Protein AF-0000000065827532 (afdb_homodimer)

Structure (mmCIF, N/CA/C/O backbone):
data_AF-0000000065827532-model_v1
#
loop_
_entity.id
_entity.type
_entity.pdbx_description
1 polymer 'Protein CitXG'
#
loop_
_atom_site.group_PDB
_atom_site.id
_atom_site.type_symbol
_atom_site.label_atom_id
_atom_site.label_alt_id
_atom_site.label_comp_id
_atom_site.label_asym_id
_atom_site.label_entity_id
_atom_site.label_seq_id
_atom_site.pdbx_PDB_ins_code
_atom_site.Cartn_x
_atom_site.Cartn_y
_atom_site.Cartn_z
_atom_site.occupancy
_atom_site.B_iso_or_equiv
_atom_site.auth_seq_id
_atom_site.auth_comp_id
_atom_site.auth_asym_id
_atom_site.auth_atom_id
_atom_site.pdbx_PDB_model_num
ATOM 1 N N . MET A 1 1 ? -6.266 -26.047 -15.914 1 72.56 1 MET A N 1
ATOM 2 C CA . MET A 1 1 ? -5.414 -26.016 -17.094 1 72.56 1 MET A CA 1
ATOM 3 C C . MET A 1 1 ? -5.43 -27.359 -17.812 1 72.56 1 MET A C 1
ATOM 5 O O . MET A 1 1 ? -5.422 -28.406 -17.172 1 72.56 1 MET A O 1
ATOM 9 N N . ASP A 1 2 ? -5.73 -27.219 -19.062 1 86.56 2 ASP A N 1
ATOM 10 C CA . ASP A 1 2 ? -5.699 -28.406 -19.922 1 86.56 2 ASP A CA 1
ATOM 11 C C . ASP A 1 2 ? -4.406 -28.453 -20.719 1 86.56 2 ASP A C 1
ATOM 13 O O . ASP A 1 2 ? -4.184 -27.641 -21.609 1 86.56 2 ASP A O 1
ATOM 17 N N . TYR A 1 3 ? -3.617 -29.438 -20.469 1 92.88 3 TYR A N 1
ATOM 18 C CA . TYR A 1 3 ? -2.297 -29.547 -21.078 1 92.88 3 TYR A CA 1
ATOM 19 C C . TYR A 1 3 ? -2.406 -30 -22.531 1 92.88 3 TYR A C 1
ATOM 21 O O . TYR A 1 3 ? -1.437 -29.922 -23.281 1 92.88 3 TYR A O 1
ATOM 29 N N . PHE A 1 4 ? -3.561 -30.422 -22.859 1 92.81 4 PHE A N 1
ATOM 30 C CA . PHE A 1 4 ? -3.76 -30.906 -24.219 1 92.81 4 PHE A CA 1
ATOM 31 C C . PHE A 1 4 ? -4.246 -29.766 -25.125 1 92.81 4 PHE A C 1
ATOM 33 O O . PHE A 1 4 ? -4.312 -29.938 -26.344 1 92.81 4 PHE A O 1
ATOM 40 N N . GLU A 1 5 ? -4.504 -28.703 -24.5 1 88.75 5 GLU A N 1
ATOM 41 C CA . GLU A 1 5 ? -4.973 -27.547 -25.266 1 88.75 5 GLU A CA 1
ATOM 42 C C . GLU A 1 5 ? -3.951 -27.141 -26.328 1 88.75 5 GLU A C 1
ATOM 44 O O . GLU A 1 5 ? -2.754 -27.062 -26.047 1 88.75 5 GLU A O 1
ATOM 49 N N . GLY A 1 6 ? -4.492 -26.859 -27.625 1 88.19 6 GLY A N 1
ATOM 50 C CA . GLY A 1 6 ? -3.617 -26.453 -28.719 1 88.19 6 GLY A CA 1
ATOM 51 C C . GLY A 1 6 ? -3.018 -27.641 -29.469 1 88.19 6 GLY A C 1
ATOM 52 O O . GLY A 1 6 ? -2.318 -27.453 -30.469 1 88.19 6 GLY A O 1
ATOM 53 N N . GLY A 1 7 ? -3.281 -28.844 -29 1 91.94 7 GLY A N 1
ATOM 54 C CA . GLY A 1 7 ? -2.791 -30.031 -29.672 1 91.94 7 GLY A CA 1
ATOM 55 C C . GLY A 1 7 ? -3.641 -30.438 -30.875 1 91.94 7 GLY A C 1
ATOM 56 O O . GLY A 1 7 ? -4.867 -30.297 -30.844 1 91.94 7 GLY A O 1
ATOM 57 N N . GLU A 1 8 ? -2.99 -30.906 -31.828 1 92.38 8 GLU A N 1
ATOM 58 C CA . GLU A 1 8 ? -3.688 -31.359 -33.031 1 92.38 8 GLU A CA 1
ATOM 59 C C . GLU A 1 8 ? -4.152 -32.812 -32.875 1 92.38 8 GLU A C 1
ATOM 61 O O . GLU A 1 8 ? -3.434 -33.625 -32.344 1 92.38 8 GLU A O 1
ATOM 66 N N . ARG A 1 9 ? -5.324 -33 -33.344 1 94.19 9 ARG A N 1
ATOM 67 C CA . ARG A 1 9 ? -5.855 -34.375 -33.375 1 94.19 9 ARG A CA 1
ATOM 68 C C . ARG A 1 9 ? -5.293 -35.156 -34.531 1 94.19 9 ARG A C 1
ATOM 70 O O . ARG A 1 9 ? -5.387 -34.719 -35.688 1 94.19 9 ARG A O 1
ATOM 77 N N . LEU A 1 10 ? -4.793 -36.344 -34.219 1 94.5 10 LEU A N 1
ATOM 78 C CA . LEU A 1 10 ? -4.164 -37.156 -35.25 1 94.5 10 LEU A CA 1
ATOM 79 C C . LEU A 1 10 ? -5.027 -38.375 -35.562 1 94.5 10 LEU A C 1
ATOM 81 O O . LEU A 1 10 ? -5.738 -38.875 -34.688 1 94.5 10 LEU A O 1
ATOM 85 N N . ASN A 1 11 ? -4.953 -38.75 -36.781 1 92.94 11 ASN A N 1
ATOM 86 C CA . ASN A 1 11 ? -5.594 -40 -37.125 1 92.94 11 ASN A CA 1
ATOM 87 C C . ASN A 1 11 ? -4.633 -41.188 -37 1 92.94 11 ASN A C 1
ATOM 89 O O . ASN A 1 11 ? -3.441 -41 -36.75 1 92.94 11 ASN A O 1
ATOM 93 N N . LEU A 1 12 ? -5.133 -42.312 -37.125 1 91.81 12 LEU A N 1
ATOM 94 C CA . LEU A 1 12 ? -4.371 -43.562 -36.875 1 91.81 12 LEU A CA 1
ATOM 95 C C . LEU A 1 12 ? -3.217 -43.656 -37.875 1 91.81 12 LEU A C 1
ATOM 97 O O . LEU A 1 12 ? -2.121 -44.094 -37.5 1 91.81 12 LEU A O 1
ATOM 101 N N . MET A 1 13 ? -3.463 -43.281 -39.062 1 93.75 13 MET A N 1
ATOM 102 C CA . MET A 1 13 ? -2.439 -43.375 -40.094 1 93.75 13 MET A CA 1
ATOM 103 C C . MET A 1 13 ? -1.244 -42.5 -39.781 1 93.75 13 MET A C 1
ATOM 105 O O . MET A 1 13 ? -0.096 -42.906 -40 1 93.75 13 MET A O 1
ATOM 109 N N . GLN A 1 14 ? -1.554 -41.344 -39.344 1 93.69 14 GLN A N 1
ATOM 110 C CA . GLN A 1 14 ? -0.498 -40.406 -38.969 1 93.69 14 GLN A CA 1
ATOM 111 C C . GLN A 1 14 ? 0.362 -40.938 -37.844 1 93.69 14 GLN A C 1
ATOM 113 O O . GLN A 1 14 ? 1.586 -40.781 -37.875 1 93.69 14 GLN A O 1
ATOM 118 N N . VAL A 1 15 ? -0.287 -41.562 -36.938 1 92.75 15 VAL A N 1
ATOM 119 C CA . VAL A 1 15 ? 0.411 -42.125 -35.781 1 92.75 15 VAL A CA 1
ATOM 120 C C . VAL A 1 15 ? 1.287 -43.312 -36.25 1 92.75 15 VAL A C 1
ATOM 122 O O . VAL A 1 15 ? 2.436 -43.438 -35.812 1 92.75 15 VAL A O 1
ATOM 125 N N . LEU A 1 16 ? 0.797 -44.062 -37.125 1 92.94 16 LEU A N 1
ATOM 126 C CA . LEU A 1 16 ? 1.523 -45.219 -37.625 1 92.94 16 LEU A CA 1
ATOM 127 C C . LEU A 1 16 ? 2.713 -44.781 -38.469 1 92.94 16 LEU A C 1
ATOM 129 O O . LEU A 1 16 ? 3.777 -45.406 -38.438 1 92.94 16 LEU A O 1
ATOM 133 N N . ASP A 1 17 ? 2.428 -43.781 -39.219 1 94.12 17 ASP A N 1
ATOM 134 C CA . ASP A 1 17 ? 3.518 -43.25 -40.031 1 94.12 17 ASP A CA 1
ATOM 135 C C . ASP A 1 17 ? 4.688 -42.781 -39.156 1 94.12 17 ASP A C 1
ATOM 137 O O . ASP A 1 17 ? 5.848 -43.031 -39.5 1 94.12 17 ASP A O 1
ATOM 141 N N . ASN A 1 18 ? 4.355 -42.125 -38.156 1 94.06 18 ASN A N 1
ATOM 142 C CA . ASN A 1 18 ? 5.406 -41.688 -37.25 1 94.06 18 ASN A CA 1
ATOM 143 C C . ASN A 1 18 ? 6.105 -42.844 -36.594 1 94.06 18 ASN A C 1
ATOM 145 O O . ASN A 1 18 ? 7.309 -42.812 -36.312 1 94.06 18 ASN A O 1
ATOM 149 N N . ARG A 1 19 ? 5.363 -43.875 -36.25 1 92.38 19 ARG A N 1
ATOM 150 C CA . ARG A 1 19 ? 5.941 -45.062 -35.656 1 92.38 19 ARG A CA 1
ATOM 151 C C . ARG A 1 19 ? 6.93 -45.75 -36.625 1 92.38 19 ARG A C 1
ATOM 153 O O . ARG A 1 19 ? 7.996 -46.188 -36.188 1 92.38 19 ARG A O 1
ATOM 160 N N . GLU A 1 20 ? 6.586 -45.75 -37.812 1 94.44 20 GLU A N 1
ATOM 161 C CA . GLU A 1 20 ? 7.465 -46.344 -38.812 1 94.44 20 GLU A CA 1
ATOM 162 C C . GLU A 1 20 ? 8.75 -45.531 -38.969 1 94.44 20 GLU A C 1
ATOM 164 O O . GLU A 1 20 ? 9.836 -46.094 -39.094 1 94.44 20 GLU A O 1
ATOM 169 N N . TRP A 1 21 ? 8.484 -44.312 -39.031 1 95 21 TRP A N 1
ATOM 170 C CA . TRP A 1 21 ? 9.648 -43.438 -39.094 1 95 21 TRP A CA 1
ATOM 171 C C . TRP A 1 21 ? 10.578 -43.688 -37.906 1 95 21 TRP A C 1
ATOM 173 O O . TRP A 1 21 ? 11.805 -43.75 -38.094 1 95 21 TRP A O 1
ATOM 183 N N . ARG A 1 22 ? 10.07 -43.75 -36.719 1 93.94 22 ARG A N 1
ATOM 184 C CA . ARG A 1 22 ? 10.844 -43.969 -35.5 1 93.94 22 ARG A CA 1
ATOM 185 C C . ARG A 1 22 ? 11.609 -45.281 -35.594 1 93.94 22 ARG A C 1
ATOM 187 O O . ARG A 1 22 ? 12.789 -45.344 -35.219 1 93.94 22 ARG A O 1
ATOM 194 N N . GLU A 1 23 ? 10.984 -46.281 -36.031 1 91.56 23 GLU A N 1
ATOM 195 C CA . GLU A 1 23 ? 11.602 -47.594 -36.156 1 91.56 23 GLU A CA 1
ATOM 196 C C . GLU A 1 23 ? 12.75 -47.562 -37.156 1 91.56 23 GLU A C 1
ATOM 198 O O . GLU A 1 23 ? 13.797 -48.188 -36.938 1 91.56 23 GLU A O 1
ATOM 203 N N . LYS A 1 24 ? 12.477 -46.906 -38.188 1 94.88 24 LYS A N 1
ATOM 204 C CA . LYS A 1 24 ? 13.523 -46.781 -39.219 1 94.88 24 LYS A CA 1
ATOM 205 C C . LYS A 1 24 ? 14.742 -46.062 -38.656 1 94.88 24 LYS A C 1
ATOM 207 O O . LYS A 1 24 ? 15.883 -46.469 -38.906 1 94.88 24 LYS A O 1
ATOM 212 N N . TYR A 1 25 ? 14.523 -45.031 -37.938 1 95.44 25 TYR A N 1
ATOM 213 C CA . TYR A 1 25 ? 15.633 -44.281 -37.375 1 95.44 25 TYR A CA 1
ATOM 214 C C . TYR A 1 25 ? 16.375 -45.094 -36.344 1 95.44 25 TYR A C 1
ATOM 216 O O . TYR A 1 25 ? 17.609 -45.031 -36.25 1 95.44 25 TYR A O 1
ATOM 224 N N . GLN A 1 26 ? 15.68 -45.781 -35.562 1 93.12 26 GLN A N 1
ATOM 225 C CA . GLN A 1 26 ? 16.297 -46.656 -34.562 1 93.12 26 GLN A CA 1
ATOM 226 C C . GLN A 1 26 ? 17.188 -47.719 -35.25 1 93.12 26 GLN A C 1
ATOM 228 O O . GLN A 1 26 ? 18.312 -47.938 -34.781 1 93.12 26 GLN A O 1
ATOM 233 N N . LYS A 1 27 ? 16.719 -48.25 -36.312 1 92.38 27 LYS A N 1
ATOM 234 C CA . LYS A 1 27 ? 17.484 -49.219 -37.062 1 92.38 27 LYS A CA 1
ATOM 235 C C . LYS A 1 27 ? 18.75 -48.625 -37.625 1 92.38 27 LYS A C 1
ATOM 237 O O . LYS A 1 27 ? 19.812 -49.25 -37.656 1 92.38 27 LYS A O 1
ATOM 242 N N . GLN A 1 28 ? 18.562 -47.469 -38.094 1 95.56 28 GLN A N 1
ATOM 243 C CA . GLN A 1 28 ? 19.703 -46.75 -38.625 1 95.56 28 GLN A CA 1
ATOM 244 C C . GLN A 1 28 ? 20.75 -46.531 -37.531 1 95.56 28 GLN A C 1
ATOM 246 O O . GLN A 1 28 ? 21.953 -46.656 -37.781 1 95.56 28 GLN A O 1
ATOM 251 N N . LEU A 1 29 ? 20.344 -46.156 -36.344 1 94.75 29 LEU A N 1
ATOM 252 C CA . LEU A 1 29 ? 21.266 -45.906 -35.25 1 94.75 29 LEU A CA 1
ATOM 253 C C . LEU A 1 29 ? 21.953 -47.219 -34.812 1 94.75 29 LEU A C 1
ATOM 255 O O . LEU A 1 29 ? 23.156 -47.219 -34.562 1 94.75 29 LEU A O 1
ATOM 259 N N . MET A 1 30 ? 21.203 -48.25 -34.844 1 91.75 30 MET A N 1
ATOM 260 C CA . MET A 1 30 ? 21.781 -49.562 -34.469 1 91.75 30 MET A CA 1
ATOM 261 C C . MET A 1 30 ? 22.828 -50 -35.5 1 91.75 30 MET A C 1
ATOM 263 O O . MET A 1 30 ? 23.859 -50.562 -35.125 1 91.75 30 MET A O 1
ATOM 267 N N . ALA A 1 31 ? 22.625 -49.656 -36.719 1 93.25 31 ALA A N 1
ATOM 268 C CA . ALA A 1 31 ? 23.578 -50 -37.781 1 93.25 31 ALA A CA 1
ATOM 269 C C . ALA A 1 31 ? 24.828 -49.125 -37.656 1 93.25 31 ALA A C 1
ATOM 271 O O . ALA A 1 31 ? 25.938 -49.625 -37.906 1 93.25 31 ALA A O 1
ATOM 272 N N . SER A 1 32 ? 24.656 -47.938 -37.344 1 94.88 32 SER A N 1
ATOM 273 C CA . SER A 1 32 ? 25.75 -46.969 -37.281 1 94.88 32 SER A CA 1
ATOM 274 C C . SER A 1 32 ? 26.594 -47.219 -36 1 94.88 32 SER A C 1
ATOM 276 O O . SER A 1 32 ? 27.797 -46.938 -36 1 94.88 32 SER A O 1
ATOM 278 N N . PHE A 1 33 ? 25.891 -47.719 -34.969 1 94.19 33 PHE A N 1
ATOM 279 C CA . PHE A 1 33 ? 26.578 -47.969 -33.719 1 94.19 33 PHE A CA 1
ATOM 280 C C . PHE A 1 33 ? 26.266 -49.375 -33.219 1 94.19 33 PHE A C 1
ATOM 282 O O . PHE A 1 33 ? 25.594 -49.562 -32.219 1 94.19 33 PHE A O 1
ATOM 289 N N . PRO A 1 34 ? 26.906 -50.375 -33.688 1 90.12 34 PRO A N 1
ATOM 290 C CA . PRO A 1 34 ? 26.516 -51.75 -33.438 1 90.12 34 PRO A CA 1
ATOM 291 C C . PRO A 1 34 ? 26.844 -52.219 -32.031 1 90.12 34 PRO A C 1
ATOM 293 O O . PRO A 1 34 ? 26.25 -53.188 -31.547 1 90.12 34 PRO A O 1
ATOM 296 N N . THR A 1 35 ? 27.734 -51.562 -31.359 1 89.19 35 THR A N 1
ATOM 297 C CA . THR A 1 35 ? 28.125 -52.031 -30.031 1 89.19 35 THR A CA 1
ATOM 298 C C . THR A 1 35 ? 27.5 -51.156 -28.953 1 89.19 35 THR A C 1
ATOM 300 O O . THR A 1 35 ? 27.688 -51.406 -27.75 1 89.19 35 THR A O 1
ATOM 303 N N . ALA A 1 36 ? 26.781 -50.188 -29.422 1 92.88 36 ALA A N 1
ATOM 304 C CA . ALA A 1 36 ? 26.203 -49.25 -28.469 1 92.88 36 ALA A CA 1
ATOM 305 C C . ALA A 1 36 ? 24.766 -49.625 -28.109 1 92.88 36 ALA A C 1
ATOM 307 O O . ALA A 1 36 ? 24.203 -50.562 -28.719 1 92.88 36 ALA A O 1
ATOM 308 N N . VAL A 1 37 ? 24.25 -49.062 -27.078 1 93.25 37 VAL A N 1
ATOM 309 C CA . VAL A 1 37 ? 22.859 -49.219 -26.672 1 93.25 37 VAL A CA 1
ATOM 310 C C . VAL A 1 37 ? 22.062 -47.969 -27.062 1 93.25 37 VAL A C 1
ATOM 312 O O . VAL A 1 37 ? 22.5 -46.844 -26.812 1 93.25 37 VAL A O 1
ATOM 315 N N . ILE A 1 38 ? 20.938 -48.188 -27.719 1 94.38 38 ILE A N 1
ATOM 316 C CA . ILE A 1 38 ? 20.094 -47.094 -28.172 1 94.38 38 ILE A CA 1
ATOM 317 C C . ILE A 1 38 ? 18.891 -46.969 -27.234 1 94.38 38 ILE A C 1
ATOM 319 O O . ILE A 1 38 ? 18.172 -47.938 -26.984 1 94.38 38 ILE A O 1
ATOM 323 N N . THR A 1 39 ? 18.688 -45.812 -26.672 1 93.94 39 THR A N 1
ATOM 324 C CA . THR A 1 39 ? 17.516 -45.5 -25.875 1 93.94 39 THR A CA 1
ATOM 325 C C . THR A 1 39 ? 16.641 -44.438 -26.562 1 93.94 39 THR A C 1
ATOM 327 O O . THR A 1 39 ? 17.125 -43.375 -26.891 1 93.94 39 THR A O 1
ATOM 330 N N . SER A 1 40 ? 15.453 -44.844 -26.797 1 94.69 40 SER A N 1
ATOM 331 C CA . SER A 1 40 ? 14.492 -43.875 -27.359 1 94.69 40 SER A CA 1
ATOM 332 C C . SER A 1 40 ? 13.5 -43.406 -26.297 1 94.69 40 SER A C 1
ATOM 334 O O . SER A 1 40 ? 12.984 -44.219 -25.516 1 94.69 40 SER A O 1
ATOM 336 N N . VAL A 1 41 ? 13.281 -42.062 -26.25 1 94.88 41 VAL A N 1
ATOM 337 C CA . VAL A 1 41 ? 12.414 -41.469 -25.25 1 94.88 41 VAL A CA 1
ATOM 338 C C . VAL A 1 41 ? 11.32 -40.656 -25.922 1 94.88 41 VAL A C 1
ATOM 340 O O . VAL A 1 41 ? 11.602 -39.812 -26.781 1 94.88 41 VAL A O 1
ATOM 343 N N . LYS A 1 42 ? 10.109 -40.906 -25.609 1 95.25 42 LYS A N 1
ATOM 344 C CA . LYS A 1 42 ? 8.969 -40.094 -26.047 1 95.25 42 LYS A CA 1
ATOM 345 C C . LYS A 1 42 ? 7.832 -40.156 -25.047 1 95.25 42 LYS A C 1
ATOM 347 O O . LYS A 1 42 ? 7.863 -40.938 -24.094 1 95.25 42 LYS A O 1
ATOM 352 N N . LEU A 1 43 ? 6.852 -39.25 -25.203 1 94.25 43 LEU A N 1
ATOM 353 C CA . LEU A 1 43 ? 5.656 -39.312 -24.375 1 94.25 43 LEU A CA 1
ATOM 354 C C . LEU A 1 43 ? 4.703 -40.406 -24.875 1 94.25 43 LEU A C 1
ATOM 356 O O . LEU A 1 43 ? 4.551 -40.562 -26.094 1 94.25 43 LEU A O 1
ATOM 360 N N . ASN A 1 44 ? 4.164 -41.125 -23.953 1 90.12 44 ASN A N 1
ATOM 361 C CA . ASN A 1 44 ? 3.152 -42.156 -24.234 1 90.12 44 ASN A CA 1
ATOM 362 C C . ASN A 1 44 ? 1.776 -41.719 -23.734 1 90.12 44 ASN A C 1
ATOM 364 O O . ASN A 1 44 ? 1.429 -41.938 -22.578 1 90.12 44 ASN A O 1
ATOM 368 N N . LEU A 1 45 ? 1.016 -41.094 -24.641 1 92.31 45 LEU A N 1
ATOM 369 C CA . LEU A 1 45 ? -0.271 -40.531 -24.266 1 92.31 45 LEU A CA 1
ATOM 370 C C . LEU A 1 45 ? -1.413 -41.219 -24.984 1 92.31 45 LEU A C 1
ATOM 372 O O . LEU A 1 45 ? -1.279 -41.594 -26.156 1 92.31 45 LEU A O 1
ATOM 376 N N . PRO A 1 46 ? -2.453 -41.469 -24.266 1 89 46 PRO A N 1
ATOM 377 C CA . PRO A 1 46 ? -3.615 -42.062 -24.938 1 89 46 PRO A CA 1
ATOM 378 C C . PRO A 1 46 ? -4.363 -41.062 -25.828 1 89 46 PRO A C 1
ATOM 380 O O . PRO A 1 46 ? -4.125 -39.875 -25.734 1 89 46 PRO A O 1
ATOM 383 N N . GLY A 1 47 ? -5.156 -41.594 -26.781 1 89.19 47 GLY A N 1
ATOM 384 C CA . GLY A 1 47 ? -6.066 -40.75 -27.547 1 89.19 47 GLY A CA 1
ATOM 385 C C . GLY A 1 47 ? -5.41 -40.094 -28.734 1 89.19 47 GLY A C 1
ATOM 386 O O . GLY A 1 47 ? -4.266 -40.406 -29.078 1 89.19 47 GLY A O 1
ATOM 387 N N . PRO A 1 48 ? -6.125 -39.156 -29.375 1 93.88 48 PRO A N 1
ATOM 388 C CA . PRO A 1 48 ? -5.672 -38.594 -30.641 1 93.88 48 PRO A CA 1
ATOM 389 C C . PRO A 1 48 ? -4.699 -37.406 -30.453 1 93.88 48 PRO A C 1
ATOM 391 O O . PRO A 1 48 ? -3.977 -37.062 -31.375 1 93.88 48 PRO A O 1
ATOM 394 N N . ILE A 1 49 ? -4.711 -36.781 -29.344 1 94.88 49 ILE A N 1
ATOM 395 C CA . ILE A 1 49 ? -3.787 -35.688 -29.094 1 94.88 49 ILE A CA 1
ATOM 396 C C . ILE A 1 49 ? -2.506 -36.219 -28.453 1 94.88 49 ILE A C 1
ATOM 398 O O . ILE A 1 49 ? -2.521 -36.688 -27.312 1 94.88 49 ILE A O 1
ATOM 402 N N . LYS A 1 50 ? -1.409 -36.062 -29.234 1 94.44 50 LYS A N 1
ATOM 403 C CA . LYS A 1 50 ? -0.167 -36.688 -28.781 1 94.44 50 LYS A CA 1
ATOM 404 C C . LYS A 1 50 ? 0.825 -35.656 -28.297 1 94.44 50 LYS A C 1
ATOM 406 O O . LYS A 1 50 ? 1.807 -35.969 -27.625 1 94.44 50 LYS A O 1
ATOM 411 N N . THR A 1 51 ? 0.493 -34.406 -28.641 1 94.12 51 THR A N 1
ATOM 412 C CA . THR A 1 51 ? 1.383 -33.312 -28.203 1 94.12 51 THR A CA 1
ATOM 413 C C . THR A 1 51 ? 0.649 -31.984 -28.203 1 94.12 51 THR A C 1
ATOM 415 O O . THR A 1 51 ? -0.465 -31.875 -28.719 1 94.12 51 THR A O 1
ATOM 418 N N . SER A 1 52 ? 1.132 -31.125 -27.438 1 94 52 SER A N 1
ATOM 419 C CA . SER A 1 52 ? 0.73 -29.719 -27.328 1 94 52 SER A CA 1
ATOM 420 C C . SER A 1 52 ? 1.896 -28.844 -26.875 1 94 52 SER A C 1
ATOM 422 O O . SER A 1 52 ? 2.941 -29.359 -26.469 1 94 52 SER A O 1
ATOM 424 N N . PRO A 1 53 ? 1.83 -27.578 -27.062 1 90.75 53 PRO A N 1
ATOM 425 C CA . PRO A 1 53 ? 2.934 -26.719 -26.609 1 90.75 53 PRO A CA 1
ATOM 426 C C . PRO A 1 53 ? 3.295 -26.953 -25.141 1 90.75 53 PRO A C 1
ATOM 428 O O . PRO A 1 53 ? 4.477 -27.016 -24.797 1 90.75 53 PRO A O 1
ATOM 431 N N . LYS A 1 54 ? 2.316 -27.125 -24.344 1 91.81 54 LYS A N 1
ATOM 432 C CA . LYS A 1 54 ? 2.58 -27.344 -22.922 1 91.81 54 LYS A CA 1
ATOM 433 C C . LYS A 1 54 ? 3.225 -28.703 -22.688 1 91.81 54 LYS A C 1
ATOM 435 O O . LYS A 1 54 ? 4.109 -28.844 -21.844 1 91.81 54 LYS A O 1
ATOM 440 N N . LEU A 1 55 ? 2.744 -29.641 -23.391 1 94.19 55 LEU A N 1
ATOM 441 C CA . LEU A 1 55 ? 3.297 -30.984 -23.266 1 94.19 55 LEU A CA 1
ATOM 442 C C . LEU A 1 55 ? 4.75 -31.016 -23.719 1 94.19 55 LEU A C 1
ATOM 444 O O . LEU A 1 55 ? 5.57 -31.734 -23.156 1 94.19 55 LEU A O 1
ATOM 448 N N . GLN A 1 56 ? 5.062 -30.281 -24.703 1 94.44 56 GLN A N 1
ATOM 449 C CA . GLN A 1 56 ? 6.441 -30.188 -25.172 1 94.44 56 GLN A CA 1
ATOM 450 C C . GLN A 1 56 ? 7.344 -29.562 -24.109 1 94.44 56 GLN A C 1
ATOM 452 O O . GLN A 1 56 ? 8.469 -30.016 -23.906 1 94.44 56 GLN A O 1
ATOM 457 N N . SER A 1 57 ? 6.805 -28.578 -23.5 1 92.25 57 SER A N 1
ATOM 458 C CA . SER A 1 57 ? 7.562 -27.922 -22.422 1 92.25 57 SER A CA 1
ATOM 459 C C . SER A 1 57 ? 7.82 -28.891 -21.266 1 92.25 57 SER A C 1
ATOM 461 O O . SER A 1 57 ? 8.93 -28.938 -20.734 1 92.25 57 SER A O 1
ATOM 463 N N . VAL A 1 58 ? 6.844 -29.578 -20.922 1 93.06 58 VAL A N 1
ATOM 464 C CA . VAL A 1 58 ? 6.973 -30.531 -19.828 1 93.06 58 VAL A CA 1
ATOM 465 C C . VAL A 1 58 ? 7.969 -31.625 -20.219 1 93.06 58 VAL A C 1
ATOM 467 O O . VAL A 1 58 ? 8.781 -32.062 -19.391 1 93.06 58 VAL A O 1
ATOM 470 N N . PHE A 1 59 ? 7.891 -32.094 -21.453 1 94.56 59 PHE A N 1
ATOM 471 C CA . PHE A 1 59 ? 8.805 -33.125 -21.938 1 94.56 59 PHE A CA 1
ATOM 472 C C . PHE A 1 59 ? 10.25 -32.656 -21.797 1 94.56 59 PHE A C 1
ATOM 474 O O . PHE A 1 59 ? 11.117 -33.438 -21.391 1 94.56 59 PHE A O 1
ATOM 481 N N . GLN A 1 60 ? 10.461 -31.453 -22.109 1 93.5 60 GLN A N 1
ATOM 482 C CA . GLN A 1 60 ? 11.812 -30.906 -21.984 1 93.5 60 GLN A CA 1
ATOM 483 C C . GLN A 1 60 ? 12.297 -30.938 -20.547 1 93.5 60 GLN A C 1
ATOM 485 O O . GLN A 1 60 ? 13.469 -31.219 -20.281 1 93.5 60 GLN A O 1
ATOM 490 N N . ILE A 1 61 ? 11.445 -30.641 -19.672 1 92.88 61 ILE A N 1
ATOM 491 C CA . ILE A 1 61 ? 11.797 -30.672 -18.25 1 92.88 61 ILE A CA 1
ATOM 492 C C . ILE A 1 61 ? 12.141 -32.125 -17.859 1 92.88 61 ILE A C 1
ATOM 494 O O . ILE A 1 61 ? 13.109 -32.344 -17.125 1 92.88 61 ILE A O 1
ATOM 498 N N . ILE A 1 62 ? 11.414 -33.094 -18.328 1 92.94 62 ILE A N 1
ATOM 499 C CA . ILE A 1 62 ? 11.656 -34.5 -18.047 1 92.94 62 ILE A CA 1
ATOM 500 C C . ILE A 1 62 ? 13.031 -34.906 -18.562 1 92.94 62 ILE A C 1
ATOM 502 O O . ILE A 1 62 ? 13.766 -35.625 -17.891 1 92.94 62 ILE A O 1
ATOM 506 N N . ILE A 1 63 ? 13.336 -34.469 -19.719 1 92.56 63 ILE A N 1
ATOM 507 C CA . ILE A 1 63 ? 14.609 -34.781 -20.344 1 92.56 63 ILE A CA 1
ATOM 508 C C . ILE A 1 63 ? 15.758 -34.219 -19.516 1 92.56 63 ILE A C 1
ATOM 510 O O . ILE A 1 63 ? 16.797 -34.844 -19.344 1 92.56 63 ILE A O 1
ATOM 514 N N . ASN A 1 64 ? 15.547 -33.062 -19.047 1 92.81 64 ASN A N 1
ATOM 515 C CA . ASN A 1 64 ? 16.547 -32.469 -18.172 1 92.81 64 ASN A CA 1
ATOM 516 C C . ASN A 1 64 ? 16.75 -33.281 -16.906 1 92.81 64 ASN A C 1
ATOM 518 O O . ASN A 1 64 ? 17.859 -33.375 -16.375 1 92.81 64 ASN A O 1
ATOM 522 N N . ASP A 1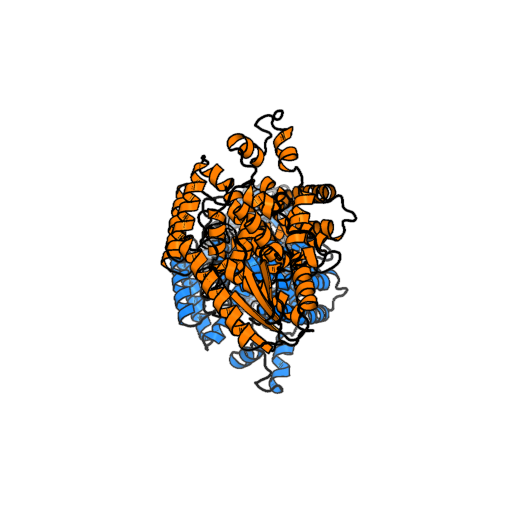 65 ? 15.688 -33.875 -16.422 1 92.56 65 ASP A N 1
ATOM 523 C CA . ASP A 1 65 ? 15.773 -34.75 -15.266 1 92.56 65 ASP A CA 1
ATOM 524 C C . ASP A 1 65 ? 16.469 -36.062 -15.609 1 92.56 65 ASP A C 1
ATOM 526 O O . ASP A 1 65 ? 17.094 -36.688 -14.75 1 92.56 65 ASP A O 1
ATOM 530 N N . LEU A 1 66 ? 16.359 -36.438 -16.812 1 91.12 66 LEU A N 1
ATOM 531 C CA . LEU A 1 66 ? 16.891 -37.719 -17.266 1 91.12 66 LEU A CA 1
ATOM 532 C C . LEU A 1 66 ? 18.375 -37.625 -17.594 1 91.12 66 LEU A C 1
ATOM 534 O O . LEU A 1 66 ? 19.109 -38.594 -17.422 1 91.12 66 LEU A O 1
ATOM 538 N N . ASN A 1 67 ? 18.812 -36.531 -17.938 1 89.31 67 ASN A N 1
ATOM 539 C CA . ASN A 1 67 ? 20.188 -36.312 -18.406 1 89.31 67 ASN A CA 1
ATOM 540 C C . ASN A 1 67 ? 21.203 -36.781 -17.375 1 89.31 67 ASN A C 1
ATOM 542 O O . ASN A 1 67 ? 22.156 -37.5 -17.703 1 89.31 67 ASN A O 1
ATOM 546 N N . PRO A 1 68 ? 20.953 -36.406 -16.141 1 89.25 68 PRO A N 1
ATOM 547 C CA . PRO A 1 68 ? 21.938 -36.812 -15.148 1 89.25 68 PRO A CA 1
ATOM 548 C C . PRO A 1 68 ? 21.984 -38.344 -14.969 1 89.25 68 PRO A C 1
ATOM 550 O O . PRO A 1 68 ? 22.984 -38.875 -14.5 1 89.25 68 PRO A O 1
ATOM 553 N N . VAL A 1 69 ? 20.953 -38.938 -15.344 1 86.5 69 VAL A N 1
ATOM 554 C CA . VAL A 1 69 ? 20.859 -40.406 -15.188 1 86.5 69 VAL A CA 1
ATOM 555 C C . VAL A 1 69 ? 21.844 -41.094 -16.141 1 86.5 69 VAL A C 1
ATOM 557 O O . VAL A 1 69 ? 22.312 -42.188 -15.875 1 86.5 69 VAL A O 1
ATOM 560 N N . PHE A 1 70 ? 22.188 -40.438 -17.234 1 83.5 70 PHE A N 1
ATOM 561 C CA . PHE A 1 70 ? 23.125 -40.969 -18.219 1 83.5 70 PHE A CA 1
ATOM 562 C C . PHE A 1 70 ? 24.562 -40.625 -17.844 1 83.5 70 PHE A C 1
ATOM 564 O O . PHE A 1 70 ? 25.5 -41 -18.547 1 83.5 70 PHE A O 1
ATOM 571 N N . LYS A 1 71 ? 24.719 -39.875 -16.812 1 77.31 71 LYS A N 1
ATOM 572 C CA . LYS A 1 71 ? 26.047 -39.375 -16.453 1 77.31 71 LYS A CA 1
ATOM 573 C C . LYS A 1 71 ? 27.047 -40.5 -16.344 1 77.31 71 LYS A C 1
ATOM 575 O O . LYS A 1 71 ? 28.219 -40.344 -16.734 1 77.31 71 LYS A O 1
ATOM 580 N N . ASP A 1 72 ? 26.547 -41.625 -15.789 1 76.62 72 ASP A N 1
ATOM 581 C CA . ASP A 1 72 ? 27.484 -42.719 -15.602 1 76.62 72 ASP A CA 1
ATOM 582 C C . ASP A 1 72 ? 27.625 -43.531 -16.891 1 76.62 72 ASP A C 1
ATOM 584 O O . ASP A 1 72 ? 28.422 -44.5 -16.938 1 76.62 72 ASP A O 1
ATOM 588 N N . LEU A 1 73 ? 26.781 -43.062 -17.859 1 84.25 73 LEU A N 1
ATOM 589 C CA . LEU A 1 73 ? 26.859 -43.719 -19.172 1 84.25 73 LEU A CA 1
ATOM 590 C C . LEU A 1 73 ? 27.531 -42.781 -20.188 1 84.25 73 LEU A C 1
ATOM 592 O O . LEU A 1 73 ? 27.422 -41.562 -20.078 1 84.25 73 LEU A O 1
ATOM 596 N N . GLN A 1 74 ? 28.469 -43.219 -20.953 1 84.31 74 GLN A N 1
ATOM 597 C CA . GLN A 1 74 ? 29.047 -42.375 -22 1 84.31 74 GLN A CA 1
ATOM 598 C C . GLN A 1 74 ? 28.078 -42.188 -23.156 1 84.31 74 GLN A C 1
ATOM 600 O O . GLN A 1 74 ? 27.734 -43.156 -23.844 1 84.31 74 GLN A O 1
ATOM 605 N N . ILE A 1 75 ? 27.578 -40.906 -23.266 1 90.31 75 ILE A N 1
ATOM 606 C CA . ILE A 1 75 ? 26.703 -40.594 -24.391 1 90.31 75 ILE A CA 1
ATOM 607 C C . ILE A 1 75 ? 27.547 -40.375 -25.656 1 90.31 75 ILE A C 1
ATOM 609 O O . ILE A 1 75 ? 28.359 -39.469 -25.719 1 90.31 75 ILE A O 1
ATOM 613 N N . ILE A 1 76 ? 27.344 -41.219 -26.547 1 92.62 76 ILE A N 1
ATOM 614 C CA . ILE A 1 76 ? 28.062 -41.156 -27.812 1 92.62 76 ILE A CA 1
ATOM 615 C C . ILE A 1 76 ? 27.375 -40.188 -28.766 1 92.62 76 ILE A C 1
ATOM 617 O O . ILE A 1 76 ? 28.031 -39.469 -29.5 1 92.62 76 ILE A O 1
ATOM 621 N N . LYS A 1 77 ? 26.031 -40.344 -28.703 1 94.38 77 LYS A N 1
ATOM 622 C CA . LYS A 1 77 ? 25.234 -39.5 -29.594 1 94.38 77 LYS A CA 1
ATOM 623 C C . LYS A 1 77 ? 23.859 -39.219 -28.984 1 94.38 77 LYS A C 1
ATOM 625 O O . LYS A 1 77 ? 23.281 -40.062 -28.312 1 94.38 77 LYS A O 1
ATOM 630 N N . GLU A 1 78 ? 23.438 -38 -29.141 1 94 78 GLU A N 1
ATOM 631 C CA . GLU A 1 78 ? 22.078 -37.594 -28.812 1 94 78 GLU A CA 1
ATOM 632 C C . GLU A 1 78 ? 21.391 -36.969 -30.016 1 94 78 GLU A C 1
ATOM 634 O O . GLU A 1 78 ? 21.953 -36.094 -30.688 1 94 78 GLU A O 1
ATOM 639 N N . ALA A 1 79 ? 20.266 -37.5 -30.391 1 95 79 ALA A N 1
ATOM 640 C CA . ALA A 1 79 ? 19.453 -36.938 -31.469 1 95 79 ALA A CA 1
ATOM 641 C C . ALA A 1 79 ? 18.062 -36.562 -30.969 1 95 79 ALA A C 1
ATOM 643 O O . ALA A 1 79 ? 17.359 -37.375 -30.375 1 95 79 ALA A O 1
ATOM 644 N N . SER A 1 80 ? 17.734 -35.312 -31.188 1 94.5 80 SER A N 1
ATOM 645 C CA . SER A 1 80 ? 16.438 -34.781 -30.734 1 94.5 80 SER A CA 1
ATOM 646 C C . SER A 1 80 ? 15.594 -34.312 -31.906 1 94.5 80 SER A C 1
ATOM 648 O O . SER A 1 80 ? 16.062 -33.531 -32.75 1 94.5 80 SER A O 1
ATOM 650 N N . PHE A 1 81 ? 14.398 -34.812 -31.969 1 94.56 81 PHE A N 1
ATOM 651 C CA . PHE A 1 81 ? 13.422 -34.375 -32.969 1 94.56 81 PHE A CA 1
ATOM 652 C C . PHE A 1 81 ? 12.203 -33.75 -32.312 1 94.56 81 PHE A C 1
ATOM 654 O O . PHE A 1 81 ? 11.297 -34.438 -31.859 1 94.56 81 PHE A O 1
ATOM 661 N N . VAL A 1 82 ? 12.062 -32.469 -32.375 1 89.19 82 VAL A N 1
ATOM 662 C CA . VAL A 1 82 ? 11.094 -31.719 -31.578 1 89.19 82 VAL A CA 1
ATOM 663 C C . VAL A 1 82 ? 9.812 -31.516 -32.375 1 89.19 82 VAL A C 1
ATOM 665 O O . VAL A 1 82 ? 8.734 -31.328 -31.812 1 89.19 82 VAL A O 1
ATOM 668 N N . ASP A 1 83 ? 9.844 -31.641 -33.719 1 87.69 83 ASP A N 1
ATOM 669 C CA . ASP A 1 83 ? 8.727 -31.219 -34.562 1 87.69 83 ASP A CA 1
ATOM 670 C C . ASP A 1 83 ? 7.961 -32.438 -35.094 1 87.69 83 ASP A C 1
ATOM 672 O O . ASP A 1 83 ? 7.254 -32.312 -36.094 1 87.69 83 ASP A O 1
ATOM 676 N N . GLN A 1 84 ? 8.125 -33.531 -34.438 1 90.62 84 GLN A N 1
ATOM 677 C CA . GLN A 1 84 ? 7.359 -34.688 -34.875 1 90.62 84 GLN A CA 1
ATOM 678 C C . GLN A 1 84 ? 5.871 -34.531 -34.562 1 90.62 84 GLN A C 1
ATOM 680 O O . GLN A 1 84 ? 5.504 -33.875 -33.594 1 90.62 84 GLN A O 1
ATOM 685 N N . ILE A 1 85 ? 5.059 -35.062 -35.344 1 91.25 85 ILE A N 1
ATOM 686 C CA . ILE A 1 85 ? 3.615 -34.844 -35.25 1 91.25 85 ILE A CA 1
ATOM 687 C C . ILE A 1 85 ? 3.084 -35.469 -33.969 1 91.25 85 ILE A C 1
ATOM 689 O O . ILE A 1 85 ? 2.082 -35 -33.438 1 91.25 85 ILE A O 1
ATOM 693 N N . THR A 1 86 ? 3.707 -36.531 -33.469 1 92.56 86 THR A N 1
ATOM 694 C CA . THR A 1 86 ? 3.268 -37.188 -32.25 1 92.56 86 THR A CA 1
ATOM 695 C C . THR A 1 86 ? 3.998 -36.625 -31.031 1 92.56 86 THR A C 1
ATOM 697 O O . THR A 1 86 ? 3.861 -37.125 -29.922 1 92.56 86 THR A O 1
ATOM 700 N N . GLY A 1 87 ? 4.746 -35.594 -31.266 1 93.12 87 GLY A N 1
ATOM 701 C CA . GLY A 1 87 ? 5.508 -34.969 -30.188 1 93.12 87 GLY A CA 1
ATOM 702 C C . GLY A 1 87 ? 7 -35.219 -30.297 1 93.12 87 GLY A C 1
ATOM 703 O O . GLY A 1 87 ? 7.449 -35.969 -31.188 1 93.12 87 GLY A O 1
ATOM 704 N N . PRO A 1 88 ? 7.672 -34.625 -29.406 1 93.56 88 PRO A N 1
ATOM 705 C CA . PRO A 1 88 ? 9.133 -34.75 -29.469 1 93.56 88 PRO A CA 1
ATOM 706 C C . PRO A 1 88 ? 9.609 -36.188 -29.203 1 93.56 88 PRO A C 1
ATOM 708 O O . PRO A 1 88 ? 9.047 -36.906 -28.359 1 93.56 88 PRO A O 1
ATOM 711 N N . ASP A 1 89 ? 10.672 -36.562 -29.922 1 94.81 89 ASP A N 1
ATOM 712 C CA . ASP A 1 89 ? 11.375 -37.844 -29.797 1 94.81 89 ASP A CA 1
ATOM 713 C C . ASP A 1 89 ? 12.875 -37.625 -29.609 1 94.81 89 ASP A C 1
ATOM 715 O O . ASP A 1 89 ? 13.492 -36.844 -30.328 1 94.81 89 ASP A O 1
ATOM 719 N N . ILE A 1 90 ? 13.344 -38.281 -28.641 1 95.81 90 ILE A N 1
ATOM 720 C CA . ILE A 1 90 ? 14.781 -38.156 -28.422 1 95.81 90 ILE A CA 1
ATOM 721 C C . ILE A 1 90 ? 15.422 -39.531 -28.391 1 95.81 90 ILE A C 1
ATOM 723 O O . ILE A 1 90 ? 14.828 -40.5 -27.891 1 95.81 90 ILE A O 1
ATOM 727 N N . PHE A 1 91 ? 16.641 -39.562 -28.938 1 95.44 91 PHE A N 1
ATOM 728 C CA . PHE A 1 91 ? 17.422 -40.781 -28.969 1 95.44 91 PHE A CA 1
ATOM 729 C C . PHE A 1 91 ? 18.781 -40.594 -28.344 1 95.44 91 PHE A C 1
ATOM 731 O O . PHE A 1 91 ? 19.469 -39.625 -28.625 1 95.44 91 PHE A O 1
ATOM 738 N N . PHE A 1 92 ? 19.094 -41.5 -27.484 1 94.75 92 PHE A N 1
ATOM 739 C CA . PHE A 1 92 ? 20.422 -41.531 -26.891 1 94.75 92 PHE A CA 1
ATOM 740 C C . PHE A 1 92 ? 21.188 -42.781 -27.312 1 94.75 92 PHE A C 1
ATOM 742 O O . PHE A 1 92 ? 20.641 -43.875 -27.297 1 94.75 92 PHE A O 1
ATOM 749 N N . VAL A 1 93 ? 22.375 -42.562 -27.75 1 94.75 93 VAL A N 1
ATOM 750 C CA . VAL A 1 93 ? 23.297 -43.656 -28 1 94.75 93 VAL A CA 1
ATOM 751 C C . VAL A 1 93 ? 24.344 -43.688 -26.891 1 94.75 93 VAL A C 1
ATOM 753 O O . VAL A 1 93 ? 25.094 -42.75 -26.703 1 94.75 93 VAL A O 1
ATOM 756 N N . THR A 1 94 ? 24.297 -44.75 -26.219 1 93.56 94 THR A N 1
ATOM 757 C CA . THR A 1 94 ? 25.203 -44.844 -25.078 1 93.56 94 THR A CA 1
ATOM 758 C C . THR A 1 94 ? 26.031 -46.094 -25.141 1 93.56 94 THR A C 1
ATOM 760 O O . THR A 1 94 ? 25.672 -47.062 -25.812 1 93.56 94 THR A O 1
ATOM 763 N N . SER A 1 95 ? 27.188 -45.938 -24.453 1 87.5 95 SER A N 1
ATOM 764 C CA . SER A 1 95 ? 27.984 -47.156 -24.25 1 87.5 95 SER A CA 1
ATOM 765 C C . SER A 1 95 ? 27.438 -48 -23.094 1 87.5 95 SER A C 1
ATOM 767 O O . SER A 1 95 ? 26.609 -47.531 -22.328 1 87.5 95 SER A O 1
ATOM 769 N N . GLY A 1 96 ? 27.75 -49.25 -23.109 1 80.12 96 GLY A N 1
ATOM 770 C CA . GLY A 1 96 ? 27.328 -50.094 -21.984 1 80.12 96 GLY A CA 1
ATOM 771 C C . GLY A 1 96 ? 26.609 -51.344 -22.422 1 80.12 96 GLY A C 1
ATOM 772 O O . GLY A 1 96 ? 26.625 -51.719 -23.609 1 80.12 96 GLY A O 1
ATOM 773 N N . CYS A 1 97 ? 26.031 -52.031 -21.375 1 86.19 97 CYS A N 1
ATOM 774 C CA . CYS A 1 97 ? 25.297 -53.25 -21.625 1 86.19 97 CYS A CA 1
ATOM 775 C C . CYS A 1 97 ? 23.797 -53 -21.625 1 86.19 97 CYS A C 1
ATOM 777 O O . CYS A 1 97 ? 23.297 -52.156 -20.875 1 86.19 97 CYS A O 1
ATOM 779 N N . LEU A 1 98 ? 23.141 -53.625 -22.516 1 89.31 98 LEU A N 1
ATOM 780 C CA . LEU A 1 98 ? 21.703 -53.5 -22.719 1 89.31 98 LEU A CA 1
ATOM 781 C C . LEU A 1 98 ? 20.953 -53.656 -21.391 1 89.31 98 LEU A C 1
ATOM 783 O O . LEU A 1 98 ? 20.047 -52.875 -21.078 1 89.31 98 LEU A O 1
ATOM 787 N N . LYS A 1 99 ? 21.328 -54.625 -20.594 1 89 99 LYS A N 1
ATOM 788 C CA . LYS A 1 99 ? 20.656 -54.938 -19.328 1 89 99 LYS A CA 1
ATOM 789 C C . LYS A 1 99 ? 20.781 -53.781 -18.328 1 89 99 LYS A C 1
ATOM 791 O O . LYS A 1 99 ? 19.812 -53.438 -17.656 1 89 99 LYS A O 1
ATOM 796 N N . LEU A 1 100 ? 21.938 -53.281 -18.312 1 89.25 100 LEU A N 1
ATOM 797 C CA . LEU A 1 100 ? 22.188 -52.188 -17.375 1 89.25 100 LEU A CA 1
ATOM 798 C C . LEU A 1 100 ? 21.391 -50.938 -17.75 1 89.25 100 LEU A C 1
ATOM 800 O O . LEU A 1 100 ? 20.766 -50.312 -16.891 1 89.25 100 LEU A O 1
ATOM 804 N N . VAL A 1 101 ? 21.469 -50.531 -18.984 1 91.75 101 VAL A N 1
ATOM 805 C CA . VAL A 1 101 ? 20.766 -49.344 -19.453 1 91.75 101 VAL A CA 1
ATOM 806 C C . VAL A 1 101 ? 19.266 -49.531 -19.25 1 91.75 101 VAL A C 1
ATOM 808 O O . VAL A 1 101 ? 18.562 -48.594 -18.844 1 91.75 101 VAL A O 1
ATOM 811 N N . LYS A 1 102 ? 18.766 -50.656 -19.531 1 91.56 102 LYS A N 1
ATOM 812 C CA . LYS A 1 102 ? 17.344 -50.938 -19.344 1 91.56 102 LYS A CA 1
ATOM 813 C C . LYS A 1 102 ? 16.953 -50.812 -17.891 1 91.56 102 LYS A C 1
ATOM 815 O O . LYS A 1 102 ? 15.898 -50.25 -17.562 1 91.56 102 LYS A O 1
ATOM 820 N N . GLN A 1 103 ? 17.75 -51.375 -17.016 1 89.94 103 GLN A N 1
ATOM 821 C CA . GLN A 1 103 ? 17.484 -51.281 -15.586 1 89.94 103 GLN A CA 1
ATOM 822 C C . GLN A 1 103 ? 17.438 -49.812 -15.125 1 89.94 103 GLN A C 1
ATOM 824 O O . GLN A 1 103 ? 16.594 -49.438 -14.32 1 89.94 103 GLN A O 1
ATOM 829 N N . ILE A 1 104 ? 18.328 -49.062 -15.625 1 91 104 ILE A N 1
ATOM 830 C CA . ILE A 1 104 ? 18.406 -47.656 -15.281 1 91 104 ILE A CA 1
ATOM 831 C C . ILE A 1 104 ? 17.141 -46.938 -15.75 1 91 104 ILE A C 1
ATOM 833 O O . ILE A 1 104 ? 16.562 -46.125 -15.023 1 91 104 ILE A O 1
ATOM 837 N N . MET A 1 105 ? 16.719 -47.25 -16.938 1 91.56 105 MET A N 1
ATOM 838 C CA . MET A 1 105 ? 15.531 -46.594 -17.5 1 91.56 105 MET A CA 1
ATOM 839 C C . MET A 1 105 ? 14.273 -47 -16.734 1 91.56 105 MET A C 1
ATOM 841 O O . MET A 1 105 ? 13.383 -46.188 -16.516 1 91.56 105 MET A O 1
ATOM 845 N N . ILE A 1 106 ? 14.203 -48.25 -16.359 1 90.12 106 ILE A N 1
ATOM 846 C CA . ILE A 1 106 ? 13.062 -48.719 -15.586 1 90.12 106 ILE A CA 1
ATOM 847 C C . ILE A 1 106 ? 13.031 -48.031 -14.227 1 90.12 106 ILE A C 1
ATOM 849 O O . ILE A 1 106 ? 11.969 -47.625 -13.773 1 90.12 106 ILE A O 1
ATOM 853 N N . THR A 1 107 ? 14.125 -47.875 -13.664 1 91 107 THR A N 1
ATOM 854 C CA . THR A 1 107 ? 14.219 -47.188 -12.375 1 91 107 THR A CA 1
ATOM 855 C C . THR A 1 107 ? 13.766 -45.75 -12.5 1 91 107 THR A C 1
ATOM 857 O O . THR A 1 107 ? 13.062 -45.219 -11.633 1 91 107 THR A O 1
ATOM 860 N N . PHE A 1 108 ? 14.188 -45.125 -13.547 1 92.38 108 PHE A N 1
ATOM 861 C CA . PHE A 1 108 ? 13.781 -43.75 -13.789 1 92.38 108 PHE A CA 1
ATOM 862 C C . PHE A 1 108 ? 12.266 -43.656 -13.961 1 92.38 108 PHE A C 1
ATOM 864 O O . PHE A 1 108 ? 11.617 -42.781 -13.375 1 92.38 108 PHE A O 1
ATOM 871 N N . GLU A 1 109 ? 11.742 -44.5 -14.695 1 90.88 109 GLU A N 1
ATOM 872 C CA . GLU A 1 109 ? 10.305 -44.531 -14.953 1 90.88 109 GLU A CA 1
ATOM 873 C C . GLU A 1 109 ? 9.516 -44.719 -13.664 1 90.88 109 GLU A C 1
ATOM 875 O O . GLU A 1 109 ? 8.469 -44.094 -13.469 1 90.88 109 GLU A O 1
ATOM 880 N N . GLU A 1 110 ? 10.031 -45.469 -12.789 1 88.81 110 GLU A N 1
ATOM 881 C CA . GLU A 1 110 ? 9.328 -45.781 -11.555 1 88.81 110 GLU A CA 1
ATOM 882 C C . GLU A 1 110 ? 9.508 -44.688 -10.508 1 88.81 110 GLU A C 1
ATOM 884 O O . GLU A 1 110 ? 8.625 -44.469 -9.68 1 88.81 110 GLU A O 1
ATOM 889 N N . SER A 1 111 ? 10.562 -44.031 -10.633 1 91.12 111 SER A N 1
ATOM 890 C CA . SER A 1 111 ? 10.883 -43.062 -9.594 1 91.12 111 SER A CA 1
ATOM 891 C C . SER A 1 111 ? 10.383 -41.656 -9.969 1 91.12 111 SER A C 1
ATOM 893 O O . SER A 1 111 ? 10.047 -40.875 -9.094 1 91.12 111 SER A O 1
ATOM 895 N N . HIS A 1 112 ? 10.375 -41.375 -11.211 1 92.75 112 HIS A N 1
ATOM 896 C CA . HIS A 1 112 ? 9.984 -40.031 -11.664 1 92.75 112 HIS A CA 1
ATOM 897 C C . HIS A 1 112 ? 8.469 -39.875 -11.609 1 92.75 112 HIS A C 1
ATOM 899 O O . HIS A 1 112 ? 7.723 -40.781 -11.977 1 92.75 112 HIS A O 1
ATOM 905 N N . LEU A 1 113 ? 7.969 -38.688 -11.266 1 91.06 113 LEU A N 1
ATOM 906 C CA . LEU A 1 113 ? 6.547 -38.406 -11.086 1 91.06 113 LEU A CA 1
ATOM 907 C C . LEU A 1 113 ? 5.785 -38.594 -12.383 1 91.06 113 LEU A C 1
ATOM 909 O O . LEU A 1 113 ? 4.605 -38.969 -12.367 1 91.06 113 LEU A O 1
ATOM 913 N N . LEU A 1 114 ? 6.488 -38.375 -13.516 1 93.81 114 LEU A N 1
ATOM 914 C CA . LEU A 1 114 ? 5.832 -38.5 -14.812 1 93.81 114 LEU A CA 1
ATOM 915 C C . LEU A 1 114 ? 6.387 -39.688 -15.586 1 93.81 114 LEU A C 1
ATOM 917 O O . LEU A 1 114 ? 6.211 -39.781 -16.797 1 93.81 114 LEU A O 1
ATOM 921 N N . GLY A 1 115 ? 7.023 -40.562 -14.867 1 91.62 115 GLY A N 1
ATOM 922 C CA . GLY A 1 115 ? 7.648 -41.688 -15.516 1 91.62 115 GLY A CA 1
ATOM 923 C C . GLY A 1 115 ? 6.664 -42.562 -16.281 1 91.62 115 GLY A C 1
ATOM 924 O O . GLY A 1 115 ? 6.984 -43.031 -17.375 1 91.62 115 GLY A O 1
ATOM 925 N N . ARG A 1 116 ? 5.52 -42.625 -15.789 1 89.12 116 ARG A N 1
ATOM 926 C CA . ARG A 1 116 ? 4.5 -43.5 -16.391 1 89.12 116 ARG A CA 1
ATOM 927 C C . ARG A 1 116 ? 4.012 -42.906 -17.703 1 89.12 116 ARG A C 1
ATOM 929 O O . ARG A 1 116 ? 3.371 -43.594 -18.5 1 89.12 116 ARG A O 1
ATOM 936 N N . LEU A 1 117 ? 4.301 -41.719 -17.922 1 92.94 117 LEU A N 1
ATOM 937 C CA . LEU A 1 117 ? 3.867 -41.062 -19.156 1 92.94 117 LEU A CA 1
ATOM 938 C C . LEU A 1 117 ? 4.953 -41.156 -20.234 1 92.94 117 LEU A C 1
ATOM 940 O O . LEU A 1 117 ? 4.797 -40.656 -21.328 1 92.94 117 LEU A O 1
ATOM 944 N N . LEU A 1 118 ? 5.969 -41.844 -19.938 1 93 118 LEU A N 1
ATOM 945 C CA . LEU A 1 118 ? 7.094 -41.938 -20.859 1 93 118 LEU A CA 1
ATOM 946 C C . LEU A 1 118 ? 7.152 -43.344 -21.484 1 93 118 LEU A C 1
ATOM 948 O O . LEU A 1 118 ? 6.738 -44.312 -20.859 1 93 118 LEU A O 1
ATOM 952 N N . ASP A 1 119 ? 7.551 -43.281 -22.641 1 91.25 119 ASP A N 1
ATOM 953 C CA . ASP A 1 119 ? 7.973 -44.5 -23.328 1 91.25 119 ASP A CA 1
ATOM 954 C C . ASP A 1 119 ? 9.492 -44.531 -23.5 1 91.25 119 ASP A C 1
ATOM 956 O O . ASP A 1 119 ? 10.047 -43.781 -24.312 1 91.25 119 ASP A O 1
ATOM 960 N N . LEU A 1 120 ? 10.07 -45.406 -22.703 1 92.25 120 LEU A N 1
ATOM 961 C CA . LEU A 1 120 ? 11.523 -45.562 -22.734 1 92.25 120 LEU A CA 1
ATOM 962 C C . LEU A 1 120 ? 11.906 -46.906 -23.344 1 92.25 120 LEU A C 1
ATOM 964 O O . LEU A 1 120 ? 11.953 -47.906 -22.656 1 92.25 120 LEU A O 1
ATOM 968 N N . ASP A 1 121 ? 12.258 -46.844 -24.562 1 90.44 121 ASP A N 1
ATOM 969 C CA . ASP A 1 121 ? 12.648 -48.062 -25.266 1 90.44 121 ASP A CA 1
ATOM 970 C C . ASP A 1 121 ? 14.172 -48.188 -25.359 1 90.44 121 ASP A C 1
ATOM 972 O O . ASP A 1 121 ? 14.852 -47.281 -25.812 1 90.44 121 ASP A O 1
ATOM 976 N N . VAL A 1 122 ? 14.641 -49.375 -24.922 1 92.31 122 VAL A N 1
ATOM 977 C CA . VAL A 1 122 ? 16.078 -49.656 -24.938 1 92.31 122 VAL A CA 1
ATOM 978 C C . VAL A 1 122 ? 16.359 -50.812 -25.875 1 92.31 122 VAL A C 1
ATOM 980 O O . VAL A 1 122 ? 15.734 -51.875 -25.781 1 92.31 122 VAL A O 1
ATOM 983 N N . MET A 1 123 ? 17.312 -50.594 -26.812 1 91.19 123 MET A N 1
ATOM 984 C CA . MET A 1 123 ? 17.578 -51.625 -27.797 1 91.19 123 MET A CA 1
ATOM 985 C C . MET A 1 123 ? 19.062 -51.656 -28.188 1 91.19 123 MET A C 1
ATOM 987 O O . MET A 1 123 ? 19.781 -50.688 -27.906 1 91.19 123 MET A O 1
ATOM 991 N N . CYS A 1 124 ? 19.531 -52.719 -28.781 1 89.62 124 CYS A N 1
ATOM 992 C CA . CYS A 1 124 ? 20.875 -52.906 -29.328 1 89.62 124 CYS A CA 1
ATOM 993 C C . CYS A 1 124 ? 20.859 -53.875 -30.5 1 89.62 124 CYS A C 1
ATOM 995 O O . CYS A 1 124 ? 19.891 -54.594 -30.703 1 89.62 124 CYS A O 1
ATOM 997 N N . GLN A 1 125 ? 21.844 -53.719 -31.438 1 82 125 GLN A N 1
ATOM 998 C CA . GLN A 1 125 ? 21.906 -54.531 -32.656 1 82 125 GLN A CA 1
ATOM 999 C C . GLN A 1 125 ? 21.969 -56 -32.344 1 82 125 GLN A C 1
ATOM 1001 O O . GLN A 1 125 ? 21.297 -56.812 -33 1 82 125 GLN A O 1
ATOM 1006 N N . ASN A 1 126 ? 22.875 -56.469 -31.438 1 71.19 126 ASN A N 1
ATOM 1007 C CA . ASN A 1 126 ? 23.141 -57.875 -31.25 1 71.19 126 ASN A CA 1
ATOM 1008 C C . ASN A 1 126 ? 22.125 -58.5 -30.297 1 71.19 126 ASN A C 1
ATOM 1010 O O . ASN A 1 126 ? 22.312 -59.656 -29.844 1 71.19 126 ASN A O 1
ATOM 1014 N N . ALA A 1 127 ? 21.172 -57.781 -29.891 1 63.41 127 ALA A N 1
ATOM 1015 C CA . ALA A 1 127 ? 20.203 -58.406 -29 1 63.41 127 ALA A CA 1
ATOM 1016 C C . ALA A 1 127 ? 18.969 -58.844 -29.766 1 63.41 127 ALA A C 1
ATOM 1018 O O . ALA A 1 127 ? 18.422 -58.094 -30.578 1 63.41 127 ALA A O 1
ATOM 1019 N N . ASP A 1 128 ? 18.719 -60.094 -30 1 54.62 128 ASP A N 1
ATOM 1020 C CA . ASP A 1 128 ? 17.672 -60.719 -30.797 1 54.62 128 ASP A CA 1
ATOM 1021 C C . ASP A 1 128 ? 16.297 -60.156 -30.422 1 54.62 128 ASP A C 1
ATOM 1023 O O . ASP A 1 128 ? 15.359 -60.219 -31.219 1 54.62 128 ASP A O 1
ATOM 1027 N N . LYS A 1 129 ? 15.977 -59.906 -29.109 1 59.78 129 LYS A N 1
ATOM 1028 C CA . LYS A 1 129 ? 14.656 -59.5 -28.656 1 59.78 129 LYS A CA 1
ATOM 1029 C C . LYS A 1 129 ? 14.742 -58.25 -27.766 1 59.78 129 LYS A C 1
ATOM 1031 O O . LYS A 1 129 ? 15.766 -58.031 -27.125 1 59.78 129 LYS A O 1
ATOM 1036 N N . GLN A 1 130 ? 13.805 -57.406 -27.953 1 64.5 130 GLN A N 1
ATOM 1037 C CA . GLN A 1 130 ? 13.641 -56.281 -27.031 1 64.5 130 GLN A CA 1
ATOM 1038 C C . GLN A 1 130 ? 13.492 -56.781 -25.594 1 64.5 130 GLN A C 1
ATOM 1040 O O . GLN A 1 130 ? 12.711 -57.688 -25.312 1 64.5 130 GLN A O 1
ATOM 1045 N N . LEU A 1 131 ? 14.484 -56.5 -24.781 1 73 131 LEU A N 1
ATOM 1046 C CA . LEU A 1 131 ? 14.453 -56.906 -23.359 1 73 131 LEU A CA 1
ATOM 1047 C C . LEU A 1 131 ? 13.219 -56.312 -22.672 1 73 131 LEU A C 1
ATOM 1049 O O . LEU A 1 131 ? 12.992 -55.094 -22.703 1 73 131 LEU A O 1
ATOM 1053 N N . SER A 1 132 ? 12.273 -57.25 -22.312 1 75.81 132 SER A N 1
ATOM 1054 C CA . SER A 1 132 ? 11.047 -56.812 -21.641 1 75.81 132 SER A CA 1
ATOM 1055 C C . SER A 1 132 ? 11.289 -56.562 -20.156 1 75.81 132 SER A C 1
ATOM 1057 O O . SER A 1 132 ? 12.266 -57.062 -19.578 1 75.81 132 SER A O 1
ATOM 1059 N N . ARG A 1 133 ? 10.367 -55.781 -19.516 1 79.94 133 ARG A N 1
ATOM 1060 C CA . ARG A 1 133 ? 10.383 -55.5 -18.078 1 79.94 133 ARG A CA 1
ATOM 1061 C C . ARG A 1 133 ? 10.281 -56.781 -17.281 1 79.94 133 ARG A C 1
ATOM 1063 O O . ARG A 1 133 ? 11 -56.969 -16.297 1 79.94 133 ARG A O 1
ATOM 1070 N N . GLU A 1 134 ? 9.531 -57.656 -17.797 1 77.75 134 GLU A N 1
ATOM 1071 C CA . GLU A 1 134 ? 9.258 -58.875 -17.078 1 77.75 134 GLU A CA 1
ATOM 1072 C C . GLU A 1 134 ? 10.484 -59.812 -17.078 1 77.75 134 GLU A C 1
ATOM 1074 O O . GLU A 1 134 ? 10.734 -60.5 -16.094 1 77.75 134 GLU A O 1
ATOM 1079 N N . GLU A 1 135 ? 11.188 -59.688 -18.094 1 78.94 135 GLU A N 1
ATOM 1080 C CA . GLU A 1 135 ? 12.391 -60.5 -18.203 1 78.94 135 GLU A CA 1
ATOM 1081 C C . GLU A 1 135 ? 13.453 -60.062 -17.203 1 78.94 135 GLU A C 1
ATOM 1083 O O . GLU A 1 135 ? 14.305 -60.844 -16.797 1 78.94 135 GLU A O 1
ATOM 1088 N N . LEU A 1 136 ? 13.336 -58.938 -16.844 1 79.5 136 LEU A N 1
ATOM 1089 C CA . LEU A 1 136 ? 14.305 -58.406 -15.891 1 79.5 136 LEU A CA 1
ATOM 1090 C C . LEU A 1 136 ? 13.758 -58.469 -14.469 1 79.5 136 LEU A C 1
ATOM 1092 O O . LEU A 1 136 ? 14.375 -57.938 -13.531 1 79.5 136 LEU A O 1
ATOM 1096 N N . GLY A 1 137 ? 12.555 -59.031 -14.32 1 78.56 137 GLY A N 1
ATOM 1097 C CA . GLY A 1 137 ? 12.008 -59.281 -13 1 78.56 137 GLY A CA 1
ATOM 1098 C C . GLY A 1 137 ? 11.133 -58.156 -12.492 1 78.56 137 GLY A C 1
ATOM 1099 O O . GLY A 1 137 ? 10.75 -58.125 -11.32 1 78.56 137 GLY A O 1
ATOM 1100 N N . PHE A 1 138 ? 10.75 -57.281 -13.305 1 82.31 138 PHE A N 1
ATOM 1101 C CA . PHE A 1 138 ? 9.914 -56.156 -12.875 1 82.31 138 PHE A CA 1
ATOM 1102 C C . PHE A 1 138 ? 8.453 -56.406 -13.219 1 82.31 138 PHE A C 1
ATOM 1104 O O . PHE A 1 138 ? 8.148 -57.125 -14.172 1 82.31 138 PHE A O 1
ATOM 1111 N N . ALA A 1 139 ? 7.559 -55.938 -12.453 1 82.25 139 ALA A N 1
ATOM 1112 C CA . ALA A 1 139 ? 6.121 -56.062 -12.688 1 82.25 139 ALA A CA 1
ATOM 1113 C C . ALA A 1 139 ? 5.691 -55.281 -13.914 1 82.25 139 ALA A C 1
ATOM 1115 O O . ALA A 1 139 ? 6.348 -54.312 -14.289 1 82.25 139 ALA A O 1
ATOM 1116 N N . PRO A 1 140 ? 4.625 -55.656 -14.539 1 82.81 140 PRO A N 1
ATOM 1117 C CA . PRO A 1 140 ? 4.105 -54.875 -15.68 1 82.81 140 PRO A CA 1
ATOM 1118 C C . PRO A 1 140 ? 3.658 -53.469 -15.289 1 82.81 140 PRO A C 1
ATOM 1120 O O . PRO A 1 140 ? 3.432 -53.219 -14.102 1 82.81 140 PRO A O 1
ATOM 1123 N N . ARG A 1 141 ? 3.543 -52.625 -16.312 1 85 141 ARG A N 1
ATOM 1124 C CA . ARG A 1 141 ? 3.117 -51.25 -16.062 1 85 141 ARG A CA 1
ATOM 1125 C C . ARG A 1 141 ? 1.697 -51.188 -15.508 1 85 141 ARG A C 1
ATOM 1127 O O . ARG A 1 141 ? 0.838 -51.969 -15.93 1 85 141 ARG A O 1
ATOM 1134 N N . LYS A 1 142 ? 1.499 -50.312 -14.648 1 85.06 142 LYS A N 1
ATOM 1135 C CA . LYS A 1 142 ? 0.188 -50.188 -14.016 1 85.06 142 LYS A CA 1
ATOM 1136 C C . LYS A 1 142 ? -0.646 -49.125 -14.711 1 85.06 142 LYS A C 1
ATOM 1138 O O . LYS A 1 142 ? -0.102 -48.156 -15.234 1 85.06 142 LYS A O 1
ATOM 1143 N N . CYS A 1 143 ? -1.938 -49.375 -14.688 1 88.5 143 CYS A N 1
ATOM 1144 C CA . CYS A 1 143 ? -2.887 -48.406 -15.203 1 88.5 143 CYS A CA 1
ATOM 1145 C C . CYS A 1 143 ? -2.846 -47.094 -14.383 1 88.5 143 CYS A C 1
ATOM 1147 O O . CYS A 1 143 ? -2.779 -47.156 -13.156 1 88.5 143 CYS A O 1
ATOM 1149 N N . LEU A 1 144 ? -2.887 -46.062 -15.094 1 85.75 144 LEU A N 1
ATOM 1150 C CA . LEU A 1 144 ? -2.812 -44.75 -14.461 1 85.75 144 LEU A CA 1
ATOM 1151 C C . LEU A 1 144 ? -4.035 -44.5 -13.578 1 85.75 144 LEU A C 1
ATOM 1153 O O . LEU A 1 144 ? -3.979 -43.688 -12.641 1 85.75 144 LEU A O 1
ATOM 1157 N N . LEU A 1 145 ? -5.152 -45.125 -13.867 1 87.12 145 LEU A N 1
ATOM 1158 C CA . LEU A 1 145 ? -6.438 -44.812 -13.25 1 87.12 145 LEU A CA 1
ATOM 1159 C C . LEU A 1 145 ? -6.777 -45.812 -12.148 1 87.12 145 LEU A C 1
ATOM 1161 O O . LEU A 1 145 ? -7.246 -45.406 -11.078 1 87.12 145 LEU A O 1
ATOM 1165 N N . CYS A 1 146 ? -6.559 -47.094 -12.383 1 88.69 146 CYS A N 1
ATOM 1166 C CA . CYS A 1 146 ? -7.062 -48.062 -11.43 1 88.69 146 CYS A CA 1
ATOM 1167 C C . CYS A 1 146 ? -5.922 -48.875 -10.812 1 88.69 146 CYS A C 1
ATOM 1169 O O . CYS A 1 146 ? -6.137 -49.656 -9.883 1 88.69 146 CYS A O 1
ATOM 1171 N N . GLY A 1 147 ? -4.723 -48.812 -11.289 1 85.75 147 GLY A N 1
ATOM 1172 C CA . GLY A 1 147 ? -3.576 -49.469 -10.695 1 85.75 147 GLY A CA 1
ATOM 1173 C C . GLY A 1 147 ? -3.428 -50.938 -11.141 1 85.75 147 GLY A C 1
ATOM 1174 O O . GLY A 1 147 ? -2.451 -51.594 -10.789 1 85.75 147 GLY A O 1
ATOM 1175 N N . LYS A 1 148 ? -4.34 -51.344 -11.906 1 87.62 148 LYS A N 1
ATOM 1176 C CA . LYS A 1 148 ? -4.23 -52.719 -12.469 1 87.62 148 LYS A CA 1
ATOM 1177 C C . LYS A 1 148 ? -3.27 -52.719 -13.648 1 87.62 148 LYS A C 1
ATOM 1179 O O . LYS A 1 148 ? -2.6 -51.75 -13.938 1 87.62 148 LYS A O 1
ATOM 1184 N N . ASP A 1 149 ? -3.184 -53.938 -14.18 1 85.88 149 ASP A N 1
ATOM 1185 C CA . ASP A 1 149 ? -2.305 -54.062 -15.336 1 85.88 149 ASP A CA 1
ATOM 1186 C C . ASP A 1 149 ? -2.77 -53.156 -16.484 1 85.88 149 ASP A C 1
ATOM 1188 O O . ASP A 1 149 ? -3.914 -53.281 -16.938 1 85.88 149 ASP A O 1
ATOM 1192 N N . ALA A 1 150 ? -1.861 -52.344 -16.984 1 84.94 150 ALA A N 1
ATOM 1193 C CA . ALA A 1 150 ? -2.217 -51.344 -18 1 84.94 150 ALA A CA 1
ATOM 1194 C C . ALA A 1 150 ? -2.664 -52 -19.297 1 84.94 150 ALA A C 1
ATOM 1196 O O . ALA A 1 150 ? -3.613 -51.531 -19.938 1 84.94 150 ALA A O 1
ATOM 1197 N N . LYS A 1 151 ? -1.993 -53.031 -19.734 1 82.81 151 LYS A N 1
ATOM 1198 C CA . LYS A 1 151 ? -2.318 -53.719 -20.984 1 82.81 151 LYS A CA 1
ATOM 1199 C C . LYS A 1 151 ? -3.725 -54.312 -20.938 1 82.81 151 LYS A C 1
ATOM 1201 O O . LYS A 1 151 ? -4.473 -54.219 -21.906 1 82.81 151 LYS A O 1
ATOM 1206 N N . THR A 1 152 ? -3.99 -54.875 -19.875 1 85.19 152 THR A N 1
ATOM 1207 C CA . THR A 1 152 ? -5.312 -55.469 -19.703 1 85.19 152 THR A CA 1
ATOM 1208 C C . THR A 1 152 ? -6.391 -54.406 -19.688 1 85.19 152 THR A C 1
ATOM 1210 O O . THR A 1 152 ? -7.445 -54.562 -20.312 1 85.19 152 THR A O 1
ATOM 1213 N N . CYS A 1 153 ? -6.152 -53.344 -18.984 1 87 153 CYS A N 1
ATOM 1214 C CA . CYS A 1 153 ? -7.117 -52.281 -18.875 1 87 153 CYS A CA 1
ATOM 1215 C C . CYS A 1 153 ? -7.402 -51.656 -20.234 1 87 153 CYS A C 1
ATOM 1217 O O . CYS A 1 153 ? -8.539 -51.281 -20.516 1 87 153 CYS A O 1
ATOM 1219 N N . ILE A 1 154 ? -6.391 -51.469 -21.047 1 80.38 154 ILE A N 1
ATOM 1220 C CA . ILE A 1 154 ? -6.539 -50.906 -22.375 1 80.38 154 ILE A CA 1
ATOM 1221 C C . ILE A 1 154 ? -7.352 -51.844 -23.266 1 80.38 154 ILE A C 1
ATOM 1223 O O . ILE A 1 154 ? -8.258 -51.406 -23.984 1 80.38 154 ILE A O 1
ATOM 1227 N N . LYS A 1 155 ? -7.074 -53.031 -23.188 1 81.75 155 LYS A N 1
ATOM 1228 C CA . LYS A 1 155 ? -7.754 -54.031 -24 1 81.75 155 LYS A CA 1
ATOM 1229 C C . LYS A 1 155 ? -9.234 -54.125 -23.625 1 81.75 155 LYS A C 1
ATOM 1231 O O . LYS A 1 155 ? -10.086 -54.281 -24.5 1 81.75 155 LYS A O 1
ATOM 1236 N N . GLU A 1 156 ? -9.406 -54.031 -22.453 1 87.5 156 GLU A N 1
ATOM 1237 C CA . GLU A 1 156 ? -10.773 -54.188 -21.969 1 87.5 156 GLU A CA 1
ATOM 1238 C C . GLU A 1 156 ? -11.547 -52.875 -22.031 1 87.5 156 GLU A C 1
ATOM 1240 O O . GLU A 1 156 ? -12.773 -52.875 -21.922 1 87.5 156 GLU A O 1
ATOM 1245 N N . GLY A 1 157 ? -10.922 -51.844 -22.25 1 84.19 157 GLY A N 1
ATOM 1246 C CA . GLY A 1 157 ? -11.586 -50.562 -22.328 1 84.19 157 GLY A CA 1
ATOM 1247 C C . GLY A 1 157 ? -12.242 -50.125 -21.031 1 84.19 157 GLY A C 1
ATOM 1248 O O . GLY A 1 157 ? -13.383 -49.656 -21.016 1 84.19 157 GLY A O 1
ATOM 1249 N N . ASN A 1 158 ? -11.57 -50.281 -19.969 1 87.81 158 ASN A N 1
ATOM 1250 C CA . ASN A 1 158 ? -12.141 -50.094 -18.641 1 87.81 158 ASN A CA 1
ATOM 1251 C C . ASN A 1 158 ? -12.336 -48.625 -18.328 1 87.81 158 ASN A C 1
ATOM 1253 O O . ASN A 1 158 ? -13.086 -48.281 -17.406 1 87.81 158 ASN A O 1
ATOM 1257 N N . HIS A 1 159 ? -11.648 -47.75 -19.016 1 91.75 159 HIS A N 1
ATOM 1258 C CA . HIS A 1 159 ? -11.695 -46.312 -18.719 1 91.75 159 HIS A CA 1
ATOM 1259 C C . HIS A 1 159 ? -11.922 -45.5 -19.969 1 91.75 159 HIS A C 1
ATOM 1261 O O . HIS A 1 159 ? -11.516 -45.906 -21.062 1 91.75 159 HIS A O 1
ATOM 1267 N N . SER A 1 160 ? -12.594 -44.406 -19.812 1 91.31 160 SER A N 1
ATOM 1268 C CA . SER A 1 160 ? -12.828 -43.5 -20.938 1 91.31 160 SER A CA 1
ATOM 1269 C C . SER A 1 160 ? -11.609 -42.656 -21.219 1 91.31 160 SER A C 1
ATOM 1271 O O . SER A 1 160 ? -10.734 -42.5 -20.375 1 91.31 160 SER A O 1
ATOM 1273 N N . LEU A 1 161 ? -11.57 -42.156 -22.438 1 90.62 161 LEU A N 1
ATOM 1274 C CA . LEU A 1 161 ? -10.484 -41.25 -22.828 1 90.62 161 LEU A CA 1
ATOM 1275 C C . LEU A 1 161 ? -10.5 -40 -21.969 1 90.62 161 LEU A C 1
ATOM 1277 O O . LEU A 1 161 ? -9.445 -39.469 -21.625 1 90.62 161 LEU A O 1
ATOM 1281 N N . ALA A 1 162 ? -11.664 -39.531 -21.672 1 91.62 162 ALA A N 1
ATOM 1282 C CA . ALA A 1 162 ? -11.82 -38.312 -20.859 1 91.62 162 ALA A CA 1
ATOM 1283 C C . ALA A 1 162 ? -11.227 -38.531 -19.469 1 91.62 162 ALA A C 1
ATOM 1285 O O . ALA A 1 162 ? -10.586 -37.625 -18.906 1 91.62 162 ALA A O 1
ATOM 1286 N N . GLU A 1 163 ? -11.43 -39.656 -18.969 1 92.5 163 GLU A N 1
ATOM 1287 C CA . GLU A 1 163 ? -10.852 -40 -17.672 1 92.5 163 GLU A CA 1
ATOM 1288 C C . GLU A 1 163 ? -9.328 -40.031 -17.734 1 92.5 163 GLU A C 1
ATOM 1290 O O . GLU A 1 163 ? -8.641 -39.625 -16.812 1 92.5 163 GLU A O 1
ATOM 1295 N N . GLY A 1 164 ? -8.906 -40.562 -18.812 1 91.56 164 GLY A N 1
ATOM 1296 C CA . GLY A 1 164 ? -7.465 -40.594 -19.031 1 91.56 164 GLY A CA 1
ATOM 1297 C C . GLY A 1 164 ? -6.832 -39.219 -19.094 1 91.56 164 GLY A C 1
ATOM 1298 O O . GLY A 1 164 ? -5.84 -38.969 -18.406 1 91.56 164 GLY A O 1
ATOM 1299 N N . TYR A 1 165 ? -7.469 -38.375 -19.844 1 92.25 165 TYR A N 1
ATOM 1300 C CA . TYR A 1 165 ? -6.957 -37.031 -19.984 1 92.25 165 TYR A CA 1
ATOM 1301 C C . TYR A 1 165 ? -7 -36.281 -18.641 1 92.25 165 TYR A C 1
ATOM 1303 O O . TYR A 1 165 ? -6.074 -35.562 -18.297 1 92.25 165 TYR A O 1
ATOM 1311 N N . SER A 1 166 ? -7.984 -36.5 -17.953 1 92.62 166 SER A N 1
ATOM 1312 C CA . SER A 1 166 ? -8.133 -35.875 -16.641 1 92.62 166 SER A CA 1
ATOM 1313 C C . SER A 1 166 ? -7.027 -36.281 -15.688 1 92.62 166 SER A C 1
ATOM 1315 O O . SER A 1 166 ? -6.453 -35.469 -14.977 1 92.62 166 SER A O 1
ATOM 1317 N N . GLN A 1 167 ? -6.785 -37.562 -15.688 1 92.62 167 GLN A N 1
ATOM 1318 C CA . GLN A 1 167 ? -5.738 -38.094 -14.82 1 92.62 167 GLN A CA 1
ATOM 1319 C C . GLN A 1 167 ? -4.363 -37.562 -15.234 1 92.62 167 GLN A C 1
ATOM 1321 O O . GLN A 1 167 ? -3.541 -37.219 -14.383 1 92.62 167 GLN A O 1
ATOM 1326 N N . ILE A 1 168 ? -4.113 -37.531 -16.469 1 93.62 168 ILE A N 1
ATOM 1327 C CA . ILE A 1 168 ? -2.836 -37.062 -16.969 1 93.62 168 ILE A CA 1
ATOM 1328 C C . ILE A 1 168 ? -2.672 -35.594 -16.625 1 93.62 168 ILE A C 1
ATOM 1330 O O . ILE A 1 168 ? -1.601 -35.156 -16.172 1 93.62 168 ILE A O 1
ATOM 1334 N N . ASN A 1 169 ? -3.734 -34.812 -16.812 1 93.81 169 ASN A N 1
ATOM 1335 C CA . ASN A 1 169 ? -3.699 -33.406 -16.422 1 93.81 169 ASN A CA 1
ATOM 1336 C C . ASN A 1 169 ? -3.357 -33.25 -14.938 1 93.81 169 ASN A C 1
ATOM 1338 O O . ASN A 1 169 ? -2.562 -32.375 -14.578 1 93.81 169 ASN A O 1
ATOM 1342 N N . LYS A 1 170 ? -3.961 -34 -14.164 1 92.75 170 LYS A N 1
ATOM 1343 C CA . LYS A 1 170 ? -3.697 -33.969 -12.727 1 92.75 170 LYS A CA 1
ATOM 1344 C C . LYS A 1 170 ? -2.23 -34.25 -12.43 1 92.75 170 LYS A C 1
ATOM 1346 O O . LYS A 1 170 ? -1.61 -33.594 -11.609 1 92.75 170 LYS A O 1
ATOM 1351 N N . MET A 1 171 ? -1.686 -35.281 -13.062 1 93.44 171 MET A N 1
ATOM 1352 C CA . MET A 1 171 ? -0.286 -35.656 -12.883 1 93.44 171 MET A CA 1
ATOM 1353 C C . MET A 1 171 ? 0.639 -34.5 -13.297 1 93.44 171 MET A C 1
ATOM 1355 O O . MET A 1 171 ? 1.62 -34.219 -12.617 1 93.44 171 MET A O 1
ATOM 1359 N N . LEU A 1 172 ? 0.291 -33.938 -14.375 1 93.88 172 LEU A N 1
ATOM 1360 C CA . LEU A 1 172 ? 1.108 -32.844 -14.898 1 93.88 172 LEU A CA 1
ATOM 1361 C C . LEU A 1 172 ? 1.053 -31.641 -13.984 1 93.88 172 LEU A C 1
ATOM 1363 O O . LEU A 1 172 ? 2.076 -31 -13.734 1 93.88 172 LEU A O 1
ATOM 1367 N N . HIS A 1 173 ? -0.074 -31.328 -13.461 1 92.88 173 HIS A N 1
ATOM 1368 C CA . HIS A 1 173 ? -0.207 -30.25 -12.484 1 92.88 173 HIS A CA 1
ATOM 1369 C C . HIS A 1 173 ? 0.649 -30.516 -11.25 1 92.88 173 HIS A C 1
ATOM 1371 O O . HIS A 1 173 ? 1.351 -29.625 -10.766 1 92.88 173 HIS A O 1
ATOM 1377 N N . ASN A 1 174 ? 0.514 -31.688 -10.797 1 93.19 174 ASN A N 1
ATOM 1378 C CA . ASN A 1 174 ? 1.275 -32.062 -9.609 1 93.19 174 ASN A CA 1
ATOM 1379 C C . ASN A 1 174 ? 2.777 -31.953 -9.852 1 93.19 174 ASN A C 1
ATOM 1381 O O . ASN A 1 174 ? 3.518 -31.5 -8.977 1 93.19 174 ASN A O 1
ATOM 1385 N N . PHE A 1 175 ? 3.184 -32.375 -11.008 1 93 175 PHE A N 1
ATOM 1386 C CA . PHE A 1 175 ? 4.598 -32.312 -11.359 1 93 175 PHE A CA 1
ATOM 1387 C C . PHE A 1 175 ? 5.066 -30.844 -11.375 1 93 175 PHE A C 1
ATOM 1389 O O . PHE A 1 175 ? 6.094 -30.516 -10.781 1 93 175 PHE A O 1
ATOM 1396 N N . GLU A 1 176 ? 4.34 -29.984 -12.008 1 91 176 GLU A N 1
ATOM 1397 C CA . GLU A 1 176 ? 4.715 -28.578 -12.094 1 91 176 GLU A CA 1
ATOM 1398 C C . GLU A 1 176 ? 4.754 -27.938 -10.711 1 91 176 GLU A C 1
ATOM 1400 O O . GLU A 1 176 ? 5.66 -27.156 -10.406 1 91 176 GLU A O 1
ATOM 1405 N N . LYS A 1 177 ? 3.836 -28.219 -9.914 1 92.5 177 LYS A N 1
ATOM 1406 C CA . LYS A 1 177 ? 3.797 -27.672 -8.555 1 92.5 177 LYS A CA 1
ATOM 1407 C C . LYS A 1 177 ? 4.98 -28.172 -7.73 1 92.5 177 LYS A C 1
ATOM 1409 O O . LYS A 1 177 ? 5.504 -27.453 -6.879 1 92.5 177 LYS A O 1
ATOM 1414 N N . SER A 1 178 ? 5.309 -29.422 -7.992 1 93 178 SER A N 1
ATOM 1415 C CA . SER A 1 178 ? 6.445 -29.969 -7.27 1 93 178 SER A CA 1
ATOM 1416 C C . SER A 1 178 ? 7.742 -29.266 -7.652 1 93 178 SER A C 1
ATOM 1418 O O . SER A 1 178 ? 8.695 -29.25 -6.871 1 93 178 SER A O 1
ATOM 1420 N N . LYS A 1 179 ? 7.758 -28.703 -8.82 1 91.56 179 LYS A N 1
ATOM 1421 C CA . LYS A 1 179 ? 8.953 -28.016 -9.305 1 91.56 179 LYS A CA 1
ATOM 1422 C C . LYS A 1 179 ? 8.984 -26.578 -8.828 1 91.56 179 LYS A C 1
ATOM 1424 O O . LYS A 1 179 ? 10.031 -25.922 -8.883 1 91.56 179 LYS A O 1
ATOM 1429 N N . MET A 1 180 ? 7.93 -26.062 -8.336 1 93.69 180 MET A N 1
ATOM 1430 C CA . MET A 1 180 ? 7.879 -24.703 -7.801 1 93.69 180 MET A CA 1
ATOM 1431 C C . MET A 1 180 ? 8.258 -24.688 -6.324 1 93.69 180 MET A C 1
ATOM 1433 O O . MET A 1 180 ? 7.398 -24.859 -5.457 1 93.69 180 MET A O 1
ATOM 1437 N N . ILE A 1 181 ? 9.445 -24.281 -6.105 1 95.38 181 ILE A N 1
ATOM 1438 C CA . ILE A 1 181 ? 10.047 -24.391 -4.781 1 95.38 181 ILE A CA 1
ATOM 1439 C C . ILE A 1 181 ? 9.758 -23.109 -3.982 1 95.38 181 ILE A C 1
ATOM 1441 O O . ILE A 1 181 ? 9.758 -22.016 -4.535 1 95.38 181 ILE A O 1
ATOM 1445 N N . VAL A 1 182 ? 9.492 -23.25 -2.75 1 96.38 182 VAL A N 1
ATOM 1446 C CA . VAL A 1 182 ? 9.344 -22.172 -1.781 1 96.38 182 VAL A CA 1
ATOM 1447 C C . VAL A 1 182 ? 10.398 -22.312 -0.686 1 96.38 182 VAL A C 1
ATOM 1449 O O . VAL A 1 182 ? 10.352 -23.25 0.115 1 96.38 182 VAL A O 1
ATOM 1452 N N . PRO A 1 183 ? 11.344 -21.422 -0.688 1 95.06 183 PRO A N 1
ATOM 1453 C CA . PRO A 1 183 ? 12.391 -21.516 0.333 1 95.06 183 PRO A CA 1
ATOM 1454 C C . PRO A 1 183 ? 11.883 -21.188 1.733 1 95.06 183 PRO A C 1
ATOM 1456 O O . PRO A 1 183 ? 10.766 -20.688 1.883 1 95.06 183 PRO A O 1
ATOM 1459 N N . GLN A 1 184 ? 12.68 -21.547 2.646 1 93.19 184 GLN A N 1
ATOM 1460 C CA . GLN A 1 184 ? 12.359 -21.109 4 1 93.19 184 GLN A CA 1
ATOM 1461 C C . GLN A 1 184 ? 12.57 -19.594 4.145 1 93.19 184 GLN A C 1
ATOM 1463 O O . GLN A 1 184 ? 13.648 -19.078 3.84 1 93.19 184 GLN A O 1
ATOM 1468 N N . MET A 1 185 ? 11.547 -18.938 4.508 1 93.06 185 MET A N 1
ATOM 1469 C CA . MET A 1 185 ? 11.586 -17.484 4.617 1 93.06 185 MET A CA 1
ATOM 1470 C C . MET A 1 185 ? 11.25 -17.031 6.035 1 93.06 185 MET A C 1
ATOM 1472 O O . MET A 1 185 ? 10.625 -17.781 6.797 1 93.06 185 MET A O 1
ATOM 1476 N N . THR A 1 186 ? 11.719 -15.859 6.328 1 94.75 186 THR A N 1
ATOM 1477 C CA . THR A 1 186 ? 11.406 -15.289 7.633 1 94.75 186 THR A CA 1
ATOM 1478 C C . THR A 1 186 ? 9.945 -14.852 7.691 1 94.75 186 THR A C 1
ATOM 1480 O O . THR A 1 186 ? 9.281 -14.742 6.66 1 94.75 186 THR A O 1
ATOM 1483 N N . GLN A 1 187 ? 9.484 -14.695 8.914 1 97.19 187 GLN A N 1
ATOM 1484 C CA . GLN A 1 187 ? 8.133 -14.188 9.133 1 97.19 187 GLN A CA 1
ATOM 1485 C C . GLN A 1 187 ? 7.906 -12.883 8.367 1 97.19 187 GLN A C 1
ATOM 1487 O O . GLN A 1 187 ? 6.879 -12.711 7.715 1 97.19 187 GLN A O 1
ATOM 1492 N N . SER A 1 188 ? 8.859 -11.961 8.398 1 95.69 188 SER A N 1
ATOM 1493 C CA . SER A 1 188 ? 8.758 -10.664 7.746 1 95.69 188 SER A CA 1
ATOM 1494 C C . SER A 1 188 ? 8.625 -10.82 6.234 1 95.69 188 SER A C 1
ATOM 1496 O O . SER A 1 188 ? 7.863 -10.094 5.59 1 95.69 188 SER A O 1
ATOM 1498 N N . GLN A 1 189 ? 9.367 -11.734 5.711 1 95.75 189 GLN A N 1
ATOM 1499 C CA . GLN A 1 189 ? 9.352 -11.945 4.266 1 95.75 189 GLN A CA 1
ATOM 1500 C C . GLN A 1 189 ? 7.992 -12.477 3.809 1 95.75 189 GLN A C 1
ATOM 1502 O O . GLN A 1 189 ? 7.449 -12.016 2.803 1 95.75 189 GLN A O 1
ATOM 1507 N N . VAL A 1 190 ? 7.445 -13.438 4.547 1 98.31 190 VAL A N 1
ATOM 1508 C CA . VAL A 1 190 ? 6.172 -14.047 4.18 1 98.31 190 VAL A CA 1
ATOM 1509 C C . VAL A 1 190 ? 5.043 -13.039 4.352 1 98.31 190 VAL A C 1
ATOM 1511 O O . VAL A 1 190 ? 4.176 -12.914 3.482 1 98.31 190 VAL A O 1
ATOM 1514 N N . VAL A 1 191 ? 5.066 -12.305 5.43 1 98.44 191 VAL A N 1
ATOM 1515 C CA . VAL A 1 191 ? 4.035 -11.312 5.711 1 98.44 191 VAL A CA 1
ATOM 1516 C C . VAL A 1 191 ? 4.117 -10.18 4.691 1 98.44 191 VAL A C 1
ATOM 1518 O O . VAL A 1 191 ? 3.092 -9.68 4.227 1 98.44 191 VAL A O 1
ATOM 1521 N N . ASN A 1 192 ? 5.34 -9.773 4.324 1 97.62 192 ASN A N 1
ATOM 1522 C CA . ASN A 1 192 ? 5.516 -8.758 3.291 1 97.62 192 ASN A CA 1
ATOM 1523 C C . ASN A 1 192 ? 4.953 -9.219 1.949 1 97.62 192 ASN A C 1
ATOM 1525 O O . ASN A 1 192 ? 4.379 -8.422 1.206 1 97.62 192 ASN A O 1
ATOM 1529 N N . ALA A 1 193 ? 5.168 -10.461 1.647 1 98.5 193 ALA A N 1
ATOM 1530 C CA . ALA A 1 193 ? 4.609 -11 0.409 1 98.5 193 ALA A CA 1
ATOM 1531 C C . ALA A 1 193 ? 3.086 -10.945 0.422 1 98.5 193 ALA A C 1
ATOM 1533 O O . ALA A 1 193 ? 2.461 -10.664 -0.602 1 98.5 193 ALA A O 1
ATOM 1534 N N . ALA A 1 194 ? 2.49 -11.289 1.585 1 98.81 194 ALA A N 1
ATOM 1535 C CA . ALA A 1 194 ? 1.039 -11.227 1.727 1 98.81 194 ALA A CA 1
ATOM 1536 C C . ALA A 1 194 ? 0.534 -9.797 1.537 1 98.81 194 ALA A C 1
ATOM 1538 O O . ALA A 1 194 ? -0.428 -9.562 0.801 1 98.81 194 ALA A O 1
ATOM 1539 N N . LEU A 1 195 ? 1.214 -8.828 2.146 1 98.75 195 LEU A N 1
ATOM 1540 C CA . LEU A 1 195 ? 0.841 -7.426 2.002 1 98.75 195 LEU A CA 1
ATOM 1541 C C . LEU A 1 195 ? 1.014 -6.965 0.559 1 98.75 195 LEU A C 1
ATOM 1543 O O . LEU A 1 195 ? 0.194 -6.199 0.045 1 98.75 195 LEU A O 1
ATOM 1547 N N . THR A 1 196 ? 2.053 -7.418 -0.072 1 98.62 196 THR A N 1
ATOM 1548 C CA . THR A 1 196 ? 2.275 -7.105 -1.479 1 98.62 196 THR A CA 1
ATOM 1549 C C . THR A 1 196 ? 1.09 -7.559 -2.328 1 98.62 196 THR A C 1
ATOM 1551 O O . THR A 1 196 ? 0.619 -6.812 -3.191 1 98.62 196 THR A O 1
ATOM 1554 N N . GLY A 1 197 ? 0.647 -8.781 -2.043 1 98.81 197 GLY A N 1
ATOM 1555 C CA . GLY A 1 197 ? -0.51 -9.273 -2.777 1 98.81 197 GLY A CA 1
ATOM 1556 C C . GLY A 1 197 ? -1.72 -8.367 -2.658 1 98.81 197 GLY A C 1
ATOM 1557 O O . GLY A 1 197 ? -2.365 -8.047 -3.66 1 98.81 197 GLY A O 1
ATOM 1558 N N . MET A 1 198 ? -2.012 -7.898 -1.465 1 98.81 198 MET A N 1
ATOM 1559 C CA . MET A 1 198 ? -3.174 -7.055 -1.202 1 98.81 198 MET A CA 1
ATOM 1560 C C . MET A 1 198 ? -3.004 -5.68 -1.843 1 98.81 198 MET A C 1
ATOM 1562 O O . MET A 1 198 ? -3.928 -5.172 -2.479 1 98.81 198 MET A O 1
ATOM 1566 N N . LEU A 1 199 ? -1.83 -5.113 -1.753 1 98.81 199 LEU A N 1
ATOM 1567 C CA . LEU A 1 199 ? -1.594 -3.752 -2.217 1 98.81 199 LEU A CA 1
ATOM 1568 C C . LEU A 1 199 ? -1.448 -3.713 -3.734 1 98.81 199 LEU A C 1
ATOM 1570 O O . LEU A 1 199 ? -1.895 -2.762 -4.383 1 98.81 199 LEU A O 1
ATOM 1574 N N . TYR A 1 200 ? -0.787 -4.734 -4.316 1 98.69 200 TYR A N 1
ATOM 1575 C CA . TYR A 1 200 ? -0.715 -4.82 -5.77 1 98.69 200 TYR A CA 1
ATOM 1576 C C . TYR A 1 200 ? -2.109 -4.914 -6.383 1 98.69 200 TYR A C 1
ATOM 1578 O O . TYR A 1 200 ? -2.412 -4.227 -7.359 1 98.69 200 TYR A O 1
ATOM 1586 N N . GLU A 1 201 ? -2.908 -5.777 -5.777 1 98.69 201 GLU A N 1
ATOM 1587 C CA . GLU A 1 201 ? -4.246 -5.996 -6.32 1 98.69 201 GLU A CA 1
ATOM 1588 C C . GLU A 1 201 ? -5.039 -4.695 -6.375 1 98.69 201 GLU A C 1
ATOM 1590 O O . GLU A 1 201 ? -5.637 -4.371 -7.402 1 98.69 201 GLU A O 1
ATOM 1595 N N . VAL A 1 202 ? -5.094 -3.891 -5.289 1 98.31 202 VAL A N 1
ATOM 1596 C CA . VAL A 1 202 ? -5.945 -2.705 -5.254 1 98.31 202 VAL A CA 1
ATOM 1597 C C . VAL A 1 202 ? -5.332 -1.601 -6.113 1 98.31 202 VAL A C 1
ATOM 1599 O O . VAL A 1 202 ? -6.031 -0.685 -6.551 1 98.31 202 VAL A O 1
ATOM 1602 N N . SER A 1 203 ? -4.035 -1.709 -6.426 1 98 203 SER A N 1
ATOM 1603 C CA . SER A 1 203 ? -3.352 -0.692 -7.219 1 98 203 SER A CA 1
ATOM 1604 C C . SER A 1 203 ? -3.449 -0.994 -8.711 1 98 203 SER A C 1
ATOM 1606 O O . SER A 1 203 ? -3.111 -0.15 -9.539 1 98 203 SER A O 1
ATOM 1608 N N . LEU A 1 204 ? -3.934 -2.193 -9.055 1 97.75 204 LEU A N 1
ATOM 1609 C CA . LEU A 1 204 ? -4.051 -2.643 -10.438 1 97.75 204 LEU A CA 1
ATOM 1610 C C . LEU A 1 204 ? -5.195 -1.925 -11.141 1 97.75 204 LEU A C 1
ATOM 1612 O O . LEU A 1 204 ? -6.289 -1.786 -10.586 1 97.75 204 LEU A O 1
ATOM 1616 N N . ALA A 1 205 ? -4.984 -1.427 -12.375 1 95.81 205 ALA A N 1
ATOM 1617 C CA . ALA A 1 205 ? -6.012 -0.725 -13.141 1 95.81 205 ALA A CA 1
ATOM 1618 C C . ALA A 1 205 ? -5.793 -0.899 -14.641 1 95.81 205 ALA A C 1
ATOM 1620 O O . ALA A 1 205 ? -4.656 -1.021 -15.094 1 95.81 205 ALA A O 1
ATOM 1621 N N . PRO A 1 206 ? -6.895 -0.988 -15.43 1 96.69 206 PRO A N 1
ATOM 1622 C CA . PRO A 1 206 ? -8.289 -0.902 -14.984 1 96.69 206 PRO A CA 1
ATOM 1623 C C . PRO A 1 206 ? -8.891 -2.268 -14.664 1 96.69 206 PRO A C 1
ATOM 1625 O O . PRO A 1 206 ? -8.594 -3.252 -15.344 1 96.69 206 PRO A O 1
ATOM 1628 N N . LYS A 1 207 ? -9.641 -2.371 -13.656 1 97.62 207 LYS A N 1
ATOM 1629 C CA . LYS A 1 207 ? -10.273 -3.627 -13.266 1 97.62 207 LYS A CA 1
ATOM 1630 C C . LYS A 1 207 ? -11.797 -3.521 -13.344 1 97.62 207 LYS A C 1
ATOM 1632 O O . LYS A 1 207 ? -12.422 -2.846 -12.523 1 97.62 207 LYS A O 1
ATOM 1637 N N . PRO A 1 208 ? -12.461 -4.223 -14.141 1 97.75 208 PRO A N 1
ATOM 1638 C CA . PRO A 1 208 ? -13.906 -4.098 -14.336 1 97.75 208 PRO A CA 1
ATOM 1639 C C . PRO A 1 208 ? -14.695 -4.262 -13.039 1 97.75 208 PRO A C 1
ATOM 1641 O O . PRO A 1 208 ? -14.703 -5.348 -12.453 1 97.75 208 PRO A O 1
ATOM 1644 N N . GLY A 1 209 ? -15.352 -3.201 -12.695 1 98.19 209 GLY A N 1
ATOM 1645 C CA . GLY A 1 209 ? -16.297 -3.221 -11.586 1 98.19 209 GLY A CA 1
ATOM 1646 C C . GLY A 1 209 ? -15.633 -3.191 -10.227 1 98.19 209 GLY A C 1
ATOM 1647 O O . GLY A 1 209 ? -16.297 -3.074 -9.203 1 98.19 209 GLY A O 1
ATOM 1648 N N . LEU A 1 210 ? -14.328 -3.381 -10.141 1 98.44 210 LEU A N 1
ATOM 1649 C CA . LEU A 1 210 ? -13.578 -3.42 -8.891 1 98.44 210 LEU A CA 1
ATOM 1650 C C . LEU A 1 210 ? -13 -2.047 -8.562 1 98.44 210 LEU A C 1
ATOM 1652 O O . LEU A 1 210 ? -12.836 -1.21 -9.453 1 98.44 210 LEU A O 1
ATOM 1656 N N . VAL A 1 211 ? -12.734 -1.812 -7.289 1 97.94 211 VAL A N 1
ATOM 1657 C CA . VAL A 1 211 ? -12.023 -0.608 -6.863 1 97.94 211 VAL A CA 1
ATOM 1658 C C . VAL A 1 211 ? -10.602 -0.619 -7.422 1 97.94 211 VAL A C 1
ATOM 1660 O O . VAL A 1 211 ? -9.93 -1.649 -7.395 1 97.94 211 VAL A O 1
ATOM 1663 N N . ASP A 1 212 ? -10.258 0.396 -7.973 1 96.06 212 ASP A N 1
ATOM 1664 C CA . ASP A 1 212 ? -8.875 0.684 -8.336 1 96.06 212 ASP A CA 1
ATOM 1665 C C . ASP A 1 212 ? -8.547 2.16 -8.125 1 96.06 212 ASP A C 1
ATOM 1667 O O . ASP A 1 212 ? -9.383 2.926 -7.645 1 96.06 212 ASP A O 1
ATOM 1671 N N . PRO A 1 213 ? -7.332 2.611 -8.305 1 93.56 213 PRO A N 1
ATOM 1672 C CA . PRO A 1 213 ? -6.957 3.98 -7.941 1 93.56 213 PRO A CA 1
ATOM 1673 C C . PRO A 1 213 ? -7.723 5.035 -8.734 1 93.56 213 PRO A C 1
ATOM 1675 O O . PRO A 1 213 ? -7.848 6.18 -8.289 1 93.56 213 PRO A O 1
ATOM 1678 N N . SER A 1 214 ? -8.305 4.719 -9.852 1 89.94 214 SER A N 1
ATOM 1679 C CA . SER A 1 214 ? -8.977 5.691 -10.719 1 89.94 214 SER A CA 1
ATOM 1680 C C . SER A 1 214 ? -10.492 5.602 -10.586 1 89.94 214 SER A C 1
ATOM 1682 O O . SER A 1 214 ? -11.211 6.488 -11.047 1 89.94 214 SER A O 1
ATOM 1684 N N . SER A 1 215 ? -10.922 4.523 -9.914 1 91.56 215 SER A N 1
ATOM 1685 C CA . SER A 1 215 ? -12.359 4.281 -9.883 1 91.56 215 SER A CA 1
ATOM 1686 C C . SER A 1 215 ? -12.758 3.451 -8.672 1 91.56 215 SER A C 1
ATOM 1688 O O . SER A 1 215 ? -12.039 2.523 -8.289 1 91.56 215 SER A O 1
ATOM 1690 N N . ASN A 1 216 ? -13.922 3.775 -8.164 1 95.75 216 ASN A N 1
ATOM 1691 C CA . ASN A 1 216 ? -14.445 2.939 -7.09 1 95.75 216 ASN A CA 1
ATOM 1692 C C . ASN A 1 216 ? -15.219 1.741 -7.641 1 95.75 216 ASN A C 1
ATOM 1694 O O . ASN A 1 216 ? -15.852 1.002 -6.879 1 95.75 216 ASN A O 1
ATOM 1698 N N . GLY A 1 217 ? -15.172 1.573 -8.977 1 95.81 217 GLY A N 1
ATOM 1699 C CA . GLY A 1 217 ? -15.961 0.521 -9.586 1 95.81 217 GLY A CA 1
ATOM 1700 C C . GLY A 1 217 ? -17.453 0.639 -9.281 1 95.81 217 GLY A C 1
ATOM 1701 O O . GLY A 1 217 ? -18.016 1.728 -9.367 1 95.81 217 GLY A O 1
ATOM 1702 N N . ALA A 1 218 ? -18.016 -0.461 -8.969 1 97.12 218 ALA A N 1
ATOM 1703 C CA . ALA A 1 218 ? -19.453 -0.485 -8.695 1 97.12 218 ALA A CA 1
ATOM 1704 C C . ALA A 1 218 ? -19.734 -0.161 -7.234 1 97.12 218 ALA A C 1
ATOM 1706 O O . ALA A 1 218 ? -20.891 -0.214 -6.797 1 97.12 218 ALA A O 1
ATOM 1707 N N . HIS A 1 219 ? -18.688 0.227 -6.477 1 96.38 219 HIS A N 1
ATOM 1708 C CA . HIS A 1 219 ? -18.828 0.429 -5.039 1 96.38 219 HIS A CA 1
ATOM 1709 C C . HIS A 1 219 ? -18.969 1.91 -4.699 1 96.38 219 HIS A C 1
ATOM 1711 O O . HIS A 1 219 ? -18.438 2.764 -5.414 1 96.38 219 HIS A O 1
ATOM 1717 N N . LYS A 1 220 ? -19.656 2.195 -3.592 1 94 220 LYS A N 1
ATOM 1718 C CA . LYS A 1 220 ? -19.875 3.578 -3.18 1 94 220 LYS A CA 1
ATOM 1719 C C . LYS A 1 220 ? -19.266 3.85 -1.812 1 94 220 LYS A C 1
ATOM 1721 O O . LYS A 1 220 ? -19.062 5.004 -1.429 1 94 220 LYS A O 1
ATOM 1726 N N . ASP A 1 221 ? -18.859 2.812 -1.17 1 94.75 221 ASP A N 1
ATOM 1727 C CA . ASP A 1 221 ? -18.5 2.957 0.234 1 94.75 221 ASP A CA 1
ATOM 1728 C C . ASP A 1 221 ? -17 2.684 0.44 1 94.75 221 ASP A C 1
ATOM 1730 O O . ASP A 1 221 ? -16.531 2.621 1.576 1 94.75 221 ASP A O 1
ATOM 1734 N N . MET A 1 222 ? -16.281 2.439 -0.607 1 96.75 222 MET A N 1
ATOM 1735 C CA . MET A 1 222 ? -14.859 2.105 -0.468 1 96.75 222 MET A CA 1
ATOM 1736 C C . MET A 1 222 ? -14.047 2.699 -1.612 1 96.75 222 MET A C 1
ATOM 1738 O O . MET A 1 222 ? -14.555 2.852 -2.727 1 96.75 222 MET A O 1
ATOM 1742 N N . THR A 1 223 ? -12.82 3.035 -1.338 1 97.38 223 THR A N 1
ATOM 1743 C CA . THR A 1 223 ? -11.844 3.576 -2.273 1 97.38 223 THR A CA 1
ATOM 1744 C C . THR A 1 223 ? -10.508 2.836 -2.152 1 97.38 223 THR A C 1
ATOM 1746 O O . THR A 1 223 ? -10.359 1.951 -1.308 1 97.38 223 THR A O 1
ATOM 1749 N N . VAL A 1 224 ? -9.562 3.162 -3.037 1 97.94 224 VAL A N 1
ATOM 1750 C CA . VAL A 1 224 ? -8.227 2.59 -2.965 1 97.94 224 VAL A CA 1
ATOM 1751 C C . VAL A 1 224 ? -7.625 2.846 -1.583 1 97.94 224 VAL A C 1
ATOM 1753 O O . VAL A 1 224 ? -6.949 1.982 -1.023 1 97.94 224 VAL A O 1
ATOM 1756 N N . PHE A 1 225 ? -7.895 4.008 -0.936 1 97.94 225 PHE A N 1
ATOM 1757 C CA . PHE A 1 225 ? -7.355 4.371 0.369 1 97.94 225 PHE A CA 1
ATOM 1758 C C . PHE A 1 225 ? -7.941 3.484 1.462 1 97.94 225 PHE A C 1
ATOM 1760 O O . PHE A 1 225 ? -7.242 3.111 2.408 1 97.94 225 PHE A O 1
ATOM 1767 N N . THR A 1 226 ? -9.234 3.152 1.324 1 98.19 226 THR A N 1
ATOM 1768 C CA . THR A 1 226 ? -9.875 2.229 2.258 1 98.19 226 THR A CA 1
ATOM 1769 C C . THR A 1 226 ? -9.164 0.878 2.252 1 98.19 226 THR A C 1
ATOM 1771 O O . THR A 1 226 ? -8.945 0.279 3.309 1 98.19 226 THR A O 1
ATOM 1774 N N . PHE A 1 227 ? -8.828 0.421 1.058 1 98.56 227 PHE A N 1
ATOM 1775 C CA . PHE A 1 227 ? -8.164 -0.871 0.924 1 98.56 227 PHE A CA 1
ATOM 1776 C C . PHE A 1 227 ? -6.75 -0.813 1.49 1 98.56 227 PHE A C 1
ATOM 1778 O O . PHE A 1 227 ? -6.254 -1.801 2.035 1 98.56 227 PHE A O 1
ATOM 1785 N N . ILE A 1 228 ? -6.09 0.325 1.311 1 98.5 228 ILE A N 1
ATOM 1786 C CA . ILE A 1 228 ? -4.77 0.508 1.905 1 98.5 228 ILE A CA 1
ATOM 1787 C C . ILE A 1 228 ? -4.875 0.431 3.426 1 98.5 228 ILE A C 1
ATOM 1789 O O . ILE A 1 228 ? -4.121 -0.3 4.07 1 98.5 228 ILE A O 1
ATOM 1793 N N . ASP A 1 229 ? -5.828 1.179 4.035 1 98.19 229 ASP A N 1
ATOM 1794 C CA . ASP A 1 229 ? -6.055 1.137 5.477 1 98.19 229 ASP A CA 1
ATOM 1795 C C . ASP A 1 229 ? -6.34 -0.288 5.945 1 98.19 229 ASP A C 1
ATOM 1797 O O . ASP A 1 229 ? -5.824 -0.725 6.977 1 98.19 229 ASP A O 1
ATOM 1801 N N . SER A 1 230 ? -7.16 -0.98 5.184 1 98.5 230 SER A N 1
ATOM 1802 C CA . SER A 1 230 ? -7.508 -2.363 5.488 1 98.5 230 SER A CA 1
ATOM 1803 C C . SER A 1 230 ? -6.273 -3.26 5.477 1 98.5 230 SER A C 1
ATOM 1805 O O . SER A 1 230 ? -6.07 -4.062 6.391 1 98.5 230 SER A O 1
ATOM 1807 N N . SER A 1 231 ? -5.449 -3.189 4.422 1 98.62 231 SER A N 1
ATOM 1808 C CA . SER A 1 231 ? -4.254 -4.012 4.277 1 98.62 231 SER A CA 1
ATOM 1809 C C . SER A 1 231 ? -3.311 -3.828 5.461 1 98.62 231 SER A C 1
ATOM 1811 O O . SER A 1 231 ? -2.811 -4.805 6.02 1 98.62 231 SER A O 1
ATOM 1813 N N . LEU A 1 232 ? -3.092 -2.592 5.836 1 98.06 232 LEU A N 1
ATOM 1814 C CA . LEU A 1 232 ? -2.17 -2.297 6.926 1 98.06 232 LEU A CA 1
ATOM 1815 C C . LEU A 1 232 ? -2.744 -2.758 8.266 1 98.06 232 LEU A C 1
ATOM 1817 O O . LEU A 1 232 ? -2.002 -3.203 9.141 1 98.06 232 LEU A O 1
ATOM 1821 N N . ALA A 1 233 ? -4.051 -2.641 8.43 1 97.69 233 ALA A N 1
ATOM 1822 C CA . ALA A 1 233 ? -4.719 -3.074 9.656 1 97.69 233 ALA A CA 1
ATOM 1823 C C . ALA A 1 233 ? -4.629 -4.586 9.82 1 97.69 233 ALA A C 1
ATOM 1825 O O . ALA A 1 233 ? -4.699 -5.098 10.945 1 97.69 233 ALA A O 1
ATOM 1826 N N . LEU A 1 234 ? -4.406 -5.301 8.758 1 98.38 234 LEU A N 1
ATOM 1827 C CA . LEU A 1 234 ? -4.434 -6.762 8.781 1 98.38 234 LEU A CA 1
ATOM 1828 C C . LEU A 1 234 ? -3.033 -7.324 8.984 1 98.38 234 LEU A C 1
ATOM 1830 O O . LEU A 1 234 ? -2.859 -8.539 9.102 1 98.38 234 LEU A O 1
ATOM 1834 N N . GLN A 1 235 ? -2.035 -6.492 9.07 1 97.94 235 GLN A N 1
ATOM 1835 C CA . GLN A 1 235 ? -0.658 -6.945 9.227 1 97.94 235 GLN A CA 1
ATOM 1836 C C . GLN A 1 235 ? -0.494 -7.773 10.5 1 97.94 235 GLN A C 1
ATOM 1838 O O . GLN A 1 235 ? 0.137 -8.836 10.477 1 97.94 235 GLN A O 1
ATOM 1843 N N . PRO A 1 236 ? -1.035 -7.328 11.695 1 97.5 236 PRO A N 1
ATOM 1844 C CA . PRO A 1 236 ? -0.909 -8.156 12.898 1 97.5 236 PRO A CA 1
ATOM 1845 C C . PRO A 1 236 ? -1.524 -9.539 12.734 1 97.5 236 PRO A C 1
ATOM 1847 O O . PRO A 1 236 ? -0.971 -10.531 13.219 1 97.5 236 PRO A O 1
ATOM 1850 N N . TYR A 1 237 ? -2.637 -9.609 12.047 1 98.5 237 TYR A N 1
ATOM 1851 C CA . TYR A 1 237 ? -3.289 -10.891 11.781 1 98.5 237 TYR A CA 1
ATOM 1852 C C . TYR A 1 237 ? -2.4 -11.789 10.93 1 98.5 237 TYR A C 1
ATOM 1854 O O . TYR A 1 237 ? -2.273 -12.984 11.211 1 98.5 237 TYR A O 1
ATOM 1862 N N . LEU A 1 238 ? -1.764 -11.25 9.883 1 98.75 238 LEU A N 1
ATOM 1863 C CA . LEU A 1 238 ? -0.894 -12.031 9.008 1 98.75 238 LEU A CA 1
ATOM 1864 C C . LEU A 1 238 ? 0.316 -12.555 9.773 1 98.75 238 LEU A C 1
ATOM 1866 O O . LEU A 1 238 ? 0.769 -13.68 9.539 1 98.75 238 LEU A O 1
ATOM 1870 N N . ASN A 1 239 ? 0.815 -11.719 10.672 1 98.44 239 ASN A N 1
ATOM 1871 C CA . ASN A 1 239 ? 1.879 -12.18 11.562 1 98.44 239 ASN A CA 1
ATOM 1872 C C . ASN A 1 239 ? 1.417 -13.336 12.438 1 98.44 239 ASN A C 1
ATOM 1874 O O . ASN A 1 239 ? 2.156 -14.305 12.641 1 98.44 239 ASN A O 1
ATOM 1878 N N . GLU A 1 240 ? 0.233 -13.18 12.977 1 98.75 240 GLU A N 1
ATOM 1879 C CA . GLU A 1 240 ? -0.312 -14.242 13.812 1 98.75 240 GLU A CA 1
ATOM 1880 C C . GLU A 1 240 ? -0.539 -15.523 13.016 1 98.75 240 GLU A C 1
ATOM 1882 O O . GLU A 1 240 ? -0.262 -16.625 13.5 1 98.75 240 GLU A O 1
ATOM 1887 N N . ALA A 1 241 ? -1.07 -15.406 11.82 1 98.88 241 ALA A N 1
ATOM 1888 C CA . ALA A 1 241 ? -1.272 -16.562 10.945 1 98.88 241 ALA A CA 1
ATOM 1889 C C . ALA A 1 241 ? 0.038 -17.297 10.703 1 98.88 241 ALA A C 1
ATOM 1891 O O . ALA A 1 241 ? 0.079 -18.531 10.758 1 98.88 241 ALA A O 1
ATOM 1892 N N . TYR A 1 242 ? 1.083 -16.531 10.398 1 98.75 242 TYR A N 1
ATOM 1893 C CA . TYR A 1 242 ? 2.398 -17.125 10.219 1 98.75 242 TYR A CA 1
ATOM 1894 C C . TYR A 1 242 ? 2.834 -17.891 11.469 1 98.75 242 TYR A C 1
ATOM 1896 O O . TYR A 1 242 ? 3.314 -19.016 11.383 1 98.75 242 TYR A O 1
ATOM 1904 N N . ARG A 1 243 ? 2.68 -17.266 12.633 1 98.69 243 ARG A N 1
ATOM 1905 C CA . ARG A 1 243 ? 3.111 -17.875 13.891 1 98.69 243 ARG A CA 1
ATOM 1906 C C . ARG A 1 243 ? 2.346 -19.156 14.164 1 98.69 243 ARG A C 1
ATOM 1908 O O . ARG A 1 243 ? 2.924 -20.141 14.625 1 98.69 243 ARG A O 1
ATOM 1915 N N . ILE A 1 244 ? 1.067 -19.156 13.922 1 98.75 244 ILE A N 1
ATOM 1916 C CA . ILE A 1 244 ? 0.237 -20.328 14.125 1 98.75 244 ILE A CA 1
ATOM 1917 C C . ILE A 1 244 ? 0.785 -21.5 13.305 1 98.75 244 ILE A C 1
ATOM 1919 O O . ILE A 1 244 ? 0.946 -22.609 13.82 1 98.75 244 ILE A O 1
ATOM 1923 N N . GLY A 1 245 ? 1.096 -21.25 12.016 1 98.62 245 GLY A N 1
ATOM 1924 C CA . GLY A 1 245 ? 1.636 -22.297 11.156 1 98.62 245 GLY A CA 1
ATOM 1925 C C . GLY A 1 245 ? 3.045 -22.719 11.531 1 98.62 245 GLY A C 1
ATOM 1926 O O . GLY A 1 245 ? 3.346 -23.906 11.617 1 98.62 245 GLY A O 1
ATOM 1927 N N . ASN A 1 246 ? 3.893 -21.75 11.805 1 98.38 246 ASN A N 1
ATOM 1928 C CA . ASN A 1 246 ? 5.316 -21.969 12.047 1 98.38 246 ASN A CA 1
ATOM 1929 C C . ASN A 1 246 ? 5.559 -22.688 13.367 1 98.38 246 ASN A C 1
ATOM 1931 O O . ASN A 1 246 ? 6.508 -23.469 13.492 1 98.38 246 ASN A O 1
ATOM 1935 N N . GLN A 1 247 ? 4.68 -22.469 14.328 1 97.94 247 GLN A N 1
ATOM 1936 C CA . GLN A 1 247 ? 4.902 -23 15.672 1 97.94 247 GLN A CA 1
ATOM 1937 C C . GLN A 1 247 ? 4.031 -24.219 15.938 1 97.94 247 GLN A C 1
ATOM 1939 O O . GLN A 1 247 ? 4.156 -24.859 16.984 1 97.94 247 GLN A O 1
ATOM 1944 N N . PHE A 1 248 ? 3.129 -24.5 15.031 1 97.94 248 PHE A N 1
ATOM 1945 C CA . PHE A 1 248 ? 2.229 -25.625 15.25 1 97.94 248 PHE A CA 1
ATOM 1946 C C . PHE A 1 248 ? 3.002 -26.938 15.305 1 97.94 248 PHE A C 1
ATOM 1948 O O . PHE A 1 248 ? 3.719 -27.281 14.359 1 97.94 248 PHE A O 1
ATOM 1955 N N . LYS A 1 249 ? 2.793 -27.547 16.5 1 93.31 249 LYS A N 1
ATOM 1956 C CA . LYS A 1 249 ? 3.445 -28.844 16.672 1 93.31 249 LYS A CA 1
ATOM 1957 C C . LYS A 1 249 ? 2.457 -29.984 16.469 1 93.31 249 LYS A C 1
ATOM 1959 O O . LYS A 1 249 ? 1.345 -29.953 17 1 93.31 249 LYS A O 1
ATOM 1964 N N . GLY A 1 250 ? 2.613 -30.828 15.516 1 89.75 250 GLY A N 1
ATOM 1965 C CA . GLY A 1 250 ? 1.741 -31.969 15.312 1 89.75 250 GLY A CA 1
ATOM 1966 C C . GLY A 1 250 ? 1.239 -32.094 13.891 1 89.75 250 GLY A C 1
ATOM 1967 O O . GLY A 1 250 ? 1.647 -31.328 13.016 1 89.75 250 GLY A O 1
ATOM 1968 N N . THR A 1 251 ? 0.209 -33.062 13.766 1 92.5 251 THR A N 1
ATOM 1969 C CA . THR A 1 251 ? -0.275 -33.375 12.422 1 92.5 251 THR A CA 1
ATOM 1970 C C . THR A 1 251 ? -1.784 -33.188 12.336 1 92.5 251 THR A C 1
ATOM 1972 O O . THR A 1 251 ? -2.387 -33.438 11.289 1 92.5 251 THR A O 1
ATOM 1975 N N . ASP A 1 252 ? -2.355 -32.656 13.461 1 96.81 252 ASP A N 1
ATOM 1976 C CA . ASP A 1 252 ? -3.785 -32.344 13.445 1 96.81 252 ASP A CA 1
ATOM 1977 C C . ASP A 1 252 ? -4.062 -31 12.797 1 96.81 252 ASP A C 1
ATOM 1979 O O . ASP A 1 252 ? -4.355 -30.016 13.484 1 96.81 252 ASP A O 1
ATOM 1983 N N . LEU A 1 253 ? -4.078 -30.953 11.555 1 97.88 253 LEU A N 1
ATOM 1984 C CA . LEU A 1 253 ? -4.098 -29.703 10.797 1 97.88 253 LEU A CA 1
ATOM 1985 C C . LEU A 1 253 ? -5.461 -29.031 10.891 1 97.88 253 LEU A C 1
ATOM 1987 O O . LEU A 1 253 ? -5.559 -27.797 10.844 1 97.88 253 LEU A O 1
ATOM 1991 N N . PRO A 1 254 ? -6.602 -29.781 11.031 1 97.06 254 PRO A N 1
ATOM 1992 C CA . PRO A 1 254 ? -7.875 -29.094 11.297 1 97.06 254 PRO A CA 1
ATOM 1993 C C . PRO A 1 254 ? -7.852 -28.266 12.578 1 97.06 254 PRO A C 1
ATOM 1995 O O . PRO A 1 254 ? -8.508 -27.234 12.656 1 97.06 254 PRO A O 1
ATOM 1998 N N . ARG A 1 255 ? -7.113 -28.75 13.562 1 97.25 255 ARG A N 1
ATOM 1999 C CA . ARG A 1 255 ? -6.945 -27.969 14.789 1 97.25 255 ARG A CA 1
ATOM 2000 C C . ARG A 1 255 ? -6.164 -26.688 14.516 1 97.25 255 ARG A C 1
ATOM 2002 O O . ARG A 1 255 ? -6.473 -25.625 15.07 1 97.25 255 ARG A O 1
ATOM 2009 N N . MET A 1 256 ? -5.086 -26.797 13.688 1 98.25 256 MET A N 1
ATOM 2010 C CA . MET A 1 256 ? -4.34 -25.609 13.273 1 98.25 256 MET A CA 1
ATOM 2011 C C . MET A 1 256 ? -5.262 -24.594 12.609 1 98.25 256 MET A C 1
ATOM 2013 O O . MET A 1 256 ? -5.168 -23.391 12.883 1 98.25 256 MET A O 1
ATOM 2017 N N . PHE A 1 257 ? -6.176 -25.062 11.82 1 98.38 257 PHE A N 1
ATOM 2018 C CA . PHE A 1 257 ? -7.129 -24.203 11.141 1 98.38 257 PHE A CA 1
ATOM 2019 C C . PHE A 1 257 ? -8.062 -23.531 12.148 1 98.38 257 PHE A C 1
ATOM 2021 O O . PHE A 1 257 ? -8.43 -22.375 11.992 1 98.38 257 PHE A O 1
ATOM 2028 N N . SER A 1 258 ? -8.484 -24.266 13.133 1 97.44 258 SER A N 1
ATOM 2029 C CA . SER A 1 258 ? -9.359 -23.719 14.164 1 97.44 258 SER A CA 1
ATOM 2030 C C . SER A 1 258 ? -8.695 -22.531 14.867 1 97.44 258 SER A C 1
ATOM 2032 O O . SER A 1 258 ? -9.359 -21.547 15.188 1 97.44 258 SER A O 1
ATOM 2034 N N . LEU A 1 259 ? -7.398 -22.688 15.133 1 98.19 259 LEU A N 1
ATOM 2035 C CA . LEU A 1 259 ? -6.652 -21.578 15.719 1 98.19 259 LEU A CA 1
ATOM 2036 C C . LEU A 1 259 ? -6.648 -20.359 14.781 1 98.19 259 LEU A C 1
ATOM 2038 O O . LEU A 1 259 ? -6.848 -19.234 15.227 1 98.19 259 LEU A O 1
ATOM 2042 N N . LEU A 1 260 ? -6.461 -20.625 13.531 1 98.62 260 LEU A N 1
ATOM 2043 C CA . LEU A 1 260 ? -6.453 -19.562 12.539 1 98.62 260 LEU A CA 1
ATOM 2044 C C . LEU A 1 260 ? -7.82 -18.891 12.445 1 98.62 260 LEU A C 1
ATOM 2046 O O . LEU A 1 260 ? -7.91 -17.672 12.289 1 98.62 260 LEU A O 1
ATOM 2050 N N . ARG A 1 261 ? -8.891 -19.656 12.469 1 97.62 261 ARG A N 1
ATOM 2051 C CA . ARG A 1 261 ? -10.25 -19.141 12.383 1 97.62 261 ARG A CA 1
ATOM 2052 C C . ARG A 1 261 ? -10.516 -18.125 13.492 1 97.62 261 ARG A C 1
ATOM 2054 O O . ARG A 1 261 ? -11.117 -17.078 13.25 1 97.62 261 ARG A O 1
ATOM 2061 N N . ASN A 1 262 ? -10.062 -18.453 14.68 1 98.19 262 ASN A N 1
ATOM 2062 C CA . ASN A 1 262 ? -10.227 -17.531 15.797 1 98.19 262 ASN A CA 1
ATOM 2063 C C . ASN A 1 262 ? -9.461 -16.219 15.555 1 98.19 262 ASN A C 1
ATOM 2065 O O . ASN A 1 262 ? -9.969 -15.141 15.844 1 98.19 262 ASN A O 1
ATOM 2069 N N . ALA A 1 263 ? -8.258 -16.359 15.102 1 98.5 263 ALA A N 1
ATOM 2070 C CA . ALA A 1 263 ? -7.473 -15.18 14.758 1 98.5 263 ALA A CA 1
ATOM 2071 C C . ALA A 1 263 ? -8.148 -14.375 13.648 1 98.5 263 ALA A C 1
ATOM 2073 O O . ALA A 1 263 ? -8.125 -13.141 13.672 1 98.5 263 ALA A O 1
ATOM 2074 N N . GLY A 1 264 ? -8.758 -15.062 12.68 1 98.38 264 GLY A N 1
ATOM 2075 C CA . GLY A 1 264 ? -9.453 -14.422 11.57 1 98.38 264 GLY A CA 1
ATOM 2076 C C . GLY A 1 264 ? -10.648 -13.594 12.016 1 98.38 264 GLY A C 1
ATOM 2077 O O . GLY A 1 264 ? -10.898 -12.523 11.469 1 98.38 264 GLY A O 1
ATOM 2078 N N . ILE A 1 265 ? -11.375 -14.078 12.977 1 97.75 265 ILE A N 1
ATOM 2079 C CA . ILE A 1 265 ? -12.531 -13.367 13.508 1 97.75 265 ILE A CA 1
ATOM 2080 C C . ILE A 1 265 ? -12.086 -12.039 14.117 1 97.75 265 ILE A C 1
ATOM 2082 O O . ILE A 1 265 ? -12.711 -11 13.891 1 97.75 265 ILE A O 1
ATOM 2086 N N . ARG A 1 266 ? -11.008 -12.023 14.836 1 98 266 ARG A N 1
ATOM 2087 C CA . ARG A 1 266 ? -10.461 -10.797 15.406 1 98 266 ARG A CA 1
ATOM 2088 C C . ARG A 1 266 ? -9.953 -9.859 14.312 1 98 266 ARG A C 1
ATOM 2090 O O . ARG A 1 266 ? -10.125 -8.648 14.406 1 98 266 ARG A O 1
ATOM 2097 N N . ALA A 1 267 ? -9.359 -10.461 13.32 1 98.19 267 ALA A N 1
ATOM 2098 C CA . ALA A 1 267 ? -8.844 -9.68 12.203 1 98.19 267 ALA A CA 1
ATOM 2099 C C . ALA A 1 267 ? -9.969 -8.93 11.492 1 98.19 267 ALA A C 1
ATOM 2101 O O . ALA A 1 267 ? -9.773 -7.805 11.023 1 98.19 267 ALA A O 1
ATOM 2102 N N . GLU A 1 268 ? -11.125 -9.578 11.367 1 97.75 268 GLU A N 1
ATOM 2103 C CA . GLU A 1 268 ? -12.273 -8.93 10.742 1 97.75 268 GLU A CA 1
ATOM 2104 C C . GLU A 1 268 ? -12.695 -7.688 11.523 1 97.75 268 GLU A C 1
ATOM 2106 O O . GLU A 1 268 ? -13.031 -6.656 10.938 1 97.75 268 GLU A O 1
ATOM 2111 N N . LYS A 1 269 ? -12.664 -7.777 12.773 1 97.56 269 LYS A N 1
ATOM 2112 C CA . LYS A 1 269 ? -13 -6.629 13.609 1 97.56 269 LYS A CA 1
ATOM 2113 C C . LYS A 1 269 ? -12.008 -5.488 13.391 1 97.56 269 LYS A C 1
ATOM 2115 O O . LYS A 1 269 ? -12.398 -4.324 13.297 1 97.56 269 LYS A O 1
ATOM 2120 N N . ASP A 1 270 ? -10.75 -5.84 13.367 1 96.69 270 ASP A N 1
ATOM 2121 C CA . ASP A 1 270 ? -9.711 -4.84 13.125 1 96.69 270 ASP A CA 1
ATOM 2122 C C . ASP A 1 270 ? -9.898 -4.184 11.758 1 96.69 270 ASP A C 1
ATOM 2124 O O . ASP A 1 270 ? -9.711 -2.973 11.617 1 96.69 270 ASP A O 1
ATOM 2128 N N . MET A 1 271 ? -10.188 -4.984 10.766 1 97.31 271 MET A N 1
ATOM 2129 C CA . MET A 1 271 ? -10.43 -4.477 9.422 1 97.31 271 MET A CA 1
ATOM 2130 C C . MET A 1 271 ? -11.594 -3.49 9.414 1 97.31 271 MET A C 1
ATOM 2132 O O . MET A 1 271 ? -11.484 -2.395 8.867 1 97.31 271 MET A O 1
ATOM 2136 N N . PHE A 1 272 ? -12.711 -3.834 10.102 1 97 272 PHE A N 1
ATOM 2137 C CA . PHE A 1 272 ? -13.891 -2.977 10.148 1 97 272 PHE A CA 1
ATOM 2138 C C . PHE A 1 272 ? -13.586 -1.679 10.883 1 97 272 PHE A C 1
ATOM 2140 O O . PHE A 1 272 ? -14.078 -0.613 10.508 1 97 272 PHE A O 1
ATOM 2147 N N . ALA A 1 273 ? -12.836 -1.777 11.891 1 96.31 273 ALA A N 1
ATOM 2148 C CA . ALA A 1 273 ? -12.438 -0.572 12.617 1 96.31 273 ALA A CA 1
ATOM 2149 C C . ALA A 1 273 ? -11.633 0.368 11.719 1 96.31 273 ALA A C 1
ATOM 2151 O O . ALA A 1 273 ? -11.828 1.585 11.758 1 96.31 273 ALA A O 1
ATOM 2152 N N . ALA A 1 274 ? -10.797 -0.179 10.922 1 95.25 274 ALA A N 1
ATOM 2153 C CA . ALA A 1 274 ? -9.914 0.608 10.07 1 95.25 274 ALA A CA 1
ATOM 2154 C C . ALA A 1 274 ? -10.672 1.171 8.867 1 95.25 274 ALA A C 1
ATOM 2156 O O . ALA A 1 274 ? -10.25 2.17 8.281 1 95.25 274 ALA A O 1
ATOM 2157 N N . THR A 1 275 ? -11.789 0.577 8.477 1 96.5 275 THR A N 1
ATOM 2158 C CA . THR A 1 275 ? -12.484 0.949 7.254 1 96.5 275 THR A CA 1
ATOM 2159 C C . THR A 1 275 ? -13.844 1.564 7.57 1 96.5 275 THR A C 1
ATOM 2161 O O . THR A 1 275 ? -14.688 1.703 6.684 1 96.5 275 THR A O 1
ATOM 2164 N N . ASN A 1 276 ? -14.07 1.826 8.828 1 94.44 276 ASN A N 1
ATOM 2165 C CA . ASN A 1 276 ? -15.328 2.398 9.289 1 94.44 276 ASN A CA 1
ATOM 2166 C C . ASN A 1 276 ? -16.516 1.515 8.922 1 94.44 276 ASN A C 1
ATOM 2168 O O . ASN A 1 276 ? -17.5 1.995 8.359 1 94.44 276 ASN A O 1
ATOM 2172 N N . GLY A 1 277 ? -16.297 0.216 9.062 1 95.5 277 GLY A N 1
ATOM 2173 C CA . GLY A 1 277 ? -17.375 -0.748 8.953 1 95.5 277 GLY A CA 1
ATOM 2174 C C . GLY A 1 277 ? -17.531 -1.313 7.555 1 95.5 277 GLY A C 1
ATOM 2175 O O . GLY A 1 277 ? -18.391 -2.154 7.309 1 95.5 277 GLY A O 1
ATOM 2176 N N . VAL A 1 278 ? -16.719 -0.929 6.613 1 96.44 278 VAL A N 1
ATOM 2177 C CA . VAL A 1 278 ? -16.844 -1.361 5.227 1 96.44 278 VAL A CA 1
ATOM 2178 C C . VAL A 1 278 ? -16.078 -2.674 5.023 1 96.44 278 VAL A C 1
ATOM 2180 O O . VAL A 1 278 ? -14.93 -2.803 5.438 1 96.44 278 VAL A O 1
ATOM 2183 N N . ASN A 1 279 ? -16.703 -3.723 4.449 1 94.62 279 ASN A N 1
ATOM 2184 C CA . ASN A 1 279 ? -16.047 -4.988 4.137 1 94.62 279 ASN A CA 1
ATOM 2185 C C . ASN A 1 279 ? -15.148 -4.859 2.916 1 94.62 279 ASN A C 1
ATOM 2187 O O . ASN A 1 279 ? -15.625 -4.719 1.791 1 94.62 279 ASN A O 1
ATOM 2191 N N . THR A 1 280 ? -13.883 -4.961 3.09 1 95.31 280 THR A N 1
ATOM 2192 C CA . THR A 1 280 ? -12.914 -4.805 2.014 1 95.31 280 THR A CA 1
ATOM 2193 C C . THR A 1 280 ? -12.219 -6.133 1.713 1 95.31 280 THR A C 1
ATOM 2195 O O . THR A 1 280 ? -11.93 -6.441 0.554 1 95.31 280 THR A O 1
ATOM 2198 N N . HIS A 1 281 ? -11.859 -6.871 2.807 1 97.19 281 HIS A N 1
ATOM 2199 C CA . HIS A 1 281 ? -10.945 -7.992 2.619 1 97.19 281 HIS A CA 1
ATOM 2200 C C . HIS A 1 281 ? -11.43 -9.227 3.369 1 97.19 281 HIS A C 1
ATOM 2202 O O . HIS A 1 281 ? -10.633 -10.094 3.727 1 97.19 281 HIS A O 1
ATOM 2208 N N . LYS A 1 282 ? -12.703 -9.344 3.703 1 95.69 282 LYS A N 1
ATOM 2209 C CA . LYS A 1 282 ? -13.18 -10.508 4.441 1 95.69 282 LYS A CA 1
ATOM 2210 C C . LYS A 1 282 ? -12.766 -11.805 3.75 1 95.69 282 LYS A C 1
ATOM 2212 O O . LYS A 1 282 ? -12.344 -12.758 4.406 1 95.69 282 LYS A O 1
ATOM 2217 N N . GLY A 1 283 ? -12.93 -11.875 2.428 1 95.31 283 GLY A N 1
ATOM 2218 C CA . GLY A 1 283 ? -12.484 -13.023 1.665 1 95.31 283 GLY A CA 1
ATOM 2219 C C . GLY A 1 283 ? -10.992 -13.289 1.8 1 95.31 283 GLY A C 1
ATOM 2220 O O . GLY A 1 283 ? -10.578 -14.438 1.961 1 95.31 283 GLY A O 1
ATOM 2221 N N . ALA A 1 284 ? -10.219 -12.25 1.712 1 95.88 284 ALA A N 1
ATOM 2222 C CA . ALA A 1 284 ? -8.773 -12.375 1.816 1 95.88 284 ALA A CA 1
ATOM 2223 C C . ALA A 1 284 ? -8.359 -12.781 3.229 1 95.88 284 ALA A C 1
ATOM 2225 O O . ALA A 1 284 ? -7.383 -13.508 3.412 1 95.88 284 ALA A O 1
ATOM 2226 N N . VAL A 1 285 ? -9.062 -12.258 4.273 1 98.25 285 VAL A N 1
ATOM 2227 C CA . VAL A 1 285 ? -8.773 -12.68 5.641 1 98.25 285 VAL A CA 1
ATOM 2228 C C . VAL A 1 285 ? -8.844 -14.195 5.742 1 98.25 285 VAL A C 1
ATOM 2230 O O . VAL A 1 285 ? -7.98 -14.828 6.359 1 98.25 285 VAL A O 1
ATOM 2233 N N . PHE A 1 286 ? -9.844 -14.75 5.09 1 97.56 286 PHE A N 1
ATOM 2234 C CA . PHE A 1 286 ? -10.031 -16.203 5.09 1 97.56 286 PHE A CA 1
ATOM 2235 C C . PHE A 1 286 ? -8.969 -16.875 4.234 1 97.56 286 PHE A C 1
ATOM 2237 O O . PHE A 1 286 ? -8.195 -17.703 4.73 1 97.56 286 PHE A O 1
ATOM 2244 N N . SER A 1 287 ? -8.883 -16.562 2.988 1 98.44 287 SER A N 1
ATOM 2245 C CA . SER A 1 287 ? -8.078 -17.297 2.021 1 98.44 287 SER A CA 1
ATOM 2246 C C . SER A 1 287 ? -6.586 -17.016 2.213 1 98.44 287 SER A C 1
ATOM 2248 O O . SER A 1 287 ? -5.77 -17.938 2.186 1 98.44 287 SER A O 1
ATOM 2250 N N . LEU A 1 288 ? -6.227 -15.781 2.363 1 98.75 288 LEU A N 1
ATOM 2251 C CA . LEU A 1 288 ? -4.82 -15.414 2.518 1 98.75 288 LEU A CA 1
ATOM 2252 C C . LEU A 1 288 ? -4.277 -15.906 3.857 1 98.75 288 LEU A C 1
ATOM 2254 O O . LEU A 1 288 ? -3.117 -16.312 3.949 1 98.75 288 LEU A O 1
ATOM 2258 N N . GLY A 1 289 ? -5.117 -15.797 4.934 1 98.81 289 GLY A N 1
ATOM 2259 C CA . GLY A 1 289 ? -4.727 -16.375 6.211 1 98.81 289 GLY A CA 1
ATOM 2260 C C . GLY A 1 289 ? -4.375 -17.844 6.113 1 98.81 289 GLY A C 1
ATOM 2261 O O . GLY A 1 289 ? -3.355 -18.281 6.656 1 98.81 289 GLY A O 1
ATOM 2262 N N . ILE A 1 290 ? -5.242 -18.578 5.406 1 98.75 290 ILE A N 1
ATOM 2263 C CA . ILE A 1 290 ? -5.016 -20 5.199 1 98.75 290 ILE A CA 1
ATOM 2264 C C . ILE A 1 290 ? -3.688 -20.219 4.477 1 98.75 290 ILE A C 1
ATOM 2266 O O . ILE A 1 290 ? -2.885 -21.062 4.879 1 98.75 290 ILE A O 1
ATOM 2270 N N . MET A 1 291 ? -3.426 -19.484 3.434 1 98.69 291 MET A N 1
ATOM 2271 C CA . MET A 1 291 ? -2.213 -19.625 2.633 1 98.69 291 MET A CA 1
ATOM 2272 C C . MET A 1 291 ? -0.973 -19.328 3.467 1 98.69 291 MET A C 1
ATOM 2274 O O . MET A 1 291 ? 0.006 -20.078 3.43 1 98.69 291 MET A O 1
ATOM 2278 N N . VAL A 1 292 ? -0.994 -18.219 4.215 1 98.88 292 VAL A N 1
ATOM 2279 C CA . VAL A 1 292 ? 0.139 -17.812 5.039 1 98.88 292 VAL A CA 1
ATOM 2280 C C . VAL A 1 292 ? 0.433 -18.891 6.082 1 98.88 292 VAL A C 1
ATOM 2282 O O . VAL A 1 292 ? 1.589 -19.266 6.281 1 98.88 292 VAL A O 1
ATOM 2285 N N . THR A 1 293 ? -0.604 -19.375 6.742 1 98.88 293 THR A N 1
ATOM 2286 C CA . THR A 1 293 ? -0.455 -20.422 7.758 1 98.88 293 THR A CA 1
ATOM 2287 C C . THR A 1 293 ? 0.135 -21.688 7.148 1 98.88 293 THR A C 1
ATOM 2289 O O . THR A 1 293 ? 1.043 -22.281 7.723 1 98.88 293 THR A O 1
ATOM 2292 N N . ALA A 1 294 ? -0.384 -22.062 6.012 1 98.75 294 ALA A N 1
ATOM 2293 C CA . ALA A 1 294 ? 0.067 -23.281 5.34 1 98.75 294 ALA A CA 1
ATOM 2294 C C . ALA A 1 294 ? 1.531 -23.172 4.922 1 98.75 294 ALA A C 1
ATOM 2296 O O . ALA A 1 294 ? 2.299 -24.125 5.062 1 98.75 294 ALA A O 1
ATOM 2297 N N . VAL A 1 295 ? 1.944 -22.062 4.367 1 98.56 295 VAL A N 1
ATOM 2298 C CA . VAL A 1 295 ? 3.324 -21.828 3.957 1 98.56 295 VAL A CA 1
ATOM 2299 C C . VAL A 1 295 ? 4.246 -21.906 5.168 1 98.56 295 VAL A C 1
ATOM 2301 O O . VAL A 1 295 ? 5.301 -22.547 5.113 1 98.56 295 VAL A O 1
ATOM 2304 N N . ALA A 1 296 ? 3.814 -21.203 6.262 1 98.62 296 ALA A N 1
ATOM 2305 C CA . ALA A 1 296 ? 4.621 -21.203 7.477 1 98.62 296 ALA A CA 1
ATOM 2306 C C . ALA A 1 296 ? 4.801 -22.609 8.023 1 98.62 296 ALA A C 1
ATOM 2308 O O . ALA A 1 296 ? 5.898 -22.984 8.453 1 98.62 296 ALA A O 1
ATOM 2309 N N . TYR A 1 297 ? 3.738 -23.406 8.016 1 98.44 297 TYR A N 1
ATOM 2310 C CA . TYR A 1 297 ? 3.789 -24.781 8.5 1 98.44 297 TYR A CA 1
ATOM 2311 C C . TYR A 1 297 ? 4.676 -25.641 7.605 1 98.44 297 TYR A C 1
ATOM 2313 O O . TYR A 1 297 ? 5.531 -26.375 8.102 1 98.44 297 TYR A O 1
ATOM 2321 N N . ALA A 1 298 ? 4.488 -25.547 6.301 1 97.75 298 ALA A N 1
ATOM 2322 C CA . ALA A 1 298 ? 5.18 -26.391 5.332 1 97.75 298 ALA A CA 1
ATOM 2323 C C . ALA A 1 298 ? 6.676 -26.078 5.301 1 97.75 298 ALA A C 1
ATOM 2325 O O . ALA A 1 298 ? 7.48 -26.938 4.91 1 97.75 298 ALA A O 1
ATOM 2326 N N . THR A 1 299 ? 7.074 -24.922 5.742 1 97.31 299 THR A N 1
ATOM 2327 C CA . THR A 1 299 ? 8.477 -24.516 5.648 1 97.31 299 THR A CA 1
ATOM 2328 C C . THR A 1 299 ? 9.156 -24.625 7.008 1 97.31 299 THR A C 1
ATOM 2330 O O . THR A 1 299 ? 10.281 -24.156 7.188 1 97.31 299 THR A O 1
ATOM 2333 N N . GLN A 1 300 ? 8.523 -25.203 8 1 95.81 300 GLN A N 1
ATOM 2334 C CA . GLN A 1 300 ? 9.117 -25.375 9.32 1 95.81 300 GLN A CA 1
ATOM 2335 C C . GLN A 1 300 ? 10.469 -26.062 9.242 1 95.81 300 GLN A C 1
ATOM 2337 O O . GLN A 1 300 ? 11.398 -25.719 9.969 1 95.81 300 GLN A O 1
ATOM 2342 N N . LYS A 1 301 ? 10.516 -27.062 8.398 1 91.38 301 LYS A N 1
ATOM 2343 C CA . LYS A 1 301 ? 11.711 -27.891 8.344 1 91.38 301 LYS A CA 1
ATOM 2344 C C . LYS A 1 301 ? 12.594 -27.5 7.16 1 91.38 301 LYS A C 1
ATOM 2346 O O . LYS A 1 301 ? 13.508 -28.25 6.797 1 91.38 301 LYS A O 1
ATOM 2351 N N . GLY A 1 302 ? 12.25 -26.453 6.52 1 93 302 GLY A N 1
ATOM 2352 C CA . GLY A 1 302 ? 13.094 -26 5.43 1 93 302 GLY A CA 1
ATOM 2353 C C . GLY A 1 302 ? 12.328 -25.781 4.137 1 93 302 GLY A C 1
ATOM 2354 O O . GLY A 1 302 ? 11.148 -25.438 4.16 1 93 302 GLY A O 1
ATOM 2355 N N . ILE A 1 303 ? 13.062 -26 3.104 1 93.5 303 ILE A N 1
ATOM 2356 C CA . ILE A 1 303 ? 12.562 -25.75 1.754 1 93.5 303 ILE A CA 1
ATOM 2357 C C . ILE A 1 303 ? 11.391 -26.688 1.465 1 93.5 303 ILE A C 1
ATOM 2359 O O . ILE A 1 303 ? 11.406 -27.859 1.855 1 93.5 303 ILE A O 1
ATOM 2363 N N . THR A 1 304 ? 10.414 -26.141 0.794 1 96.62 304 THR A N 1
ATOM 2364 C CA . THR A 1 304 ? 9.258 -26.938 0.378 1 96.62 304 THR A CA 1
ATOM 2365 C C . THR A 1 304 ? 8.852 -26.594 -1.05 1 96.62 304 THR A C 1
ATOM 2367 O O . THR A 1 304 ? 9.633 -26 -1.799 1 96.62 304 THR A O 1
ATOM 2370 N N . ASN A 1 305 ? 7.629 -27.125 -1.469 1 95.75 305 ASN A N 1
ATOM 2371 C CA . ASN A 1 305 ? 7.113 -26.812 -2.799 1 95.75 305 ASN A CA 1
ATOM 2372 C C . ASN A 1 305 ? 5.602 -26.609 -2.777 1 95.75 305 ASN A C 1
ATOM 2374 O O . ASN A 1 305 ? 4.957 -26.781 -1.743 1 95.75 305 ASN A O 1
ATOM 2378 N N . LEU A 1 306 ? 5.051 -26.172 -3.881 1 97.06 306 LEU A N 1
ATOM 2379 C CA . LEU A 1 306 ? 3.641 -25.812 -3.965 1 97.06 306 LEU A CA 1
ATOM 2380 C C . LEU A 1 306 ? 2.752 -27.031 -3.742 1 97.06 306 LEU A C 1
ATOM 2382 O O . LEU A 1 306 ? 1.653 -26.906 -3.195 1 97.06 306 LEU A O 1
ATOM 2386 N N . LEU A 1 307 ? 3.17 -28.203 -4.211 1 96.31 307 LEU A N 1
ATOM 2387 C CA . LEU A 1 307 ? 2.389 -29.422 -4.027 1 96.31 307 LEU A CA 1
ATOM 2388 C C . LEU A 1 307 ? 2.172 -29.719 -2.543 1 96.31 307 LEU A C 1
ATOM 2390 O O . LEU A 1 307 ? 1.06 -30.047 -2.127 1 96.31 307 LEU A O 1
ATOM 2394 N N . THR A 1 308 ? 3.24 -29.562 -1.761 1 97.19 308 THR A N 1
ATOM 2395 C CA . THR A 1 308 ? 3.168 -29.781 -0.32 1 97.19 308 THR A CA 1
ATOM 2396 C C . THR A 1 308 ? 2.27 -28.75 0.342 1 97.19 308 THR A C 1
ATOM 2398 O O . THR A 1 308 ? 1.454 -29.078 1.204 1 97.19 308 THR A O 1
ATOM 2401 N N . ILE A 1 309 ? 2.439 -27.547 -0.051 1 98 309 ILE A N 1
ATOM 2402 C CA . ILE A 1 309 ? 1.634 -26.469 0.505 1 98 309 ILE A CA 1
ATOM 2403 C C . ILE A 1 309 ? 0.157 -26.719 0.205 1 98 309 ILE A C 1
ATOM 2405 O O . ILE A 1 309 ? -0.698 -26.547 1.076 1 98 309 ILE A O 1
ATOM 2409 N N . GLN A 1 310 ? -0.162 -27.062 -1.006 1 97.69 310 GLN A N 1
ATOM 2410 C CA . GLN A 1 310 ? -1.539 -27.359 -1.391 1 97.69 310 GLN A CA 1
ATOM 2411 C C . GLN A 1 310 ? -2.125 -28.469 -0.536 1 97.69 310 GLN A C 1
ATOM 2413 O O . GLN A 1 310 ? -3.287 -28.406 -0.128 1 97.69 310 GLN A O 1
ATOM 2418 N N . LYS A 1 311 ? -1.336 -29.5 -0.285 1 97.12 311 LYS A N 1
ATOM 2419 C CA . LYS A 1 311 ? -1.777 -30.625 0.552 1 97.12 311 LYS A CA 1
ATOM 2420 C C . LYS A 1 311 ? -2.062 -30.156 1.978 1 97.12 311 LYS A C 1
ATOM 2422 O O . LYS A 1 311 ? -3.066 -30.547 2.574 1 97.12 311 LYS A O 1
ATOM 2427 N N . VAL A 1 312 ? -1.177 -29.344 2.498 1 98.06 312 VAL A N 1
ATOM 2428 C CA . VAL A 1 312 ? -1.367 -28.797 3.842 1 98.06 312 VAL A CA 1
ATOM 2429 C C . VAL A 1 312 ? -2.686 -28.031 3.91 1 98.06 312 VAL A C 1
ATOM 2431 O O . VAL A 1 312 ? -3.443 -28.172 4.871 1 98.06 312 VAL A O 1
ATOM 2434 N N . ILE A 1 313 ? -2.975 -27.234 2.912 1 98.56 313 ILE A N 1
ATOM 2435 C CA . ILE A 1 313 ? -4.203 -26.438 2.857 1 98.56 313 ILE A CA 1
ATOM 2436 C C . ILE A 1 313 ? -5.414 -27.375 2.852 1 98.56 313 ILE A C 1
ATOM 2438 O O . ILE A 1 313 ? -6.355 -27.172 3.625 1 98.56 313 ILE A O 1
ATOM 2442 N N . SER A 1 314 ? -5.387 -28.359 1.99 1 97.75 314 SER A N 1
ATOM 2443 C CA . SER A 1 314 ? -6.492 -29.312 1.892 1 97.75 314 SER A CA 1
ATOM 2444 C C . SER A 1 314 ? -6.699 -30.062 3.205 1 97.75 314 SER A C 1
ATOM 2446 O O . SER A 1 314 ? -7.836 -30.312 3.609 1 97.75 314 SER A O 1
ATOM 2448 N N . ASP A 1 315 ? -5.621 -30.422 3.836 1 97.81 315 ASP A N 1
ATOM 2449 C CA . ASP A 1 315 ? -5.695 -31.172 5.082 1 97.81 315 ASP A CA 1
ATOM 2450 C C . ASP A 1 315 ? -6.266 -30.312 6.211 1 97.81 315 ASP A C 1
ATOM 2452 O O . ASP A 1 315 ? -7.043 -30.797 7.035 1 97.81 315 ASP A O 1
ATOM 2456 N N . MET A 1 316 ? -5.898 -29.094 6.25 1 97.31 316 MET A N 1
ATOM 2457 C CA . MET A 1 316 ? -6.34 -28.281 7.379 1 97.31 316 MET A CA 1
ATOM 2458 C C . MET A 1 316 ? -7.789 -27.828 7.195 1 97.31 316 MET A C 1
ATOM 2460 O O . MET A 1 316 ? -8.469 -27.5 8.164 1 97.31 316 MET A O 1
ATOM 2464 N N . THR A 1 317 ? -8.273 -27.859 5.969 1 97.44 317 THR A N 1
ATOM 2465 C CA . THR A 1 317 ? -9.633 -27.406 5.707 1 97.44 317 THR A CA 1
ATOM 2466 C C . THR A 1 317 ? -10.531 -28.578 5.312 1 97.44 317 THR A C 1
ATOM 2468 O O . THR A 1 317 ? -11.531 -28.391 4.617 1 97.44 317 THR A O 1
ATOM 2471 N N . GLN A 1 318 ? -10.188 -29.719 5.672 1 94.12 318 GLN A N 1
ATOM 2472 C CA . GLN A 1 318 ? -10.961 -30.922 5.355 1 94.12 318 GLN A CA 1
ATOM 2473 C C . GLN A 1 318 ? -12.391 -30.812 5.887 1 94.12 318 GLN A C 1
ATOM 2475 O O . GLN A 1 318 ? -12.602 -30.344 7.012 1 94.12 318 GLN A O 1
ATOM 2480 N N . ASP A 1 319 ? -13.406 -31.078 5.062 1 90.69 319 ASP A N 1
ATOM 2481 C CA . ASP A 1 319 ? -14.828 -31.125 5.395 1 90.69 319 ASP A CA 1
ATOM 2482 C C . ASP A 1 319 ? -15.359 -29.75 5.766 1 90.69 319 ASP A C 1
ATOM 2484 O O . ASP A 1 319 ? -16.328 -29.641 6.516 1 90.69 319 ASP A O 1
ATOM 2488 N N . LEU A 1 320 ? -14.711 -28.766 5.355 1 90.88 320 LEU A N 1
ATOM 2489 C CA . LEU A 1 320 ? -15.086 -27.406 5.684 1 90.88 320 LEU A CA 1
ATOM 2490 C C . LEU A 1 320 ? -16.484 -27.078 5.164 1 90.88 320 LEU A C 1
ATOM 2492 O O . LEU A 1 320 ? -17.281 -26.469 5.871 1 90.88 320 LEU A O 1
ATOM 2496 N N . VAL A 1 321 ? -16.797 -27.438 3.938 1 89.25 321 VAL A N 1
ATOM 2497 C CA . VAL A 1 321 ? -18.094 -27.141 3.318 1 89.25 321 VAL A CA 1
ATOM 2498 C C . VAL A 1 321 ? -19.203 -27.844 4.102 1 89.25 321 VAL A C 1
ATOM 2500 O O . VAL A 1 321 ? -20.219 -27.219 4.422 1 89.25 321 VAL A O 1
ATOM 2503 N N . LYS A 1 322 ? -18.953 -29.078 4.398 1 86.88 322 LYS A N 1
ATOM 2504 C CA . LYS A 1 322 ? -19.922 -29.844 5.172 1 86.88 322 LYS A CA 1
ATOM 2505 C C . LYS A 1 322 ? -20.141 -29.234 6.559 1 86.88 322 LYS A C 1
ATOM 2507 O O . LYS A 1 322 ? -21.266 -29.062 7.004 1 86.88 322 LYS A O 1
ATOM 2512 N N . ASN A 1 323 ? -19.094 -28.859 7.23 1 85.06 323 ASN A N 1
ATOM 2513 C CA . ASN A 1 323 ? -19.141 -28.344 8.602 1 85.06 323 ASN A CA 1
ATOM 2514 C C . ASN A 1 323 ? -19.75 -26.938 8.656 1 85.06 323 ASN A C 1
ATOM 2516 O O . ASN A 1 323 ? -20.5 -26.625 9.578 1 85.06 323 ASN A O 1
ATOM 2520 N N . ASP A 1 324 ? -19.406 -26.156 7.703 1 83.56 324 ASP A N 1
ATOM 2521 C CA . ASP A 1 324 ? -19.797 -24.75 7.758 1 83.56 324 ASP A CA 1
ATOM 2522 C C . ASP A 1 324 ? -21.125 -24.516 7.043 1 83.56 324 ASP A C 1
ATOM 2524 O O . ASP A 1 324 ? -21.875 -23.609 7.402 1 83.56 324 ASP A O 1
ATOM 2528 N N . LEU A 1 325 ? -21.375 -25.312 6.016 1 76.06 325 LEU A N 1
ATOM 2529 C CA . LEU A 1 325 ? -22.531 -25.016 5.188 1 76.06 325 LEU A CA 1
ATOM 2530 C C . LEU A 1 325 ? -23.594 -26.109 5.324 1 76.06 325 LEU A C 1
ATOM 2532 O O . LEU A 1 325 ? -24.766 -25.891 5.012 1 76.06 325 LEU A O 1
ATOM 2536 N N . GLY A 1 326 ? -23.203 -27.281 5.559 1 67.56 326 GLY A N 1
ATOM 2537 C CA . GLY A 1 326 ? -24.109 -28.406 5.629 1 67.56 326 GLY A CA 1
ATOM 2538 C C . GLY A 1 326 ? -25 -28.391 6.855 1 67.56 326 GLY A C 1
ATOM 2539 O O . GLY A 1 326 ? -26.188 -28.719 6.773 1 67.56 326 GLY A O 1
ATOM 2540 N N . LYS A 1 327 ? -24.391 -28.484 8.062 1 56 327 LYS A N 1
ATOM 2541 C CA . LYS A 1 327 ? -25.125 -28.75 9.297 1 56 327 LYS A CA 1
ATOM 2542 C C . LYS A 1 327 ? -26.094 -27.625 9.609 1 56 327 LYS A C 1
ATOM 2544 O O . LYS A 1 327 ? -27.219 -27.875 10.062 1 56 327 LYS A O 1
ATOM 2549 N N . ASN A 1 328 ? -25.609 -26.531 9.719 1 49.44 328 ASN A N 1
ATOM 2550 C CA . ASN A 1 328 ? -26.297 -25.469 10.438 1 49.44 328 ASN A CA 1
ATOM 2551 C C . ASN A 1 328 ? -27.469 -24.906 9.625 1 49.44 328 ASN A C 1
ATOM 2553 O O . ASN A 1 328 ? -28.141 -23.984 10.062 1 49.44 328 ASN A O 1
ATOM 2557 N N . ASN A 1 329 ? -27.5 -25.094 8.398 1 50.56 329 ASN A N 1
ATOM 2558 C CA . ASN A 1 329 ? -28.516 -24.391 7.633 1 50.56 329 ASN A CA 1
ATOM 2559 C C . ASN A 1 329 ? -29.922 -24.797 8.07 1 50.56 329 ASN A C 1
ATOM 2561 O O . ASN A 1 329 ? -30.906 -24.172 7.672 1 50.56 329 ASN A O 1
ATOM 2565 N N . LEU A 1 330 ? -30.109 -26.016 8.5 1 47.22 330 LEU A N 1
ATOM 2566 C CA . LEU A 1 330 ? -31.5 -26.281 8.828 1 47.22 330 LEU A CA 1
ATOM 2567 C C . LEU A 1 330 ? -31.953 -25.484 10.039 1 47.22 330 LEU A C 1
ATOM 2569 O O . LEU A 1 330 ? -33.156 -25.328 10.281 1 47.22 330 LEU A O 1
ATOM 2573 N N . ARG A 1 331 ? -31.047 -25.266 10.875 1 45.88 331 ARG A N 1
ATOM 2574 C CA . ARG A 1 331 ? -31.656 -24.766 12.109 1 45.88 331 ARG A CA 1
ATOM 2575 C C . ARG A 1 331 ? -31.734 -23.234 12.094 1 45.88 331 ARG A C 1
ATOM 2577 O O . ARG A 1 331 ? -32.406 -22.641 12.953 1 45.88 331 ARG A O 1
ATOM 2584 N N . HIS A 1 332 ? -30.734 -22.516 11.406 1 51.19 332 HIS A N 1
ATOM 2585 C CA . HIS A 1 332 ? -30.75 -21.094 11.734 1 51.19 332 HIS A CA 1
ATOM 2586 C C . HIS A 1 332 ? -31.703 -20.328 10.812 1 51.19 332 HIS A C 1
ATOM 2588 O O . HIS A 1 332 ? -31.859 -20.672 9.641 1 51.19 332 HIS A O 1
ATOM 2594 N N . SER A 1 333 ? -32.531 -19.531 11.414 1 50.88 333 SER A N 1
ATOM 2595 C CA . SER A 1 333 ? -33.375 -18.578 10.727 1 50.88 333 SER A CA 1
ATOM 2596 C C . SER A 1 333 ? -32.625 -17.781 9.688 1 50.88 333 SER A C 1
ATOM 2598 O O . SER A 1 333 ? -31.391 -17.609 9.797 1 50.88 333 SER A O 1
ATOM 2600 N N . GLN A 1 334 ? -33.219 -17.594 8.523 1 52.25 334 GLN A N 1
ATOM 2601 C CA . GLN A 1 334 ? -32.719 -16.812 7.398 1 52.25 334 GLN A CA 1
ATOM 2602 C C . GLN A 1 334 ? -31.859 -15.641 7.875 1 52.25 334 GLN A C 1
ATOM 2604 O O . GLN A 1 334 ? -30.844 -15.312 7.258 1 52.25 334 GLN A O 1
ATOM 2609 N N . ASN A 1 335 ? -32.188 -15.086 8.992 1 54.03 335 ASN A N 1
ATOM 2610 C CA . ASN A 1 335 ? -31.594 -13.828 9.453 1 54.03 335 ASN A CA 1
ATOM 2611 C C . ASN A 1 335 ? -30.219 -14.055 10.055 1 54.03 335 ASN A C 1
ATOM 2613 O O . ASN A 1 335 ? -29.438 -13.109 10.219 1 54.03 335 ASN A O 1
ATOM 2617 N N . GLN A 1 336 ? -29.859 -15.344 10.211 1 61.91 336 GLN A N 1
ATOM 2618 C CA . GLN A 1 336 ? -28.594 -15.594 10.898 1 61.91 336 GLN A CA 1
ATOM 2619 C C . GLN A 1 336 ? -27.562 -16.188 9.945 1 61.91 336 GLN A C 1
ATOM 2621 O O . GLN A 1 336 ? -26.406 -16.422 10.344 1 61.91 336 GLN A O 1
ATOM 2626 N N . GLN A 1 337 ? -27.922 -16.219 8.766 1 66 337 GLN A N 1
ATOM 2627 C CA . GLN A 1 337 ? -27.031 -16.844 7.793 1 66 337 GLN A CA 1
ATOM 2628 C C . GLN A 1 337 ? -26.031 -15.828 7.25 1 66 337 GLN A C 1
ATOM 2630 O O . GLN A 1 337 ? -26.359 -14.656 7.035 1 66 337 GLN A O 1
ATOM 2635 N N . THR A 1 338 ? -24.719 -16.297 7.047 1 69.38 338 THR A N 1
ATOM 2636 C CA . THR A 1 338 ? -23.719 -15.461 6.395 1 69.38 338 THR A CA 1
ATOM 2637 C C . THR A 1 338 ? -23.984 -15.367 4.895 1 69.38 338 THR A C 1
ATOM 2639 O O . THR A 1 338 ? -24.797 -16.125 4.355 1 69.38 338 THR A O 1
ATOM 2642 N N . ALA A 1 339 ? -23.422 -14.484 4.297 1 67.94 339 ALA A N 1
ATOM 2643 C CA . ALA A 1 339 ? -23.562 -14.32 2.854 1 67.94 339 ALA A CA 1
ATOM 2644 C C . ALA A 1 339 ? -23.188 -15.602 2.115 1 67.94 339 ALA A C 1
ATOM 2646 O O . ALA A 1 339 ? -23.875 -16 1.168 1 67.94 339 ALA A O 1
ATOM 2647 N N . GLY A 1 340 ? -22.172 -16.25 2.613 1 69.06 340 GLY A N 1
ATOM 2648 C CA . GLY A 1 340 ? -21.734 -17.484 1.99 1 69.06 340 GLY A CA 1
ATOM 2649 C C . GLY A 1 340 ? -22.75 -18.609 2.119 1 69.06 340 GLY A C 1
ATOM 2650 O O . GLY A 1 340 ? -22.984 -19.344 1.167 1 69.06 340 GLY A O 1
ATOM 2651 N N . GLU A 1 341 ? -23.344 -18.703 3.205 1 72.06 341 GLU A N 1
ATOM 2652 C CA . GLU A 1 341 ? -24.344 -19.719 3.439 1 72.06 341 GLU A CA 1
ATOM 2653 C C . GLU A 1 341 ? -25.578 -19.5 2.561 1 72.06 341 GLU A C 1
ATOM 2655 O O . GLU A 1 341 ? -26.109 -20.438 1.966 1 72.06 341 GLU A O 1
ATOM 2660 N N . ARG A 1 342 ? -25.984 -18.344 2.434 1 71 342 ARG A N 1
ATOM 2661 C CA . ARG A 1 342 ? -27.141 -18 1.626 1 71 342 ARG A CA 1
ATOM 2662 C C . ARG A 1 342 ? -26.906 -18.328 0.156 1 71 342 ARG A C 1
ATOM 2664 O O . ARG A 1 342 ? -27.797 -18.859 -0.514 1 71 342 ARG A O 1
ATOM 2671 N N . GLN A 1 343 ? -25.688 -18.047 -0.203 1 74.81 343 GLN A N 1
ATOM 2672 C CA . GLN A 1 343 ? -25.359 -18.281 -1.602 1 74.81 343 GLN A CA 1
ATOM 2673 C C . GLN A 1 343 ? -25.297 -19.781 -1.901 1 74.81 343 GLN A C 1
ATOM 2675 O O . GLN A 1 343 ? -25.703 -20.219 -2.979 1 74.81 343 GLN A O 1
ATOM 2680 N N . PHE A 1 344 ? -24.781 -20.484 -0.958 1 75.38 344 PHE A N 1
ATOM 2681 C CA . PHE A 1 344 ? -24.688 -21.922 -1.129 1 75.38 344 PHE A CA 1
ATOM 2682 C C . PHE A 1 344 ? -26.078 -22.547 -1.237 1 75.38 344 PHE A C 1
ATOM 2684 O O . PHE A 1 344 ? -26.297 -23.438 -2.053 1 75.38 344 PHE A O 1
ATOM 2691 N N . ILE A 1 345 ? -26.891 -22.125 -0.463 1 70.25 345 ILE A N 1
ATOM 2692 C CA . ILE A 1 345 ? -28.266 -22.641 -0.471 1 70.25 345 ILE A CA 1
ATOM 2693 C C . ILE A 1 345 ? -28.953 -22.266 -1.783 1 70.25 345 ILE A C 1
ATOM 2695 O O . ILE A 1 345 ? -29.578 -23.109 -2.424 1 70.25 345 ILE A O 1
ATOM 2699 N N . LYS A 1 346 ? -28.781 -21.062 -2.146 1 73.88 346 LYS A N 1
ATOM 2700 C CA . LYS A 1 346 ? -29.5 -20.531 -3.301 1 73.88 346 LYS A CA 1
ATOM 2701 C C . LYS A 1 346 ? -28.891 -21.031 -4.605 1 73.88 346 LYS A C 1
ATOM 2703 O O . LYS A 1 346 ? -29.609 -21.391 -5.539 1 73.88 346 LYS A O 1
ATOM 2708 N N . TYR A 1 347 ? -27.578 -21.156 -4.684 1 77.44 347 TYR A N 1
ATOM 2709 C CA . TYR A 1 347 ? -26.938 -21.391 -5.973 1 77.44 347 TYR A CA 1
ATOM 2710 C C . TYR A 1 347 ? -26.156 -22.703 -5.957 1 77.44 347 TYR A C 1
ATOM 2712 O O . TYR A 1 347 ? -25.656 -23.141 -6.992 1 77.44 347 TYR A O 1
ATOM 2720 N N . LYS A 1 348 ? -25.922 -23.328 -4.785 1 77.62 348 LYS A N 1
ATOM 2721 C CA . LYS A 1 348 ? -25.25 -24.609 -4.598 1 77.62 348 LYS A CA 1
ATOM 2722 C C . LYS A 1 348 ? -23.781 -24.516 -5.004 1 77.62 348 LYS A C 1
ATOM 2724 O O . LYS A 1 348 ? -23.25 -25.438 -5.617 1 77.62 348 LYS A O 1
ATOM 2729 N N . ILE A 1 349 ? -23.234 -23.359 -4.801 1 81.69 349 ILE A N 1
ATOM 2730 C CA . ILE A 1 349 ? -21.812 -23.141 -5.066 1 81.69 349 ILE A CA 1
ATOM 2731 C C . ILE A 1 349 ? -21.062 -23.016 -3.746 1 81.69 349 ILE A C 1
ATOM 2733 O O . ILE A 1 349 ? -21.359 -22.141 -2.932 1 81.69 349 ILE A O 1
ATOM 2737 N N . PRO A 1 350 ? -20.156 -23.828 -3.555 1 84.81 350 PRO A N 1
ATOM 2738 C CA . PRO A 1 350 ? -19.469 -23.859 -2.264 1 84.81 350 PRO A CA 1
ATOM 2739 C C . PRO A 1 350 ? -18.578 -22.641 -2.045 1 84.81 350 PRO A C 1
ATOM 2741 O O . PRO A 1 350 ? -18.188 -22.359 -0.912 1 84.81 350 PRO A O 1
ATOM 2744 N N . GLY A 1 351 ? -18.219 -21.938 -3.156 1 86.38 351 GLY A N 1
ATOM 2745 C CA . GLY A 1 351 ? -17.453 -20.703 -3.045 1 86.38 351 GLY A CA 1
ATOM 2746 C C . GLY A 1 351 ? -16.016 -20.922 -2.598 1 86.38 351 GLY A C 1
ATOM 2747 O O . GLY A 1 351 ? -15.391 -21.906 -2.977 1 86.38 351 GLY A O 1
ATOM 2748 N N . VAL A 1 352 ? -15.562 -19.984 -1.774 1 90.56 352 VAL A N 1
ATOM 2749 C CA . VAL A 1 352 ? -14.156 -19.953 -1.385 1 90.56 352 VAL A CA 1
ATOM 2750 C C . VAL A 1 352 ? -13.852 -21.125 -0.453 1 90.56 352 VAL A C 1
ATOM 2752 O O . VAL A 1 352 ? -12.742 -21.656 -0.457 1 90.56 352 VAL A O 1
ATOM 2755 N N . ARG A 1 353 ? -14.805 -21.594 0.342 1 92.44 353 ARG A N 1
ATOM 2756 C CA . ARG A 1 353 ? -14.617 -22.734 1.227 1 92.44 353 ARG A CA 1
ATOM 2757 C C . ARG A 1 353 ? -14.359 -24.016 0.428 1 92.44 353 ARG A C 1
ATOM 2759 O O . ARG A 1 353 ? -13.516 -24.828 0.811 1 92.44 353 ARG A O 1
ATOM 2766 N N . GLY A 1 354 ? -15.125 -24.141 -0.632 1 92.56 354 GLY A N 1
ATOM 2767 C CA . GLY A 1 354 ? -14.883 -25.266 -1.518 1 92.56 354 GLY A CA 1
ATOM 2768 C C . GLY A 1 354 ? -13.492 -25.25 -2.137 1 92.56 354 GLY A C 1
ATOM 2769 O O . GLY A 1 354 ? -12.852 -26.281 -2.266 1 92.56 354 GLY A O 1
ATOM 2770 N N . GLU A 1 355 ? -13.047 -24.062 -2.562 1 94.12 355 GLU A N 1
ATOM 2771 C CA . GLU A 1 355 ? -11.703 -23.906 -3.111 1 94.12 355 GLU A CA 1
ATOM 2772 C C . GLU A 1 355 ? -10.633 -24.266 -2.078 1 94.12 355 GLU A C 1
ATOM 2774 O O . GLU A 1 355 ? -9.641 -24.906 -2.406 1 94.12 355 GLU A O 1
ATOM 2779 N N . ALA A 1 356 ? -10.875 -23.828 -0.844 1 96.5 356 ALA A N 1
ATOM 2780 C CA . ALA A 1 356 ? -9.922 -24.094 0.227 1 96.5 356 ALA A CA 1
ATOM 2781 C C . ALA A 1 356 ? -9.797 -25.594 0.48 1 96.5 356 ALA A C 1
ATOM 2783 O O . ALA A 1 356 ? -8.695 -26.109 0.651 1 96.5 356 ALA A O 1
ATOM 2784 N N . GLU A 1 357 ? -10.93 -26.281 0.461 1 95.88 357 GLU A N 1
ATOM 2785 C CA . GLU A 1 357 ? -10.945 -27.719 0.7 1 95.88 357 GLU A CA 1
ATOM 2786 C C . GLU A 1 357 ? -10.109 -28.469 -0.342 1 95.88 357 GLU A C 1
ATOM 2788 O O . GLU A 1 357 ? -9.508 -29.5 -0.047 1 95.88 357 GLU A O 1
ATOM 2793 N N . LYS A 1 358 ? -10.141 -27.891 -1.48 1 94.62 358 LYS A N 1
ATOM 2794 C CA . LYS A 1 358 ? -9.414 -28.516 -2.578 1 94.62 358 LYS A CA 1
ATOM 2795 C C . LYS A 1 358 ? -8.008 -27.938 -2.711 1 94.62 358 LYS A C 1
ATOM 2797 O O . LYS A 1 358 ? -7.27 -28.297 -3.631 1 94.62 358 LYS A O 1
ATOM 2802 N N . GLY A 1 359 ? -7.629 -27.031 -1.869 1 97.25 359 GLY A N 1
ATOM 2803 C CA . GLY A 1 359 ? -6.301 -26.438 -1.885 1 97.25 359 GLY A CA 1
ATOM 2804 C C . GLY A 1 359 ? -6.164 -25.328 -2.904 1 97.25 359 GLY A C 1
ATOM 2805 O O . GLY A 1 359 ? -5.102 -25.156 -3.506 1 97.25 359 GLY A O 1
ATOM 2806 N N . PHE A 1 360 ? -7.172 -24.688 -3.236 1 97.56 360 PHE A N 1
ATOM 2807 C CA . PHE A 1 360 ? -7.215 -23.547 -4.129 1 97.56 360 PHE A CA 1
ATOM 2808 C C . PHE A 1 360 ? -6.66 -23.891 -5.5 1 97.56 360 PHE A C 1
ATOM 2810 O O . PHE A 1 360 ? -5.723 -23.266 -5.98 1 97.56 360 PHE A O 1
ATOM 2817 N N . PRO A 1 361 ? -7.246 -24.828 -6.203 1 95.25 361 PRO A N 1
ATOM 2818 C CA . PRO A 1 361 ? -6.746 -25.25 -7.516 1 95.25 361 PRO A CA 1
ATOM 2819 C C . PRO A 1 361 ? -6.727 -24.109 -8.531 1 95.25 361 PRO A C 1
ATOM 2821 O O . PRO A 1 361 ? -5.859 -24.078 -9.406 1 95.25 361 PRO A O 1
ATOM 2824 N N . ILE A 1 362 ? -7.625 -23.156 -8.43 1 96.12 362 ILE A N 1
ATOM 2825 C CA . ILE A 1 362 ? -7.664 -22.016 -9.352 1 96.12 362 ILE A CA 1
ATOM 2826 C C . ILE A 1 362 ? -6.355 -21.234 -9.266 1 96.12 362 ILE A C 1
ATOM 2828 O O . ILE A 1 362 ? -5.793 -20.844 -10.289 1 96.12 362 ILE A O 1
ATOM 2832 N N . VAL A 1 363 ? -5.879 -21.031 -8.094 1 98 363 VAL A N 1
ATOM 2833 C CA . VAL A 1 363 ? -4.652 -20.281 -7.859 1 98 363 VAL A CA 1
ATOM 2834 C C . VAL A 1 363 ? -3.439 -21.125 -8.211 1 98 363 VAL A C 1
ATOM 2836 O O . VAL A 1 363 ? -2.564 -20.703 -8.969 1 98 363 VAL A O 1
ATOM 2839 N N . MET A 1 364 ? -3.453 -22.406 -7.77 1 96.25 364 MET A N 1
ATOM 2840 C CA . MET A 1 364 ? -2.271 -23.25 -7.797 1 96.25 364 MET A CA 1
ATOM 2841 C C . MET A 1 364 ? -2.068 -23.859 -9.188 1 96.25 364 MET A C 1
ATOM 2843 O O . MET A 1 364 ? -0.933 -24.031 -9.625 1 96.25 364 MET A O 1
ATOM 2847 N N . ASN A 1 365 ? -3.145 -24.141 -9.859 1 94.38 365 ASN A N 1
ATOM 2848 C CA . ASN A 1 365 ? -3.045 -24.906 -11.094 1 94.38 365 ASN A CA 1
ATOM 2849 C C . ASN A 1 365 ? -3.215 -24.016 -12.32 1 94.38 365 ASN A C 1
ATOM 2851 O O . ASN A 1 365 ? -2.805 -24.375 -13.422 1 94.38 365 ASN A O 1
ATOM 2855 N N . LEU A 1 366 ? -3.801 -22.906 -12.109 1 95.5 366 LEU A N 1
ATOM 2856 C CA . LEU A 1 366 ? -4.133 -22.094 -13.281 1 95.5 366 LEU A CA 1
ATOM 2857 C C . LEU A 1 366 ? -3.479 -20.719 -13.195 1 95.5 366 LEU A C 1
ATOM 2859 O O . LEU A 1 366 ? -2.609 -20.391 -14 1 95.5 366 LEU A O 1
ATOM 2863 N N . ALA A 1 367 ? -3.803 -19.938 -12.211 1 98 367 ALA A N 1
ATOM 2864 C CA . ALA A 1 367 ? -3.467 -18.516 -12.156 1 98 367 ALA A CA 1
ATOM 2865 C C . ALA A 1 367 ? -1.963 -18.312 -11.992 1 98 367 ALA A C 1
ATOM 2867 O O . ALA A 1 367 ? -1.358 -17.5 -12.695 1 98 367 ALA A O 1
ATOM 2868 N N . LEU A 1 368 ? -1.368 -19.062 -11.047 1 97.94 368 LEU A N 1
ATOM 2869 C CA . LEU A 1 368 ? 0.048 -18.875 -10.75 1 97.94 368 LEU A CA 1
ATOM 2870 C C . LEU A 1 368 ? 0.909 -19.266 -11.945 1 97.94 368 LEU A C 1
ATOM 2872 O O . LEU A 1 368 ? 1.751 -18.484 -12.398 1 97.94 368 LEU A O 1
ATOM 2876 N N . PRO A 1 369 ? 0.702 -20.5 -12.508 1 94.62 369 PRO A N 1
ATOM 2877 C CA . PRO A 1 369 ? 1.483 -20.828 -13.703 1 94.62 369 PRO A CA 1
ATOM 2878 C C . PRO A 1 369 ? 1.271 -19.828 -14.844 1 94.62 369 PRO A C 1
ATOM 2880 O O . PRO A 1 369 ? 2.219 -19.484 -15.547 1 94.62 369 PRO A O 1
ATOM 2883 N N . PHE A 1 370 ? 0.07 -19.406 -15.023 1 95.31 370 PHE A N 1
ATOM 2884 C CA . PHE A 1 370 ? -0.238 -18.422 -16.062 1 95.31 370 PHE A CA 1
ATOM 2885 C C . PHE A 1 370 ? 0.54 -17.125 -15.836 1 95.31 370 PHE A C 1
ATOM 2887 O O . PHE A 1 370 ? 1.146 -16.594 -16.766 1 95.31 370 PHE A O 1
ATOM 2894 N N . LEU A 1 371 ? 0.511 -16.625 -14.641 1 97.88 371 LEU A N 1
ATOM 2895 C CA . LEU A 1 371 ? 1.229 -15.406 -14.297 1 97.88 371 LEU A CA 1
ATOM 2896 C C . LEU A 1 371 ? 2.721 -15.555 -14.578 1 97.88 371 LEU A C 1
ATOM 2898 O O . LEU A 1 371 ? 3.352 -14.633 -15.102 1 97.88 371 LEU A O 1
ATOM 2902 N N . CYS A 1 372 ? 3.266 -16.672 -14.227 1 94.5 372 CYS A N 1
ATOM 2903 C CA . CYS A 1 372 ? 4.691 -16.938 -14.383 1 94.5 372 CYS A CA 1
ATOM 2904 C C . CYS A 1 372 ? 5.09 -16.922 -15.852 1 94.5 372 CYS A C 1
ATOM 2906 O O . CYS A 1 372 ? 6.234 -16.625 -16.188 1 94.5 372 CYS A O 1
ATOM 2908 N N . GLU A 1 373 ? 4.168 -17.203 -16.719 1 91.38 373 GLU A N 1
ATOM 2909 C CA . GLU A 1 373 ? 4.461 -17.312 -18.141 1 91.38 373 GLU A CA 1
ATOM 2910 C C . GLU A 1 373 ? 4.23 -15.984 -18.844 1 91.38 373 GLU A C 1
ATOM 2912 O O . GLU A 1 373 ? 4.641 -15.812 -20 1 91.38 373 GLU A O 1
ATOM 2917 N N . GLN A 1 374 ? 3.551 -15.094 -18.188 1 93.94 374 GLN A N 1
ATOM 2918 C CA . GLN A 1 374 ? 3.227 -13.82 -18.797 1 93.94 374 GLN A CA 1
ATOM 2919 C C . GLN A 1 374 ? 4.488 -13 -19.062 1 93.94 374 GLN A C 1
ATOM 2921 O O . GLN A 1 374 ? 5.453 -13.07 -18.297 1 93.94 374 GLN A O 1
ATOM 2926 N N . GLN A 1 375 ? 4.312 -12.32 -20.156 1 91.12 375 GLN A N 1
ATOM 2927 C CA . GLN A 1 375 ? 5.355 -11.359 -20.516 1 91.12 375 GLN A CA 1
ATOM 2928 C C . GLN A 1 375 ? 4.852 -9.93 -20.391 1 91.12 375 GLN A C 1
ATOM 2930 O O . GLN A 1 375 ? 3.701 -9.703 -20.016 1 91.12 375 GLN A O 1
ATOM 2935 N N . GLY A 1 376 ? 5.668 -8.969 -20.469 1 92.88 376 GLY A N 1
ATOM 2936 C CA . GLY A 1 376 ? 5.262 -7.574 -20.375 1 92.88 376 GLY A CA 1
ATOM 2937 C C . GLY A 1 376 ? 5.527 -6.969 -19 1 92.88 376 GLY A C 1
ATOM 2938 O O . GLY A 1 376 ? 6.18 -7.586 -18.156 1 92.88 376 GLY A O 1
ATOM 2939 N N . ASN A 1 377 ? 4.957 -5.734 -18.875 1 94.31 377 ASN A N 1
ATOM 2940 C CA . ASN A 1 377 ? 5.168 -5.086 -17.578 1 94.31 377 ASN A CA 1
ATOM 2941 C C . ASN A 1 377 ? 4.238 -5.645 -16.516 1 94.31 377 ASN A C 1
ATOM 2943 O O . ASN A 1 377 ? 3.312 -6.402 -16.828 1 94.31 377 ASN A O 1
ATOM 2947 N N . LEU A 1 378 ? 4.449 -5.379 -15.359 1 96.44 378 LEU A N 1
ATOM 2948 C CA . LEU A 1 378 ? 3.768 -6 -14.234 1 96.44 378 LEU A CA 1
ATOM 2949 C C . LEU A 1 378 ? 2.266 -5.738 -14.297 1 96.44 378 LEU A C 1
ATOM 2951 O O . LEU A 1 378 ? 1.465 -6.633 -14.016 1 96.44 378 LEU A O 1
ATOM 2955 N N . ASN A 1 379 ? 1.855 -4.492 -14.586 1 96.88 379 ASN A N 1
ATOM 2956 C CA . ASN A 1 379 ? 0.435 -4.176 -14.688 1 96.88 379 ASN A CA 1
ATOM 2957 C C . ASN A 1 379 ? -0.261 -5.062 -15.719 1 96.88 379 ASN A C 1
ATOM 2959 O O . ASN A 1 379 ? -1.349 -5.582 -15.461 1 96.88 379 ASN A O 1
ATOM 2963 N N . GLN A 1 380 ? 0.362 -5.258 -16.812 1 97.12 380 GLN A N 1
ATOM 2964 C CA . GLN A 1 380 ? -0.189 -6.082 -17.875 1 97.12 380 GLN A CA 1
ATOM 2965 C C . GLN A 1 380 ? -0.292 -7.543 -17.438 1 97.12 380 GLN A C 1
ATOM 2967 O O . GLN A 1 380 ? -1.32 -8.188 -17.656 1 97.12 380 GLN A O 1
ATOM 2972 N N . ARG A 1 381 ? 0.759 -8.031 -16.828 1 98.06 381 ARG A N 1
ATOM 2973 C CA . ARG A 1 381 ? 0.791 -9.422 -16.375 1 98.06 381 ARG A CA 1
ATOM 2974 C C . ARG A 1 381 ? -0.323 -9.695 -15.367 1 98.06 381 ARG A C 1
ATOM 2976 O O . ARG A 1 381 ? -0.987 -10.734 -15.438 1 98.06 381 ARG A O 1
ATOM 2983 N N . LEU A 1 382 ? -0.535 -8.734 -14.531 1 98.62 382 LEU A N 1
ATOM 2984 C CA . LEU A 1 382 ? -1.522 -8.922 -13.477 1 98.62 382 LEU A CA 1
ATOM 2985 C C . LEU A 1 382 ? -2.938 -8.766 -14.016 1 98.62 382 LEU A C 1
ATOM 2987 O O . LEU A 1 382 ? -3.852 -9.477 -13.602 1 98.62 382 LEU A O 1
ATOM 2991 N N . LEU A 1 383 ? -3.168 -7.805 -14.93 1 98.56 383 LEU A N 1
ATOM 2992 C CA . LEU A 1 383 ? -4.477 -7.648 -15.555 1 98.56 383 LEU A CA 1
ATOM 2993 C C . LEU A 1 383 ? -4.871 -8.914 -16.312 1 98.56 383 LEU A C 1
ATOM 2995 O O . LEU A 1 383 ? -6.008 -9.375 -16.203 1 98.56 383 LEU A O 1
ATOM 2999 N N . ASN A 1 384 ? -3.912 -9.438 -17.078 1 98.75 384 ASN A N 1
ATOM 3000 C CA . ASN A 1 384 ? -4.172 -10.68 -17.797 1 98.75 384 ASN A CA 1
ATOM 3001 C C . ASN A 1 384 ? -4.508 -11.82 -16.828 1 98.75 384 ASN A C 1
ATOM 3003 O O . ASN A 1 384 ? -5.418 -12.609 -17.094 1 98.75 384 ASN A O 1
ATOM 3007 N N . THR A 1 385 ? -3.789 -11.906 -15.781 1 98.81 385 THR A N 1
ATOM 3008 C CA . THR A 1 385 ? -4.016 -12.961 -14.797 1 98.81 385 THR A CA 1
ATOM 3009 C C . THR A 1 385 ? -5.387 -12.812 -14.148 1 98.81 385 THR A C 1
ATOM 3011 O O . THR A 1 385 ? -6.094 -13.797 -13.938 1 98.81 385 THR A O 1
ATOM 3014 N N . LEU A 1 386 ? -5.75 -11.562 -13.836 1 98.88 386 LEU A N 1
ATOM 3015 C CA . LEU A 1 386 ? -7.062 -11.297 -13.266 1 98.88 386 LEU A CA 1
ATOM 3016 C C . LEU A 1 386 ? -8.172 -11.797 -14.188 1 98.88 386 LEU A C 1
ATOM 3018 O O . LEU A 1 386 ? -9.102 -12.469 -13.742 1 98.88 386 LEU A O 1
ATOM 3022 N N . MET A 1 387 ? -8.047 -11.477 -15.422 1 98.81 387 MET A N 1
ATOM 3023 C CA . MET A 1 387 ? -9.07 -11.852 -16.391 1 98.81 387 MET A CA 1
ATOM 3024 C C . MET A 1 387 ? -9.078 -13.359 -16.609 1 98.81 387 MET A C 1
ATOM 3026 O O . MET A 1 387 ? -10.133 -13.953 -16.844 1 98.81 387 MET A O 1
ATOM 3030 N N . LYS A 1 388 ? -7.898 -13.961 -16.547 1 98.44 388 LYS A N 1
ATOM 3031 C CA . LYS A 1 388 ? -7.824 -15.414 -16.625 1 98.44 388 LYS A CA 1
ATOM 3032 C C . LYS A 1 388 ? -8.578 -16.062 -15.469 1 98.44 388 LYS A C 1
ATOM 3034 O O . LYS A 1 388 ? -9.32 -17.031 -15.672 1 98.44 388 LYS A O 1
ATOM 3039 N N . ILE A 1 389 ? -8.383 -15.562 -14.312 1 98.56 389 ILE A N 1
ATOM 3040 C CA . ILE A 1 389 ? -9.078 -16.062 -13.133 1 98.56 389 ILE A CA 1
ATOM 3041 C C . ILE A 1 389 ? -10.578 -15.859 -13.289 1 98.56 389 ILE A C 1
ATOM 3043 O O . ILE A 1 389 ? -11.359 -16.812 -13.141 1 98.56 389 ILE A O 1
ATOM 3047 N N . ALA A 1 390 ? -10.977 -14.656 -13.641 1 98.44 390 ALA A N 1
ATOM 3048 C CA . ALA A 1 390 ? -12.391 -14.281 -13.711 1 98.44 390 ALA A CA 1
ATOM 3049 C C . ALA A 1 390 ? -13.141 -15.164 -14.703 1 98.44 390 ALA A C 1
ATOM 3051 O O . ALA A 1 390 ? -14.32 -15.477 -14.5 1 98.44 390 ALA A O 1
ATOM 3052 N N . GLY A 1 391 ? -12.516 -15.562 -15.727 1 97.62 391 GLY A N 1
ATOM 3053 C CA . GLY A 1 391 ? -13.148 -16.375 -16.75 1 97.62 391 GLY A CA 1
ATOM 3054 C C . GLY A 1 391 ? -13.211 -17.844 -16.375 1 97.62 391 GLY A C 1
ATOM 3055 O O . GLY A 1 391 ? -13.836 -18.641 -17.078 1 97.62 391 GLY A O 1
ATOM 3056 N N . ASN A 1 392 ? -12.641 -18.219 -15.203 1 95.94 392 ASN A N 1
ATOM 3057 C CA . ASN A 1 392 ? -12.531 -19.641 -14.898 1 95.94 392 ASN A CA 1
ATOM 3058 C C . ASN A 1 392 ? -13.07 -19.969 -13.508 1 95.94 392 ASN A C 1
ATOM 3060 O O . ASN A 1 392 ? -12.797 -21.047 -12.969 1 95.94 392 ASN A O 1
ATOM 3064 N N . ILE A 1 393 ? -13.758 -19.016 -12.93 1 94.75 393 ILE A N 1
ATOM 3065 C CA . ILE A 1 393 ? -14.328 -19.297 -11.617 1 94.75 393 ILE A CA 1
ATOM 3066 C C . ILE A 1 393 ? -15.805 -18.922 -11.609 1 94.75 393 ILE A C 1
ATOM 3068 O O . ILE A 1 393 ? -16.266 -18.156 -12.461 1 94.75 393 ILE A O 1
ATOM 3072 N N . ASP A 1 394 ? -16.531 -19.562 -10.672 1 92.88 394 ASP A N 1
ATOM 3073 C CA . ASP A 1 394 ? -17.844 -19.062 -10.289 1 92.88 394 ASP A CA 1
ATOM 3074 C C . ASP A 1 394 ? -17.734 -18.031 -9.156 1 92.88 394 ASP A C 1
ATOM 3076 O O . ASP A 1 394 ? -17.812 -18.391 -7.984 1 92.88 394 ASP A O 1
ATOM 3080 N N . ASP A 1 395 ? -17.641 -16.844 -9.586 1 94.94 395 ASP A N 1
ATOM 3081 C CA . ASP A 1 395 ? -17.453 -15.766 -8.625 1 94.94 395 ASP A CA 1
ATOM 3082 C C . ASP A 1 395 ? -18.75 -15.461 -7.875 1 94.94 395 ASP A C 1
ATOM 3084 O O . ASP A 1 395 ? -19.672 -14.859 -8.43 1 94.94 395 ASP A O 1
ATOM 3088 N N . THR A 1 396 ? -18.75 -15.758 -6.617 1 92.56 396 THR A N 1
ATOM 3089 C CA . THR A 1 396 ? -19.969 -15.641 -5.84 1 92.56 396 THR A CA 1
ATOM 3090 C C . THR A 1 396 ? -20.391 -14.18 -5.707 1 92.56 396 THR A C 1
ATOM 3092 O O . THR A 1 396 ? -21.578 -13.875 -5.641 1 92.56 396 THR A O 1
ATOM 3095 N N . ASN A 1 397 ? -19.406 -13.258 -5.652 1 93.38 397 ASN A N 1
ATOM 3096 C CA . ASN A 1 397 ? -19.734 -11.836 -5.602 1 93.38 397 ASN A CA 1
ATOM 3097 C C . ASN A 1 397 ? -20.422 -11.375 -6.891 1 93.38 397 ASN A C 1
ATOM 3099 O O . ASN A 1 397 ? -21.391 -10.625 -6.848 1 93.38 397 ASN A O 1
ATOM 3103 N N . LEU A 1 398 ? -19.891 -11.773 -7.969 1 95.5 398 LEU A N 1
ATOM 3104 C CA . LEU A 1 398 ? -20.438 -11.43 -9.273 1 95.5 398 LEU A CA 1
ATOM 3105 C C . LEU A 1 398 ? -21.844 -11.992 -9.43 1 95.5 398 LEU A C 1
ATOM 3107 O O . LEU A 1 398 ? -22.766 -11.297 -9.875 1 95.5 398 LEU A O 1
ATOM 3111 N N . ILE A 1 399 ? -22.031 -13.242 -9.062 1 94.69 399 ILE A N 1
ATOM 3112 C CA . ILE A 1 399 ? -23.312 -13.93 -9.188 1 94.69 399 ILE A CA 1
ATOM 3113 C C . ILE A 1 399 ? -24.359 -13.258 -8.297 1 94.69 399 ILE A C 1
ATOM 3115 O O . ILE A 1 399 ? -25.484 -13.023 -8.727 1 94.69 399 ILE A O 1
ATOM 3119 N N . LYS A 1 400 ? -23.984 -12.945 -7.102 1 92.62 400 LYS A N 1
ATOM 3120 C CA . LYS A 1 400 ? -24.875 -12.281 -6.16 1 92.62 400 LYS A CA 1
ATOM 3121 C C . LYS A 1 400 ? -25.359 -10.945 -6.711 1 92.62 400 LYS A C 1
ATOM 3123 O O . LYS A 1 400 ? -26.547 -10.641 -6.676 1 92.62 400 LYS A O 1
ATOM 3128 N N . ARG A 1 401 ? -24.484 -10.156 -7.258 1 94.81 401 ARG A N 1
ATOM 3129 C CA . ARG A 1 401 ? -24.812 -8.82 -7.75 1 94.81 401 ARG A CA 1
ATOM 3130 C C . ARG A 1 401 ? -25.641 -8.891 -9.031 1 94.81 401 ARG A C 1
ATOM 3132 O O . ARG A 1 401 ? -26.5 -8.047 -9.266 1 94.81 401 ARG A O 1
ATOM 3139 N N . ALA A 1 402 ? -25.312 -9.883 -9.758 1 95 402 ALA A N 1
ATOM 3140 C CA . ALA A 1 402 ? -26.062 -10.078 -10.992 1 95 402 ALA A CA 1
ATOM 3141 C C . ALA A 1 402 ? -27.453 -10.648 -10.711 1 95 402 ALA A C 1
ATOM 3143 O O . ALA A 1 402 ? -28.375 -10.492 -11.523 1 95 402 ALA A O 1
ATOM 3144 N N . GLY A 1 403 ? -27.547 -11.406 -9.617 1 92 403 GLY A N 1
ATOM 3145 C CA . GLY A 1 403 ? -28.797 -12.031 -9.242 1 92 403 GLY A CA 1
ATOM 3146 C C . GLY A 1 403 ? -29.078 -13.32 -10 1 92 403 GLY A C 1
ATOM 3147 O O . GLY A 1 403 ? -30.203 -13.836 -9.969 1 92 403 GLY A O 1
ATOM 3148 N N . ASN A 1 404 ? -28.078 -13.758 -10.75 1 90.81 404 ASN A N 1
ATOM 3149 C CA . ASN A 1 404 ? -28.234 -15.008 -11.492 1 90.81 404 ASN A CA 1
ATOM 3150 C C . ASN A 1 404 ? -26.891 -15.688 -11.742 1 90.81 404 ASN A C 1
ATOM 3152 O O . ASN A 1 404 ? -25.875 -15.016 -11.938 1 90.81 404 ASN A O 1
ATOM 3156 N N . ALA A 1 405 ? -26.938 -17 -11.875 1 89.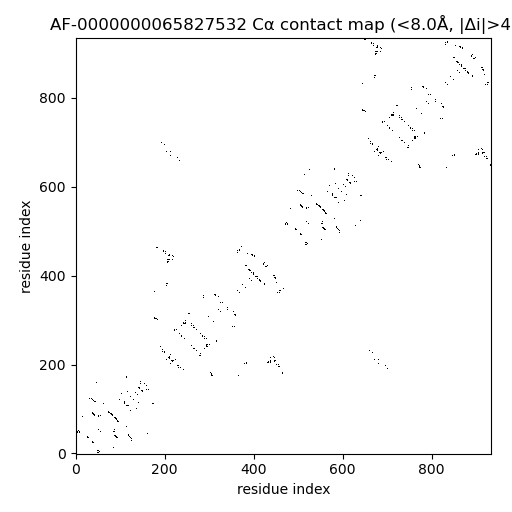12 405 ALA A N 1
ATOM 3157 C CA . ALA A 1 405 ? -25.734 -17.797 -12.031 1 89.12 405 ALA A CA 1
ATOM 3158 C C . ALA A 1 405 ? -25.25 -17.781 -13.477 1 89.12 405 ALA A C 1
ATOM 3160 O O . ALA A 1 405 ? -24.078 -18.094 -13.758 1 89.12 405 ALA A O 1
ATOM 3161 N N . THR A 1 406 ? -26.016 -17.375 -14.375 1 92.44 406 THR A N 1
ATOM 3162 C CA . THR A 1 406 ? -25.672 -17.406 -15.797 1 92.44 406 THR A CA 1
ATOM 3163 C C . THR A 1 406 ? -24.625 -16.344 -16.125 1 92.44 406 THR A C 1
ATOM 3165 O O . THR A 1 406 ? -23.969 -16.422 -17.156 1 92.44 406 THR A O 1
ATOM 3168 N N . ILE A 1 407 ? -24.453 -15.391 -15.195 1 96.12 407 ILE A N 1
ATOM 3169 C CA . ILE A 1 407 ? -23.484 -14.32 -15.391 1 96.12 407 ILE A CA 1
ATOM 3170 C C . ILE A 1 407 ? -22.078 -14.914 -15.531 1 96.12 407 ILE A C 1
ATOM 3172 O O . ILE A 1 407 ? -21.203 -14.312 -16.156 1 96.12 407 ILE A O 1
ATOM 3176 N N . SER A 1 408 ? -21.875 -16.078 -14.977 1 95.81 408 SER A N 1
ATOM 3177 C CA . SER A 1 408 ? -20.578 -16.734 -15.07 1 95.81 408 SER A CA 1
ATOM 3178 C C . SER A 1 408 ? -20.219 -17.062 -16.516 1 95.81 408 SER A C 1
ATOM 3180 O O . SER A 1 408 ? -19.062 -16.984 -16.922 1 95.81 408 SER A O 1
ATOM 3182 N N . LYS A 1 409 ? -21.203 -17.453 -17.234 1 96.88 409 LYS A N 1
ATOM 3183 C CA . LYS A 1 409 ? -20.984 -17.734 -18.656 1 96.88 409 LYS A CA 1
ATOM 3184 C C . LYS A 1 409 ? -20.625 -16.453 -19.422 1 96.88 409 LYS A C 1
ATOM 3186 O O . LYS A 1 409 ? -19.766 -16.484 -20.297 1 96.88 409 LYS A O 1
ATOM 3191 N N . ASP A 1 410 ? -21.312 -15.43 -19.109 1 97.69 410 ASP A N 1
ATOM 3192 C CA . ASP A 1 410 ? -20.984 -14.133 -19.703 1 97.69 410 ASP A CA 1
ATOM 3193 C C . ASP A 1 410 ? -19.531 -13.75 -19.391 1 97.69 410 ASP A C 1
ATOM 3195 O O . ASP A 1 410 ? -18.797 -13.297 -20.266 1 97.69 410 ASP A O 1
ATOM 3199 N N . MET A 1 411 ? -19.156 -13.922 -18.141 1 98.19 411 MET A N 1
ATOM 3200 C CA . MET A 1 411 ? -17.812 -13.57 -17.719 1 98.19 411 MET A CA 1
ATOM 3201 C C . MET A 1 411 ? -16.766 -14.391 -18.484 1 98.19 411 MET A C 1
ATOM 3203 O O . MET A 1 411 ? -15.719 -13.875 -18.859 1 98.19 411 MET A O 1
ATOM 3207 N N . GLN A 1 412 ? -17.062 -15.648 -18.641 1 97.56 412 GLN A N 1
ATOM 3208 C CA . GLN A 1 412 ? -16.188 -16.5 -19.438 1 97.56 412 GLN A CA 1
ATOM 3209 C C . GLN A 1 412 ? -16.031 -15.961 -20.859 1 97.56 412 GLN A C 1
ATOM 3211 O O . GLN A 1 412 ? -14.93 -15.914 -21.391 1 97.56 412 GLN A O 1
ATOM 3216 N N . HIS A 1 413 ? -17.156 -15.57 -21.422 1 98 413 HIS A N 1
ATOM 3217 C CA . HIS A 1 413 ? -17.141 -15.016 -22.766 1 98 413 HIS A CA 1
ATOM 3218 C C . HIS A 1 413 ? -16.328 -13.734 -22.828 1 98 413 HIS A C 1
ATOM 3220 O O . HIS A 1 413 ? -15.539 -13.539 -23.766 1 98 413 HIS A O 1
ATOM 3226 N N . TRP A 1 414 ? -16.547 -12.859 -21.891 1 98.5 414 TRP A N 1
ATOM 3227 C CA . TRP A 1 414 ? -15.789 -11.609 -21.859 1 98.5 414 TRP A CA 1
ATOM 3228 C C . TRP A 1 414 ? -14.297 -11.883 -21.734 1 98.5 414 TRP A C 1
ATOM 3230 O O . TRP A 1 414 ? -13.477 -11.203 -22.359 1 98.5 414 TRP A O 1
ATOM 3240 N N . SER A 1 415 ? -13.945 -12.844 -20.891 1 98.44 415 SER A N 1
ATOM 3241 C CA . SER A 1 415 ? -12.539 -13.203 -20.734 1 98.44 415 SER A CA 1
ATOM 3242 C C . SER A 1 415 ? -11.945 -13.711 -22.047 1 98.44 415 SER A C 1
ATOM 3244 O O . SER A 1 415 ? -10.859 -13.289 -22.438 1 98.44 415 SER A O 1
ATOM 3246 N N . VAL A 1 416 ? -12.648 -14.609 -22.688 1 97.38 416 VAL A N 1
ATOM 3247 C CA . VAL A 1 416 ? -12.188 -15.164 -23.953 1 97.38 416 VAL A CA 1
ATOM 3248 C C . VAL A 1 416 ? -11.992 -14.039 -24.984 1 97.38 416 VAL A C 1
ATOM 3250 O O . VAL A 1 416 ? -10.977 -13.992 -25.672 1 97.38 416 VAL A O 1
ATOM 3253 N N . THR A 1 417 ? -12.938 -13.164 -25.062 1 98.38 417 THR A N 1
ATOM 3254 C CA . THR A 1 417 ? -12.875 -12.039 -26 1 98.38 417 THR A CA 1
ATOM 3255 C C . THR A 1 417 ? -11.656 -11.164 -25.703 1 98.38 417 THR A C 1
ATOM 3257 O O . THR A 1 417 ? -10.953 -10.742 -26.625 1 98.38 417 THR A O 1
ATOM 3260 N N . PHE A 1 418 ? -11.438 -10.875 -24.484 1 98.56 418 PHE A N 1
ATOM 3261 C CA . PHE A 1 418 ? -10.305 -10.078 -24.031 1 98.56 418 PHE A CA 1
ATOM 3262 C C . PHE A 1 418 ? -8.992 -10.656 -24.547 1 98.56 418 PHE A C 1
ATOM 3264 O O . PHE A 1 418 ? -8.164 -9.938 -25.109 1 98.56 418 PHE A O 1
ATOM 3271 N N . PHE A 1 419 ? -8.844 -11.945 -24.391 1 97.38 419 PHE A N 1
ATOM 3272 C CA . PHE A 1 419 ? -7.59 -12.57 -24.766 1 97.38 419 PHE A CA 1
ATOM 3273 C C . PHE A 1 419 ? -7.488 -12.688 -26.281 1 97.38 419 PHE A C 1
ATOM 3275 O O . PHE A 1 419 ? -6.395 -12.594 -26.844 1 97.38 419 PHE A O 1
ATOM 3282 N N . GLN A 1 420 ? -8.578 -12.836 -26.984 1 97.25 420 GLN A N 1
ATOM 3283 C CA . GLN A 1 420 ? -8.602 -12.938 -28.438 1 97.25 420 GLN A CA 1
ATOM 3284 C C . GLN A 1 420 ? -8.086 -11.656 -29.078 1 97.25 420 GLN A C 1
ATOM 3286 O O . GLN A 1 420 ? -7.469 -11.695 -30.141 1 97.25 420 GLN A O 1
ATOM 3291 N N . ILE A 1 421 ? -8.328 -10.594 -28.438 1 97.56 421 ILE A N 1
ATOM 3292 C CA . ILE A 1 421 ? -7.938 -9.32 -29.047 1 97.56 421 ILE A CA 1
ATOM 3293 C C . ILE A 1 421 ? -6.566 -8.898 -28.516 1 97.56 421 ILE A C 1
ATOM 3295 O O . ILE A 1 421 ? -6.184 -7.734 -28.625 1 97.56 421 ILE A O 1
ATOM 3299 N N . GLY A 1 422 ? -5.879 -9.766 -27.781 1 96.44 422 GLY A N 1
ATOM 3300 C CA . GLY A 1 422 ? -4.484 -9.547 -27.422 1 96.44 422 GLY A CA 1
ATOM 3301 C C . GLY A 1 422 ? -4.281 -9.227 -25.953 1 96.44 422 GLY A C 1
ATOM 3302 O O . GLY A 1 422 ? -3.172 -8.898 -25.531 1 96.44 422 GLY A O 1
ATOM 3303 N N . GLY A 1 423 ? -5.359 -9.258 -25.156 1 97.5 423 GLY A N 1
ATOM 3304 C CA . GLY A 1 423 ? -5.234 -8.984 -23.734 1 97.5 423 GLY A CA 1
ATOM 3305 C C . GLY A 1 423 ? -4.785 -7.566 -23.438 1 97.5 423 GLY A C 1
ATOM 3306 O O . GLY A 1 423 ? -5.055 -6.648 -24.219 1 97.5 423 GLY A O 1
ATOM 3307 N N . SER A 1 424 ? -4.113 -7.359 -22.359 1 97.06 424 SER A N 1
ATOM 3308 C CA . SER A 1 424 ? -3.707 -6.023 -21.922 1 97.06 424 SER A CA 1
ATOM 3309 C C . SER A 1 424 ? -2.486 -5.539 -22.703 1 97.06 424 SER A C 1
ATOM 3311 O O . SER A 1 424 ? -2.037 -4.406 -22.516 1 97.06 424 SER A O 1
ATOM 3313 N N . TYR A 1 425 ? -1.907 -6.367 -23.578 1 96.19 425 TYR A N 1
ATOM 3314 C CA . TYR A 1 425 ? -0.723 -6.004 -24.344 1 96.19 425 TYR A CA 1
ATOM 3315 C C . TYR A 1 425 ? -1.081 -5.059 -25.484 1 96.19 425 TYR A C 1
ATOM 3317 O O . TYR A 1 425 ? -0.204 -4.41 -26.062 1 96.19 425 TYR A O 1
ATOM 3325 N N . THR A 1 426 ? -2.365 -5 -25.844 1 96.88 426 THR A N 1
ATOM 3326 C CA . THR A 1 426 ? -2.795 -4.176 -26.969 1 96.88 426 THR A CA 1
ATOM 3327 C C . THR A 1 426 ? -3.674 -3.023 -26.484 1 96.88 426 THR A C 1
ATOM 3329 O O . THR A 1 426 ? -4.363 -3.143 -25.469 1 96.88 426 THR A O 1
ATOM 3332 N N . PRO A 1 427 ? -3.672 -1.965 -27.203 1 96.75 427 PRO A N 1
ATOM 3333 C CA . PRO A 1 427 ? -4.586 -0.872 -26.859 1 96.75 427 PRO A CA 1
ATOM 3334 C C . PRO A 1 427 ? -6.055 -1.291 -26.922 1 96.75 427 PRO A C 1
ATOM 3336 O O . PRO A 1 427 ? -6.871 -0.801 -26.141 1 96.75 427 PRO A O 1
ATOM 3339 N N . GLU A 1 428 ? -6.367 -2.135 -27.812 1 97.75 428 GLU A N 1
ATOM 3340 C CA . GLU A 1 428 ? -7.73 -2.641 -27.938 1 97.75 428 GLU A CA 1
ATOM 3341 C C . GLU A 1 428 ? -8.148 -3.418 -26.703 1 97.75 428 GLU A C 1
ATOM 3343 O O . GLU A 1 428 ? -9.289 -3.312 -26.25 1 97.75 428 GLU A O 1
ATOM 3348 N N . GLY A 1 429 ? -7.215 -4.219 -26.219 1 98.12 429 GLY A N 1
ATOM 3349 C CA . GLY A 1 429 ? -7.488 -4.957 -24.984 1 98.12 429 GLY A CA 1
ATOM 3350 C C . GLY A 1 429 ? -7.738 -4.059 -23.797 1 98.12 429 GLY A C 1
ATOM 3351 O O . GLY A 1 429 ? -8.641 -4.316 -23 1 98.12 429 GLY A O 1
ATOM 3352 N N . LEU A 1 430 ? -6.977 -3.014 -23.719 1 97.25 430 LEU A N 1
ATOM 3353 C CA . LEU A 1 430 ? -7.148 -2.064 -22.625 1 97.25 430 LEU A CA 1
ATOM 3354 C C . LEU A 1 430 ? -8.469 -1.309 -22.766 1 97.25 430 LEU A C 1
ATOM 3356 O O . LEU A 1 430 ? -9.148 -1.054 -21.766 1 97.25 430 LEU A O 1
ATOM 3360 N N . LYS A 1 431 ? -8.758 -0.914 -23.906 1 98 431 LYS A N 1
ATOM 3361 C CA . LYS A 1 431 ? -10.047 -0.269 -24.156 1 98 431 LYS A CA 1
ATOM 3362 C C . LYS A 1 431 ? -11.203 -1.19 -23.781 1 98 431 LYS A C 1
ATOM 3364 O O . LYS A 1 431 ? -12.203 -0.742 -23.219 1 98 431 LYS A O 1
ATOM 3369 N N . PHE A 1 432 ? -11.047 -2.445 -24.156 1 98.5 432 PHE A N 1
ATOM 3370 C CA . PHE A 1 432 ? -12.062 -3.436 -23.812 1 98.5 432 PHE A CA 1
ATOM 3371 C C . PHE A 1 432 ? -12.289 -3.486 -22.312 1 98.5 432 PHE A C 1
ATOM 3373 O O . PHE A 1 432 ? -13.43 -3.523 -21.844 1 98.5 432 PHE A O 1
ATOM 3380 N N . LEU A 1 433 ? -11.211 -3.488 -21.531 1 98.25 433 LEU A N 1
ATOM 3381 C CA . LEU A 1 433 ? -11.328 -3.525 -20.078 1 98.25 433 LEU A CA 1
ATOM 3382 C C . LEU A 1 433 ? -12.047 -2.283 -19.562 1 98.25 433 LEU A C 1
ATOM 3384 O O . LEU A 1 433 ? -12.852 -2.371 -18.625 1 98.25 433 LEU A O 1
ATOM 3388 N N . ASN A 1 434 ? -11.742 -1.147 -20.109 1 97.81 434 ASN A N 1
ATOM 3389 C CA . ASN A 1 434 ? -12.406 0.091 -19.703 1 97.81 434 ASN A CA 1
ATOM 3390 C C . ASN A 1 434 ? -13.898 0.054 -20.016 1 97.81 434 ASN A C 1
ATOM 3392 O O . ASN A 1 434 ? -14.711 0.496 -19.203 1 97.81 434 ASN A O 1
ATOM 3396 N N . ASP A 1 435 ? -14.211 -0.42 -21.172 1 98.31 435 ASP A N 1
ATOM 3397 C CA . ASP A 1 435 ? -15.609 -0.548 -21.547 1 98.31 435 ASP A CA 1
ATOM 3398 C C . ASP A 1 435 ? -16.344 -1.532 -20.641 1 98.31 435 ASP A C 1
ATOM 3400 O O . ASP A 1 435 ? -17.484 -1.294 -20.25 1 98.31 435 ASP A O 1
ATOM 3404 N N . LEU A 1 436 ? -15.672 -2.615 -20.406 1 98.5 436 LEU A N 1
ATOM 3405 C CA . LEU A 1 436 ? -16.25 -3.607 -19.5 1 98.5 436 LEU A CA 1
ATOM 3406 C C . LEU A 1 436 ? -16.469 -3.02 -18.109 1 98.5 436 LEU A C 1
ATOM 3408 O O . LEU A 1 436 ? -17.469 -3.32 -17.453 1 98.5 436 LEU A O 1
ATOM 3412 N N . ASP A 1 437 ? -15.547 -2.252 -17.656 1 98.06 437 ASP A N 1
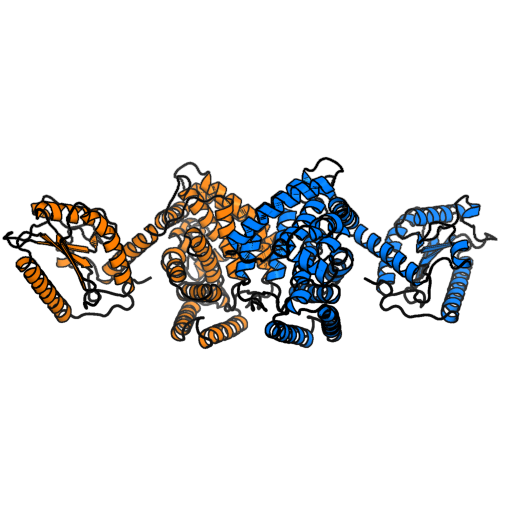ATOM 3413 C CA . ASP A 1 437 ? -15.672 -1.586 -16.359 1 98.06 437 ASP A CA 1
ATOM 3414 C C . ASP A 1 437 ? -16.906 -0.694 -16.328 1 98.06 437 ASP A C 1
ATOM 3416 O O . ASP A 1 437 ? -17.672 -0.725 -15.352 1 98.06 437 ASP A O 1
ATOM 3420 N N . GLN A 1 438 ? -17.094 0.088 -17.328 1 98 438 GLN A N 1
ATOM 3421 C CA . GLN A 1 438 ? -18.266 0.958 -17.406 1 98 438 GLN A CA 1
ATOM 3422 C C . GLN A 1 438 ? -19.562 0.146 -17.375 1 98 438 GLN A C 1
ATOM 3424 O O . GLN A 1 438 ? -20.516 0.528 -16.719 1 98 438 GLN A O 1
ATOM 3429 N N . MET A 1 439 ? -19.547 -0.929 -18.109 1 98.19 439 MET A N 1
ATOM 3430 C CA . MET A 1 439 ? -20.719 -1.797 -18.125 1 98.19 439 MET A CA 1
ATOM 3431 C C . MET A 1 439 ? -20.969 -2.41 -16.75 1 98.19 439 MET A C 1
ATOM 3433 O O . MET A 1 439 ? -22.109 -2.482 -16.297 1 98.19 439 MET A O 1
ATOM 3437 N N . PHE A 1 440 ? -19.906 -2.869 -16.125 1 98.69 440 PHE A N 1
ATOM 3438 C CA . PHE A 1 440 ? -20.031 -3.438 -14.789 1 98.69 440 PHE A CA 1
ATOM 3439 C C . PHE A 1 440 ? -20.594 -2.41 -13.805 1 98.69 440 PHE A C 1
ATOM 3441 O O . PHE A 1 440 ? -21.469 -2.729 -13 1 98.69 440 PHE A O 1
ATOM 3448 N N . ILE A 1 441 ? -20.094 -1.217 -13.891 1 98.12 441 ILE A N 1
ATOM 3449 C CA . ILE A 1 441 ? -20.547 -0.146 -13.008 1 98.12 441 ILE A CA 1
ATOM 3450 C C . ILE A 1 441 ? -22.031 0.127 -13.234 1 98.12 441 ILE A C 1
ATOM 3452 O O . ILE A 1 441 ? -22.812 0.218 -12.281 1 98.12 441 ILE A O 1
ATOM 3456 N N . LYS A 1 442 ? -22.406 0.245 -14.43 1 97.81 442 LYS A N 1
ATOM 3457 C CA . LYS A 1 442 ? -23.797 0.515 -14.781 1 97.81 442 LYS A CA 1
ATOM 3458 C C . LYS A 1 442 ? -24.719 -0.587 -14.266 1 97.81 442 LYS A C 1
ATOM 3460 O O . LYS A 1 442 ? -25.828 -0.312 -13.82 1 97.81 442 LYS A O 1
ATOM 3465 N N . ARG A 1 443 ? -24.25 -1.775 -14.258 1 97.69 443 ARG A N 1
ATOM 3466 C CA . ARG A 1 443 ? -25.062 -2.924 -13.875 1 97.69 443 ARG A CA 1
ATOM 3467 C C . ARG A 1 443 ? -24.812 -3.297 -12.414 1 97.69 443 ARG A C 1
ATOM 3469 O O . ARG A 1 443 ? -25.375 -4.285 -11.922 1 97.69 443 ARG A O 1
ATOM 3476 N N . ASN A 1 444 ? -23.953 -2.605 -11.75 1 97.75 444 ASN A N 1
ATOM 3477 C CA . ASN A 1 444 ? -23.609 -2.836 -10.352 1 97.75 444 ASN A CA 1
ATOM 3478 C C . ASN A 1 444 ? -22.969 -4.207 -10.156 1 97.75 444 ASN A C 1
ATOM 3480 O O . ASN A 1 444 ? -23.344 -4.938 -9.227 1 97.75 444 ASN A O 1
ATOM 3484 N N . LEU A 1 445 ? -22.109 -4.602 -11.07 1 98 445 LEU A N 1
ATOM 3485 C CA . LEU A 1 445 ? -21.406 -5.879 -11.008 1 98 445 LEU A CA 1
ATOM 3486 C C . LEU A 1 445 ? -20.016 -5.707 -10.398 1 98 445 LEU A C 1
ATOM 3488 O O . LEU A 1 445 ? -19.422 -4.637 -10.492 1 98 445 LEU A O 1
ATOM 3492 N N . SER A 1 446 ? -19.531 -6.727 -9.727 1 97.62 446 SER A N 1
ATOM 3493 C CA . SER A 1 446 ? -18.188 -6.742 -9.156 1 97.62 446 SER A CA 1
ATOM 3494 C C . SER A 1 446 ? -17.625 -8.164 -9.086 1 97.62 446 SER A C 1
ATOM 3496 O O . SER A 1 446 ? -18.359 -9.102 -8.773 1 97.62 446 SER A O 1
ATOM 3498 N N . MET A 1 447 ? -16.391 -8.312 -9.398 1 97 447 MET A N 1
ATOM 3499 C CA . MET A 1 447 ? -15.781 -9.633 -9.359 1 97 447 MET A CA 1
ATOM 3500 C C . MET A 1 447 ? -14.812 -9.758 -8.188 1 97 447 MET A C 1
ATOM 3502 O O . MET A 1 447 ? -13.648 -10.109 -8.375 1 97 447 MET A O 1
ATOM 3506 N N . GLY A 1 448 ? -15.352 -9.648 -7.02 1 97.06 448 GLY A N 1
ATOM 3507 C CA . GLY A 1 448 ? -14.562 -9.672 -5.801 1 97.06 448 GLY A CA 1
ATOM 3508 C C . GLY A 1 448 ? -13.844 -10.992 -5.582 1 97.06 448 GLY A C 1
ATOM 3509 O O . GLY A 1 448 ? -12.742 -11.023 -5.027 1 97.06 448 GLY A O 1
ATOM 3510 N N . GLY A 1 449 ? -14.477 -12.078 -5.957 1 96.88 449 GLY A N 1
ATOM 3511 C CA . GLY A 1 449 ? -13.828 -13.375 -5.859 1 96.88 449 GLY A CA 1
ATOM 3512 C C . GLY A 1 449 ? -12.562 -13.477 -6.688 1 96.88 449 GLY A C 1
ATOM 3513 O O . GLY A 1 449 ? -11.562 -14.047 -6.242 1 96.88 449 GLY A O 1
ATOM 3514 N N . ALA A 1 450 ? -12.633 -12.984 -7.906 1 98.31 450 ALA A N 1
ATOM 3515 C CA . ALA A 1 450 ? -11.453 -12.969 -8.766 1 98.31 450 ALA A CA 1
ATOM 3516 C C . ALA A 1 450 ? -10.336 -12.125 -8.156 1 98.31 450 ALA A C 1
ATOM 3518 O O . ALA A 1 450 ? -9.156 -12.492 -8.234 1 98.31 450 ALA A O 1
ATOM 3519 N N . ALA A 1 451 ? -10.695 -11.008 -7.547 1 98.5 451 ALA A N 1
ATOM 3520 C CA . ALA A 1 451 ? -9.727 -10.148 -6.887 1 98.5 451 ALA A CA 1
ATOM 3521 C C . ALA A 1 451 ? -9.016 -10.875 -5.75 1 98.5 451 ALA A C 1
ATOM 3523 O O . ALA A 1 451 ? -7.797 -10.773 -5.598 1 98.5 451 ALA A O 1
ATOM 3524 N N . ASP A 1 452 ? -9.766 -11.609 -4.941 1 98.25 452 ASP A N 1
ATOM 3525 C CA . ASP A 1 452 ? -9.18 -12.375 -3.842 1 98.25 452 ASP A CA 1
ATOM 3526 C C . ASP A 1 452 ? -8.211 -13.438 -4.359 1 98.25 452 ASP A C 1
ATOM 3528 O O . ASP A 1 452 ? -7.137 -13.633 -3.791 1 98.25 452 ASP A O 1
ATOM 3532 N N . ASN A 1 453 ? -8.633 -14.094 -5.418 1 98.62 453 ASN A N 1
ATOM 3533 C CA . ASN A 1 453 ? -7.758 -15.102 -6.004 1 98.62 453 ASN A CA 1
ATOM 3534 C C . ASN A 1 453 ? -6.484 -14.469 -6.566 1 98.62 453 ASN A C 1
ATOM 3536 O O . ASN A 1 453 ? -5.418 -15.086 -6.535 1 98.62 453 ASN A O 1
ATOM 3540 N N . LEU A 1 454 ? -6.594 -13.312 -7.145 1 98.88 454 LEU A N 1
ATOM 3541 C CA . LEU A 1 454 ? -5.406 -12.625 -7.641 1 98.88 454 LEU A CA 1
ATOM 3542 C C . LEU A 1 454 ? -4.441 -12.312 -6.5 1 98.88 454 LEU A C 1
ATOM 3544 O O . LEU A 1 454 ? -3.227 -12.438 -6.66 1 98.88 454 LEU A O 1
ATOM 3548 N N . ILE A 1 455 ? -4.965 -11.859 -5.32 1 98.88 455 ILE A N 1
ATOM 3549 C CA . ILE A 1 455 ? -4.148 -11.586 -4.145 1 98.88 455 ILE A CA 1
ATOM 3550 C C . ILE A 1 455 ? -3.33 -12.828 -3.783 1 98.88 455 ILE A C 1
ATOM 3552 O O . ILE A 1 455 ? -2.117 -12.734 -3.57 1 98.88 455 ILE A O 1
ATOM 3556 N N . LEU A 1 456 ? -3.969 -13.977 -3.746 1 98.81 456 LEU A N 1
ATOM 3557 C CA . LEU A 1 456 ? -3.291 -15.227 -3.422 1 98.81 456 LEU A CA 1
ATOM 3558 C C . LEU A 1 456 ? -2.225 -15.555 -4.461 1 98.81 456 LEU A C 1
ATOM 3560 O O . LEU A 1 456 ? -1.141 -16.031 -4.117 1 98.81 456 LEU A O 1
ATOM 3564 N N . THR A 1 457 ? -2.576 -15.32 -5.703 1 98.88 457 THR A N 1
ATOM 3565 C CA . THR A 1 457 ? -1.666 -15.609 -6.809 1 98.88 457 THR A CA 1
ATOM 3566 C C . THR A 1 457 ? -0.402 -14.758 -6.699 1 98.88 457 THR A C 1
ATOM 3568 O O . THR A 1 457 ? 0.709 -15.266 -6.859 1 98.88 457 THR A O 1
ATOM 3571 N N . ILE A 1 458 ? -0.553 -13.484 -6.406 1 98.88 458 ILE A N 1
ATOM 3572 C CA . ILE A 1 458 ? 0.579 -12.578 -6.258 1 98.88 458 ILE A CA 1
ATOM 3573 C C . ILE A 1 458 ? 1.432 -13.008 -5.066 1 98.88 458 ILE A C 1
ATOM 3575 O O . ILE A 1 458 ? 2.662 -13.008 -5.145 1 98.88 458 ILE A O 1
ATOM 3579 N N . PHE A 1 459 ? 0.81 -13.383 -3.957 1 98.81 459 PHE A N 1
ATOM 3580 C CA . PHE A 1 459 ? 1.496 -13.844 -2.758 1 98.81 459 PHE A CA 1
ATOM 3581 C C . PHE A 1 459 ? 2.41 -15.023 -3.076 1 98.81 459 PHE A C 1
ATOM 3583 O O . PHE A 1 459 ? 3.605 -14.984 -2.775 1 98.81 459 PHE A O 1
ATOM 3590 N N . LEU A 1 460 ? 1.858 -15.992 -3.762 1 98.56 460 LEU A N 1
ATOM 3591 C CA . LEU A 1 460 ? 2.637 -17.188 -4.074 1 98.56 460 LEU A CA 1
ATOM 3592 C C . LEU A 1 460 ? 3.711 -16.891 -5.109 1 98.56 460 LEU A C 1
ATOM 3594 O O . LEU A 1 460 ? 4.805 -17.453 -5.062 1 98.56 460 LEU A O 1
ATOM 3598 N N . ALA A 1 461 ? 3.369 -16.109 -6.098 1 98.31 461 ALA A N 1
ATOM 3599 C CA . ALA A 1 461 ? 4.352 -15.727 -7.109 1 98.31 461 ALA A CA 1
ATOM 3600 C C . ALA A 1 461 ? 5.578 -15.078 -6.469 1 98.31 461 ALA A C 1
ATOM 3602 O O . ALA A 1 461 ? 6.707 -15.289 -6.918 1 98.31 461 ALA A O 1
ATOM 3603 N N . ARG A 1 462 ? 5.336 -14.258 -5.438 1 97.38 462 ARG A N 1
ATOM 3604 C CA . ARG A 1 462 ? 6.434 -13.648 -4.699 1 97.38 462 ARG A CA 1
ATOM 3605 C C . ARG A 1 462 ? 7.273 -14.703 -3.988 1 97.38 462 ARG A C 1
ATOM 3607 O O . ARG A 1 462 ? 8.5 -14.594 -3.943 1 97.38 462 ARG A O 1
ATOM 3614 N N . LEU A 1 463 ? 6.66 -15.672 -3.434 1 97.38 463 LEU A N 1
ATOM 3615 C CA . LEU A 1 463 ? 7.359 -16.688 -2.652 1 97.38 463 LEU A CA 1
ATOM 3616 C C . LEU A 1 463 ? 8.188 -17.594 -3.557 1 97.38 463 LEU A C 1
ATOM 3618 O O . LEU A 1 463 ? 9.258 -18.062 -3.162 1 97.38 463 LEU A O 1
ATOM 3622 N N . VAL A 1 464 ? 7.688 -17.859 -4.773 1 96.19 464 VAL A N 1
ATOM 3623 C CA . VAL A 1 464 ? 8.406 -18.766 -5.664 1 96.19 464 VAL A CA 1
ATOM 3624 C C . VAL A 1 464 ? 9.414 -17.984 -6.5 1 96.19 464 VAL A C 1
ATOM 3626 O O . VAL A 1 464 ? 10.109 -18.562 -7.34 1 96.19 464 VAL A O 1
ATOM 3629 N N . GLY A 1 465 ? 9.469 -16.672 -6.41 1 93.06 465 GLY A N 1
ATOM 3630 C CA . GLY A 1 465 ? 10.5 -15.844 -7.035 1 93.06 465 GLY A CA 1
ATOM 3631 C C . GLY A 1 465 ? 10.148 -15.422 -8.445 1 93.06 465 GLY A C 1
ATOM 3632 O O . GLY A 1 465 ? 11.031 -15.172 -9.266 1 93.06 465 GLY A O 1
ATOM 3633 N N . SER A 1 466 ? 8.898 -15.43 -8.734 1 92.12 466 SER A N 1
ATOM 3634 C CA . SER A 1 466 ? 8.469 -15.039 -10.078 1 92.12 466 SER A CA 1
ATOM 3635 C C . SER A 1 466 ? 8.086 -13.562 -10.133 1 92.12 466 SER A C 1
ATOM 3637 O O . SER A 1 466 ? 7.852 -13.023 -11.211 1 92.12 466 SER A O 1
ATOM 3639 N N . LEU A 1 467 ? 7.941 -13.039 -9.023 1 91.06 467 LEU A N 1
ATOM 3640 C CA . LEU A 1 467 ? 7.691 -11.609 -8.898 1 91.06 467 LEU A CA 1
ATOM 3641 C C . LEU A 1 467 ? 8.68 -10.969 -7.938 1 91.06 467 LEU A C 1
ATOM 3643 O O . LEU A 1 467 ? 9.086 -11.586 -6.945 1 91.06 467 LEU A O 1
ATOM 3647 N N . MET B 1 1 ? 2.432 30.219 6.363 1 73 1 MET B N 1
ATOM 3648 C CA . MET B 1 1 ? 1.062 30.719 6.422 1 73 1 MET B CA 1
ATOM 3649 C C . MET B 1 1 ? 1.02 32.125 7 1 73 1 MET B C 1
ATOM 3651 O O . MET B 1 1 ? 1.749 32.438 7.945 1 73 1 MET B O 1
ATOM 3655 N N . ASP B 1 2 ? 0.386 32.938 6.25 1 86.31 2 ASP B N 1
ATOM 3656 C CA . ASP B 1 2 ? 0.171 34.312 6.695 1 86.31 2 ASP B CA 1
ATOM 3657 C C . ASP B 1 2 ? -1.241 34.5 7.246 1 86.31 2 ASP B C 1
ATOM 3659 O O . ASP B 1 2 ? -2.219 34.438 6.496 1 86.31 2 ASP B O 1
ATOM 3663 N N . TYR B 1 3 ? -1.337 34.781 8.5 1 92.88 3 TYR B N 1
ATOM 3664 C CA . TYR B 1 3 ? -2.625 34.844 9.172 1 92.88 3 TYR B CA 1
ATOM 3665 C C . TYR B 1 3 ? -3.34 36.156 8.828 1 92.88 3 TYR B C 1
ATOM 3667 O O . TYR B 1 3 ? -4.535 36.312 9.086 1 92.88 3 TYR B O 1
ATOM 3675 N N . PHE B 1 4 ? -2.605 37 8.219 1 92.75 4 PHE B N 1
ATOM 3676 C CA . PHE B 1 4 ? -3.191 38.312 7.852 1 92.75 4 PHE B CA 1
ATOM 3677 C C . PHE B 1 4 ? -3.77 38.25 6.445 1 92.75 4 PHE B C 1
ATOM 3679 O O . PHE B 1 4 ? -4.469 39.188 6.023 1 92.75 4 PHE B O 1
ATOM 3686 N N . GLU B 1 5 ? -3.516 37.188 5.832 1 88.75 5 GLU B N 1
ATOM 3687 C CA . GLU B 1 5 ? -4.023 37.031 4.473 1 88.75 5 GLU B CA 1
ATOM 3688 C C . GLU B 1 5 ? -5.547 37.125 4.438 1 88.75 5 GLU B C 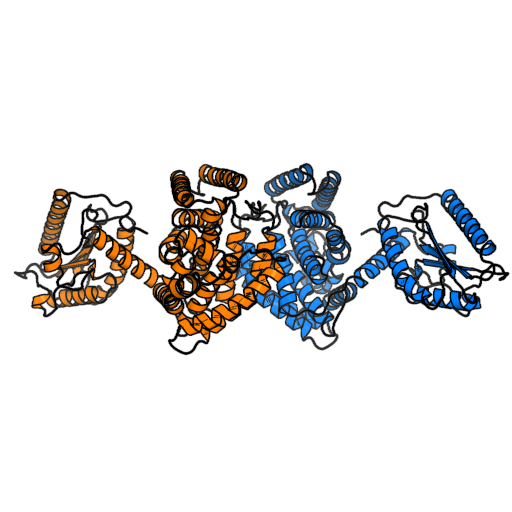1
ATOM 3690 O O . GLU B 1 5 ? -6.234 36.531 5.273 1 88.75 5 GLU B O 1
ATOM 3695 N N . GLY B 1 6 ? -6.086 37.938 3.395 1 88.19 6 GLY B N 1
ATOM 3696 C CA . GLY B 1 6 ? -7.52 38.125 3.26 1 88.19 6 GLY B CA 1
ATOM 3697 C C . GLY B 1 6 ? -8.062 39.25 4.117 1 88.19 6 GLY B C 1
ATOM 3698 O O . GLY B 1 6 ? -9.25 39.562 4.051 1 88.19 6 GLY B O 1
ATOM 3699 N N . GLY B 1 7 ? -7.195 39.844 4.926 1 91.94 7 GLY B N 1
ATOM 3700 C CA . GLY B 1 7 ? -7.617 40.969 5.742 1 91.94 7 GLY B CA 1
ATOM 3701 C C . GLY B 1 7 ? -7.664 42.281 4.98 1 91.94 7 GLY B C 1
ATOM 3702 O O . GLY B 1 7 ? -6.82 42.531 4.113 1 91.94 7 GLY B O 1
ATOM 3703 N N . GLU B 1 8 ? -8.594 43.062 5.32 1 92.38 8 GLU B N 1
ATOM 3704 C CA . GLU B 1 8 ? -8.734 44.375 4.688 1 92.38 8 GLU B CA 1
ATOM 3705 C C . GLU B 1 8 ? -7.875 45.406 5.383 1 92.38 8 GLU B C 1
ATOM 3707 O O . GLU B 1 8 ? -7.781 45.438 6.613 1 92.38 8 GLU B O 1
ATOM 3712 N N . ARG B 1 9 ? -7.293 46.219 4.578 1 94.19 9 ARG B N 1
ATOM 3713 C CA . ARG B 1 9 ? -6.512 47.312 5.117 1 94.19 9 ARG B CA 1
ATOM 3714 C C . ARG B 1 9 ? -7.418 48.469 5.527 1 94.19 9 ARG B C 1
ATOM 3716 O O . ARG B 1 9 ? -8.219 48.969 4.723 1 94.19 9 ARG B O 1
ATOM 3723 N N . LEU B 1 10 ? -7.223 48.938 6.738 1 94.5 10 LEU B N 1
ATOM 3724 C CA . LEU B 1 10 ? -8.07 49.969 7.277 1 94.5 10 LEU B CA 1
ATOM 3725 C C . LEU B 1 10 ? -7.301 51.281 7.387 1 94.5 10 LEU B C 1
ATOM 3727 O O . LEU B 1 10 ? -6.09 51.281 7.605 1 94.5 10 LEU B O 1
ATOM 3731 N N . ASN B 1 11 ? -8.023 52.312 7.188 1 92.81 11 ASN B N 1
ATOM 3732 C CA . ASN B 1 11 ? -7.418 53.594 7.449 1 92.81 11 ASN B CA 1
ATOM 3733 C C . ASN B 1 11 ? -7.652 54.062 8.883 1 92.81 11 ASN B C 1
ATOM 3735 O O . ASN B 1 11 ? -8.391 53.406 9.633 1 92.81 11 ASN B O 1
ATOM 3739 N N . LEU B 1 12 ? -7.02 55.062 9.266 1 91.75 12 LEU B N 1
ATOM 3740 C CA . LEU B 1 12 ? -7.035 55.562 10.641 1 91.75 12 LEU B CA 1
ATOM 3741 C C . LEU B 1 12 ? -8.445 55.938 11.07 1 91.75 12 LEU B C 1
ATOM 3743 O O . LEU B 1 12 ? -8.852 55.688 12.203 1 91.75 12 LEU B O 1
ATOM 3747 N N . MET B 1 13 ? -9.164 56.531 10.188 1 93.69 13 MET B N 1
ATOM 3748 C CA . MET B 1 13 ? -10.516 56.969 10.516 1 93.69 13 MET B CA 1
ATOM 3749 C C . MET B 1 13 ? -11.422 55.781 10.828 1 93.69 13 MET B C 1
ATOM 3751 O O . MET B 1 13 ? -12.234 55.875 11.758 1 93.69 13 MET B O 1
ATOM 3755 N N . GLN B 1 14 ? -11.281 54.781 10.055 1 93.56 14 GLN B N 1
ATOM 3756 C CA . GLN B 1 14 ? -12.078 53.594 10.266 1 93.56 14 GLN B CA 1
ATOM 3757 C C . GLN B 1 14 ? -11.789 52.969 11.633 1 93.56 14 GLN B C 1
ATOM 3759 O O . GLN B 1 14 ? -12.703 52.531 12.32 1 93.56 14 GLN B O 1
ATOM 3764 N N . VAL B 1 15 ? -10.547 53 11.977 1 92.69 15 VAL B N 1
ATOM 3765 C CA . VAL B 1 15 ? -10.125 52.438 13.258 1 92.69 15 VAL B CA 1
ATOM 3766 C C . VAL B 1 15 ? -10.688 53.281 14.398 1 92.69 15 VAL B C 1
ATOM 3768 O O . VAL B 1 15 ? -11.172 52.75 15.398 1 92.69 15 VAL B O 1
ATOM 3771 N N . LEU B 1 16 ? -10.664 54.531 14.234 1 92.88 16 LEU B N 1
ATOM 3772 C CA . LEU B 1 16 ? -11.148 55.469 15.258 1 92.88 16 LEU B CA 1
ATOM 3773 C C . LEU B 1 16 ? -12.664 55.375 15.406 1 92.88 16 LEU B C 1
ATOM 3775 O O . LEU B 1 16 ? -13.188 55.438 16.516 1 92.88 16 LEU B O 1
ATOM 3779 N N . ASP B 1 17 ? -13.258 55.25 14.266 1 94 17 ASP B N 1
ATOM 3780 C CA . ASP B 1 17 ? -14.703 55.062 14.289 1 94 17 ASP B CA 1
ATOM 3781 C C . ASP B 1 17 ? -15.102 53.844 15.102 1 94 17 ASP B C 1
ATOM 3783 O O . ASP B 1 17 ? -16.062 53.875 15.875 1 94 17 ASP B O 1
ATOM 3787 N N . ASN B 1 18 ? -14.438 52.812 14.844 1 94.06 18 ASN B N 1
ATOM 3788 C CA . ASN B 1 18 ? -14.727 51.594 15.586 1 94.06 18 ASN B CA 1
ATOM 3789 C C . ASN B 1 18 ? -14.43 51.781 17.078 1 94.06 18 ASN B C 1
ATOM 3791 O O . ASN B 1 18 ? -15.125 51.219 17.922 1 94.06 18 ASN B O 1
ATOM 3795 N N . ARG B 1 19 ? -13.391 52.469 17.391 1 92.31 19 ARG B N 1
ATOM 3796 C CA . ARG B 1 19 ? -13.047 52.75 18.797 1 92.31 19 ARG B CA 1
ATOM 3797 C C . ARG B 1 19 ? -14.156 53.531 19.484 1 92.31 19 ARG B C 1
ATOM 3799 O O . ARG B 1 19 ? -14.5 53.281 20.625 1 92.31 19 ARG B O 1
ATOM 3806 N N . GLU B 1 20 ? -14.68 54.438 18.797 1 94.44 20 GLU B N 1
ATOM 3807 C CA . GLU B 1 20 ? -15.773 55.25 19.344 1 94.44 20 GLU B CA 1
ATOM 3808 C C . GLU B 1 20 ? -17.016 54.375 19.578 1 94.44 20 GLU B C 1
ATOM 3810 O O . GLU B 1 20 ? -17.688 54.531 20.594 1 94.44 20 GLU B O 1
ATOM 3815 N N . TRP B 1 21 ? -17.25 53.656 18.594 1 95 21 TRP B N 1
ATOM 3816 C CA . TRP B 1 21 ? -18.375 52.75 18.75 1 95 21 TRP B CA 1
ATOM 3817 C C . TRP B 1 21 ? -18.203 51.875 19.984 1 95 21 TRP B C 1
ATOM 3819 O O . TRP B 1 21 ? -19.141 51.688 20.75 1 95 21 TRP B O 1
ATOM 3829 N N . ARG B 1 22 ? -17.062 51.312 20.156 1 93.94 22 ARG B N 1
ATOM 3830 C CA . ARG B 1 22 ? -16.75 50.438 21.297 1 93.94 22 ARG B CA 1
ATOM 3831 C C . ARG B 1 22 ? -16.938 51.156 22.609 1 93.94 22 ARG B C 1
ATOM 3833 O O . ARG B 1 22 ? -17.516 50.625 23.562 1 93.94 22 ARG B O 1
ATOM 3840 N N . GLU B 1 23 ? -16.469 52.344 22.688 1 91.5 23 GLU B N 1
ATOM 3841 C CA . GLU B 1 23 ? -16.578 53.156 23.891 1 91.5 23 GLU B CA 1
ATOM 3842 C C . GLU B 1 23 ? -18.047 53.438 24.219 1 91.5 23 GLU B C 1
ATOM 3844 O O . GLU B 1 23 ? -18.438 53.406 25.391 1 91.5 23 GLU B O 1
ATOM 3849 N N . LYS B 1 24 ? -18.719 53.75 23.188 1 94.88 24 LYS B N 1
ATOM 3850 C CA . LYS B 1 24 ? -20.141 54 23.375 1 94.88 24 LYS B CA 1
ATOM 3851 C C . LYS B 1 24 ? -20.859 52.781 23.922 1 94.88 24 LYS B C 1
ATOM 3853 O O . LYS B 1 24 ? -21.703 52.875 24.812 1 94.88 24 LYS B O 1
ATOM 3858 N N . TYR B 1 25 ? -20.594 51.656 23.375 1 95.44 25 TYR B N 1
ATOM 3859 C CA . TYR B 1 25 ? -21.234 50.438 23.828 1 95.44 25 TYR B CA 1
ATOM 3860 C C . TYR B 1 25 ? -20.828 50.094 25.25 1 95.44 25 TYR B C 1
ATOM 3862 O O . TYR B 1 25 ? -21.656 49.625 26.047 1 95.44 25 TYR B O 1
ATOM 3870 N N . GLN B 1 26 ? -19.641 50.281 25.578 1 93.12 26 GLN B N 1
ATOM 3871 C CA . GLN B 1 26 ? -19.156 50.062 26.938 1 93.12 26 GLN B CA 1
ATOM 3872 C C . GLN B 1 26 ? -19.906 50.938 27.922 1 93.12 26 GLN B C 1
ATOM 3874 O O . GLN B 1 26 ? -20.328 50.5 29 1 93.12 26 GLN B O 1
ATOM 3879 N N . LYS B 1 27 ? -20.094 52.156 27.547 1 92.25 27 LYS B N 1
ATOM 3880 C CA . LYS B 1 27 ? -20.812 53.125 28.391 1 92.25 27 LYS B CA 1
ATOM 3881 C C . LYS B 1 27 ? -22.266 52.688 28.578 1 92.25 27 LYS B C 1
ATOM 3883 O O . LYS B 1 27 ? -22.828 52.812 29.656 1 92.25 27 LYS B O 1
ATOM 3888 N N . GLN B 1 28 ? -22.75 52.25 27.516 1 95.56 28 GLN B N 1
ATOM 3889 C CA . GLN B 1 28 ? -24.125 51.75 27.578 1 95.56 28 GLN B CA 1
ATOM 3890 C C . GLN B 1 28 ? -24.234 50.562 28.547 1 95.56 28 GLN B C 1
ATOM 3892 O O . GLN B 1 28 ? -25.188 50.469 29.312 1 95.56 28 GLN B O 1
ATOM 3897 N N . LEU B 1 29 ? -23.297 49.656 28.5 1 94.81 29 LEU B N 1
ATOM 3898 C CA . LEU B 1 29 ? -23.312 48.5 29.391 1 94.81 29 LEU B CA 1
ATOM 3899 C C . LEU B 1 29 ? -23.141 48.938 30.844 1 94.81 29 LEU B C 1
ATOM 3901 O O . LEU B 1 29 ? -23.797 48.406 31.734 1 94.81 29 LEU B O 1
ATOM 3905 N N . MET B 1 30 ? -22.297 49.875 31.047 1 91.75 30 MET B N 1
ATOM 3906 C CA . MET B 1 30 ? -22.078 50.375 32.406 1 91.75 30 MET B CA 1
ATOM 3907 C C . MET B 1 30 ? -23.344 51.031 32.938 1 91.75 30 MET B C 1
ATOM 3909 O O . MET B 1 30 ? -23.641 50.875 34.125 1 91.75 30 MET B O 1
ATOM 3913 N N . ALA B 1 31 ? -24.078 51.656 32.125 1 93.19 31 ALA B N 1
ATOM 3914 C CA . ALA B 1 31 ? -25.328 52.312 32.531 1 93.19 31 ALA B CA 1
ATOM 3915 C C . ALA B 1 31 ? -26.406 51.25 32.812 1 93.19 31 ALA B C 1
ATOM 3917 O O . ALA B 1 31 ? -27.188 51.406 33.75 1 93.19 31 ALA B O 1
ATOM 3918 N N . SER B 1 32 ? -26.438 50.25 32.031 1 94.94 32 SER B N 1
ATOM 3919 C CA . SER B 1 32 ? -27.453 49.219 32.156 1 94.94 32 SER B CA 1
ATOM 3920 C C . SER B 1 32 ? -27.172 48.312 33.344 1 94.94 32 SER B C 1
ATOM 3922 O O . SER B 1 32 ? -28.094 47.75 33.969 1 94.94 32 SER B O 1
ATOM 3924 N N . PHE B 1 33 ? -25.859 48.188 33.656 1 94.31 33 PHE B N 1
ATOM 3925 C CA . PHE B 1 33 ? -25.438 47.344 34.75 1 94.31 33 PHE B CA 1
ATOM 3926 C C . PHE B 1 33 ? -24.484 48.094 35.688 1 94.31 33 PHE B C 1
ATOM 3928 O O . PHE B 1 33 ? -23.297 47.75 35.75 1 94.31 33 PHE B O 1
ATOM 3935 N N . PRO B 1 34 ? -24.922 48.906 36.531 1 90.19 34 PRO B N 1
ATOM 3936 C CA . PRO B 1 34 ? -24.078 49.812 37.312 1 90.19 34 PRO B CA 1
ATOM 3937 C C . PRO B 1 34 ? -23.25 49.125 38.375 1 90.19 34 PRO B C 1
ATOM 3939 O O . PRO B 1 34 ? -22.219 49.656 38.812 1 90.19 34 PRO B O 1
ATOM 3942 N N . THR B 1 35 ? -23.641 47.969 38.812 1 89.12 35 THR B N 1
ATOM 3943 C CA . THR B 1 35 ? -22.938 47.281 39.875 1 89.12 35 THR B CA 1
ATOM 3944 C C . THR B 1 35 ? -22.062 46.156 39.344 1 89.12 35 THR B C 1
ATOM 3946 O O . THR B 1 35 ? -21.359 45.469 40.094 1 89.12 35 THR B O 1
ATOM 3949 N N . ALA B 1 36 ? -22.141 46 38.062 1 92.94 36 ALA B N 1
ATOM 3950 C CA . ALA B 1 36 ? -21.406 44.906 37.438 1 92.94 36 ALA B CA 1
ATOM 3951 C C . ALA B 1 36 ? -20.062 45.375 36.906 1 92.94 36 ALA B C 1
ATOM 3953 O O . ALA B 1 36 ? -19.766 46.562 36.906 1 92.94 36 ALA B O 1
ATOM 3954 N N . VAL B 1 37 ? -19.203 44.438 36.594 1 93.25 37 VAL B N 1
ATOM 3955 C CA . VAL B 1 37 ? -17.922 44.688 35.969 1 93.25 37 VAL B CA 1
ATOM 3956 C C . VAL B 1 37 ? -18 44.344 34.469 1 93.25 37 VAL B C 1
ATOM 3958 O O . VAL B 1 37 ? -18.484 43.281 34.125 1 93.25 37 VAL B O 1
ATOM 3961 N N . ILE B 1 38 ? -17.562 45.25 33.656 1 94.44 38 ILE B N 1
ATOM 3962 C CA . ILE B 1 38 ? -17.578 45.031 32.219 1 94.44 38 ILE B CA 1
ATOM 3963 C C . ILE B 1 38 ? -16.172 44.688 31.719 1 94.44 38 ILE B C 1
ATOM 3965 O O . ILE B 1 38 ? -15.219 45.406 31.984 1 94.44 38 ILE B O 1
ATOM 3969 N N . THR B 1 39 ? -16.047 43.594 31.062 1 93.94 39 THR B N 1
ATOM 3970 C CA . THR B 1 39 ? -14.789 43.188 30.422 1 93.94 39 THR B CA 1
ATOM 3971 C C . THR B 1 39 ? -14.93 43.156 28.906 1 93.94 39 THR B C 1
ATOM 3973 O O . THR B 1 39 ? -15.805 42.5 28.359 1 93.94 39 THR B O 1
ATOM 3976 N N . SER B 1 40 ? -14.141 43.938 28.281 1 94.69 40 SER B N 1
ATOM 3977 C CA . SER B 1 40 ? -14.109 43.938 26.828 1 94.69 40 SER B CA 1
ATOM 3978 C C . SER B 1 40 ? -12.875 43.219 26.297 1 94.69 40 SER B C 1
ATOM 3980 O O . SER B 1 40 ? -11.766 43.406 26.797 1 94.69 40 SER B O 1
ATOM 3982 N N . VAL B 1 41 ? -13.094 42.312 25.312 1 94.81 41 VAL B N 1
ATOM 3983 C CA . VAL B 1 41 ? -12.023 41.5 24.766 1 94.81 41 VAL B CA 1
ATOM 3984 C C . VAL B 1 41 ? -11.93 41.719 23.25 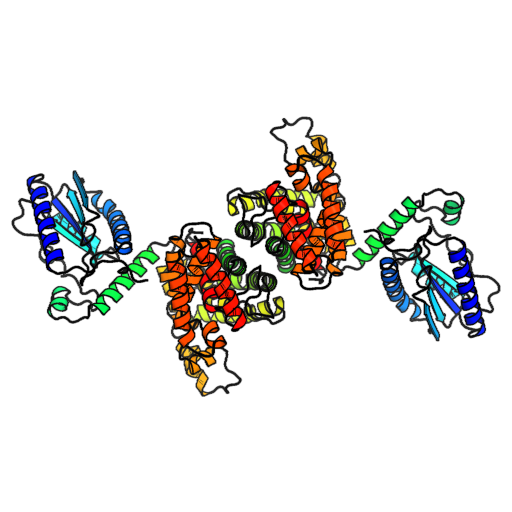1 94.81 41 VAL B C 1
ATOM 3986 O O . VAL B 1 41 ? -12.938 41.594 22.547 1 94.81 41 VAL B O 1
ATOM 3989 N N . LYS B 1 42 ? -10.805 42 22.75 1 95.25 42 LYS B N 1
ATOM 3990 C CA . LYS B 1 42 ? -10.531 42.094 21.312 1 95.25 42 LYS B CA 1
ATOM 3991 C C . LYS B 1 42 ? -9.062 41.812 21.016 1 95.25 42 LYS B C 1
ATOM 3993 O O . LYS B 1 42 ? -8.242 41.719 21.938 1 95.25 42 LYS B O 1
ATOM 3998 N N . LEU B 1 43 ? -8.758 41.594 19.734 1 94.31 43 LEU B N 1
ATOM 3999 C CA . LEU B 1 43 ? -7.359 41.438 19.328 1 94.31 43 LEU B CA 1
ATOM 4000 C C . LEU B 1 43 ? -6.684 42.812 19.219 1 94.31 43 LEU B C 1
ATOM 4002 O O . LEU B 1 43 ? -7.297 43.75 18.75 1 94.31 43 LEU B O 1
ATOM 4006 N N . ASN B 1 44 ? -5.492 42.875 19.734 1 90.12 44 ASN B N 1
ATOM 4007 C CA . ASN B 1 44 ? -4.652 44.062 19.625 1 90.12 44 ASN B CA 1
ATOM 4008 C C . ASN B 1 44 ? -3.494 43.844 18.656 1 90.12 44 ASN B C 1
ATOM 4010 O O . ASN B 1 44 ? -2.439 43.344 19.047 1 90.12 44 ASN B O 1
ATOM 4014 N N . LEU B 1 45 ? -3.723 44.219 17.422 1 92.38 45 LEU B N 1
ATOM 4015 C CA . LEU B 1 45 ? -2.75 43.969 16.359 1 92.38 45 LEU B CA 1
ATOM 4016 C C . LEU B 1 45 ? -2.201 45.281 15.789 1 92.38 45 LEU B C 1
ATOM 4018 O O . LEU B 1 45 ? -2.939 46.25 15.641 1 92.38 45 LEU B O 1
ATOM 4022 N N . PRO B 1 46 ? -0.927 45.281 15.562 1 89 46 PRO B N 1
ATOM 4023 C CA . PRO B 1 46 ? -0.355 46.469 14.938 1 89 46 PRO B CA 1
ATOM 4024 C C . PRO B 1 46 ? -0.703 46.594 13.461 1 89 46 PRO B C 1
ATOM 4026 O O . PRO B 1 46 ? -1.174 45.625 12.852 1 89 46 PRO B O 1
ATOM 4029 N N . GLY B 1 47 ? -0.62 47.812 12.898 1 89.25 47 GLY B N 1
ATOM 4030 C CA . GLY B 1 47 ? -0.723 48 11.461 1 89.25 47 GLY B CA 1
ATOM 4031 C C . GLY B 1 47 ? -2.156 48.125 10.977 1 89.25 47 GLY B C 1
ATOM 4032 O O . GLY B 1 47 ? -3.084 48.188 11.789 1 89.25 47 GLY B O 1
ATOM 4033 N N . PRO B 1 48 ? -2.332 48.094 9.656 1 93.88 48 PRO B N 1
ATOM 4034 C CA . PRO B 1 48 ? -3.643 48.406 9.07 1 93.88 48 PRO B CA 1
ATOM 4035 C C . PRO B 1 48 ? -4.555 47.156 9.008 1 93.88 48 PRO B C 1
ATOM 4037 O O . PRO B 1 48 ? -5.773 47.312 8.875 1 93.88 48 PRO B O 1
ATOM 4040 N N . ILE B 1 49 ? -4.031 46 9.031 1 94.88 49 ILE B N 1
ATOM 4041 C CA . ILE B 1 49 ? -4.855 44.812 9 1 94.88 49 ILE B CA 1
ATOM 4042 C C . ILE B 1 49 ? -5.188 44.375 10.43 1 94.88 49 ILE B C 1
ATOM 4044 O O . ILE B 1 49 ? -4.301 43.969 11.188 1 94.88 49 ILE B O 1
ATOM 4048 N N . LYS B 1 50 ? -6.488 44.469 10.75 1 94.5 50 LYS B N 1
ATOM 4049 C CA . LYS B 1 50 ? -6.887 44.219 12.133 1 94.5 50 LYS B CA 1
ATOM 4050 C C . LYS B 1 50 ? -7.59 42.875 12.281 1 94.5 50 LYS B C 1
ATOM 4052 O O . LYS B 1 50 ? -7.75 42.375 13.398 1 94.5 50 LYS B O 1
ATOM 4057 N N . THR B 1 51 ? -7.961 42.344 11.117 1 94.12 51 THR B N 1
ATOM 4058 C CA . THR B 1 51 ? -8.641 41.062 11.156 1 94.12 51 THR B CA 1
ATOM 4059 C C . THR B 1 51 ? -8.531 40.344 9.812 1 94.12 51 THR B C 1
ATOM 4061 O O . THR B 1 51 ? -8.102 40.938 8.82 1 94.12 51 THR B O 1
ATOM 4064 N N . SER B 1 52 ? -8.641 39.094 9.867 1 94 52 SER B N 1
ATOM 4065 C CA . SER B 1 52 ? -8.711 38.188 8.734 1 94 52 SER B CA 1
ATOM 4066 C C . SER B 1 52 ? -9.516 36.938 9.102 1 94 52 SER B C 1
ATOM 4068 O O . SER B 1 52 ? -9.828 36.688 10.266 1 94 52 SER B O 1
ATOM 4070 N N . PRO B 1 53 ? -9.969 36.188 8.156 1 90.75 53 PRO B N 1
ATOM 4071 C CA . PRO B 1 53 ? -10.719 34.969 8.5 1 90.75 53 PRO B CA 1
ATOM 4072 C C . PRO B 1 53 ? -9.961 34.062 9.461 1 90.75 53 PRO B C 1
ATOM 4074 O O . PRO B 1 53 ? -10.547 33.531 10.406 1 90.75 53 PRO B O 1
ATOM 4077 N N . LYS B 1 54 ? -8.695 33.938 9.258 1 91.75 54 LYS B N 1
ATOM 4078 C CA . LYS B 1 54 ? -7.902 33.094 10.133 1 91.75 54 LYS B CA 1
ATOM 4079 C C . LYS B 1 54 ? -7.789 33.688 11.531 1 91.75 54 LYS B C 1
ATOM 4081 O O . LYS B 1 54 ? -7.832 32.969 12.531 1 91.75 54 LYS B O 1
ATOM 4086 N N . LEU B 1 55 ? -7.617 34.938 11.555 1 94.19 55 LEU B N 1
ATOM 4087 C CA . LEU B 1 55 ? -7.516 35.625 12.836 1 94.19 55 LEU B CA 1
ATOM 4088 C C . LEU B 1 55 ? -8.82 35.531 13.617 1 94.19 55 LEU B C 1
ATOM 4090 O O . LEU B 1 55 ? -8.812 35.406 14.844 1 94.19 55 LEU B O 1
ATOM 4094 N N . GLN B 1 56 ? -9.898 35.562 12.945 1 94.44 56 GLN B N 1
ATOM 4095 C CA . GLN B 1 56 ? -11.195 35.375 13.586 1 94.44 56 GLN B CA 1
ATOM 4096 C C . GLN B 1 56 ? -11.344 34 14.188 1 94.44 56 GLN B C 1
ATOM 4098 O O . GLN B 1 56 ? -11.859 33.844 15.297 1 94.44 56 GLN B O 1
ATOM 4103 N N . SER B 1 57 ? -10.875 33.062 13.438 1 92.25 57 SER B N 1
ATOM 4104 C CA . SER B 1 57 ? -10.922 31.688 13.93 1 92.25 57 SER B CA 1
ATOM 4105 C C . SER B 1 57 ? -10.07 31.516 15.18 1 92.25 57 SER B C 1
ATOM 4107 O O . SER B 1 57 ? -10.492 30.875 16.141 1 92.25 57 SER B O 1
ATOM 4109 N N . VAL B 1 58 ? -8.945 32.062 15.141 1 93 58 VAL B N 1
ATOM 4110 C CA . VAL B 1 58 ? -8.039 31.969 16.281 1 93 58 VAL B CA 1
ATOM 4111 C C . VAL B 1 58 ? -8.656 32.656 17.484 1 93 58 VAL B C 1
ATOM 4113 O O . VAL B 1 58 ? -8.562 32.188 18.609 1 93 58 VAL B O 1
ATOM 4116 N N . PHE B 1 59 ? -9.25 33.844 17.234 1 94.56 59 PHE B N 1
ATOM 4117 C CA . PHE B 1 59 ? -9.898 34.594 18.297 1 94.56 59 PHE B CA 1
ATOM 4118 C C . PHE B 1 59 ? -10.969 33.75 18.984 1 94.56 59 PHE B C 1
ATOM 4120 O O . PHE B 1 59 ? -11.086 33.781 20.219 1 94.56 59 PHE B O 1
ATOM 4127 N N . GLN B 1 60 ? -11.688 33.062 18.219 1 93.56 60 GLN B N 1
ATOM 4128 C CA . GLN B 1 60 ? -12.727 32.219 18.781 1 93.56 60 GLN B CA 1
ATOM 4129 C C . GLN B 1 60 ? -12.133 31.141 19.688 1 93.56 60 GLN B C 1
ATOM 4131 O O . GLN B 1 60 ? -12.711 30.812 20.734 1 93.56 60 GLN B O 1
ATOM 4136 N N . ILE B 1 61 ? -11.07 30.609 19.281 1 92.81 61 ILE B N 1
ATOM 4137 C CA . ILE B 1 61 ? -10.398 29.609 20.109 1 92.81 61 ILE B CA 1
ATOM 4138 C C . ILE B 1 61 ? -9.953 30.234 21.422 1 92.81 61 ILE B C 1
ATOM 4140 O O . ILE B 1 61 ? -10.086 29.625 22.484 1 92.81 61 ILE B O 1
ATOM 4144 N N . ILE B 1 62 ? -9.438 31.438 21.406 1 92.81 62 ILE B N 1
ATOM 4145 C CA . ILE B 1 62 ? -8.992 32.156 22.594 1 92.81 62 ILE B CA 1
ATOM 4146 C C . ILE B 1 62 ? -10.172 32.375 23.547 1 92.81 62 ILE B C 1
ATOM 4148 O O . ILE B 1 62 ? -10.039 32.219 24.75 1 92.81 62 ILE B O 1
ATOM 4152 N N . ILE B 1 63 ? -11.258 32.719 22.984 1 92.5 63 ILE B N 1
ATOM 4153 C CA . ILE B 1 63 ? -12.453 33 23.781 1 92.5 63 ILE B CA 1
ATOM 4154 C C . ILE B 1 63 ? -12.914 31.719 24.469 1 92.5 63 ILE B C 1
ATOM 4156 O O . ILE B 1 63 ? -13.336 31.734 25.625 1 92.5 63 ILE B O 1
ATOM 4160 N N . ASN B 1 64 ? -12.812 30.672 23.766 1 92.69 64 ASN B N 1
ATOM 4161 C CA . ASN B 1 64 ? -13.148 29.391 24.375 1 92.69 64 ASN B CA 1
ATOM 4162 C C . ASN B 1 64 ? -12.227 29.062 25.547 1 92.69 64 ASN B C 1
ATOM 4164 O O . ASN B 1 64 ? -12.656 28.453 26.516 1 92.69 64 ASN B O 1
ATOM 4168 N N . ASP B 1 65 ? -11 29.469 25.438 1 92.44 65 ASP B N 1
ATOM 4169 C CA . ASP B 1 65 ? -10.047 29.281 26.516 1 92.44 65 ASP B CA 1
ATOM 4170 C C . ASP B 1 65 ? -10.359 30.203 27.688 1 92.44 65 ASP B C 1
ATOM 4172 O O . ASP B 1 65 ? -10.055 29.891 28.844 1 92.44 65 ASP B O 1
ATOM 4176 N N . LEU B 1 66 ? -10.922 31.297 27.391 1 90.94 66 LEU B N 1
ATOM 4177 C CA . LEU B 1 66 ? -11.188 32.344 28.375 1 90.94 66 LEU B CA 1
ATOM 4178 C C . LEU B 1 66 ? -12.469 32.031 29.156 1 90.94 66 LEU B C 1
ATOM 4180 O O . LEU B 1 66 ? -12.578 32.375 30.328 1 90.94 66 LEU B O 1
ATOM 4184 N N . ASN B 1 67 ? -13.344 31.391 28.578 1 88.94 67 ASN B N 1
ATOM 4185 C CA . ASN B 1 67 ? -14.672 31.141 29.141 1 88.94 67 ASN B CA 1
ATOM 4186 C C . ASN B 1 67 ? -14.594 30.469 30.5 1 88.94 67 ASN B C 1
ATOM 4188 O O . ASN B 1 67 ? -15.25 30.891 31.453 1 88.94 67 ASN B O 1
ATOM 4192 N N . PRO B 1 68 ? -13.75 29.469 30.562 1 88.81 68 PRO B N 1
ATOM 4193 C CA . PRO B 1 68 ? -13.68 28.812 31.875 1 88.81 68 PRO B CA 1
ATOM 4194 C C . PRO B 1 68 ? -13.133 29.734 32.969 1 88.81 68 PRO B C 1
ATOM 4196 O O . PRO B 1 68 ? -13.367 29.484 34.156 1 88.81 68 PRO B O 1
ATOM 4199 N N . VAL B 1 69 ? -12.445 30.703 32.562 1 86.12 69 VAL B N 1
ATOM 4200 C CA . VAL B 1 69 ? -11.828 31.625 33.531 1 86.12 69 VAL B CA 1
ATOM 4201 C C . VAL B 1 69 ? -12.914 32.438 34.219 1 86.12 69 VAL B C 1
ATOM 4203 O O . VAL B 1 69 ? -12.719 32.906 35.344 1 86.12 69 VAL B O 1
ATOM 4206 N N . PHE B 1 70 ? -14.07 32.625 33.594 1 82.69 70 PHE B N 1
ATOM 4207 C CA . PHE B 1 70 ? -15.188 33.344 34.156 1 82.69 70 PHE B CA 1
ATOM 4208 C C . PHE B 1 70 ? -16.047 32.438 35.031 1 82.69 70 PHE B C 1
ATOM 4210 O O . PHE B 1 70 ? -17.047 32.875 35.594 1 82.69 70 PHE B O 1
ATOM 4217 N N . LYS B 1 71 ? -15.727 31.203 35.062 1 77.06 71 LYS B N 1
ATOM 4218 C CA . LYS B 1 71 ? -16.594 30.234 35.719 1 77.06 71 LYS B CA 1
ATOM 4219 C C . LYS B 1 71 ? -16.891 30.641 37.156 1 77.06 71 LYS B C 1
ATOM 4221 O O . LYS B 1 71 ? -18 30.453 37.656 1 77.06 71 LYS B O 1
ATOM 4226 N N . ASP B 1 72 ? -15.852 31.203 37.781 1 76.62 72 ASP B N 1
ATOM 4227 C CA . ASP B 1 72 ? -16.047 31.578 39.188 1 76.62 72 ASP B CA 1
ATOM 4228 C C . ASP B 1 72 ? -16.734 32.938 39.281 1 76.62 72 ASP B C 1
ATOM 4230 O O . ASP B 1 72 ? -17.062 33.406 40.406 1 76.62 72 ASP B O 1
ATOM 4234 N N . LEU B 1 73 ? -16.891 33.531 38.031 1 84.25 73 LEU B N 1
ATOM 4235 C CA . LEU B 1 73 ? -17.594 34.812 37.969 1 84.25 73 LEU B CA 1
ATOM 4236 C C . LEU B 1 73 ? -18.984 34.625 37.375 1 84.25 73 LEU B C 1
ATOM 4238 O O . LEU B 1 73 ? -19.188 33.75 36.531 1 84.25 73 LEU B O 1
ATOM 4242 N N . GLN B 1 74 ? -20 35.125 37.969 1 84.19 74 GLN B N 1
ATOM 4243 C CA . GLN B 1 74 ? -21.344 35.031 37.375 1 84.19 74 GLN B CA 1
ATOM 4244 C C . GLN B 1 74 ? -21.453 35.969 36.156 1 84.19 74 GLN B C 1
ATOM 4246 O O . GLN B 1 74 ? -21.375 37.188 36.281 1 84.19 74 GLN B O 1
ATOM 4251 N N . ILE B 1 75 ? -21.562 35.312 34.969 1 90.19 75 ILE B N 1
ATOM 4252 C CA . ILE B 1 75 ? -21.781 36.094 33.75 1 90.19 75 ILE B CA 1
ATOM 4253 C C . ILE B 1 75 ? -23.234 36.5 33.656 1 90.19 75 ILE B C 1
ATOM 4255 O O . ILE B 1 75 ? -24.125 35.656 33.562 1 90.19 75 ILE B O 1
ATOM 4259 N N . ILE B 1 76 ? -23.406 37.719 33.719 1 92.56 76 ILE B N 1
ATOM 4260 C CA . ILE B 1 76 ? -24.75 38.312 33.656 1 92.56 76 ILE B CA 1
ATOM 4261 C C . ILE B 1 76 ? -25.172 38.469 32.188 1 92.56 76 ILE B C 1
ATOM 4263 O O . ILE B 1 76 ? -26.344 38.25 31.844 1 92.56 76 ILE B O 1
ATOM 4267 N N . LYS B 1 77 ? -24.156 38.938 31.422 1 94.44 77 LYS B N 1
ATOM 4268 C CA . LYS B 1 77 ? -24.422 39.156 30 1 94.44 77 LYS B CA 1
ATOM 4269 C C . LYS B 1 77 ? -23.156 38.969 29.172 1 94.44 77 LYS B C 1
ATOM 4271 O O . LYS B 1 77 ? -22.062 39.312 29.625 1 94.44 77 LYS B O 1
ATOM 4276 N N . GLU B 1 78 ? -23.328 38.375 28.047 1 93.88 78 GLU B N 1
ATOM 4277 C CA . GLU B 1 78 ? -22.281 38.25 27.031 1 93.88 78 GLU B CA 1
ATOM 4278 C C . GLU B 1 78 ? -22.766 38.812 25.703 1 93.88 78 GLU B C 1
ATOM 4280 O O . GLU B 1 78 ? -23.859 38.5 25.234 1 93.88 78 GLU B O 1
ATOM 4285 N N . ALA B 1 79 ? -22.047 39.781 25.172 1 94.94 79 ALA B N 1
ATOM 4286 C CA . ALA B 1 79 ? -22.344 40.344 23.859 1 94.94 79 ALA B CA 1
ATOM 4287 C C . ALA B 1 79 ? -21.156 40.156 22.906 1 94.94 79 ALA B C 1
ATOM 4289 O O . ALA B 1 79 ? -20.031 40.531 23.219 1 94.94 79 ALA B O 1
ATOM 4290 N N . SER B 1 80 ? -21.453 39.531 21.797 1 94.56 80 SER B N 1
ATOM 4291 C CA . SER B 1 80 ? -20.406 39.25 20.812 1 94.56 80 SER B CA 1
ATOM 4292 C C . SER B 1 80 ? -20.719 39.969 19.484 1 94.56 80 SER B C 1
ATOM 4294 O O . SER B 1 80 ? -21.812 39.812 18.953 1 94.56 80 SER B O 1
ATOM 4296 N N . PHE B 1 81 ? -19.766 40.688 19 1 94.5 81 PHE B N 1
ATOM 4297 C CA . PHE B 1 81 ? -19.844 41.344 17.703 1 94.5 81 PHE B CA 1
ATOM 4298 C C . PHE B 1 81 ? -18.75 40.812 16.766 1 94.5 81 PHE B C 1
ATOM 4300 O O . PHE B 1 81 ? -17.609 41.281 16.828 1 94.5 81 PHE B O 1
ATOM 4307 N N . VAL B 1 82 ? -19.094 40 15.812 1 89.25 82 VAL B N 1
ATOM 4308 C CA . VAL B 1 82 ? -18.109 39.281 15.023 1 89.25 82 VAL B CA 1
ATOM 4309 C C . VAL B 1 82 ? -17.797 40.031 13.734 1 89.25 82 VAL B C 1
ATOM 4311 O O . VAL B 1 82 ? -16.734 39.844 13.141 1 89.25 82 VAL B O 1
ATOM 4314 N N . ASP B 1 83 ? -18.641 41 13.328 1 87.56 83 ASP B N 1
ATOM 4315 C CA . ASP B 1 83 ? -18.516 41.562 12 1 87.56 83 ASP B CA 1
ATOM 4316 C C . ASP B 1 83 ? -17.953 43 12.078 1 87.56 83 ASP B C 1
ATOM 4318 O O . ASP B 1 83 ? -18.141 43.781 11.156 1 87.56 83 ASP B O 1
ATOM 4322 N N . GLN B 1 84 ? -17.312 43.312 13.148 1 90.56 84 GLN B N 1
ATOM 4323 C CA . GLN B 1 84 ? -16.703 44.625 13.234 1 90.56 84 GLN B CA 1
ATOM 4324 C C . GLN B 1 84 ? -15.523 44.75 12.281 1 90.56 84 GLN B C 1
ATOM 4326 O O . GLN B 1 84 ? -14.82 43.75 12.031 1 90.56 84 GLN B O 1
ATOM 4331 N N . ILE B 1 85 ? -15.273 45.844 11.797 1 91.12 85 ILE B N 1
ATOM 4332 C CA . ILE B 1 85 ? -14.266 46.094 10.773 1 91.12 85 ILE B CA 1
ATOM 4333 C C . ILE B 1 85 ? -12.875 45.812 11.352 1 91.12 85 ILE B C 1
ATOM 4335 O O . ILE B 1 85 ? -11.953 45.438 10.617 1 91.12 85 ILE B O 1
ATOM 4339 N N . THR B 1 86 ? -12.672 46.062 12.656 1 92.56 86 THR B N 1
ATOM 4340 C CA . THR B 1 86 ? -11.375 45.844 13.289 1 92.56 86 THR B CA 1
ATOM 4341 C C . THR B 1 86 ? -11.289 44.438 13.875 1 92.56 86 THR B C 1
ATOM 4343 O O . THR B 1 86 ? -10.32 44.094 14.562 1 92.56 86 THR B O 1
ATOM 4346 N N . GLY B 1 87 ? -12.289 43.625 13.586 1 93 87 GLY B N 1
ATOM 4347 C CA . GLY B 1 87 ? -12.32 42.281 14.102 1 93 87 GLY B CA 1
ATOM 4348 C C . GLY B 1 87 ? -13.367 42.094 15.188 1 93 87 GLY B C 1
ATOM 4349 O O . GLY B 1 87 ? -14.016 43.031 15.609 1 93 87 GLY B O 1
ATOM 4350 N N . PRO B 1 88 ? -13.438 40.875 15.586 1 93.56 88 PRO B N 1
ATOM 4351 C CA . PRO B 1 88 ? -14.461 40.562 16.594 1 93.56 88 PRO B CA 1
ATOM 4352 C C . PRO B 1 88 ? -14.195 41.25 17.922 1 93.56 88 PRO B C 1
ATOM 4354 O O . PRO B 1 88 ? -13.039 41.375 18.359 1 93.56 88 PRO B O 1
ATOM 4357 N N . ASP B 1 89 ? -15.297 41.688 18.578 1 94.81 89 ASP B N 1
ATOM 4358 C CA . ASP B 1 89 ? -15.312 42.281 19.906 1 94.81 89 ASP B CA 1
ATOM 4359 C C . ASP B 1 89 ? -16.312 41.562 20.812 1 94.81 89 ASP B C 1
ATOM 4361 O O . ASP B 1 89 ? -17.453 41.312 20.422 1 94.81 89 ASP B O 1
ATOM 4365 N N . ILE B 1 90 ? -15.828 41.25 21.922 1 95.75 90 ILE B N 1
ATOM 4366 C CA . ILE B 1 90 ? -16.734 40.562 22.844 1 95.75 90 ILE B CA 1
ATOM 4367 C C . ILE B 1 90 ? -16.734 41.312 24.188 1 95.75 90 ILE B C 1
ATOM 4369 O O . ILE B 1 90 ? -15.711 41.844 24.625 1 95.75 90 ILE B O 1
ATOM 4373 N N . PHE B 1 91 ? -17.938 41.344 24.766 1 95.44 91 PHE B N 1
ATOM 4374 C CA . PHE B 1 91 ? -18.141 42 26.062 1 95.44 91 PHE B CA 1
ATOM 4375 C C . PHE B 1 91 ? -18.75 41.031 27.062 1 95.44 91 PHE B C 1
ATOM 4377 O O . PHE B 1 91 ? -19.719 40.312 26.75 1 95.44 91 PHE B O 1
ATOM 4384 N N . PHE B 1 92 ? -18.141 41 28.188 1 94.75 92 PHE B N 1
ATOM 4385 C CA . PHE B 1 92 ? -18.688 40.219 29.297 1 94.75 92 PHE B CA 1
ATOM 4386 C C . PHE B 1 92 ? -19.109 41.156 30.438 1 94.75 92 PHE B C 1
ATOM 4388 O O . PHE B 1 92 ? -18.375 42.062 30.812 1 94.75 92 PHE B O 1
ATOM 4395 N N . VAL B 1 93 ? -20.297 40.938 30.875 1 94.69 93 VAL B N 1
ATOM 4396 C CA . VAL B 1 93 ? -20.766 41.562 32.094 1 94.69 93 VAL B CA 1
ATOM 4397 C C . VAL B 1 93 ? -20.781 40.562 33.25 1 94.69 93 VAL B C 1
ATOM 4399 O O . VAL B 1 93 ? -21.469 39.562 33.188 1 94.69 93 VAL B O 1
ATOM 4402 N N . THR B 1 94 ? -20.016 40.875 34.188 1 93.56 94 THR B N 1
ATOM 4403 C CA . THR B 1 94 ? -19.875 39.906 35.25 1 93.56 94 THR B CA 1
ATOM 4404 C C . THR B 1 94 ? -20.125 40.594 36.625 1 93.56 94 THR B C 1
ATOM 4406 O O . THR B 1 94 ? -20 41.812 36.719 1 93.56 94 THR B O 1
ATOM 4409 N N . SER B 1 95 ? -20.531 39.688 37.531 1 87.88 95 SER B N 1
ATOM 4410 C CA . SER B 1 95 ? -20.609 40.156 38.906 1 87.88 95 SER B CA 1
ATOM 4411 C C . SER B 1 95 ? -19.234 40.125 39.562 1 87.88 95 SER B C 1
ATOM 4413 O O . SER B 1 95 ? -18.297 39.531 39.031 1 87.88 95 SER B O 1
ATOM 4415 N N . GLY B 1 96 ? -19.062 40.938 40.562 1 80.19 96 GLY B N 1
ATOM 4416 C CA . GLY B 1 96 ? -17.812 40.906 41.281 1 80.19 96 GLY B CA 1
ATOM 4417 C C . GLY B 1 96 ? -17.203 42.281 41.469 1 80.19 96 GLY B C 1
ATOM 4418 O O . GLY B 1 96 ? -17.859 43.312 41.219 1 80.19 96 GLY B O 1
ATOM 4419 N N . CYS B 1 97 ? -15.914 42.25 41.969 1 86.12 97 CYS B N 1
ATOM 4420 C CA . CYS B 1 97 ? -15.188 43.469 42.188 1 86.12 97 CYS B CA 1
ATOM 4421 C C . CYS B 1 97 ? -14.211 43.75 41.031 1 86.12 97 CYS B C 1
ATOM 4423 O O . CYS B 1 97 ? -13.633 42.812 40.5 1 86.12 97 CYS B O 1
ATOM 4425 N N . LEU B 1 98 ? -14.117 44.938 40.688 1 89.19 98 LEU B N 1
ATOM 4426 C CA . LEU B 1 98 ? -13.273 45.406 39.594 1 89.19 98 LEU B CA 1
ATOM 4427 C C . LEU B 1 98 ? -11.844 44.906 39.75 1 89.19 98 LEU B C 1
ATOM 4429 O O . LEU B 1 98 ? -11.25 44.406 38.781 1 89.19 98 LEU B O 1
ATOM 4433 N N . LYS B 1 99 ? -11.312 44.906 40.938 1 88.94 99 LYS B N 1
ATOM 4434 C CA . LYS B 1 99 ? -9.938 44.5 41.219 1 88.94 99 LYS B CA 1
ATOM 4435 C C . LYS B 1 99 ? -9.734 43.031 40.938 1 88.94 99 LYS B C 1
ATOM 4437 O O . LYS B 1 99 ? -8.727 42.625 40.375 1 88.94 99 LYS B O 1
ATOM 4442 N N . LEU B 1 100 ? -10.68 42.312 41.344 1 89.31 100 LEU B N 1
ATOM 4443 C CA . LEU B 1 100 ? -10.586 40.875 41.188 1 89.31 100 LEU B CA 1
ATOM 4444 C C . LEU B 1 100 ? -10.641 40.469 39.719 1 89.31 100 LEU B C 1
ATOM 4446 O O . LEU B 1 100 ? -9.836 39.688 39.25 1 89.31 100 LEU B O 1
ATOM 4450 N N . VAL B 1 101 ? -11.609 41 39 1 91.75 101 VAL B N 1
ATOM 4451 C CA . VAL B 1 101 ? -11.773 40.688 37.594 1 91.75 101 VAL B CA 1
ATOM 4452 C C . VAL B 1 101 ? -10.531 41.125 36.812 1 91.75 101 VAL B C 1
ATOM 4454 O O . VAL B 1 101 ? -10.062 40.406 35.938 1 91.75 101 VAL B O 1
ATOM 4457 N N . LYS B 1 102 ? -10.031 42.25 37.125 1 91.56 102 LYS B N 1
ATOM 4458 C CA . LYS B 1 102 ? -8.828 42.75 36.469 1 91.56 102 LYS B CA 1
ATOM 4459 C C . LYS B 1 102 ? -7.645 41.812 36.719 1 91.56 102 LYS B C 1
ATOM 4461 O O . LYS B 1 102 ? -6.871 41.531 35.812 1 91.56 102 LYS B O 1
ATOM 4466 N N . GLN B 1 103 ? -7.48 41.375 37.938 1 89.94 103 GLN B N 1
ATOM 4467 C CA . GLN B 1 103 ? -6.402 40.438 38.281 1 89.94 103 GLN B CA 1
ATOM 4468 C C . GLN B 1 103 ? -6.523 39.156 37.469 1 89.94 103 GLN B C 1
ATOM 4470 O O . GLN B 1 103 ? -5.523 38.625 37 1 89.94 103 GLN B O 1
ATOM 4475 N N . ILE B 1 104 ? -7.703 38.688 37.344 1 90.94 104 ILE B N 1
ATOM 4476 C CA . ILE B 1 104 ? -7.969 37.469 36.625 1 90.94 104 ILE B CA 1
ATOM 4477 C C . ILE B 1 104 ? -7.598 37.656 35.156 1 90.94 104 ILE B C 1
ATOM 4479 O O . ILE B 1 104 ? -6.98 36.781 34.531 1 90.94 104 ILE B O 1
ATOM 4483 N N . MET B 1 105 ? -7.961 38.781 34.594 1 91.56 105 MET B N 1
ATOM 4484 C CA . MET B 1 105 ? -7.676 39.062 33.188 1 91.56 105 MET B CA 1
ATOM 4485 C C . MET B 1 105 ? -6.18 39.219 32.969 1 91.56 105 MET B C 1
ATOM 4487 O O . MET B 1 105 ? -5.652 38.781 31.953 1 91.56 105 MET B O 1
ATOM 4491 N N . ILE B 1 106 ? -5.512 39.844 33.875 1 90.06 106 ILE B N 1
ATOM 4492 C CA . ILE B 1 106 ? -4.062 40 33.781 1 90.06 106 ILE B CA 1
ATOM 4493 C C . ILE B 1 106 ? -3.387 38.625 33.844 1 90.06 106 ILE B C 1
ATOM 4495 O O . ILE B 1 106 ? -2.467 38.344 33.062 1 90.06 106 ILE B O 1
ATOM 4499 N N . THR B 1 107 ? -3.848 37.844 34.656 1 91 107 THR B N 1
ATOM 4500 C CA . THR B 1 107 ? -3.303 36.5 34.781 1 91 107 THR B CA 1
ATOM 4501 C C . THR B 1 107 ? -3.508 35.688 33.5 1 91 107 THR B C 1
ATOM 4503 O O . THR B 1 107 ? -2.609 34.969 33.062 1 91 107 THR B O 1
ATOM 4506 N N . PHE B 1 108 ? -4.656 35.844 32.938 1 92.31 108 PHE B N 1
ATOM 4507 C CA . PHE B 1 108 ? -4.938 35.156 31.688 1 92.31 108 PHE B CA 1
ATOM 4508 C C . PHE B 1 108 ? -4.012 35.656 30.578 1 92.31 108 PHE B C 1
ATOM 4510 O O . PHE B 1 108 ? -3.455 34.844 29.828 1 92.31 108 PHE B O 1
ATOM 4517 N N . GLU B 1 109 ? -3.869 36.875 30.5 1 90.88 109 GLU B N 1
ATOM 4518 C CA . GLU B 1 109 ? -3.012 37.5 29.5 1 90.88 109 GLU B CA 1
ATOM 4519 C C . GLU B 1 109 ? -1.57 37 29.625 1 90.88 109 GLU B C 1
ATOM 4521 O O . GLU B 1 109 ? -0.901 36.75 28.625 1 90.88 109 GLU B O 1
ATOM 4526 N N . GLU B 1 110 ? -1.139 36.812 30.797 1 88.81 110 GLU B N 1
ATOM 4527 C CA . GLU B 1 110 ? 0.247 36.438 31.047 1 88.81 110 GLU B CA 1
ATOM 4528 C C . GLU B 1 110 ? 0.453 34.938 30.875 1 88.81 110 GLU B C 1
ATOM 4530 O O . GLU B 1 110 ? 1.54 34.469 30.484 1 88.81 110 GLU B O 1
ATOM 4535 N N . SER B 1 111 ? -0.572 34.25 31.062 1 91.12 111 SER B N 1
ATOM 4536 C CA . SER B 1 111 ? -0.434 32.781 31.047 1 91.12 111 SER B CA 1
ATOM 4537 C C . SER B 1 111 ? -0.741 32.219 29.672 1 91.12 111 SER B C 1
ATOM 4539 O O . SER B 1 111 ? -0.177 31.188 29.281 1 91.12 111 SER B O 1
ATOM 4541 N N . HIS B 1 112 ? -1.615 32.812 28.984 1 92.81 112 HIS B N 1
ATOM 4542 C CA . HIS B 1 112 ? -2.037 32.312 27.688 1 92.81 112 HIS B CA 1
ATOM 4543 C C . HIS B 1 112 ? -0.993 32.594 26.609 1 92.81 112 HIS B C 1
ATOM 4545 O O . HIS B 1 112 ? -0.42 33.688 26.578 1 92.81 112 HIS B O 1
ATOM 4551 N N . LEU B 1 113 ? -0.783 31.703 25.641 1 91.12 113 LEU B N 1
ATOM 4552 C CA . LEU B 1 113 ? 0.245 31.812 24.609 1 91.12 113 LEU B CA 1
ATOM 4553 C C . LEU B 1 113 ? 0.012 33.031 23.734 1 91.12 113 LEU B C 1
ATOM 4555 O O . LEU B 1 113 ? 0.963 33.625 23.219 1 91.12 113 LEU B O 1
ATOM 4559 N N . LEU B 1 114 ? -1.284 33.406 23.578 1 93.88 114 LEU B N 1
ATOM 4560 C CA . LEU B 1 114 ? -1.612 34.531 22.734 1 93.88 114 LEU B CA 1
ATOM 4561 C C . LEU B 1 114 ? -2.141 35.719 23.562 1 93.88 114 LEU B C 1
ATOM 4563 O O . LEU B 1 114 ? -2.77 36.625 23.016 1 93.88 114 LEU B O 1
ATOM 4567 N N . GLY B 1 115 ? -1.858 35.656 24.812 1 91.62 115 GLY B N 1
ATOM 4568 C CA . GLY B 1 115 ? -2.363 36.688 25.719 1 91.62 115 GLY B CA 1
ATOM 4569 C C . GLY B 1 115 ? -1.904 38.062 25.328 1 91.62 115 GLY B C 1
ATOM 4570 O O . GLY B 1 115 ? -2.672 39.031 25.438 1 91.62 115 GLY B O 1
ATOM 4571 N N . ARG B 1 116 ? -0.753 38.125 24.859 1 89.19 116 ARG B N 1
ATOM 4572 C CA . ARG B 1 116 ? -0.158 39.438 24.516 1 89.19 116 ARG B CA 1
ATOM 4573 C C . ARG B 1 116 ? -0.831 40.031 23.297 1 89.19 116 ARG B C 1
ATOM 4575 O O . ARG B 1 116 ? -0.672 41.219 23.031 1 89.19 116 ARG B O 1
ATOM 4582 N N . LEU B 1 117 ? -1.541 39.25 22.609 1 93.06 117 LEU B N 1
ATOM 4583 C CA . LEU B 1 117 ? -2.219 39.781 21.422 1 93.06 117 LEU B CA 1
ATOM 4584 C C . LEU B 1 117 ? -3.639 40.219 21.75 1 93.06 117 LEU B C 1
ATOM 4586 O O . LEU B 1 117 ? -4.391 40.625 20.875 1 93.06 117 LEU B O 1
ATOM 4590 N N . LEU B 1 118 ? -3.975 40.188 22.969 1 93.06 118 LEU B N 1
ATOM 4591 C CA . LEU B 1 118 ? -5.328 40.531 23.391 1 93.06 118 LEU B CA 1
ATOM 4592 C C . LEU B 1 118 ? -5.348 41.906 24.078 1 93.06 118 LEU B C 1
ATOM 4594 O O . LEU B 1 118 ? -4.363 42.281 24.719 1 93.06 118 LEU B O 1
ATOM 4598 N N . ASP B 1 119 ? -6.375 42.5 23.844 1 91.25 119 ASP B N 1
ATOM 4599 C CA . ASP B 1 119 ? -6.742 43.688 24.641 1 91.25 119 ASP B CA 1
ATOM 4600 C C . ASP B 1 119 ? -7.91 43.375 25.562 1 91.25 119 ASP B C 1
ATOM 4602 O O . ASP B 1 119 ? -9.047 43.188 25.109 1 91.25 119 ASP B O 1
ATOM 4606 N N . LEU B 1 120 ? -7.559 43.25 26.812 1 92.25 120 LEU B N 1
ATOM 4607 C CA . LEU B 1 120 ? -8.547 42.969 27.844 1 92.25 120 LEU B CA 1
ATOM 4608 C C . LEU B 1 120 ? -8.805 44.188 28.719 1 92.25 120 LEU B C 1
ATOM 4610 O O . LEU B 1 120 ? -8.094 44.406 29.688 1 92.25 120 LEU B O 1
ATOM 4614 N N . ASP B 1 121 ? -9.844 44.844 28.422 1 90.44 121 ASP B N 1
ATOM 4615 C CA . ASP B 1 121 ? -10.195 46.031 29.203 1 90.44 121 ASP B CA 1
ATOM 4616 C C . ASP B 1 121 ? -11.281 45.719 30.219 1 90.44 121 ASP B C 1
ATOM 4618 O O . ASP B 1 121 ? -12.336 45.188 29.875 1 90.44 121 ASP B O 1
ATOM 4622 N N . VAL B 1 122 ? -10.977 46.094 31.453 1 92.25 122 VAL B N 1
ATOM 4623 C CA . VAL B 1 122 ? -11.914 45.875 32.562 1 92.25 122 VAL B CA 1
ATOM 4624 C C . VAL B 1 122 ? -12.359 47.219 33.125 1 92.25 122 VAL B C 1
ATOM 4626 O O . VAL B 1 122 ? -11.531 48.094 33.438 1 92.25 122 VAL B O 1
ATOM 4629 N N . MET B 1 123 ? -13.695 47.406 33.219 1 91.12 123 MET B N 1
ATOM 4630 C CA . MET B 1 123 ? -14.195 48.688 33.688 1 91.12 123 MET B CA 1
ATOM 4631 C C . MET B 1 123 ? -15.477 48.5 34.5 1 91.12 123 MET B C 1
ATOM 4633 O O . MET B 1 123 ? -16.094 47.438 34.469 1 91.12 123 MET B O 1
ATOM 4637 N N . CYS B 1 124 ? -15.859 49.5 35.281 1 89.56 124 CYS B N 1
ATOM 4638 C CA . CYS B 1 124 ? -17.109 49.562 36.031 1 89.56 124 CYS B CA 1
ATOM 4639 C C . CYS B 1 124 ? -17.562 51.031 36.188 1 89.56 124 CYS B C 1
ATOM 4641 O O . CYS B 1 124 ? -16.781 51.938 35.969 1 89.56 124 CYS B O 1
ATOM 4643 N N . GLN B 1 125 ? -18.891 51.25 36.375 1 81.81 125 GLN B N 1
ATOM 4644 C CA . GLN B 1 125 ? -19.469 52.594 36.438 1 81.81 125 GLN B CA 1
ATOM 4645 C C . GLN B 1 125 ? -18.859 53.406 37.594 1 81.81 125 GLN B C 1
ATOM 4647 O O . GLN B 1 125 ? -18.578 54.594 37.406 1 81.81 125 GLN B O 1
ATOM 4652 N N . ASN B 1 126 ? -18.797 52.844 38.781 1 71 126 ASN B N 1
ATOM 4653 C CA . ASN B 1 126 ? -18.422 53.625 39.969 1 71 126 ASN B CA 1
ATOM 4654 C C . ASN B 1 126 ? -16.922 53.75 40.125 1 71 126 ASN B C 1
ATOM 4656 O O . ASN B 1 126 ? -16.422 54.188 41.156 1 71 126 ASN B O 1
ATOM 4660 N N . ALA B 1 127 ? -16.219 53.25 39.188 1 63.47 127 ALA B N 1
ATOM 4661 C CA . ALA B 1 127 ? -14.773 53.406 39.344 1 63.47 127 ALA B CA 1
ATOM 4662 C C . ALA B 1 127 ? -14.25 54.594 38.531 1 63.47 127 ALA B C 1
ATOM 4664 O O . ALA B 1 127 ? -14.617 54.781 37.375 1 63.47 127 ALA B O 1
ATOM 4665 N N . ASP B 1 128 ? -13.844 55.688 39.125 1 54.53 128 ASP B N 1
ATOM 4666 C CA . ASP B 1 128 ? -13.414 56.969 38.531 1 54.53 128 ASP B CA 1
ATOM 4667 C C . ASP B 1 128 ? -12.367 56.75 37.469 1 54.53 128 ASP B C 1
ATOM 4669 O O . ASP B 1 128 ? -12.172 57.625 36.594 1 54.53 128 ASP B O 1
ATOM 4673 N N . LYS B 1 129 ? -11.391 55.812 37.594 1 59.78 129 LYS B N 1
ATOM 4674 C CA . LYS B 1 129 ? -10.273 55.625 36.688 1 59.78 129 LYS B CA 1
ATOM 4675 C C . LYS B 1 129 ? -10.141 54.156 36.25 1 59.78 129 LYS B C 1
ATOM 4677 O O . LYS B 1 129 ? -10.539 53.25 37 1 59.78 129 LYS B O 1
ATOM 4682 N N . GLN B 1 130 ? -9.844 53.969 35.031 1 64.69 130 GLN B N 1
ATOM 4683 C CA . GLN B 1 130 ? -9.477 52.656 34.562 1 64.69 130 GLN B CA 1
ATOM 4684 C C . GLN B 1 130 ? -8.312 52.062 35.344 1 64.69 130 GLN B C 1
ATOM 4686 O O . GLN B 1 130 ? -7.312 52.75 35.562 1 64.69 130 GLN B O 1
ATOM 4691 N N . LEU B 1 131 ? -8.57 51.031 36.125 1 73.25 131 LEU B N 1
ATOM 4692 C CA . LEU B 1 131 ? -7.539 50.375 36.906 1 73.25 131 LEU B CA 1
ATOM 4693 C C . LEU B 1 131 ? -6.402 49.906 36 1 73.25 131 LEU B C 1
ATOM 4695 O O . LEU B 1 131 ? -6.633 49.125 35.062 1 73.25 131 LEU B O 1
ATOM 4699 N N . SER B 1 132 ? -5.215 50.562 36.156 1 75.94 132 SER B N 1
ATOM 4700 C CA . SER B 1 132 ? -4.059 50.188 35.344 1 75.94 132 SER B CA 1
ATOM 4701 C C . SER B 1 132 ? -3.352 48.969 35.938 1 75.94 132 SER B C 1
ATOM 4703 O O . SER B 1 132 ? -3.52 48.656 37.125 1 75.94 132 SER B O 1
ATOM 4705 N N . ARG B 1 133 ? -2.549 48.25 35.062 1 80.12 133 ARG B N 1
ATOM 4706 C CA . ARG B 1 133 ? -1.725 47.125 35.469 1 80.12 133 ARG B CA 1
ATOM 4707 C C . ARG B 1 133 ? -0.737 47.531 36.562 1 80.12 133 ARG B C 1
ATOM 4709 O O . ARG B 1 133 ? -0.552 46.781 37.531 1 80.12 133 ARG B O 1
ATOM 4716 N N . GLU B 1 134 ? -0.28 48.656 36.406 1 77.56 134 GLU B N 1
ATOM 4717 C CA . GLU B 1 134 ? 0.75 49.156 37.344 1 77.56 134 GLU B CA 1
ATOM 4718 C C . GLU B 1 134 ? 0.173 49.406 38.719 1 77.56 134 GLU B C 1
ATOM 4720 O O . GLU B 1 134 ? 0.842 49.188 39.75 1 77.56 134 GLU B O 1
ATOM 4725 N N . GLU B 1 135 ? -0.999 49.812 38.719 1 78.88 135 GLU B N 1
ATOM 4726 C CA . GLU B 1 135 ? -1.666 50.094 39.969 1 78.88 135 GLU B CA 1
ATOM 4727 C C . GLU B 1 135 ? -1.914 48.812 40.75 1 78.88 135 GLU B C 1
ATOM 4729 O O . GLU B 1 135 ? -2.021 48.844 42 1 78.88 135 GLU B O 1
ATOM 4734 N N . LEU B 1 136 ? -1.949 47.844 40.094 1 79.56 136 LEU B N 1
ATOM 4735 C CA . LEU B 1 136 ? -2.188 46.531 40.75 1 79.56 136 LEU B CA 1
ATOM 4736 C C . LEU B 1 136 ? -0.873 45.812 41 1 79.56 136 LEU B C 1
ATOM 4738 O O . LEU B 1 136 ? -0.875 44.656 41.438 1 79.56 136 LEU B O 1
ATOM 4742 N N . GLY B 1 137 ? 0.234 46.469 40.656 1 78.5 137 GLY B N 1
ATOM 4743 C CA . GLY B 1 137 ? 1.544 45.938 40.969 1 78.5 137 GLY B CA 1
ATOM 4744 C C . GLY B 1 137 ? 2.139 45.094 39.875 1 78.5 137 GLY B C 1
ATOM 4745 O O . GLY B 1 137 ? 3.148 44.406 40.094 1 78.5 137 GLY B O 1
ATOM 4746 N N . PHE B 1 138 ? 1.622 45.125 38.75 1 82.31 138 PHE B N 1
ATOM 4747 C CA . PHE B 1 138 ? 2.145 44.312 37.656 1 82.31 138 PHE B CA 1
ATOM 4748 C C . PHE B 1 138 ? 3.029 45.156 36.75 1 82.31 138 PHE B C 1
ATOM 4750 O O . PHE B 1 138 ? 2.846 46.375 36.625 1 82.31 138 PHE B O 1
ATOM 4757 N N . ALA B 1 139 ? 4.012 44.594 36.156 1 82.25 139 ALA B N 1
ATOM 4758 C CA . ALA B 1 139 ? 4.914 45.25 35.219 1 82.25 139 ALA B CA 1
ATOM 4759 C C . ALA B 1 139 ? 4.184 45.625 33.938 1 82.25 139 ALA B C 1
ATOM 4761 O O . ALA B 1 139 ? 3.191 45 33.562 1 82.25 139 ALA B O 1
ATOM 4762 N N . PRO B 1 140 ? 4.656 46.625 33.25 1 82.88 140 PRO B N 1
ATOM 4763 C CA . PRO B 1 140 ? 4.062 47 31.969 1 82.88 140 PRO B CA 1
ATOM 4764 C C . PRO B 1 140 ? 4.195 45.875 30.922 1 82.88 140 PRO B C 1
ATOM 4766 O O . PRO B 1 140 ? 5.027 45 31.062 1 82.88 140 PRO B O 1
ATOM 4769 N N . ARG B 1 141 ? 3.352 46 29.875 1 85.06 141 ARG B N 1
ATOM 4770 C CA . ARG B 1 141 ? 3.391 45 28.797 1 85.06 141 ARG B CA 1
ATOM 4771 C C . ARG B 1 141 ? 4.73 45.031 28.078 1 85.06 141 ARG B C 1
ATOM 4773 O O . ARG B 1 141 ? 5.312 46.094 27.875 1 85.06 141 ARG B O 1
ATOM 4780 N N . LYS B 1 142 ? 5.16 43.938 27.734 1 85 142 LYS B N 1
ATOM 4781 C CA . LYS B 1 142 ? 6.445 43.812 27.047 1 85 142 LYS B CA 1
ATOM 4782 C C . LYS B 1 142 ? 6.262 43.781 25.531 1 85 142 LYS B C 1
ATOM 4784 O O . LYS B 1 142 ? 5.246 43.281 25.047 1 85 142 LYS B O 1
ATOM 4789 N N . CYS B 1 143 ? 7.262 44.312 24.875 1 88.62 143 CYS B N 1
ATOM 4790 C CA . CYS B 1 143 ? 7.297 44.25 23.406 1 88.62 143 CYS B CA 1
ATOM 4791 C C . CYS B 1 143 ? 7.402 42.812 22.922 1 88.62 143 CYS B C 1
ATOM 4793 O O . CYS B 1 143 ? 8.164 42.031 23.484 1 88.62 143 CYS B O 1
ATOM 4795 N N . LEU B 1 144 ? 6.66 42.531 21.938 1 85.88 144 LEU B N 1
ATOM 4796 C CA . LEU B 1 144 ? 6.617 41.188 21.391 1 85.88 144 LEU B CA 1
ATOM 4797 C C . LEU B 1 144 ? 7.965 40.812 20.781 1 85.88 144 LEU B C 1
ATOM 4799 O O . LEU B 1 144 ? 8.281 39.625 20.672 1 85.88 144 LEU B O 1
ATOM 4803 N N . LEU B 1 145 ? 8.758 41.781 20.359 1 87.19 145 LEU B N 1
ATOM 4804 C CA . LEU B 1 145 ? 9.953 41.531 19.562 1 87.19 145 LEU B CA 1
ATOM 4805 C C . LEU B 1 145 ? 11.203 41.594 20.438 1 87.19 145 LEU B C 1
ATOM 4807 O O . LEU B 1 145 ? 12.109 40.781 20.312 1 87.19 145 LEU B O 1
ATOM 4811 N N . CYS B 1 146 ? 11.305 42.594 21.312 1 88.75 146 CYS B N 1
ATOM 4812 C CA . CYS B 1 146 ? 12.57 42.812 22.016 1 88.75 146 CYS B CA 1
ATOM 4813 C C . CYS B 1 146 ? 12.414 42.625 23.516 1 88.75 146 CYS B C 1
ATOM 4815 O O . CYS B 1 146 ? 13.398 42.594 24.25 1 88.75 146 CYS B O 1
ATOM 4817 N N . GLY B 1 147 ? 11.242 42.531 24.062 1 85.88 147 GLY B N 1
ATOM 4818 C CA . GLY B 1 147 ? 11.023 42.25 25.469 1 85.88 147 GLY B CA 1
ATOM 4819 C C . GLY B 1 147 ? 11.062 43.5 26.328 1 85.88 147 GLY B C 1
ATOM 4820 O O . GLY B 1 147 ? 10.805 43.438 27.531 1 85.88 147 GLY B O 1
ATOM 4821 N N . LYS B 1 148 ? 11.336 44.594 25.719 1 87.69 148 LYS B N 1
ATOM 4822 C CA . LYS B 1 148 ? 11.312 45.844 26.453 1 87.69 148 LYS B CA 1
ATOM 4823 C C . LYS B 1 148 ? 9.883 46.344 26.609 1 87.69 148 LYS B C 1
ATOM 4825 O O . LYS B 1 148 ? 8.922 45.656 26.281 1 87.69 148 LYS B O 1
ATOM 4830 N N . ASP B 1 149 ? 9.852 47.5 27.234 1 85.75 149 ASP B N 1
ATOM 4831 C CA . ASP B 1 149 ? 8.531 48.094 27.438 1 85.75 149 ASP B CA 1
ATOM 4832 C C . ASP B 1 149 ? 7.844 48.375 26.094 1 85.75 149 ASP B C 1
ATOM 4834 O O . ASP B 1 149 ? 8.391 49.062 25.234 1 85.75 149 ASP B O 1
ATOM 4838 N N . ALA B 1 150 ? 6.637 47.875 25.938 1 85 150 ALA B N 1
ATOM 4839 C CA . ALA B 1 150 ? 5.934 47.938 24.672 1 85 150 ALA B CA 1
ATOM 4840 C C . ALA B 1 150 ? 5.613 49.375 24.297 1 85 150 ALA B C 1
ATOM 4842 O O . ALA B 1 150 ? 5.723 49.75 23.125 1 85 150 ALA B O 1
ATOM 4843 N N . LYS B 1 151 ? 5.18 50.188 25.219 1 82.69 151 LYS B N 1
ATOM 4844 C CA . LYS B 1 151 ? 4.812 51.562 24.969 1 82.69 151 LYS B CA 1
ATOM 4845 C C . LYS B 1 151 ? 6.012 52.375 24.453 1 82.69 151 LYS B C 1
ATOM 4847 O O . LYS B 1 151 ? 5.879 53.156 23.531 1 82.69 151 LYS B O 1
ATOM 4852 N N . THR B 1 152 ? 7.051 52.156 25.062 1 85 152 THR B N 1
ATOM 4853 C CA . THR B 1 152 ? 8.273 52.844 24.672 1 85 152 THR B CA 1
ATOM 4854 C C . THR B 1 152 ? 8.711 52.406 23.281 1 85 152 THR B C 1
ATOM 4856 O O . THR B 1 152 ? 9.109 53.25 22.453 1 85 152 THR B O 1
ATOM 4859 N N . CYS B 1 153 ? 8.672 51.156 23.031 1 87 153 CYS B N 1
ATOM 4860 C CA . CYS B 1 153 ? 9.094 50.594 21.75 1 87 153 CYS B CA 1
ATOM 4861 C C . CYS B 1 153 ? 8.227 51.156 20.625 1 87 153 CYS B C 1
ATOM 4863 O O . CYS B 1 153 ? 8.727 51.406 19.516 1 87 153 CYS B O 1
ATOM 4865 N N . ILE B 1 154 ? 6.941 51.25 20.844 1 80.25 154 ILE B N 1
ATOM 4866 C CA . ILE B 1 154 ? 6.012 51.781 19.828 1 80.25 154 ILE B CA 1
ATOM 4867 C C . ILE B 1 154 ? 6.297 53.25 19.562 1 80.25 154 ILE B C 1
ATOM 4869 O O . ILE B 1 154 ? 6.332 53.688 18.406 1 80.25 154 ILE B O 1
ATOM 4873 N N . LYS B 1 155 ? 6.523 53.938 20.547 1 81.5 155 LYS B N 1
ATOM 4874 C CA . LYS B 1 155 ? 6.789 55.375 20.438 1 81.5 155 LYS B CA 1
ATOM 4875 C C . LYS B 1 155 ? 8.094 55.656 19.703 1 81.5 155 LYS B C 1
ATOM 4877 O O . LYS B 1 155 ? 8.18 56.594 18.906 1 81.5 155 LYS B O 1
ATOM 4882 N N . GLU B 1 156 ? 8.938 54.844 19.984 1 87.44 156 GLU B N 1
ATOM 4883 C CA . GLU B 1 156 ? 10.266 55.062 19.422 1 87.44 156 GLU B CA 1
ATOM 4884 C C . GLU B 1 156 ? 10.367 54.406 18.031 1 87.44 156 GLU B C 1
ATOM 4886 O O . GLU B 1 156 ? 11.297 54.719 17.281 1 87.44 156 GLU B O 1
ATOM 4891 N N . GLY B 1 157 ? 9.469 53.656 17.672 1 84.19 157 GLY B N 1
ATOM 4892 C CA . GLY B 1 157 ? 9.492 53 16.375 1 84.19 157 GLY B CA 1
ATOM 4893 C C . GLY B 1 157 ? 10.664 52.062 16.188 1 84.19 157 GLY B C 1
ATOM 4894 O O . GLY B 1 157 ? 11.328 52.062 15.148 1 84.19 157 GLY B O 1
ATOM 4895 N N . ASN B 1 158 ? 10.922 51.281 17.141 1 87.81 158 ASN B N 1
ATOM 4896 C CA . ASN B 1 158 ? 12.117 50.438 17.188 1 87.81 158 ASN B CA 1
ATOM 4897 C C . ASN B 1 158 ? 12.008 49.25 16.219 1 87.81 158 ASN B C 1
ATOM 4899 O O . ASN B 1 158 ? 13.016 48.625 15.883 1 87.81 158 ASN B O 1
ATOM 4903 N N . HIS B 1 159 ? 10.805 48.906 15.82 1 91.88 159 HIS B N 1
ATOM 4904 C CA . HIS B 1 159 ? 10.609 47.719 14.984 1 91.88 159 HIS B CA 1
ATOM 4905 C C . HIS B 1 159 ? 9.703 48.062 13.797 1 91.88 159 HIS B C 1
ATOM 4907 O O . HIS B 1 159 ? 8.836 48.938 13.883 1 91.88 159 HIS B O 1
ATOM 4913 N N . SER B 1 160 ? 9.953 47.406 12.703 1 91.31 160 SER B N 1
ATOM 4914 C CA . SER B 1 160 ? 9.117 47.594 11.523 1 91.31 160 SER B CA 1
ATOM 4915 C C . SER B 1 160 ? 7.816 46.812 11.633 1 91.31 160 SER B C 1
ATOM 4917 O O . SER B 1 160 ? 7.707 45.875 12.445 1 91.31 160 SER B O 1
ATOM 4919 N N . LEU B 1 161 ? 6.859 47.25 10.867 1 90.69 161 LEU B N 1
ATOM 4920 C CA . LEU B 1 161 ? 5.578 46.562 10.828 1 90.69 161 LEU B CA 1
ATOM 4921 C C . LEU B 1 161 ? 5.754 45.125 10.336 1 90.69 161 LEU B C 1
ATOM 4923 O O . LEU B 1 161 ? 5.078 44.188 10.812 1 90.69 161 LEU B O 1
ATOM 4927 N N . ALA B 1 162 ? 6.613 44.938 9.398 1 91.69 162 ALA B N 1
ATOM 4928 C CA . ALA B 1 162 ? 6.891 43.625 8.844 1 91.69 162 ALA B CA 1
ATOM 4929 C C . ALA B 1 162 ? 7.43 42.688 9.914 1 91.69 162 ALA B C 1
ATOM 4931 O O . ALA B 1 162 ? 7.07 41.5 9.961 1 91.69 162 ALA B O 1
ATOM 4932 N N . GLU B 1 163 ? 8.242 43.188 10.711 1 92.56 163 GLU B N 1
ATOM 4933 C CA . GLU B 1 163 ? 8.766 42.406 11.828 1 92.56 163 GLU B CA 1
ATOM 4934 C C . GLU B 1 163 ? 7.668 42.031 12.812 1 92.56 163 GLU B C 1
ATOM 4936 O O . GLU B 1 163 ? 7.648 40.938 13.336 1 92.56 163 GLU B O 1
ATOM 4941 N N . GLY B 1 164 ? 6.832 43 13 1 91.69 164 GLY B N 1
ATOM 4942 C CA . GLY B 1 164 ? 5.699 42.719 13.875 1 91.69 164 GLY B CA 1
ATOM 4943 C C . GLY B 1 164 ? 4.793 41.625 13.359 1 91.69 164 GLY B C 1
ATOM 4944 O O . GLY B 1 164 ? 4.453 40.688 14.102 1 91.69 164 GLY B O 1
ATOM 4945 N N . TYR B 1 165 ? 4.492 41.719 12.094 1 92.38 165 TYR B N 1
ATOM 4946 C CA . TYR B 1 165 ? 3.637 40.688 11.484 1 92.38 165 TYR B CA 1
ATOM 4947 C C . TYR B 1 165 ? 4.305 39.312 11.516 1 92.38 165 TYR B C 1
ATOM 4949 O O . TYR B 1 165 ? 3.645 38.312 11.758 1 92.38 165 TYR B O 1
ATOM 4957 N N . SER B 1 166 ? 5.504 39.312 11.289 1 92.75 166 SER B N 1
ATOM 4958 C CA . SER B 1 166 ? 6.254 38.062 11.297 1 92.75 166 SER B CA 1
ATOM 4959 C C . SER B 1 166 ? 6.215 37.406 12.672 1 92.75 166 SER B C 1
ATOM 4961 O O . SER B 1 166 ? 6.012 36.188 12.781 1 92.75 166 SER B O 1
ATOM 4963 N N . GLN B 1 167 ? 6.445 38.219 13.664 1 92.69 167 GLN B N 1
ATOM 4964 C CA . GLN B 1 167 ? 6.422 37.719 15.031 1 92.69 167 GLN B CA 1
ATOM 4965 C C . GLN B 1 167 ? 5.031 37.219 15.414 1 92.69 167 GLN B C 1
ATOM 4967 O O . GLN B 1 167 ? 4.891 36.156 16.062 1 92.69 167 GLN B O 1
ATOM 4972 N N . ILE B 1 168 ? 4.062 37.906 15.055 1 93.69 168 ILE B N 1
ATOM 4973 C CA . ILE B 1 168 ? 2.686 37.531 15.359 1 93.69 168 ILE B CA 1
ATOM 4974 C C . ILE B 1 168 ? 2.344 36.219 14.641 1 93.69 168 ILE B C 1
ATOM 4976 O O . ILE B 1 168 ? 1.739 35.312 15.227 1 93.69 168 ILE B O 1
ATOM 4980 N N . ASN B 1 169 ? 2.729 36.125 13.383 1 93.75 169 ASN B N 1
ATOM 4981 C CA . ASN B 1 169 ? 2.523 34.906 12.641 1 93.75 169 ASN B CA 1
ATOM 4982 C C . ASN B 1 169 ? 3.182 33.719 13.344 1 93.75 169 ASN B C 1
ATOM 4984 O O . ASN B 1 169 ? 2.59 32.625 13.438 1 93.75 169 ASN B O 1
ATOM 4988 N N . LYS B 1 170 ? 4.34 33.906 13.766 1 92.81 170 LYS B N 1
ATOM 4989 C CA . LYS B 1 170 ? 5.062 32.875 14.484 1 92.81 170 LYS B CA 1
ATOM 4990 C C . LYS B 1 170 ? 4.309 32.438 15.734 1 92.81 170 LYS B C 1
ATOM 4992 O O . LYS B 1 170 ? 4.191 31.25 16.016 1 92.81 170 LYS B O 1
ATOM 4997 N N . MET B 1 171 ? 3.826 33.406 16.5 1 93.44 171 MET B N 1
ATOM 4998 C CA . MET B 1 171 ? 3.068 33.125 17.719 1 93.44 171 MET B CA 1
ATOM 4999 C C . MET B 1 171 ? 1.805 32.312 17.391 1 93.44 171 MET B C 1
ATOM 5001 O O . MET B 1 171 ? 1.463 31.375 18.109 1 93.44 171 MET B O 1
ATOM 5005 N N . LEU B 1 172 ? 1.194 32.75 16.375 1 93.88 172 LEU B N 1
ATOM 5006 C CA . LEU B 1 172 ? -0.051 32.094 15.984 1 93.88 172 LEU B CA 1
ATOM 5007 C C . LEU B 1 172 ? 0.204 30.656 15.516 1 93.88 172 LEU B C 1
ATOM 5009 O O . LEU B 1 172 ? -0.554 29.75 15.852 1 93.88 172 LEU B O 1
ATOM 5013 N N . HIS B 1 173 ? 1.229 30.438 14.797 1 92.88 173 HIS B N 1
ATOM 5014 C CA . HIS B 1 173 ? 1.626 29.094 14.398 1 92.88 173 HIS B CA 1
ATOM 5015 C C . HIS B 1 173 ? 1.896 28.219 15.617 1 92.88 173 HIS B C 1
ATOM 5017 O O . HIS B 1 173 ? 1.439 27.078 15.68 1 92.88 173 HIS B O 1
ATOM 5023 N N . ASN B 1 174 ? 2.641 28.781 16.484 1 93.19 174 ASN B N 1
ATOM 5024 C CA . ASN B 1 174 ? 2.979 28.031 17.688 1 93.19 174 ASN B CA 1
ATOM 5025 C C . ASN B 1 174 ? 1.732 27.656 18.484 1 93.19 174 ASN B C 1
ATOM 5027 O O . ASN B 1 174 ? 1.632 26.547 19.016 1 93.19 174 ASN B O 1
ATOM 5031 N N . PHE B 1 175 ? 0.831 28.594 18.578 1 93 175 PHE B N 1
ATOM 5032 C CA . PHE B 1 175 ? -0.414 28.344 19.297 1 93 175 PHE B CA 1
ATOM 5033 C C . PHE B 1 175 ? -1.198 27.219 18.641 1 93 175 PHE B C 1
ATOM 5035 O O . PHE B 1 175 ? -1.641 26.281 19.328 1 93 175 PHE B O 1
ATOM 5042 N N . GLU B 1 176 ? -1.346 27.25 17.359 1 90.94 176 GLU B N 1
ATOM 5043 C CA . GLU B 1 176 ? -2.09 26.219 16.641 1 90.94 176 GLU B CA 1
ATOM 5044 C C . GLU B 1 176 ? -1.424 24.859 16.797 1 90.94 176 GLU B C 1
ATOM 5046 O O . GLU B 1 176 ? -2.104 23.844 17 1 90.94 176 GLU B O 1
ATOM 5051 N N . LYS B 1 177 ? -0.187 24.781 16.703 1 92.56 177 LYS B N 1
ATOM 5052 C CA . LYS B 1 177 ? 0.553 23.531 16.875 1 92.56 177 LYS B CA 1
ATOM 5053 C C . LYS B 1 177 ? 0.403 22.984 18.297 1 92.56 177 LYS B C 1
ATOM 5055 O O . LYS B 1 177 ? 0.368 21.781 18.5 1 92.56 177 LYS B O 1
ATOM 5060 N N . SER B 1 178 ? 0.387 23.938 19.203 1 92.94 178 SER B N 1
ATOM 5061 C CA . SER B 1 178 ? 0.226 23.516 20.578 1 92.94 178 SER B CA 1
ATOM 5062 C C . SER B 1 178 ? -1.145 22.891 20.812 1 92.94 178 SER B C 1
ATOM 5064 O O . SER B 1 178 ? -1.315 22.062 21.719 1 92.94 178 SER B O 1
ATOM 5066 N N . LYS B 1 179 ? -2.08 23.234 20 1 91.5 179 LYS B N 1
ATOM 5067 C CA . LYS B 1 179 ? -3.439 22.719 20.125 1 91.5 179 LYS B CA 1
ATOM 5068 C C . LYS B 1 179 ? -3.596 21.391 19.406 1 91.5 179 LYS B C 1
ATOM 5070 O O . LYS B 1 179 ? -4.562 20.656 19.625 1 91.5 179 LYS B O 1
ATOM 5075 N N . MET B 1 180 ? -2.699 21.031 18.578 1 93.75 180 MET B N 1
ATOM 5076 C CA . MET B 1 180 ? -2.736 19.766 17.859 1 93.75 180 MET B CA 1
ATOM 5077 C C . MET B 1 180 ? -2.057 18.672 18.688 1 93.75 180 MET B C 1
ATOM 5079 O O . MET B 1 180 ? -0.845 18.469 18.578 1 93.75 180 MET B O 1
ATOM 5083 N N . ILE B 1 181 ? -2.869 17.891 19.281 1 95.38 181 ILE B N 1
ATOM 5084 C CA . ILE B 1 181 ? -2.404 16.906 20.25 1 95.38 181 ILE B CA 1
ATOM 5085 C C . ILE B 1 181 ? -2.068 15.594 19.547 1 95.38 181 ILE B C 1
ATOM 5087 O O . ILE B 1 181 ? -2.762 15.188 18.609 1 95.38 181 ILE B O 1
ATOM 5091 N N . VAL B 1 182 ? -1.056 14.953 19.953 1 96.31 182 VAL B N 1
ATOM 5092 C CA . VAL B 1 182 ? -0.651 13.617 19.547 1 96.31 182 VAL B CA 1
ATOM 5093 C C . VAL B 1 182 ? -0.646 12.68 20.75 1 96.31 182 VAL B C 1
ATOM 5095 O O . VAL B 1 182 ? 0.186 12.82 21.641 1 96.31 182 VAL B O 1
ATOM 5098 N N . PRO B 1 183 ? -1.563 11.789 20.781 1 94.94 183 PRO B N 1
ATOM 5099 C CA . PRO B 1 183 ? -1.617 10.875 21.922 1 94.94 183 PRO B CA 1
ATOM 5100 C C . PRO B 1 183 ? -0.457 9.883 21.938 1 94.94 183 PRO B C 1
ATOM 5102 O O . PRO B 1 183 ? 0.277 9.773 20.953 1 94.94 183 PRO B O 1
ATOM 5105 N N . GLN B 1 184 ? -0.326 9.289 23.047 1 92.94 184 GLN B N 1
ATOM 5106 C CA . GLN B 1 184 ? 0.627 8.188 23.094 1 92.94 184 GLN B CA 1
ATOM 5107 C C . GLN B 1 184 ? 0.12 6.988 22.297 1 92.94 184 GLN B C 1
ATOM 5109 O O . GLN B 1 184 ? -1.001 6.523 22.516 1 92.94 184 GLN B O 1
ATOM 5114 N N . MET B 1 185 ? 0.889 6.586 21.359 1 92.94 185 MET B N 1
ATOM 5115 C CA . MET B 1 185 ? 0.493 5.492 20.484 1 92.94 185 MET B CA 1
ATOM 5116 C C . MET B 1 185 ? 1.507 4.355 20.531 1 92.94 185 MET B C 1
ATOM 5118 O O . MET B 1 185 ? 2.66 4.562 20.922 1 92.94 185 MET B O 1
ATOM 5122 N N . THR B 1 186 ? 1.008 3.219 20.188 1 94.75 186 THR B N 1
ATOM 5123 C CA . THR B 1 186 ? 1.894 2.062 20.125 1 94.75 186 THR B CA 1
ATOM 5124 C C . THR B 1 186 ? 2.828 2.16 18.922 1 94.75 186 THR B C 1
ATOM 5126 O O . THR B 1 186 ? 2.592 2.955 18.016 1 94.75 186 THR B O 1
ATOM 5129 N N . GLN B 1 187 ? 3.893 1.386 19.016 1 97.19 187 GLN B N 1
ATOM 5130 C CA . GLN B 1 187 ? 4.828 1.297 17.906 1 97.19 187 GLN B CA 1
ATOM 5131 C C . GLN B 1 187 ? 4.102 0.955 16.594 1 97.19 187 GLN B C 1
ATOM 5133 O O . GLN B 1 187 ? 4.348 1.573 15.562 1 97.19 187 GLN B O 1
ATOM 5138 N N . SER B 1 188 ? 3.17 0.011 16.625 1 95.69 188 SER B N 1
ATOM 5139 C CA . SER B 1 188 ? 2.43 -0.431 15.453 1 95.69 188 SER B CA 1
ATOM 5140 C C . SER B 1 188 ? 1.59 0.7 14.867 1 95.69 188 SER B C 1
ATOM 5142 O O . SER B 1 188 ? 1.5 0.849 13.648 1 95.69 188 SER B O 1
ATOM 5144 N N . GLN B 1 189 ? 1.011 1.464 15.734 1 95.81 189 GLN B N 1
ATOM 5145 C CA . GLN B 1 189 ? 0.158 2.557 15.281 1 95.81 189 GLN B CA 1
ATOM 5146 C C . GLN B 1 189 ? 0.974 3.635 14.57 1 95.81 189 GLN B C 1
ATOM 5148 O O . GLN B 1 189 ? 0.566 4.141 13.523 1 95.81 189 GLN B O 1
ATOM 5153 N N . VAL B 1 190 ? 2.127 3.975 15.141 1 98.31 190 VAL B N 1
ATOM 5154 C CA . VAL B 1 190 ? 2.967 5.023 14.57 1 98.31 190 VAL B CA 1
ATOM 5155 C C . VAL B 1 190 ? 3.564 4.547 13.25 1 98.31 190 VAL B C 1
ATOM 5157 O O . VAL B 1 190 ? 3.576 5.289 12.258 1 98.31 190 VAL B O 1
ATOM 5160 N N . VAL B 1 191 ? 4.023 3.328 13.219 1 98.44 191 VAL B N 1
ATOM 5161 C CA . VAL B 1 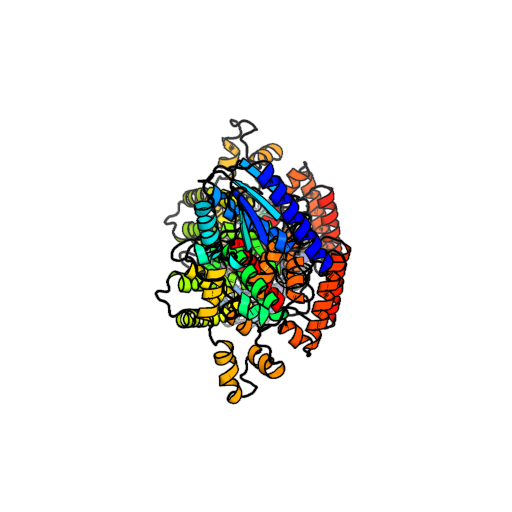191 ? 4.633 2.766 12.016 1 98.44 191 VAL B CA 1
ATOM 5162 C C . VAL B 1 191 ? 3.574 2.619 10.922 1 98.44 191 VAL B C 1
ATOM 5164 O O . VAL B 1 191 ? 3.844 2.885 9.75 1 98.44 191 VAL B O 1
ATOM 5167 N N . ASN B 1 192 ? 2.357 2.209 11.297 1 97.62 192 ASN B N 1
ATOM 5168 C CA . ASN B 1 192 ? 1.261 2.125 10.344 1 97.62 192 ASN B CA 1
ATOM 5169 C C . ASN B 1 192 ? 0.932 3.492 9.742 1 97.62 192 ASN B C 1
ATOM 5171 O O . ASN B 1 192 ? 0.61 3.596 8.562 1 97.62 192 ASN B O 1
ATOM 5175 N N . ALA B 1 193 ? 0.956 4.492 10.578 1 98.5 193 ALA B N 1
ATOM 5176 C CA . ALA B 1 193 ? 0.712 5.844 10.078 1 98.5 193 ALA B CA 1
ATOM 5177 C C . ALA B 1 193 ? 1.774 6.258 9.062 1 98.5 193 ALA B C 1
ATOM 5179 O O . ALA B 1 193 ? 1.468 6.914 8.062 1 98.5 193 ALA B O 1
ATOM 5180 N N . ALA B 1 194 ? 3.049 5.902 9.367 1 98.81 194 ALA B N 1
ATOM 5181 C CA . ALA B 1 194 ? 4.141 6.203 8.438 1 98.81 194 ALA B CA 1
ATOM 5182 C C . ALA B 1 194 ? 3.943 5.488 7.109 1 98.81 194 ALA B C 1
ATOM 5184 O O . ALA B 1 194 ? 4.074 6.098 6.043 1 98.81 194 ALA B O 1
ATOM 5185 N N . LEU B 1 195 ? 3.566 4.215 7.16 1 98.75 195 LEU B N 1
ATOM 5186 C CA . LEU B 1 195 ? 3.312 3.447 5.945 1 98.75 195 LEU B CA 1
ATOM 5187 C C . LEU B 1 195 ? 2.121 4.016 5.184 1 98.75 195 LEU B C 1
ATOM 5189 O O . LEU B 1 195 ? 2.135 4.062 3.951 1 98.75 195 LEU B O 1
ATOM 5193 N N . THR B 1 196 ? 1.123 4.422 5.898 1 98.62 196 THR B N 1
ATOM 5194 C CA . THR B 1 196 ? -0.036 5.059 5.277 1 98.62 196 THR B CA 1
ATOM 5195 C C . THR B 1 196 ? 0.384 6.281 4.469 1 98.62 196 THR B C 1
ATOM 5197 O O . THR B 1 196 ? -0.068 6.469 3.338 1 98.62 196 THR B O 1
ATOM 5200 N N . GLY B 1 197 ? 1.244 7.09 5.098 1 98.81 197 GLY B N 1
ATOM 5201 C CA . GLY B 1 197 ? 1.728 8.258 4.375 1 98.81 197 GLY B CA 1
ATOM 5202 C C . GLY B 1 197 ? 2.381 7.914 3.051 1 98.81 197 GLY B C 1
ATOM 5203 O O . GLY B 1 197 ? 2.094 8.539 2.029 1 98.81 197 GLY B O 1
ATOM 5204 N N . MET B 1 198 ? 3.215 6.902 3.039 1 98.81 198 MET B N 1
ATOM 5205 C CA . MET B 1 198 ? 3.947 6.492 1.844 1 98.81 198 MET B CA 1
ATOM 5206 C C . MET B 1 198 ? 3.002 5.902 0.802 1 98.81 198 MET B C 1
ATOM 5208 O O . MET B 1 198 ? 3.088 6.238 -0.38 1 98.81 198 MET B O 1
ATOM 5212 N N . LEU B 1 199 ? 2.066 5.09 1.22 1 98.81 199 LEU B N 1
ATOM 5213 C CA . LEU B 1 199 ? 1.189 4.375 0.299 1 98.81 199 LEU B CA 1
ATOM 5214 C C . LEU B 1 199 ? 0.098 5.297 -0.237 1 98.81 199 LEU B C 1
ATOM 5216 O O . LEU B 1 199 ? -0.291 5.191 -1.402 1 98.81 199 LEU B O 1
ATOM 5220 N N . TYR B 1 200 ? -0.43 6.195 0.625 1 98.69 200 TYR B N 1
ATOM 5221 C CA . TYR B 1 200 ? -1.393 7.184 0.15 1 98.69 200 TYR B CA 1
ATOM 5222 C C . TYR B 1 200 ? -0.779 8.062 -0.93 1 98.69 200 TYR B C 1
ATOM 5224 O O . TYR B 1 200 ? -1.402 8.312 -1.964 1 98.69 200 TYR B O 1
ATOM 5232 N N . GLU B 1 201 ? 0.431 8.508 -0.645 1 98.69 201 GLU B N 1
ATOM 5233 C CA . GLU B 1 201 ? 1.085 9.422 -1.578 1 98.69 201 GLU B CA 1
ATOM 5234 C C . GLU B 1 201 ? 1.215 8.797 -2.963 1 98.69 201 GLU B C 1
ATOM 5236 O O . GLU B 1 201 ? 0.873 9.422 -3.969 1 98.69 201 GLU B O 1
ATOM 5241 N N . VAL B 1 202 ? 1.707 7.539 -3.088 1 98.31 202 VAL B N 1
ATOM 5242 C CA . VAL B 1 202 ? 1.971 6.953 -4.398 1 98.31 202 VAL B CA 1
ATOM 5243 C C . VAL B 1 202 ? 0.654 6.562 -5.062 1 98.31 202 VAL B C 1
ATOM 5245 O O . VAL B 1 202 ? 0.586 6.426 -6.289 1 98.31 202 VAL B O 1
ATOM 5248 N N . SER B 1 203 ? -0.425 6.449 -4.289 1 98 203 SER B N 1
ATOM 5249 C CA . SER B 1 203 ? -1.724 6.055 -4.828 1 98 203 SER B CA 1
ATOM 5250 C C . SER B 1 203 ? -2.525 7.266 -5.285 1 98 203 SER B C 1
ATOM 5252 O O . SER B 1 203 ? -3.551 7.125 -5.953 1 98 203 SER B O 1
ATOM 5254 N N . LEU B 1 204 ? -2.049 8.469 -4.941 1 97.75 204 LEU B N 1
ATOM 5255 C CA . LEU B 1 204 ? -2.719 9.719 -5.273 1 97.75 204 LEU B CA 1
ATOM 5256 C C . LEU B 1 204 ? -2.588 10.031 -6.762 1 97.75 204 LEU B C 1
ATOM 5258 O O . LEU B 1 204 ? -1.502 9.898 -7.332 1 97.75 204 LEU B O 1
ATOM 5262 N N . ALA B 1 205 ? -3.676 10.414 -7.438 1 95.81 205 ALA B N 1
ATOM 5263 C CA . ALA B 1 205 ? -3.656 10.734 -8.867 1 95.81 205 ALA B CA 1
ATOM 5264 C C . ALA B 1 205 ? -4.723 11.773 -9.211 1 95.81 205 ALA B C 1
ATOM 5266 O O . ALA B 1 205 ? -5.781 11.812 -8.578 1 95.81 205 ALA B O 1
ATOM 5267 N N . PRO B 1 206 ? -4.441 12.695 -10.164 1 96.69 206 PRO B N 1
ATOM 5268 C CA . PRO B 1 206 ? -3.199 12.758 -10.945 1 96.69 206 PRO B CA 1
ATOM 5269 C C . PRO B 1 206 ? -2.16 13.688 -10.312 1 96.69 206 PRO B C 1
ATOM 5271 O O . PRO B 1 206 ? -2.512 14.719 -9.742 1 96.69 206 PRO B O 1
ATOM 5274 N N . LYS B 1 207 ? -0.94 13.312 -10.336 1 97.56 207 LYS B N 1
ATOM 5275 C CA . LYS B 1 207 ? 0.135 14.125 -9.766 1 97.56 207 LYS B CA 1
ATOM 5276 C C . LYS B 1 207 ? 1.121 14.562 -10.852 1 97.56 207 LYS B C 1
ATOM 5278 O O . LYS B 1 207 ? 1.885 13.742 -11.367 1 97.56 207 LYS B O 1
ATOM 5283 N N . PRO B 1 208 ? 1.28 15.781 -11.141 1 97.75 208 PRO B N 1
ATOM 5284 C CA . PRO B 1 208 ? 2.133 16.25 -12.234 1 97.75 208 PRO B CA 1
ATOM 5285 C C . PRO B 1 208 ? 3.57 15.75 -12.117 1 97.75 208 PRO B C 1
ATOM 5287 O O . PRO B 1 208 ? 4.285 16.109 -11.18 1 97.75 208 PRO B O 1
ATOM 5290 N N . GLY B 1 209 ? 3.932 14.977 -13.102 1 98.19 209 GLY B N 1
ATOM 5291 C CA . GLY B 1 209 ? 5.312 14.547 -13.258 1 98.19 209 GLY B CA 1
ATOM 5292 C C . GLY B 1 209 ? 5.711 13.438 -12.305 1 98.19 209 GLY B C 1
ATOM 5293 O O . GLY B 1 209 ? 6.809 12.891 -12.406 1 98.19 209 GLY B O 1
ATOM 5294 N N . LEU B 1 210 ? 4.918 13.117 -11.305 1 98.44 210 LEU B N 1
ATOM 5295 C CA . LEU B 1 210 ? 5.207 12.109 -10.297 1 98.44 210 LEU B CA 1
ATOM 5296 C C . LEU B 1 210 ? 4.594 10.766 -10.688 1 98.44 210 LEU B C 1
ATOM 5298 O O . LEU B 1 210 ? 3.646 10.719 -11.477 1 98.44 210 LEU B O 1
ATOM 5302 N N . VAL B 1 211 ? 5.152 9.695 -10.164 1 97.94 211 VAL B N 1
ATOM 5303 C CA . VAL B 1 211 ? 4.566 8.367 -10.328 1 97.94 211 VAL B CA 1
ATOM 5304 C C . VAL B 1 211 ? 3.213 8.305 -9.625 1 97.94 211 VAL B C 1
ATOM 5306 O O . VAL B 1 211 ? 3.066 8.805 -8.508 1 97.94 211 VAL B O 1
ATOM 5309 N N . ASP B 1 212 ? 2.297 7.863 -10.289 1 96.06 212 ASP B N 1
ATOM 5310 C CA . ASP B 1 212 ? 1.005 7.48 -9.727 1 96.06 212 ASP B CA 1
ATOM 5311 C C . ASP B 1 212 ? 0.465 6.219 -10.398 1 96.06 212 ASP B C 1
ATOM 5313 O O . ASP B 1 212 ? 1.133 5.633 -11.25 1 96.06 212 ASP B O 1
ATOM 5317 N N . PRO B 1 213 ? -0.634 5.645 -9.977 1 93.5 213 PRO B N 1
ATOM 5318 C CA . PRO B 1 213 ? -1.08 4.344 -10.492 1 93.5 213 PRO B CA 1
ATOM 5319 C C . PRO B 1 213 ? -1.368 4.367 -11.992 1 93.5 213 PRO B C 1
ATOM 5321 O O . PRO B 1 213 ? -1.337 3.322 -12.641 1 93.5 213 PRO B O 1
ATOM 5324 N N . SER B 1 214 ? -1.582 5.496 -12.602 1 90 214 SER B N 1
ATOM 5325 C CA . SER B 1 214 ? -1.964 5.586 -14.008 1 90 214 SER B CA 1
ATOM 5326 C C . SER B 1 214 ? -0.784 6.016 -14.875 1 90 214 SER B C 1
ATOM 5328 O O . SER B 1 214 ? -0.845 5.926 -16.094 1 90 214 SER B O 1
ATOM 5330 N N . SER B 1 215 ? 0.275 6.457 -14.18 1 91.62 215 SER B N 1
ATOM 5331 C CA . SER B 1 215 ? 1.379 7.039 -14.938 1 91.62 215 SER B CA 1
ATOM 5332 C C . SER B 1 215 ? 2.691 6.938 -14.164 1 91.62 215 SER B C 1
ATOM 5334 O O . SER B 1 215 ? 2.715 7.113 -12.945 1 91.62 215 SER B O 1
ATOM 5336 N N . ASN B 1 216 ? 3.738 6.738 -14.93 1 95.81 216 ASN B N 1
ATOM 5337 C CA . ASN B 1 216 ? 5.051 6.773 -14.289 1 95.81 216 ASN B CA 1
ATOM 5338 C C . ASN B 1 216 ? 5.602 8.195 -14.227 1 95.81 216 ASN B C 1
ATOM 5340 O O . ASN B 1 216 ? 6.754 8.406 -13.844 1 95.81 216 ASN B O 1
ATOM 5344 N N . GLY B 1 217 ? 4.754 9.172 -14.617 1 95.81 217 GLY B N 1
ATOM 5345 C CA . GLY B 1 217 ? 5.234 10.547 -14.688 1 95.81 217 GLY B CA 1
ATOM 5346 C C . GLY B 1 217 ? 6.438 10.711 -15.602 1 95.81 217 GLY B C 1
ATOM 5347 O O . GLY B 1 217 ? 6.457 10.18 -16.719 1 95.81 217 GLY B O 1
ATOM 5348 N N . ALA B 1 218 ? 7.367 11.445 -15.125 1 97.19 218 ALA B N 1
ATOM 5349 C CA . ALA B 1 218 ? 8.555 11.719 -15.93 1 97.19 218 ALA B CA 1
ATOM 5350 C C . ALA B 1 218 ? 9.609 10.625 -15.742 1 97.19 218 ALA B C 1
ATOM 5352 O O . ALA B 1 218 ? 10.711 10.727 -16.281 1 97.19 218 ALA B O 1
ATOM 5353 N N . HIS B 1 219 ? 9.242 9.547 -15.016 1 96.5 219 HIS B N 1
ATOM 5354 C CA . HIS B 1 219 ? 10.203 8.508 -14.672 1 96.5 219 HIS B CA 1
ATOM 5355 C C . HIS B 1 219 ? 10.062 7.297 -15.586 1 96.5 219 HIS B C 1
ATOM 5357 O O . HIS B 1 219 ? 8.977 7.012 -16.094 1 96.5 219 HIS B O 1
ATOM 5363 N N . LYS B 1 220 ? 11.18 6.586 -15.781 1 94.12 220 LYS B N 1
ATOM 5364 C CA . LYS B 1 220 ? 11.188 5.422 -16.656 1 94.12 220 LYS B CA 1
ATOM 5365 C C . LYS B 1 220 ? 11.555 4.152 -15.891 1 94.12 220 LYS B C 1
ATOM 5367 O O . LYS B 1 220 ? 11.312 3.041 -16.375 1 94.12 220 LYS B O 1
ATOM 5372 N N . ASP B 1 221 ? 12 4.336 -14.711 1 94.81 221 ASP B N 1
ATOM 5373 C CA . ASP B 1 221 ? 12.609 3.209 -14.008 1 94.81 221 ASP B CA 1
ATOM 5374 C C . ASP B 1 221 ? 11.781 2.816 -12.789 1 94.81 221 ASP B C 1
ATOM 5376 O O . ASP B 1 221 ? 12.195 1.976 -11.992 1 94.81 221 ASP B O 1
ATOM 5380 N N . MET B 1 222 ? 10.656 3.441 -12.57 1 96.81 222 MET B N 1
ATOM 5381 C CA . MET B 1 222 ? 9.859 3.154 -11.383 1 96.81 222 MET B CA 1
ATOM 5382 C C . MET B 1 222 ? 8.367 3.242 -11.703 1 96.81 222 MET B C 1
ATOM 5384 O O . MET B 1 222 ? 7.957 4.008 -12.57 1 96.81 222 MET B O 1
ATOM 5388 N N . THR B 1 223 ? 7.582 2.469 -11.023 1 97.44 223 THR B N 1
ATOM 5389 C CA . THR B 1 223 ? 6.125 2.408 -11.117 1 97.44 223 THR B CA 1
ATOM 5390 C C . THR B 1 223 ? 5.496 2.443 -9.727 1 97.44 223 THR B C 1
ATOM 5392 O O . THR B 1 223 ? 6.203 2.463 -8.719 1 97.44 223 THR B O 1
ATOM 5395 N N . VAL B 1 224 ? 4.164 2.506 -9.68 1 98 224 VAL B N 1
ATOM 5396 C CA . VAL B 1 224 ? 3.441 2.453 -8.414 1 98 224 VAL B CA 1
ATOM 5397 C C . VAL B 1 224 ? 3.836 1.193 -7.648 1 98 224 VAL B C 1
ATOM 5399 O O . VAL B 1 224 ? 3.984 1.226 -6.422 1 98 224 VAL B O 1
ATOM 5402 N N . PHE B 1 225 ? 4.094 0.052 -8.32 1 97.94 225 PHE B N 1
ATOM 5403 C CA . PHE B 1 225 ? 4.449 -1.215 -7.695 1 97.94 225 PHE B CA 1
ATOM 5404 C C . PHE B 1 225 ? 5.832 -1.137 -7.059 1 97.94 225 PHE B C 1
ATOM 5406 O O . PHE B 1 225 ? 6.062 -1.705 -5.992 1 97.94 225 PHE B O 1
ATOM 5413 N N . THR B 1 226 ? 6.758 -0.432 -7.734 1 98.19 226 THR B N 1
ATOM 5414 C CA . THR B 1 226 ? 8.086 -0.209 -7.172 1 98.19 226 THR B CA 1
ATOM 5415 C C . THR B 1 226 ? 7.988 0.52 -5.836 1 98.19 226 THR B C 1
ATOM 5417 O O . THR B 1 226 ? 8.703 0.183 -4.887 1 98.19 226 THR B O 1
ATOM 5420 N N . PHE B 1 227 ? 7.117 1.524 -5.801 1 98.56 227 PHE B N 1
ATOM 5421 C CA . PHE B 1 227 ? 6.957 2.309 -4.582 1 98.56 227 PHE B CA 1
ATOM 5422 C C . PHE B 1 227 ? 6.312 1.476 -3.482 1 98.56 227 PHE B C 1
ATOM 5424 O O . PHE B 1 227 ? 6.613 1.657 -2.301 1 98.56 227 PHE B O 1
ATOM 5431 N N . ILE B 1 228 ? 5.395 0.603 -3.865 1 98.5 228 ILE B N 1
ATOM 5432 C CA . ILE B 1 228 ? 4.793 -0.307 -2.895 1 98.5 228 ILE B CA 1
ATOM 5433 C C . ILE B 1 228 ? 5.871 -1.217 -2.307 1 98.5 228 ILE B C 1
ATOM 5435 O O . ILE B 1 228 ? 5.977 -1.358 -1.087 1 98.5 228 ILE B O 1
ATOM 5439 N N . ASP B 1 229 ? 6.711 -1.847 -3.17 1 98.19 229 ASP B N 1
ATOM 5440 C CA . ASP B 1 229 ? 7.809 -2.691 -2.715 1 98.19 229 ASP B CA 1
ATOM 5441 C C . ASP B 1 229 ? 8.742 -1.923 -1.783 1 98.19 229 ASP B C 1
ATOM 5443 O O . ASP B 1 229 ? 9.172 -2.449 -0.755 1 98.19 229 ASP B O 1
ATOM 5447 N N . SER B 1 230 ? 9.039 -0.698 -2.15 1 98.5 230 SER B N 1
ATOM 5448 C CA . SER B 1 230 ? 9.891 0.171 -1.349 1 98.5 230 SER B CA 1
ATOM 5449 C C . SER B 1 230 ? 9.289 0.428 0.027 1 98.5 230 SER B C 1
ATOM 5451 O O . SER B 1 230 ? 9.977 0.326 1.044 1 98.5 230 SER B O 1
ATOM 5453 N N . SER B 1 231 ? 8 0.818 0.076 1 98.62 231 SER B N 1
ATOM 5454 C CA . SER B 1 231 ? 7.316 1.123 1.326 1 98.62 231 SER B CA 1
ATOM 5455 C C . SER B 1 231 ? 7.359 -0.062 2.285 1 98.62 231 SER B C 1
ATOM 5457 O O . SER B 1 231 ? 7.664 0.1 3.469 1 98.62 231 SER B O 1
ATOM 5459 N N . LEU B 1 232 ? 7.082 -1.228 1.769 1 98 232 LEU B N 1
ATOM 5460 C CA . LEU B 1 232 ? 7.051 -2.424 2.604 1 98 232 LEU B CA 1
ATOM 5461 C C . LEU B 1 232 ? 8.453 -2.803 3.066 1 98 232 LEU B C 1
ATOM 5463 O O . LEU B 1 232 ? 8.633 -3.287 4.188 1 98 232 LEU B O 1
ATOM 5467 N N . ALA B 1 233 ? 9.438 -2.602 2.219 1 97.69 233 ALA B N 1
ATOM 5468 C CA . ALA B 1 233 ? 10.828 -2.898 2.555 1 97.69 233 ALA B CA 1
ATOM 5469 C C . ALA B 1 233 ? 11.328 -1.984 3.67 1 97.69 233 ALA B C 1
ATOM 5471 O O . ALA B 1 233 ? 12.258 -2.338 4.402 1 97.69 233 ALA B O 1
ATOM 5472 N N . LEU B 1 234 ? 10.695 -0.855 3.855 1 98.38 234 LEU B N 1
ATOM 5473 C CA . LEU B 1 234 ? 11.172 0.147 4.801 1 98.38 234 LEU B CA 1
ATOM 5474 C C . LEU B 1 234 ? 10.492 -0.012 6.152 1 98.38 234 LEU B C 1
ATOM 5476 O O . LEU B 1 234 ? 10.812 0.704 7.105 1 98.38 234 LEU B O 1
ATOM 5480 N N . GLN B 1 235 ? 9.602 -0.96 6.289 1 97.94 235 GLN B N 1
ATOM 5481 C CA . GLN B 1 235 ? 8.867 -1.161 7.535 1 97.94 235 GLN B CA 1
ATOM 5482 C C . GLN B 1 235 ? 9.828 -1.463 8.688 1 97.94 235 GLN B C 1
ATOM 5484 O O . GLN B 1 235 ? 9.688 -0.902 9.773 1 97.94 235 GLN B O 1
ATOM 5489 N N . PRO B 1 236 ? 10.844 -2.381 8.523 1 97.44 236 PRO B N 1
ATOM 5490 C CA . PRO B 1 236 ? 11.781 -2.631 9.625 1 97.44 236 PRO B CA 1
ATOM 5491 C C . PRO B 1 236 ? 12.523 -1.372 10.062 1 97.44 236 PRO B C 1
ATOM 5493 O O . PRO B 1 236 ? 12.75 -1.171 11.258 1 97.44 236 PRO B O 1
ATOM 5496 N N . TYR B 1 237 ? 12.883 -0.546 9.117 1 98.5 237 TYR B N 1
ATOM 5497 C CA . TYR B 1 237 ? 13.555 0.712 9.422 1 98.5 237 TYR B CA 1
ATOM 5498 C C . TYR B 1 237 ? 12.656 1.625 10.242 1 98.5 237 TYR B C 1
ATOM 5500 O O . TYR B 1 237 ? 13.102 2.24 11.219 1 98.5 237 TYR B O 1
ATOM 5508 N N . LEU B 1 238 ? 11.367 1.744 9.891 1 98.75 238 LEU B N 1
ATOM 5509 C CA . LEU B 1 238 ? 10.43 2.596 10.609 1 98.75 238 LEU B CA 1
ATOM 5510 C C . LEU B 1 238 ? 10.234 2.098 12.039 1 98.75 238 LEU B C 1
ATOM 5512 O O . LEU B 1 238 ? 10.094 2.896 12.969 1 98.75 238 LEU B O 1
ATOM 5516 N N . ASN B 1 239 ? 10.211 0.785 12.172 1 98.44 239 ASN B N 1
ATOM 5517 C CA . ASN B 1 239 ? 10.18 0.203 13.508 1 98.44 239 ASN B CA 1
ATOM 5518 C C . ASN B 1 239 ? 11.414 0.578 14.312 1 98.44 239 ASN B C 1
ATOM 5520 O O . ASN B 1 239 ? 11.32 0.894 15.5 1 98.44 239 ASN B O 1
ATOM 5524 N N . GLU B 1 240 ? 12.539 0.475 13.664 1 98.75 240 GLU B N 1
ATOM 5525 C CA . GLU B 1 240 ? 13.789 0.826 14.336 1 98.75 240 GLU B CA 1
ATOM 5526 C C . GLU B 1 240 ? 13.812 2.307 14.711 1 98.75 240 GLU B C 1
ATOM 5528 O O . GLU B 1 240 ? 14.266 2.67 15.797 1 98.75 240 GLU B O 1
ATOM 5533 N N . ALA B 1 241 ? 13.375 3.168 13.82 1 98.88 241 ALA B N 1
ATOM 5534 C CA . ALA B 1 241 ? 13.305 4.602 14.094 1 98.88 241 ALA B CA 1
ATOM 5535 C C . ALA B 1 241 ? 12.453 4.879 15.328 1 98.88 241 ALA B C 1
ATOM 5537 O O . ALA B 1 241 ? 12.82 5.695 16.172 1 98.88 241 ALA B O 1
ATOM 5538 N N . TYR B 1 242 ? 11.297 4.219 15.375 1 98.75 242 TYR B N 1
ATOM 5539 C CA . TYR B 1 242 ? 10.438 4.359 16.547 1 98.75 242 TYR B CA 1
ATOM 5540 C C . TYR B 1 242 ? 11.164 3.939 17.812 1 98.75 242 TYR B C 1
ATOM 5542 O O . TYR B 1 242 ? 11.117 4.637 18.828 1 98.75 242 TYR B O 1
ATOM 5550 N N . ARG B 1 243 ? 11.844 2.803 17.766 1 98.69 243 ARG B N 1
ATOM 5551 C CA . ARG B 1 243 ? 12.531 2.277 18.953 1 98.69 243 ARG B CA 1
ATOM 5552 C C . ARG B 1 243 ? 13.641 3.227 19.406 1 98.69 243 ARG B C 1
ATOM 5554 O O . ARG B 1 243 ? 13.828 3.434 20.609 1 98.69 243 ARG B O 1
ATOM 5561 N N . ILE B 1 244 ? 14.367 3.76 18.469 1 98.75 244 ILE B N 1
ATOM 5562 C CA . ILE B 1 244 ? 15.438 4.695 18.781 1 98.75 244 ILE B CA 1
ATOM 5563 C C . ILE B 1 244 ? 14.875 5.875 19.578 1 98.75 244 ILE B C 1
ATOM 5565 O O . ILE B 1 244 ? 15.43 6.258 20.609 1 98.75 244 ILE B O 1
ATOM 5569 N N . GLY B 1 245 ? 13.758 6.457 19.094 1 98.62 245 GLY B N 1
ATOM 5570 C CA . GLY B 1 245 ? 13.148 7.578 19.797 1 98.62 245 GLY B CA 1
ATOM 5571 C C . GLY B 1 245 ? 12.523 7.191 21.125 1 98.62 245 GLY B C 1
ATOM 5572 O O . GLY B 1 245 ? 12.727 7.875 22.125 1 98.62 245 GLY B O 1
ATOM 5573 N N . ASN B 1 246 ? 11.82 6.094 21.141 1 98.31 246 ASN B N 1
ATOM 5574 C CA . ASN B 1 246 ? 11.039 5.664 22.297 1 98.31 246 ASN B CA 1
ATOM 5575 C C . ASN B 1 246 ? 11.945 5.23 23.453 1 98.31 246 ASN B C 1
ATOM 5577 O O . ASN B 1 246 ? 11.594 5.406 24.625 1 98.31 246 ASN B O 1
ATOM 5581 N N . GLN B 1 247 ? 13.109 4.719 23.125 1 97.94 247 GLN B N 1
ATOM 5582 C CA . GLN B 1 247 ? 13.977 4.141 24.156 1 97.94 247 GLN B CA 1
ATOM 5583 C C . GLN B 1 247 ? 15.125 5.082 24.5 1 97.94 247 GLN B C 1
ATOM 5585 O O . GLN B 1 247 ? 15.906 4.812 25.406 1 97.94 247 GLN B O 1
ATOM 5590 N N . PHE B 1 248 ? 15.273 6.129 23.719 1 97.94 248 PHE B N 1
ATOM 5591 C CA . PHE B 1 248 ? 16.391 7.039 23.969 1 97.94 248 PHE B CA 1
ATOM 5592 C C . PHE B 1 248 ? 16.266 7.691 25.328 1 97.94 248 PHE B C 1
ATOM 5594 O O . PHE B 1 248 ? 15.258 8.328 25.641 1 97.94 248 PHE B O 1
ATOM 5601 N N . LYS B 1 249 ? 17.375 7.406 26.078 1 93.38 249 LYS B N 1
ATOM 5602 C CA . LYS B 1 249 ? 17.422 8 27.406 1 93.38 249 LYS B CA 1
ATOM 5603 C C . LYS B 1 249 ? 18.312 9.234 27.422 1 93.38 249 LYS B C 1
ATOM 5605 O O . LYS B 1 249 ? 19.422 9.211 26.891 1 93.38 249 LYS B O 1
ATOM 5610 N N . GLY B 1 250 ? 17.844 10.383 27.734 1 89.94 250 GLY B N 1
ATOM 5611 C CA . GLY B 1 250 ? 18.656 11.57 27.828 1 89.94 250 GLY B CA 1
ATOM 5612 C C . GLY B 1 250 ? 18.141 12.734 27.016 1 89.94 250 GLY B C 1
ATOM 5613 O O . GLY B 1 250 ? 17.062 12.648 26.438 1 89.94 250 GLY B O 1
ATOM 5614 N N . THR B 1 251 ? 19.062 13.812 26.922 1 92.56 251 THR B N 1
ATOM 5615 C CA . THR B 1 251 ? 18.641 15.047 26.281 1 92.56 251 THR B CA 1
ATOM 5616 C C . THR B 1 251 ? 19.578 15.406 25.125 1 92.56 251 THR B C 1
ATOM 5618 O O . THR B 1 251 ? 19.391 16.438 24.484 1 92.56 251 THR B O 1
ATOM 5621 N N . ASP B 1 252 ? 20.547 14.469 24.859 1 96.88 252 ASP B N 1
ATOM 5622 C CA . ASP B 1 252 ? 21.453 14.695 23.75 1 96.88 252 ASP B CA 1
ATOM 5623 C C . ASP B 1 252 ? 20.828 14.266 22.422 1 96.88 252 ASP B C 1
ATOM 5625 O O . ASP B 1 252 ? 21.188 13.219 21.875 1 96.88 252 ASP B O 1
ATOM 5629 N N . LEU B 1 253 ? 20.016 15.047 21.891 1 97.88 253 LEU B N 1
ATOM 5630 C CA . LEU B 1 253 ? 19.172 14.68 20.766 1 97.88 253 LEU B CA 1
ATOM 5631 C C . LEU B 1 253 ? 19.984 14.562 19.484 1 97.88 253 LEU B C 1
ATOM 5633 O O . LEU B 1 253 ? 19.656 13.766 18.594 1 97.88 253 LEU B O 1
ATOM 5637 N N . PRO B 1 254 ? 21.109 15.336 19.281 1 97.12 254 PRO B N 1
ATOM 5638 C CA . PRO B 1 254 ? 21.969 15.078 18.125 1 97.12 254 PRO B CA 1
ATOM 5639 C C . PRO B 1 254 ? 22.531 13.656 18.109 1 97.12 254 PRO B C 1
ATOM 5641 O O . PRO B 1 254 ? 22.719 13.07 17.047 1 97.12 254 PRO B O 1
ATOM 5644 N N . ARG B 1 255 ? 22.781 13.109 19.297 1 97.25 255 ARG B N 1
ATOM 5645 C CA . ARG B 1 255 ? 23.203 11.719 19.391 1 97.25 255 ARG B CA 1
ATOM 5646 C C . ARG B 1 255 ? 22.094 10.773 18.953 1 97.25 255 ARG B C 1
ATOM 5648 O O . ARG B 1 255 ? 22.359 9.766 18.281 1 97.25 255 ARG B O 1
ATOM 5655 N N . MET B 1 256 ? 20.844 11.062 19.391 1 98.25 256 MET B N 1
ATOM 5656 C CA . MET B 1 256 ? 19.703 10.289 18.938 1 98.25 256 MET B CA 1
ATOM 5657 C C . MET B 1 256 ? 19.609 10.289 17.422 1 98.25 256 MET B C 1
ATOM 5659 O O . MET B 1 256 ? 19.359 9.25 16.797 1 98.25 256 MET B O 1
ATOM 5663 N N . PHE B 1 257 ? 19.891 11.414 16.812 1 98.44 257 PHE B N 1
ATOM 5664 C CA . PHE B 1 257 ? 19.859 11.539 15.367 1 98.44 257 PHE B CA 1
ATOM 5665 C C . PHE B 1 257 ? 20.969 10.695 14.727 1 98.44 257 PHE B C 1
ATOM 5667 O O . PHE B 1 257 ? 20.766 10.094 13.672 1 98.44 257 PHE B O 1
ATOM 5674 N N . SER B 1 258 ? 22.109 10.688 15.328 1 97.44 258 SER B N 1
ATOM 5675 C CA . SER B 1 258 ? 23.219 9.891 14.812 1 97.44 258 SER B CA 1
ATOM 5676 C C . SER B 1 258 ? 22.859 8.414 14.75 1 97.44 258 SER B C 1
ATOM 5678 O O . SER B 1 258 ? 23.234 7.711 13.812 1 97.44 258 SER B O 1
ATOM 5680 N N . LEU B 1 259 ? 22.141 7.949 15.789 1 98.19 259 LEU B N 1
ATOM 5681 C CA . LEU B 1 259 ? 21.672 6.574 15.781 1 98.19 259 LEU B CA 1
ATOM 5682 C C . LEU B 1 259 ? 20.703 6.344 14.625 1 98.19 259 LEU B C 1
ATOM 5684 O O . LEU B 1 259 ? 20.781 5.324 13.938 1 98.19 259 LEU B O 1
ATOM 5688 N N . LEU B 1 260 ? 19.844 7.281 14.406 1 98.62 260 LEU B N 1
ATOM 5689 C CA . LEU B 1 260 ? 18.875 7.191 13.32 1 98.62 260 LEU B CA 1
ATOM 5690 C C . LEU B 1 260 ? 19.578 7.199 11.969 1 98.62 260 LEU B C 1
ATOM 5692 O O . LEU B 1 260 ? 19.172 6.484 11.047 1 98.62 260 LEU B O 1
ATOM 5696 N N . ARG B 1 261 ? 20.578 8.039 11.797 1 97.56 261 ARG B N 1
ATOM 5697 C CA . ARG B 1 261 ? 21.328 8.141 10.547 1 97.56 261 ARG B CA 1
ATOM 5698 C C . ARG B 1 261 ? 21.922 6.793 10.148 1 97.56 261 ARG B C 1
ATOM 5700 O O . ARG B 1 261 ? 21.859 6.402 8.984 1 97.56 261 ARG B O 1
ATOM 5707 N N . ASN B 1 262 ? 22.469 6.109 11.133 1 98.19 262 ASN B N 1
ATOM 5708 C CA . ASN B 1 262 ? 23.016 4.785 10.867 1 98.19 262 ASN B CA 1
ATOM 5709 C C . ASN B 1 262 ? 21.922 3.809 10.414 1 98.19 262 ASN B C 1
ATOM 5711 O O . ASN B 1 262 ? 22.141 3.02 9.492 1 98.19 262 ASN B O 1
ATOM 5715 N N . ALA B 1 263 ? 20.828 3.836 11.102 1 98.5 263 ALA B N 1
ATOM 5716 C CA . ALA B 1 263 ? 19.703 3.006 10.695 1 98.5 263 ALA B CA 1
ATOM 5717 C C . ALA B 1 263 ? 19.219 3.373 9.297 1 98.5 263 ALA B C 1
ATOM 5719 O O . ALA B 1 263 ? 18.828 2.498 8.516 1 98.5 263 ALA B O 1
ATOM 5720 N N . GLY B 1 264 ? 19.234 4.672 8.969 1 98.38 264 GLY B N 1
ATOM 5721 C CA . GLY B 1 264 ? 18.812 5.156 7.66 1 98.38 264 GLY B CA 1
ATOM 5722 C C . GLY B 1 264 ? 19.688 4.652 6.527 1 98.38 264 GLY B C 1
ATOM 5723 O O . GLY B 1 264 ? 19.188 4.336 5.445 1 98.38 264 GLY B O 1
ATOM 5724 N N . ILE B 1 265 ? 20.969 4.578 6.75 1 97.75 265 ILE B N 1
ATOM 5725 C CA . ILE B 1 265 ? 21.906 4.078 5.754 1 97.75 265 ILE B CA 1
ATOM 5726 C C . ILE B 1 265 ? 21.594 2.625 5.418 1 97.75 265 ILE B C 1
ATOM 5728 O O . ILE B 1 265 ? 21.578 2.24 4.246 1 97.75 265 ILE B O 1
ATOM 5732 N N . ARG B 1 266 ? 21.281 1.834 6.395 1 98 266 ARG B N 1
ATOM 5733 C CA . ARG B 1 266 ? 20.891 0.443 6.176 1 98 266 ARG B CA 1
ATOM 5734 C C . ARG B 1 266 ? 19.547 0.352 5.453 1 98 266 ARG B C 1
ATOM 5736 O O . ARG B 1 266 ? 19.359 -0.505 4.59 1 98 266 ARG B O 1
ATOM 5743 N N . ALA B 1 267 ? 18.688 1.232 5.828 1 98.19 267 ALA B N 1
ATOM 5744 C CA . ALA B 1 267 ? 17.359 1.264 5.211 1 98.19 267 ALA B CA 1
ATOM 5745 C C . ALA B 1 267 ? 17.469 1.547 3.713 1 98.19 267 ALA B C 1
ATOM 5747 O O . ALA B 1 267 ? 16.688 1.012 2.918 1 98.19 267 ALA B O 1
ATOM 5748 N N . GLU B 1 268 ? 18.391 2.434 3.334 1 97.75 268 GLU B N 1
ATOM 5749 C CA . GLU B 1 268 ? 18.594 2.732 1.92 1 97.75 268 GLU B CA 1
ATOM 5750 C C . GLU B 1 268 ? 19.031 1.484 1.15 1 97.75 268 GLU B C 1
ATOM 5752 O O . GLU B 1 268 ? 18.562 1.255 0.029 1 97.75 268 GLU B O 1
ATOM 5757 N N . LYS B 1 269 ? 19.844 0.725 1.731 1 97.56 269 LYS B N 1
ATOM 5758 C CA . LYS B 1 269 ? 20.266 -0.519 1.095 1 97.56 269 LYS B CA 1
ATOM 5759 C C . LYS B 1 269 ? 19.094 -1.47 0.905 1 97.56 269 LYS B C 1
ATOM 5761 O O . LYS B 1 269 ? 18.953 -2.094 -0.148 1 97.56 269 LYS B O 1
ATOM 5766 N N . ASP B 1 270 ? 18.297 -1.589 1.935 1 96.75 270 ASP B N 1
ATOM 5767 C CA . ASP B 1 270 ? 17.109 -2.438 1.851 1 96.75 270 ASP B CA 1
ATOM 5768 C C . ASP B 1 270 ? 16.156 -1.945 0.764 1 96.75 270 ASP B C 1
ATOM 5770 O O . ASP B 1 270 ? 15.57 -2.748 0.035 1 96.75 270 ASP B O 1
ATOM 5774 N N . MET B 1 271 ? 15.953 -0.657 0.705 1 97.31 271 MET B N 1
ATOM 5775 C CA . MET B 1 271 ? 15.109 -0.055 -0.321 1 97.31 271 MET B CA 1
ATOM 5776 C C . MET B 1 271 ? 15.625 -0.39 -1.717 1 97.31 271 MET B C 1
ATOM 5778 O O . MET B 1 271 ? 14.852 -0.822 -2.578 1 97.31 271 MET B O 1
ATOM 5782 N N . PHE B 1 272 ? 16.953 -0.258 -1.938 1 96.94 272 PHE B N 1
ATOM 5783 C CA . PHE B 1 272 ? 17.562 -0.532 -3.24 1 96.94 272 PHE B CA 1
ATOM 5784 C C . PHE B 1 272 ? 17.422 -2.008 -3.596 1 96.94 272 PHE B C 1
ATOM 5786 O O . PHE B 1 272 ? 17.203 -2.355 -4.758 1 96.94 272 PHE B O 1
ATOM 5793 N N . ALA B 1 273 ? 17.578 -2.818 -2.639 1 96.31 273 ALA B N 1
ATOM 5794 C CA . ALA B 1 273 ? 17.406 -4.25 -2.879 1 96.31 273 ALA B CA 1
ATOM 5795 C C . ALA B 1 273 ? 15.977 -4.555 -3.332 1 96.31 273 ALA B C 1
ATOM 5797 O O . ALA B 1 273 ? 15.766 -5.371 -4.234 1 96.31 273 ALA B O 1
ATOM 5798 N N . ALA B 1 274 ? 15.047 -3.918 -2.764 1 95.25 274 ALA B N 1
ATOM 5799 C CA . ALA B 1 274 ? 13.633 -4.176 -3.045 1 95.25 274 ALA B CA 1
ATOM 5800 C C . ALA B 1 274 ? 13.219 -3.557 -4.379 1 95.25 274 ALA B C 1
ATOM 5802 O O . ALA B 1 274 ? 12.25 -3.996 -4.996 1 95.25 274 ALA B O 1
ATOM 5803 N N . THR B 1 275 ? 13.93 -2.547 -4.863 1 96.5 275 THR B N 1
ATOM 5804 C CA . THR B 1 275 ? 13.516 -1.795 -6.043 1 96.5 275 THR B CA 1
ATOM 5805 C C . THR B 1 275 ? 14.484 -2.023 -7.199 1 96.5 275 THR B C 1
ATOM 5807 O O . THR B 1 275 ? 14.461 -1.294 -8.188 1 96.5 275 THR B O 1
ATOM 5810 N N . ASN B 1 276 ? 15.375 -2.953 -7.004 1 94.56 276 ASN B N 1
ATOM 5811 C CA . ASN B 1 276 ? 16.391 -3.275 -8.008 1 94.56 276 ASN B CA 1
ATOM 5812 C C . ASN B 1 276 ? 17.25 -2.064 -8.344 1 94.56 276 ASN B C 1
ATOM 5814 O O . ASN B 1 276 ? 17.438 -1.733 -9.516 1 94.56 276 ASN B O 1
ATOM 5818 N N . GLY B 1 277 ? 17.578 -1.319 -7.297 1 95.44 277 GLY B N 1
ATOM 5819 C CA . GLY B 1 277 ? 18.547 -0.251 -7.414 1 95.44 277 GLY B CA 1
ATOM 5820 C C . GLY B 1 277 ? 17.938 1.103 -7.703 1 95.44 277 GLY B C 1
ATOM 5821 O O . GLY B 1 277 ? 18.641 2.105 -7.812 1 95.44 277 GLY B O 1
ATOM 5822 N N . VAL B 1 278 ? 16.641 1.205 -7.793 1 96.44 278 VAL B N 1
ATOM 5823 C CA . VAL B 1 278 ? 15.961 2.447 -8.141 1 96.44 278 VAL B CA 1
ATOM 5824 C C . VAL B 1 278 ? 15.695 3.266 -6.879 1 96.44 278 VAL B C 1
ATOM 5826 O O . VAL B 1 278 ? 15.188 2.738 -5.887 1 96.44 278 VAL B O 1
ATOM 5829 N N . ASN B 1 279 ? 16.094 4.555 -6.828 1 94.56 279 ASN B N 1
ATOM 5830 C CA . ASN B 1 279 ? 15.805 5.445 -5.707 1 94.56 279 ASN B CA 1
ATOM 5831 C C . ASN B 1 279 ? 14.344 5.883 -5.688 1 94.56 279 ASN B C 1
ATOM 5833 O O . ASN B 1 279 ? 13.914 6.66 -6.539 1 94.56 279 ASN B O 1
ATOM 5837 N N . THR B 1 280 ? 13.602 5.453 -4.73 1 95.31 280 THR B N 1
ATOM 5838 C CA . THR B 1 280 ? 12.18 5.754 -4.629 1 95.31 280 THR B CA 1
ATOM 5839 C C . THR B 1 280 ? 11.898 6.664 -3.436 1 95.31 280 THR B C 1
ATOM 5841 O O . THR B 1 280 ? 11.055 7.559 -3.514 1 95.31 280 THR B O 1
ATOM 5844 N N . HIS B 1 281 ? 12.562 6.348 -2.297 1 97.12 281 HIS B N 1
ATOM 5845 C CA . HIS B 1 281 ? 12.141 6.977 -1.05 1 97.12 281 HIS B CA 1
ATOM 5846 C C . HIS B 1 281 ? 13.336 7.492 -0.259 1 97.12 281 HIS B C 1
ATOM 5848 O O . HIS B 1 281 ? 13.266 7.617 0.966 1 97.12 281 HIS B O 1
ATOM 5854 N N . LYS B 1 282 ? 14.484 7.738 -0.871 1 95.62 282 LYS B N 1
ATOM 5855 C CA . LYS B 1 282 ? 15.648 8.211 -0.129 1 95.62 282 LYS B CA 1
ATOM 5856 C C . LYS B 1 282 ? 15.305 9.438 0.708 1 95.62 282 LYS B C 1
ATOM 5858 O O . LYS B 1 282 ? 15.719 9.547 1.862 1 95.62 282 LYS B O 1
ATOM 5863 N N . GLY B 1 283 ? 14.586 10.398 0.122 1 95.31 283 GLY B N 1
ATOM 5864 C CA . GLY B 1 283 ? 14.133 11.562 0.861 1 95.31 283 GLY B CA 1
ATOM 5865 C C . GLY B 1 283 ? 13.258 11.211 2.049 1 95.31 283 GLY B C 1
ATOM 5866 O O . GLY B 1 283 ? 13.414 11.781 3.131 1 95.31 283 GLY B O 1
ATOM 5867 N N . ALA B 1 284 ? 12.352 10.305 1.827 1 95.88 284 ALA B N 1
ATOM 5868 C CA . ALA B 1 284 ? 11.438 9.898 2.891 1 95.88 284 ALA B CA 1
ATOM 5869 C C . ALA B 1 284 ? 12.18 9.125 3.982 1 95.88 284 ALA B C 1
ATOM 5871 O O . ALA B 1 284 ? 11.836 9.227 5.16 1 95.88 284 ALA B O 1
ATOM 5872 N N . VAL B 1 285 ? 13.188 8.297 3.611 1 98.31 285 VAL B N 1
ATOM 5873 C CA . VAL B 1 285 ? 13.992 7.609 4.613 1 98.31 285 VAL B CA 1
ATOM 5874 C C . VAL B 1 285 ? 14.57 8.625 5.602 1 98.31 285 VAL B C 1
ATOM 5876 O O . VAL B 1 285 ? 14.555 8.398 6.812 1 98.31 285 VAL B O 1
ATOM 5879 N N . PHE B 1 286 ? 15.016 9.734 5.051 1 97.56 286 PHE B N 1
ATOM 5880 C CA . PHE B 1 286 ? 15.578 10.797 5.871 1 97.56 286 PHE B CA 1
ATOM 5881 C C . PHE B 1 286 ? 14.484 11.508 6.66 1 97.56 286 PHE B C 1
ATOM 5883 O O . PHE B 1 286 ? 14.508 11.516 7.895 1 97.56 286 PHE B O 1
ATOM 5890 N N . SER B 1 287 ? 13.523 12.078 6.016 1 98.44 287 SER B N 1
ATOM 5891 C CA . SER B 1 287 ? 12.555 12.977 6.633 1 98.44 287 SER B CA 1
ATOM 5892 C C . SER B 1 287 ? 11.555 12.219 7.488 1 98.44 287 SER B C 1
ATOM 5894 O O . SER B 1 287 ? 11.234 12.633 8.609 1 98.44 287 SER B O 1
ATOM 5896 N N . LEU B 1 288 ? 11.031 11.148 6.977 1 98.75 288 LEU B N 1
ATOM 5897 C CA . LEU B 1 288 ? 10.031 10.367 7.707 1 98.75 288 LEU B CA 1
ATOM 5898 C C . LEU B 1 288 ? 10.664 9.672 8.914 1 98.75 288 LEU B C 1
ATOM 5900 O O . LEU B 1 288 ? 10.031 9.547 9.961 1 98.75 288 LEU B O 1
ATOM 5904 N N . GLY B 1 289 ? 11.906 9.148 8.727 1 98.81 289 GLY B N 1
ATOM 5905 C CA . GLY B 1 289 ? 12.633 8.602 9.867 1 98.81 289 GLY B CA 1
ATOM 5906 C C . GLY B 1 289 ? 12.766 9.578 11.016 1 98.81 289 GLY B C 1
ATOM 5907 O O . GLY B 1 289 ? 12.539 9.227 12.172 1 98.81 289 GLY B O 1
ATOM 5908 N N . ILE B 1 290 ? 13.141 10.812 10.648 1 98.75 290 ILE B N 1
ATOM 5909 C CA . ILE B 1 290 ? 13.281 11.875 11.641 1 98.75 290 ILE B CA 1
ATOM 5910 C C . ILE B 1 290 ? 11.953 12.094 12.352 1 98.75 290 ILE B C 1
ATOM 5912 O O . ILE B 1 290 ? 11.898 12.18 13.578 1 98.75 290 ILE B O 1
ATOM 5916 N N . MET B 1 291 ? 10.875 12.188 11.633 1 98.62 291 MET B N 1
ATOM 5917 C CA . MET B 1 291 ? 9.547 12.445 12.195 1 98.62 291 MET B CA 1
ATOM 5918 C C . MET B 1 291 ? 9.117 11.312 13.125 1 98.62 291 MET B C 1
ATOM 5920 O O . MET B 1 291 ? 8.633 11.562 14.227 1 98.62 291 MET B O 1
ATOM 5924 N N . VAL B 1 292 ? 9.281 10.062 12.68 1 98.88 292 VAL B N 1
ATOM 5925 C CA . VAL B 1 292 ? 8.891 8.898 13.477 1 98.88 292 VAL B CA 1
ATOM 5926 C C . VAL B 1 292 ? 9.68 8.883 14.781 1 98.88 292 VAL B C 1
ATOM 5928 O O . VAL B 1 292 ? 9.117 8.672 15.852 1 98.88 292 VAL B O 1
ATOM 5931 N N . THR B 1 293 ? 10.992 9.102 14.695 1 98.88 293 THR B N 1
ATOM 5932 C CA . THR B 1 293 ? 11.852 9.117 15.875 1 98.88 293 THR B CA 1
ATOM 5933 C C . THR B 1 293 ? 11.43 10.219 16.844 1 98.88 293 THR B C 1
ATOM 5935 O O . THR B 1 293 ? 11.344 9.992 18.047 1 98.88 293 THR B O 1
ATOM 5938 N N . ALA B 1 294 ? 11.18 11.383 16.297 1 98.69 294 ALA B N 1
ATOM 5939 C CA . ALA B 1 294 ? 10.789 12.531 17.125 1 98.69 294 ALA B CA 1
ATOM 5940 C C . ALA B 1 294 ? 9.461 12.281 17.828 1 98.69 294 ALA B C 1
ATOM 5942 O O . ALA B 1 294 ? 9.305 12.625 19 1 98.69 294 ALA B O 1
ATOM 5943 N N . VAL B 1 295 ? 8.484 11.75 17.141 1 98.56 295 VAL B N 1
ATOM 5944 C CA . VAL B 1 295 ? 7.176 11.438 17.719 1 98.56 295 VAL B CA 1
ATOM 5945 C C . VAL B 1 295 ? 7.336 10.43 18.844 1 98.56 295 VAL B C 1
ATOM 5947 O O . VAL B 1 295 ? 6.758 10.594 19.922 1 98.56 295 VAL B O 1
ATOM 5950 N N . ALA B 1 296 ? 8.133 9.367 18.531 1 98.62 296 ALA B N 1
ATOM 5951 C CA . ALA B 1 296 ? 8.352 8.32 19.547 1 98.62 296 ALA B CA 1
ATOM 5952 C C . ALA B 1 296 ? 9 8.891 20.797 1 98.62 296 ALA B C 1
ATOM 5954 O O . ALA B 1 296 ? 8.625 8.539 21.906 1 98.62 296 ALA B O 1
ATOM 5955 N N . TYR B 1 297 ? 9.977 9.766 20.625 1 98.44 297 TYR B N 1
ATOM 5956 C CA . TYR B 1 297 ? 10.664 10.391 21.734 1 98.44 297 TYR B CA 1
ATOM 5957 C C . TYR B 1 297 ? 9.727 11.305 22.516 1 98.44 297 TYR B C 1
ATOM 5959 O O . TYR B 1 297 ? 9.664 11.242 23.75 1 98.44 297 TYR B O 1
ATOM 5967 N N . ALA B 1 298 ? 8.984 12.148 21.812 1 97.69 298 ALA B N 1
ATOM 5968 C CA . ALA B 1 298 ? 8.125 13.164 22.438 1 97.69 298 ALA B CA 1
ATOM 5969 C C . ALA B 1 298 ? 6.969 12.516 23.188 1 97.69 298 ALA B C 1
ATOM 5971 O O . ALA B 1 298 ? 6.402 13.117 24.109 1 97.69 298 ALA B O 1
ATOM 5972 N N . THR B 1 299 ? 6.629 11.305 22.859 1 97.25 299 THR B N 1
ATOM 5973 C CA . THR B 1 299 ? 5.469 10.664 23.469 1 97.25 299 THR B CA 1
ATOM 5974 C C . THR B 1 299 ? 5.895 9.648 24.516 1 97.25 299 THR B C 1
ATOM 5976 O O . THR B 1 299 ? 5.078 8.859 25 1 97.25 299 THR B O 1
ATOM 5979 N N . GLN B 1 300 ? 7.148 9.586 24.875 1 95.75 300 GLN B N 1
ATOM 5980 C CA . GLN B 1 300 ? 7.637 8.656 25.891 1 95.75 300 GLN B CA 1
ATOM 5981 C C . GLN B 1 300 ? 6.84 8.789 27.188 1 95.75 300 GLN B C 1
ATOM 5983 O O . GLN B 1 300 ? 6.551 7.785 27.844 1 95.75 300 GLN B O 1
ATOM 5988 N N . LYS B 1 301 ? 6.57 10.016 27.531 1 91.12 301 LYS B N 1
ATOM 5989 C CA . LYS B 1 301 ? 5.945 10.266 28.828 1 91.12 301 LYS B CA 1
ATOM 5990 C C . LYS B 1 301 ? 4.445 10.508 28.672 1 91.12 301 LYS B C 1
ATOM 5992 O O . LYS B 1 301 ? 3.791 10.977 29.609 1 91.12 301 LYS B O 1
ATOM 5997 N N . GLY B 1 302 ? 3.967 10.297 27.516 1 92.75 302 GLY B N 1
ATOM 5998 C CA . GLY B 1 302 ? 2.531 10.438 27.328 1 92.75 302 GLY B CA 1
ATOM 5999 C C . GLY B 1 302 ? 2.168 11.359 26.172 1 92.75 302 GLY B C 1
ATOM 6000 O O . GLY B 1 302 ? 2.906 11.461 25.188 1 92.75 302 GLY B O 1
ATOM 6001 N N . ILE B 1 303 ? 1.046 11.969 26.375 1 93.19 303 ILE B N 1
ATOM 6002 C CA . ILE B 1 303 ? 0.454 12.828 25.359 1 93.19 303 ILE B CA 1
ATOM 6003 C C . ILE B 1 303 ? 1.371 14.023 25.109 1 93.19 303 ILE B C 1
ATOM 6005 O O . ILE B 1 303 ? 1.963 14.57 26.031 1 93.19 303 ILE B O 1
ATOM 6009 N N . THR B 1 304 ? 1.467 14.375 23.844 1 96.56 304 THR B N 1
ATOM 6010 C CA . THR B 1 304 ? 2.244 15.547 23.469 1 96.56 304 THR B CA 1
ATOM 6011 C C . THR B 1 304 ? 1.507 16.359 22.406 1 96.56 304 THR B C 1
ATOM 6013 O O . THR B 1 304 ? 0.299 16.203 22.219 1 96.56 304 THR B O 1
ATOM 6016 N N . ASN B 1 305 ? 2.256 17.375 21.797 1 95.69 305 ASN B N 1
ATOM 6017 C CA . ASN B 1 305 ? 1.668 18.188 20.734 1 95.69 305 ASN B CA 1
ATOM 6018 C C . ASN B 1 305 ? 2.676 18.469 19.625 1 95.69 305 ASN B C 1
ATOM 6020 O O . ASN B 1 305 ? 3.85 18.109 19.734 1 95.69 305 ASN B O 1
ATOM 6024 N N . LEU B 1 306 ? 2.223 19.062 18.547 1 97.06 306 LEU B N 1
ATOM 6025 C CA . LEU B 1 306 ? 3.047 19.281 17.375 1 97.06 306 LEU B CA 1
ATOM 6026 C C . LEU B 1 306 ? 4.184 20.25 17.688 1 97.06 306 LEU B C 1
ATOM 6028 O O . LEU B 1 306 ? 5.273 20.141 17.109 1 97.06 306 LEU B O 1
ATOM 6032 N N . LEU B 1 307 ? 3.947 21.266 18.547 1 96.31 307 LEU B N 1
ATOM 6033 C CA . LEU B 1 307 ? 4.984 22.219 18.906 1 96.31 307 LEU B CA 1
ATOM 6034 C C . LEU B 1 307 ? 6.18 21.516 19.531 1 96.31 307 LEU B C 1
ATOM 6036 O O . LEU B 1 307 ? 7.328 21.812 19.203 1 96.31 307 LEU B O 1
ATOM 6040 N N . THR B 1 308 ? 5.891 20.578 20.438 1 97.19 308 THR B N 1
ATOM 6041 C CA . THR B 1 308 ? 6.938 19.812 21.109 1 97.19 308 THR B CA 1
ATOM 6042 C C . THR B 1 308 ? 7.684 18.938 20.109 1 97.19 308 THR B C 1
ATOM 6044 O O . THR B 1 308 ? 8.914 18.844 20.141 1 97.19 308 THR B O 1
ATOM 6047 N N . ILE B 1 309 ? 6.941 18.312 19.281 1 98 309 ILE B N 1
ATOM 6048 C CA . ILE B 1 309 ? 7.539 17.438 18.266 1 98 309 ILE B CA 1
ATOM 6049 C C . ILE B 1 309 ? 8.461 18.25 17.359 1 98 309 ILE B C 1
ATOM 6051 O O . ILE B 1 309 ? 9.562 17.812 17.047 1 98 309 ILE B O 1
ATOM 6055 N N . GLN B 1 310 ? 8 19.375 16.906 1 97.69 310 GLN B N 1
ATOM 6056 C CA . GLN B 1 310 ? 8.805 20.234 16.047 1 97.69 310 GLN B CA 1
ATOM 6057 C C . GLN B 1 310 ? 10.109 20.641 16.734 1 97.69 310 GLN B C 1
ATOM 6059 O O . GLN B 1 310 ? 11.164 20.672 16.109 1 97.69 310 GLN B O 1
ATOM 6064 N N . LYS B 1 311 ? 10.031 20.953 18.031 1 97.12 311 LYS B N 1
ATOM 6065 C CA . LYS B 1 311 ? 11.219 21.312 18.797 1 97.12 311 LYS B CA 1
ATOM 6066 C C . LYS B 1 311 ? 12.195 20.141 18.875 1 97.12 311 LYS B C 1
ATOM 6068 O O . LYS B 1 311 ? 13.406 20.328 18.719 1 97.12 311 LYS B O 1
ATOM 6073 N N . VAL B 1 312 ? 11.664 18.969 19.125 1 98.06 312 VAL B N 1
ATOM 6074 C CA . VAL B 1 312 ? 12.5 17.781 19.172 1 98.06 312 VAL B CA 1
ATOM 6075 C C . VAL B 1 312 ? 13.242 17.594 17.859 1 98.06 312 VAL B C 1
ATOM 6077 O O . VAL B 1 312 ? 14.43 17.281 17.844 1 98.06 312 VAL B O 1
ATOM 6080 N N . ILE B 1 313 ? 12.555 17.781 16.75 1 98.56 313 ILE B N 1
ATOM 6081 C CA . ILE B 1 313 ? 13.148 17.641 15.414 1 98.56 313 ILE B CA 1
ATOM 6082 C C . ILE B 1 313 ? 14.273 18.641 15.242 1 98.56 313 ILE B C 1
ATOM 6084 O O . ILE B 1 313 ? 15.375 18.297 14.812 1 98.56 313 ILE B O 1
ATOM 6088 N N . SER B 1 314 ? 14 19.891 15.562 1 97.75 314 SER B N 1
ATOM 6089 C CA . SER B 1 314 ? 14.992 20.953 15.43 1 97.75 314 SER B CA 1
ATOM 6090 C C . SER B 1 314 ? 16.219 20.672 16.312 1 97.75 314 SER B C 1
ATOM 6092 O O . SER B 1 314 ? 17.344 20.938 15.898 1 97.75 314 SER B O 1
ATOM 6094 N N . ASP B 1 315 ? 15.977 20.172 17.484 1 97.81 315 ASP B N 1
ATOM 6095 C CA . ASP B 1 315 ? 17.062 19.906 18.422 1 97.81 315 ASP B CA 1
ATOM 6096 C C . ASP B 1 315 ? 17.922 18.75 17.938 1 97.81 315 ASP B C 1
ATOM 6098 O O . ASP B 1 315 ? 19.156 18.781 18.078 1 97.81 315 ASP B O 1
ATOM 6102 N N . MET B 1 316 ? 17.328 17.766 17.391 1 97.25 316 MET B N 1
ATOM 6103 C CA . MET B 1 316 ? 18.109 16.594 17.031 1 97.25 316 MET B CA 1
ATOM 6104 C C . MET B 1 316 ? 18.875 16.844 15.734 1 97.25 316 MET B C 1
ATOM 6106 O O . MET B 1 316 ? 19.875 16.172 15.453 1 97.25 316 MET B O 1
ATOM 6110 N N . THR B 1 317 ? 18.438 17.812 14.953 1 97.44 317 THR B N 1
ATOM 6111 C CA . THR B 1 317 ? 19.078 18.062 13.672 1 97.44 317 THR B CA 1
ATOM 6112 C C . THR B 1 317 ? 19.812 19.406 13.695 1 97.44 317 THR B C 1
ATOM 6114 O O . THR B 1 317 ? 20.016 20.031 12.648 1 97.44 317 THR B O 1
ATOM 6117 N N . GLN B 1 318 ? 20.141 19.875 14.805 1 94.12 318 GLN B N 1
ATOM 6118 C CA . GLN B 1 318 ? 20.859 21.141 14.953 1 94.12 318 GLN B CA 1
ATOM 6119 C C . GLN B 1 318 ? 22.156 21.141 14.172 1 94.12 318 GLN B C 1
ATOM 6121 O O . GLN B 1 318 ? 22.891 20.141 14.188 1 94.12 318 GLN B O 1
ATOM 6126 N N . ASP B 1 319 ? 22.438 22.172 13.352 1 90.75 319 ASP B N 1
ATOM 6127 C CA . ASP B 1 319 ? 23.672 22.422 12.609 1 90.75 319 ASP B CA 1
ATOM 6128 C C . ASP B 1 319 ? 23.859 21.375 11.516 1 90.75 319 ASP B C 1
ATOM 6130 O O . ASP B 1 319 ? 25 21.094 11.109 1 90.75 319 ASP B O 1
ATOM 6134 N N . LEU B 1 320 ? 22.844 20.766 11.141 1 90.88 320 LEU B N 1
ATOM 6135 C CA . LEU B 1 320 ? 22.906 19.703 10.141 1 90.88 320 LEU B CA 1
ATOM 6136 C C . LEU B 1 320 ? 23.453 20.25 8.82 1 90.88 320 LEU B C 1
ATOM 6138 O O . LEU B 1 320 ? 24.281 19.594 8.172 1 90.88 320 LEU B O 1
ATOM 6142 N N . VAL B 1 321 ? 22.984 21.391 8.359 1 89.25 321 VAL B N 1
ATOM 6143 C CA . VAL B 1 321 ? 23.391 21.984 7.094 1 89.25 321 VAL B CA 1
ATOM 6144 C C . VAL B 1 321 ? 24.891 22.281 7.129 1 89.25 321 VAL B C 1
ATOM 6146 O O . VAL B 1 321 ? 25.625 21.953 6.191 1 89.25 321 VAL B O 1
ATOM 6149 N N . LYS B 1 322 ? 25.297 22.875 8.219 1 86.81 322 LYS B N 1
ATOM 6150 C CA . LYS B 1 322 ? 26.703 23.188 8.398 1 86.81 322 LYS B CA 1
ATOM 6151 C C . LYS B 1 322 ? 27.562 21.922 8.414 1 86.81 322 LYS B C 1
ATOM 6153 O O . LYS B 1 322 ? 28.594 21.859 7.742 1 86.81 322 LYS B O 1
ATOM 6158 N N . ASN B 1 323 ? 27.156 20.906 9.109 1 85.25 323 ASN B N 1
ATOM 6159 C CA . ASN B 1 323 ? 27.922 19.672 9.289 1 85.25 323 ASN B CA 1
ATOM 6160 C C . ASN B 1 323 ? 27.953 18.844 8.016 1 85.25 323 ASN B C 1
ATOM 6162 O O . ASN B 1 323 ? 28.969 18.234 7.688 1 85.25 323 ASN B O 1
ATOM 6166 N N . ASP B 1 324 ? 26.859 18.828 7.34 1 83.44 324 ASP B N 1
ATOM 6167 C CA . ASP B 1 324 ? 26.734 17.938 6.195 1 83.44 324 ASP B CA 1
ATOM 6168 C C . ASP B 1 324 ? 27.141 18.641 4.902 1 83.44 324 ASP B C 1
ATOM 6170 O O . ASP B 1 324 ? 27.609 17.984 3.965 1 83.44 324 ASP B O 1
ATOM 6174 N N . LEU B 1 325 ? 26.891 19.938 4.852 1 76.19 325 LEU B N 1
ATOM 6175 C CA . LEU B 1 325 ? 27.078 20.625 3.578 1 76.19 325 LEU B CA 1
ATOM 6176 C C . LEU B 1 325 ? 28.234 21.609 3.66 1 76.19 325 LEU B C 1
ATOM 6178 O O . LEU B 1 325 ? 28.781 22.016 2.635 1 76.19 325 LEU B O 1
ATOM 6182 N N . GLY B 1 326 ? 28.5 22.172 4.785 1 67.5 326 GLY B N 1
ATOM 6183 C CA . GLY B 1 326 ? 29.516 23.188 4.965 1 67.5 326 GLY B CA 1
ATOM 6184 C C . GLY B 1 326 ? 30.922 22.656 4.855 1 67.5 326 GLY B C 1
ATOM 6185 O O . GLY B 1 326 ? 31.812 23.312 4.289 1 67.5 326 GLY B O 1
ATOM 6186 N N . LYS B 1 327 ? 31.312 21.766 5.84 1 55.56 327 LYS B N 1
ATOM 6187 C CA . LYS B 1 327 ? 32.719 21.406 6.031 1 55.56 327 LYS B CA 1
ATOM 6188 C C . LYS B 1 327 ? 33.312 20.781 4.77 1 55.56 327 LYS B C 1
ATOM 6190 O O . LYS B 1 327 ? 34.406 21.109 4.371 1 55.56 327 LYS B O 1
ATOM 6195 N N . ASN B 1 328 ? 32.875 19.641 4.477 1 49.84 328 ASN B N 1
ATOM 6196 C CA . ASN B 1 328 ? 33.625 18.703 3.652 1 49.84 328 ASN B CA 1
ATOM 6197 C C . ASN B 1 328 ? 33.625 19.141 2.188 1 49.84 328 ASN B C 1
ATOM 6199 O O . ASN B 1 328 ? 34.156 18.422 1.335 1 49.84 328 ASN B O 1
ATOM 6203 N N . ASN B 1 329 ? 32.812 19.938 1.777 1 48.72 329 ASN B N 1
ATOM 6204 C CA . ASN B 1 329 ? 32.656 20.078 0.334 1 48.72 329 ASN B CA 1
ATOM 6205 C C . ASN B 1 329 ? 33.906 20.688 -0.3 1 48.72 329 ASN B C 1
ATOM 6207 O O . ASN B 1 329 ? 33.969 20.859 -1.518 1 48.72 329 ASN B O 1
ATOM 6211 N N . LEU B 1 330 ? 34.594 21.422 0.433 1 49.41 330 LEU B N 1
ATOM 6212 C CA . LEU B 1 330 ? 35.781 21.969 -0.258 1 49.41 330 LEU B CA 1
ATOM 6213 C C . LEU B 1 330 ? 36.719 20.844 -0.694 1 49.41 330 LEU B C 1
ATOM 6215 O O . LEU B 1 330 ? 37.656 21.078 -1.472 1 49.41 330 LEU B O 1
ATOM 6219 N N . ARG B 1 331 ? 36.844 19.875 0.191 1 44.91 331 ARG B N 1
ATOM 6220 C CA . ARG B 1 331 ? 37.969 19 -0.094 1 44.91 331 ARG B CA 1
ATOM 6221 C C . ARG B 1 331 ? 37.562 17.875 -1.04 1 44.91 331 ARG B C 1
ATOM 6223 O O . ARG B 1 331 ? 38.438 17.125 -1.539 1 44.91 331 ARG B O 1
ATOM 6230 N N . HIS B 1 332 ? 36.219 17.438 -1.057 1 50.44 332 HIS B N 1
ATOM 6231 C CA . HIS B 1 332 ? 36 16.188 -1.79 1 50.44 332 HIS B CA 1
ATOM 6232 C C . HIS B 1 332 ? 35.781 16.453 -3.275 1 50.44 332 HIS B C 1
ATOM 6234 O O . HIS B 1 332 ? 35.219 17.5 -3.65 1 50.44 332 HIS B O 1
ATOM 6240 N N . SER B 1 333 ? 36.5 15.719 -4.113 1 50.81 333 SER B N 1
ATOM 6241 C CA . SER B 1 333 ? 36.344 15.711 -5.562 1 50.81 333 SER B CA 1
ATOM 6242 C C . SER B 1 333 ? 34.875 15.594 -5.957 1 50.81 333 SER B C 1
ATOM 6244 O O . SER B 1 333 ? 34.062 15.055 -5.199 1 50.81 333 SER B O 1
ATOM 6246 N N . GLN B 1 334 ? 34.438 16.422 -6.902 1 52.34 334 GLN B N 1
ATOM 6247 C CA . GLN B 1 334 ? 33.125 16.453 -7.504 1 52.34 334 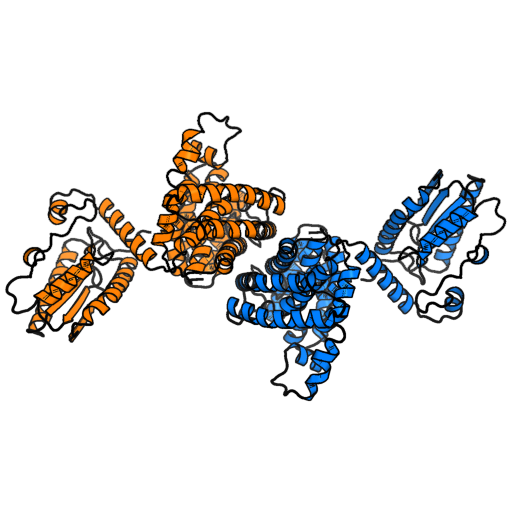GLN B CA 1
ATOM 6248 C C . GLN B 1 334 ? 32.469 15.07 -7.508 1 52.34 334 GLN B C 1
ATOM 6250 O O . GLN B 1 334 ? 31.281 14.93 -7.297 1 52.34 334 GLN B O 1
ATOM 6255 N N . ASN B 1 335 ? 33.281 14.055 -7.641 1 54.38 335 ASN B N 1
ATOM 6256 C CA . ASN B 1 335 ? 32.781 12.703 -7.871 1 54.38 335 ASN B CA 1
ATOM 6257 C C . ASN B 1 335 ? 32.281 12.062 -6.582 1 54.38 335 ASN B C 1
ATOM 6259 O O . ASN B 1 335 ? 31.547 11.07 -6.621 1 54.38 335 ASN B O 1
ATOM 6263 N N . GLN B 1 336 ? 32.531 12.781 -5.465 1 62.25 336 GLN B N 1
ATOM 6264 C CA . GLN B 1 336 ? 32.188 12.133 -4.207 1 62.25 336 GLN B CA 1
ATOM 6265 C C . GLN B 1 336 ? 31.031 12.859 -3.523 1 62.25 336 GLN B C 1
ATOM 6267 O O . GLN B 1 336 ? 30.562 12.438 -2.461 1 62.25 336 GLN B O 1
ATOM 6272 N N . GLN B 1 337 ? 30.547 13.742 -4.207 1 66.19 337 GLN B N 1
ATOM 6273 C CA . GLN B 1 337 ? 29.469 14.539 -3.619 1 66.19 337 GLN B CA 1
ATOM 6274 C C . GLN B 1 337 ? 28.109 13.891 -3.85 1 66.19 337 GLN B C 1
ATOM 6276 O O . GLN B 1 337 ? 27.859 13.312 -4.906 1 66.19 337 GLN B O 1
ATOM 6281 N N . THR B 1 338 ? 27.219 13.961 -2.775 1 69.44 338 THR B N 1
ATOM 6282 C CA . THR B 1 338 ? 25.844 13.516 -2.936 1 69.44 338 THR B CA 1
ATOM 6283 C C . THR B 1 338 ? 25.031 14.508 -3.766 1 69.44 338 THR B C 1
ATOM 6285 O O . THR B 1 338 ? 25.484 15.633 -4.004 1 69.44 338 THR B O 1
ATOM 6288 N N . ALA B 1 339 ? 24 14.133 -4.223 1 68.25 339 ALA B N 1
ATOM 6289 C CA . ALA B 1 339 ? 23.125 15.008 -5.004 1 68.25 339 ALA B CA 1
ATOM 6290 C C . ALA B 1 339 ? 22.766 16.266 -4.219 1 68.25 339 ALA B C 1
ATOM 6292 O O . ALA B 1 339 ? 22.766 17.375 -4.77 1 68.25 339 ALA B O 1
ATOM 6293 N N . GLY B 1 340 ? 22.547 16.062 -2.93 1 68.69 340 GLY B N 1
ATOM 6294 C CA . GLY B 1 340 ? 22.203 17.203 -2.088 1 68.69 340 GLY B CA 1
ATOM 6295 C C . GLY B 1 340 ? 23.344 18.203 -1.959 1 68.69 340 GLY B C 1
ATOM 6296 O O . GLY B 1 340 ? 23.109 19.422 -2 1 68.69 340 GLY B O 1
ATOM 6297 N N . GLU B 1 341 ? 24.484 17.734 -1.861 1 72.19 341 GLU B N 1
ATOM 6298 C CA . GLU B 1 341 ? 25.656 18.594 -1.756 1 72.19 341 GLU B CA 1
ATOM 6299 C C . GLU B 1 341 ? 25.875 19.375 -3.045 1 72.19 341 GLU B C 1
ATOM 6301 O O . GLU B 1 341 ? 26.141 20.578 -3.008 1 72.19 341 GLU B O 1
ATOM 6306 N N . ARG B 1 342 ? 25.734 18.797 -4.102 1 71.5 342 ARG B N 1
ATOM 6307 C CA . ARG B 1 342 ? 25.922 19.422 -5.402 1 71.5 342 ARG B CA 1
ATOM 6308 C C . ARG B 1 342 ? 24.906 20.547 -5.621 1 71.5 342 ARG B C 1
ATOM 6310 O O . ARG B 1 342 ? 25.266 21.625 -6.109 1 71.5 342 ARG B O 1
ATOM 6317 N N . GLN B 1 343 ? 23.734 20.203 -5.168 1 75.06 343 GLN B N 1
ATOM 6318 C CA . GLN B 1 343 ? 22.672 21.188 -5.348 1 75.06 343 GLN B CA 1
ATOM 6319 C C . GLN B 1 343 ? 22.891 22.406 -4.449 1 75.06 343 GLN B C 1
ATOM 6321 O O . GLN B 1 343 ? 22.625 23.547 -4.852 1 75.06 343 GLN B O 1
ATOM 6326 N N . PHE B 1 344 ? 23.344 22.125 -3.279 1 75.44 344 PHE B N 1
ATOM 6327 C CA . PHE B 1 344 ? 23.609 23.219 -2.346 1 75.44 344 PHE B CA 1
ATOM 6328 C C . PHE B 1 344 ? 24.703 24.125 -2.881 1 75.44 344 PHE B C 1
ATOM 6330 O O . PHE B 1 344 ? 24.609 25.359 -2.756 1 75.44 344 PHE B O 1
ATOM 6337 N N . ILE B 1 345 ? 25.641 23.578 -3.381 1 70.31 345 ILE B N 1
ATOM 6338 C CA . ILE B 1 345 ? 26.75 24.344 -3.928 1 70.31 345 ILE B CA 1
ATOM 6339 C C . ILE B 1 345 ? 26.281 25.156 -5.133 1 70.31 345 ILE B C 1
ATOM 6341 O O . ILE B 1 345 ? 26.562 26.344 -5.242 1 70.31 345 ILE B O 1
ATOM 6345 N N . LYS B 1 346 ? 25.562 24.516 -5.945 1 74.25 346 LYS B N 1
ATOM 6346 C CA . LYS B 1 346 ? 25.172 25.109 -7.215 1 74.25 346 LYS B CA 1
ATOM 6347 C C . LYS B 1 346 ? 24.047 26.125 -7.016 1 74.25 346 LYS B C 1
ATOM 6349 O O . LYS B 1 346 ? 24.047 27.203 -7.617 1 74.25 346 LYS B O 1
ATOM 6354 N N . TYR B 1 347 ? 23.125 25.859 -6.121 1 77.75 347 TYR B N 1
ATOM 6355 C CA . TYR B 1 347 ? 21.906 26.688 -6.066 1 77.75 347 TYR B CA 1
ATOM 6356 C C . TYR B 1 347 ? 21.766 27.344 -4.703 1 77.75 347 TYR B C 1
ATOM 6358 O O . TYR B 1 347 ? 20.891 28.188 -4.508 1 77.75 347 TYR B O 1
ATOM 6366 N N . LYS B 1 348 ? 22.531 26.953 -3.68 1 77.69 348 LYS B N 1
ATOM 6367 C CA . LYS B 1 348 ? 22.562 27.516 -2.336 1 77.69 348 LYS B CA 1
ATOM 6368 C C . LYS B 1 348 ? 21.25 27.281 -1.607 1 77.69 348 LYS B C 1
ATOM 6370 O O . LYS B 1 348 ? 20.75 28.156 -0.907 1 77.69 348 LYS B O 1
ATOM 6375 N N . ILE B 1 349 ? 20.656 26.172 -1.927 1 82.06 349 ILE B N 1
ATOM 6376 C CA . ILE B 1 349 ? 19.422 25.766 -1.262 1 82.06 349 ILE B CA 1
ATOM 6377 C C . ILE B 1 349 ? 19.703 24.594 -0.324 1 82.06 349 ILE B C 1
ATOM 6379 O O . ILE B 1 349 ? 20.172 23.531 -0.761 1 82.06 349 ILE B O 1
ATOM 6383 N N . PRO B 1 350 ? 19.438 24.766 0.856 1 84.88 350 PRO B N 1
ATOM 6384 C CA . PRO B 1 350 ? 19.797 23.75 1.837 1 84.88 350 PRO B CA 1
ATOM 6385 C C . PRO B 1 350 ? 18.938 22.484 1.703 1 84.88 350 PRO B C 1
ATOM 6387 O O . PRO B 1 350 ? 19.312 21.422 2.229 1 84.88 350 PRO B O 1
ATOM 6390 N N . GLY B 1 351 ? 17.75 22.625 1.045 1 86.44 351 GLY B N 1
ATOM 6391 C CA . GLY B 1 351 ? 16.906 21.453 0.776 1 86.44 351 GLY B CA 1
ATOM 6392 C C . GLY B 1 351 ? 16.266 20.891 2.023 1 86.44 351 GLY B C 1
ATOM 6393 O O . GLY B 1 351 ? 15.875 21.641 2.926 1 86.44 351 GLY B O 1
ATOM 6394 N N . VAL B 1 352 ? 16.188 19.562 2.027 1 90.56 352 VAL B N 1
ATOM 6395 C CA . VAL B 1 352 ? 15.438 18.875 3.07 1 90.56 352 VAL B CA 1
ATOM 6396 C C . VAL B 1 352 ? 16.188 18.984 4.402 1 90.56 352 VAL B C 1
ATOM 6398 O O . VAL B 1 352 ? 15.555 19.031 5.465 1 90.56 352 VAL B O 1
ATOM 6401 N N . ARG B 1 353 ? 17.5 19.062 4.418 1 92.5 353 ARG B N 1
ATOM 6402 C CA . ARG B 1 353 ? 18.281 19.234 5.637 1 92.5 353 ARG B CA 1
ATOM 6403 C C . ARG B 1 353 ? 17.969 20.562 6.316 1 92.5 353 ARG B C 1
ATOM 6405 O O . ARG B 1 353 ? 17.875 20.625 7.543 1 92.5 353 ARG B O 1
ATOM 6412 N N . GLY B 1 354 ? 17.859 21.578 5.48 1 92.62 354 GLY B N 1
ATOM 6413 C CA . GLY B 1 354 ? 17.453 22.875 6.023 1 92.62 354 GLY B CA 1
ATOM 6414 C C . GLY B 1 354 ? 16.078 22.844 6.656 1 92.62 354 GLY B C 1
ATOM 6415 O O . GLY B 1 354 ? 15.859 23.453 7.699 1 92.62 354 GLY B O 1
ATOM 6416 N N . GLU B 1 355 ? 15.148 22.156 6.012 1 94.19 355 GLU B N 1
ATOM 6417 C CA . GLU B 1 355 ? 13.797 22 6.555 1 94.19 355 GLU B CA 1
ATOM 6418 C C . GLU B 1 355 ? 13.82 21.25 7.883 1 94.19 355 GLU B C 1
ATOM 6420 O O . GLU B 1 355 ? 13.102 21.625 8.82 1 94.19 355 GLU B O 1
ATOM 6425 N N . ALA B 1 356 ? 14.656 20.219 7.926 1 96.5 356 ALA B N 1
ATOM 6426 C CA . ALA B 1 356 ? 14.758 19.422 9.148 1 96.5 356 ALA B CA 1
ATOM 6427 C C . ALA B 1 356 ? 15.289 20.266 10.305 1 96.5 356 ALA B C 1
ATOM 6429 O O . ALA B 1 356 ? 14.781 20.188 11.422 1 96.5 356 ALA B O 1
ATOM 6430 N N . GLU B 1 357 ? 16.281 21.094 10.016 1 95.88 357 GLU B N 1
ATOM 6431 C CA . GLU B 1 357 ? 16.875 21.938 11.047 1 95.88 357 GLU B CA 1
ATOM 6432 C C . GLU B 1 357 ? 15.844 22.891 11.648 1 95.88 357 GLU B C 1
ATOM 6434 O O . GLU B 1 357 ? 15.938 23.25 12.828 1 95.88 357 GLU B O 1
ATOM 6439 N N . LYS B 1 358 ? 14.953 23.25 10.805 1 94.56 358 LYS B N 1
ATOM 6440 C CA . LYS B 1 358 ? 13.922 24.188 11.25 1 94.56 358 LYS B CA 1
ATOM 6441 C C . LYS B 1 358 ? 12.68 23.453 11.734 1 94.56 358 LYS B C 1
ATOM 6443 O O . LYS B 1 358 ? 11.672 24.078 12.078 1 94.56 358 LYS B O 1
ATOM 6448 N N . GLY B 1 359 ? 12.688 22.156 11.727 1 97.25 359 GLY B N 1
ATOM 6449 C CA . GLY B 1 359 ? 11.562 21.359 12.188 1 97.25 359 GLY B CA 1
ATOM 6450 C C . GLY B 1 359 ? 10.477 21.203 11.148 1 97.25 359 GLY B C 1
ATOM 6451 O O . GLY B 1 359 ? 9.289 21.156 11.484 1 97.25 359 GLY B O 1
ATOM 6452 N N . PHE B 1 360 ? 10.773 21.281 9.953 1 97.56 360 PHE B N 1
ATOM 6453 C CA . PHE B 1 360 ? 9.883 21.078 8.82 1 97.56 360 PHE B CA 1
ATOM 6454 C C . PHE B 1 360 ? 8.711 22.047 8.859 1 97.56 360 PHE B C 1
ATOM 6456 O O . PHE B 1 360 ? 7.551 21.641 8.852 1 97.56 360 PHE B O 1
ATOM 6463 N N . PRO B 1 361 ? 8.961 23.328 8.812 1 95.25 361 PRO B N 1
ATOM 6464 C CA . PRO B 1 361 ? 7.891 24.328 8.891 1 95.25 361 PRO B CA 1
ATOM 6465 C C . PRO B 1 361 ? 6.875 24.203 7.754 1 95.25 361 PRO B C 1
ATOM 6467 O O . PRO B 1 361 ? 5.691 24.484 7.945 1 95.25 361 PRO B O 1
ATOM 6470 N N . ILE B 1 362 ? 7.273 23.734 6.582 1 96.12 362 ILE B N 1
ATOM 6471 C CA . ILE B 1 362 ? 6.363 23.562 5.457 1 96.12 362 ILE B CA 1
ATOM 6472 C C . ILE B 1 362 ? 5.266 22.562 5.828 1 96.12 362 ILE B C 1
ATOM 6474 O O . ILE B 1 362 ? 4.09 22.781 5.52 1 96.12 362 ILE B O 1
ATOM 6478 N N . VAL B 1 363 ? 5.629 21.516 6.473 1 98 363 VAL B N 1
ATOM 6479 C CA . VAL B 1 363 ? 4.691 20.469 6.859 1 98 363 VAL B CA 1
ATOM 6480 C C . VAL B 1 363 ? 3.867 20.938 8.062 1 98 363 VAL B C 1
ATOM 6482 O O . VAL B 1 363 ? 2.637 20.875 8.039 1 98 363 VAL B O 1
ATOM 6485 N N . MET B 1 364 ? 4.551 21.531 9.062 1 96.19 364 MET B N 1
ATOM 6486 C CA . MET B 1 364 ? 3.963 21.781 10.375 1 96.19 364 MET B CA 1
ATOM 6487 C C . MET B 1 364 ? 3.109 23.047 10.344 1 96.19 364 MET B C 1
ATOM 6489 O O . MET B 1 364 ? 2.082 23.125 11.016 1 96.19 364 MET B O 1
ATOM 6493 N N . ASN B 1 365 ? 3.516 24.016 9.57 1 94.31 365 ASN B N 1
ATOM 6494 C CA . ASN B 1 365 ? 2.877 25.328 9.633 1 94.31 365 ASN B CA 1
ATOM 6495 C C . ASN B 1 365 ? 1.938 25.547 8.453 1 94.31 365 ASN B C 1
ATOM 6497 O O . ASN B 1 365 ? 1.051 26.406 8.516 1 94.31 365 ASN B O 1
ATOM 6501 N N . LEU B 1 366 ? 2.141 24.812 7.438 1 95.44 366 LEU B N 1
ATOM 6502 C CA . LEU B 1 366 ? 1.376 25.109 6.23 1 95.44 366 LEU B CA 1
ATOM 6503 C C . LEU B 1 366 ? 0.558 23.906 5.793 1 95.44 366 LEU B C 1
ATOM 6505 O O . LEU B 1 366 ? -0.675 23.938 5.816 1 95.44 366 LEU B O 1
ATOM 6509 N N . ALA B 1 367 ? 1.18 22.812 5.457 1 98 367 ALA B N 1
ATOM 6510 C CA . ALA B 1 367 ? 0.55 21.688 4.77 1 98 367 ALA B CA 1
ATOM 6511 C C . ALA B 1 367 ? -0.46 21 5.676 1 98 367 ALA B C 1
ATOM 6513 O O . ALA B 1 367 ? -1.585 20.703 5.258 1 98 367 ALA B O 1
ATOM 6514 N N . LEU B 1 368 ? -0.034 20.719 6.922 1 98 368 LEU B N 1
ATOM 6515 C CA . LEU B 1 368 ? -0.895 19.969 7.828 1 98 368 LEU B CA 1
ATOM 6516 C C . LEU B 1 368 ? -2.15 20.766 8.172 1 98 368 LEU B C 1
ATOM 6518 O O . LEU B 1 368 ? -3.268 20.266 8.023 1 98 368 LEU B O 1
ATOM 6522 N N . PRO B 1 369 ? -1.994 22.062 8.633 1 94.62 369 PRO B N 1
ATOM 6523 C CA . PRO B 1 369 ? -3.215 22.828 8.875 1 94.62 369 PRO B CA 1
ATOM 6524 C C . PRO B 1 369 ? -4.098 22.938 7.633 1 94.62 369 PRO B C 1
ATOM 6526 O O . PRO B 1 369 ? -5.328 22.875 7.738 1 94.62 369 PRO B O 1
ATOM 6529 N N . PHE B 1 370 ? -3.516 23.109 6.5 1 95.38 370 PHE B N 1
ATOM 6530 C CA . PHE B 1 370 ? -4.262 23.219 5.254 1 95.38 370 PHE B CA 1
ATOM 6531 C C . PHE B 1 370 ? -5.059 21.938 5 1 95.38 370 PHE B C 1
ATOM 6533 O O . PHE B 1 370 ? -6.246 21.984 4.676 1 95.38 370 PHE B O 1
ATOM 6540 N N . LEU B 1 371 ? -4.418 20.812 5.129 1 97.94 371 LEU B N 1
ATOM 6541 C CA . LEU B 1 371 ? -5.074 19.516 4.93 1 97.94 371 LEU B CA 1
ATOM 6542 C C . LEU B 1 371 ? -6.254 19.359 5.879 1 97.94 371 LEU B C 1
ATOM 6544 O O . LEU B 1 371 ? -7.316 18.875 5.477 1 97.94 371 LEU B O 1
ATOM 6548 N N . CYS B 1 372 ? -6.062 19.734 7.105 1 94.56 372 CYS B N 1
ATOM 6549 C CA . CYS B 1 372 ? -7.09 19.594 8.133 1 94.56 372 CYS B CA 1
ATOM 6550 C C . CYS B 1 372 ? -8.32 20.438 7.801 1 94.56 372 CYS B C 1
ATOM 6552 O O . CYS B 1 372 ? -9.43 20.094 8.211 1 94.56 372 CYS B O 1
ATOM 6554 N N . GLU B 1 373 ? -8.141 21.469 7.047 1 91.5 373 GLU B N 1
ATOM 6555 C CA . GLU B 1 373 ? -9.234 22.391 6.738 1 91.5 373 GLU B CA 1
ATOM 6556 C C . GLU B 1 373 ? -9.938 22 5.441 1 91.5 373 GLU B C 1
ATOM 6558 O O . GLU B 1 373 ? -11.016 22.5 5.137 1 91.5 373 GLU B O 1
ATOM 6563 N N . GLN B 1 374 ? -9.297 21.156 4.684 1 94 374 GLN B N 1
ATOM 6564 C CA . GLN B 1 374 ? -9.859 20.766 3.393 1 94 374 GLN B CA 1
ATOM 6565 C C . GLN B 1 374 ? -11.156 19.984 3.568 1 94 374 GLN B C 1
ATOM 6567 O O . GLN B 1 374 ? -11.312 19.25 4.543 1 94 374 GLN B O 1
ATOM 6572 N N . GLN B 1 375 ? -11.945 20.281 2.576 1 91.12 375 GLN B N 1
ATOM 6573 C CA . GLN B 1 375 ? -13.195 19.531 2.49 1 91.12 375 GLN B CA 1
ATOM 6574 C C . GLN B 1 375 ? -13.203 18.609 1.274 1 91.12 375 GLN B C 1
ATOM 6576 O O . GLN B 1 375 ? -12.227 18.562 0.524 1 91.12 375 GLN B O 1
ATOM 6581 N N . GLY B 1 376 ? -14.109 17.75 1.15 1 93 376 GLY B N 1
ATOM 6582 C CA . GLY B 1 376 ? -14.188 16.844 0.018 1 93 376 GLY B CA 1
ATOM 6583 C C . GLY B 1 376 ? -13.68 15.453 0.335 1 93 376 GLY B C 1
ATOM 6584 O O . GLY B 1 376 ? -13.414 15.125 1.495 1 93 376 GLY B O 1
ATOM 6585 N N . ASN B 1 377 ? -13.555 14.68 -0.788 1 94.38 377 ASN B N 1
ATOM 6586 C CA . ASN B 1 377 ? -13.07 13.32 -0.562 1 94.38 377 ASN B CA 1
ATOM 6587 C C . ASN B 1 377 ? -11.555 13.297 -0.372 1 94.38 377 ASN B C 1
ATOM 6589 O O . ASN B 1 377 ? -10.875 14.297 -0.595 1 94.38 377 ASN B O 1
ATOM 6593 N N . LEU B 1 378 ? -11.047 12.281 0.048 1 96.44 378 LEU B N 1
ATOM 6594 C CA . LEU B 1 378 ? -9.648 12.18 0.462 1 96.44 378 LEU B CA 1
ATOM 6595 C C . LEU B 1 378 ? -8.719 12.492 -0.701 1 96.44 378 LEU B C 1
ATOM 6597 O O . LEU B 1 378 ? -7.703 13.172 -0.523 1 96.44 378 LEU B O 1
ATOM 6601 N N . ASN B 1 379 ? -9 11.945 -1.898 1 96.88 379 ASN B N 1
ATOM 6602 C CA . ASN B 1 379 ? -8.164 12.219 -3.062 1 96.88 379 ASN B CA 1
ATOM 6603 C C . ASN B 1 379 ? -8.062 13.719 -3.34 1 96.88 379 ASN B C 1
ATOM 6605 O O . ASN B 1 379 ? -6.98 14.234 -3.602 1 96.88 379 ASN B O 1
ATOM 6609 N N . GLN B 1 380 ? -9.141 14.383 -3.244 1 97.19 380 GLN B N 1
ATOM 6610 C CA . GLN B 1 380 ? -9.195 15.82 -3.48 1 97.19 380 GLN B CA 1
ATOM 6611 C C . GLN B 1 380 ? -8.398 16.578 -2.422 1 97.19 380 GLN B C 1
ATOM 6613 O O . GLN B 1 380 ? -7.621 17.484 -2.748 1 97.19 380 GLN B O 1
ATOM 6618 N N . ARG B 1 381 ? -8.594 16.203 -1.181 1 98.06 381 ARG B N 1
ATOM 6619 C CA . ARG B 1 381 ? -7.898 16.859 -0.075 1 98.06 381 ARG B CA 1
ATOM 6620 C C . ARG B 1 381 ? -6.387 16.719 -0.217 1 98.06 381 ARG B C 1
ATOM 6622 O O . ARG B 1 381 ? -5.648 17.688 0.007 1 98.06 381 ARG B O 1
ATOM 6629 N N . LEU B 1 382 ? -5.992 15.57 -0.65 1 98.62 382 LEU B N 1
ATOM 6630 C CA . LEU B 1 382 ? -4.562 15.305 -0.748 1 98.62 382 LEU B CA 1
ATOM 6631 C C . LEU B 1 382 ? -3.965 15.977 -1.98 1 98.62 382 LEU B C 1
ATOM 6633 O O . LEU B 1 382 ? -2.838 16.469 -1.937 1 98.62 382 LEU B O 1
ATOM 6637 N N . LEU B 1 383 ? -4.68 15.977 -3.113 1 98.56 383 LEU B N 1
ATOM 6638 C CA . LEU B 1 383 ? -4.211 16.672 -4.309 1 98.56 383 LEU B CA 1
ATOM 6639 C C . LEU B 1 383 ? -4.039 18.156 -4.039 1 98.56 383 LEU B C 1
ATOM 6641 O O . LEU B 1 383 ? -3.031 18.75 -4.43 1 98.56 383 LEU B O 1
ATOM 6645 N N . ASN B 1 384 ? -5.039 18.734 -3.387 1 98.75 384 ASN B N 1
ATOM 6646 C CA . ASN B 1 384 ? -4.945 20.156 -3.029 1 98.75 384 ASN B CA 1
ATOM 6647 C C . ASN B 1 384 ? -3.752 20.422 -2.121 1 98.75 384 ASN B C 1
ATOM 6649 O O . ASN B 1 384 ? -3.045 21.422 -2.297 1 98.75 384 ASN B O 1
ATOM 6653 N N . THR B 1 385 ? -3.547 19.578 -1.181 1 98.81 385 THR B N 1
ATOM 6654 C CA . THR B 1 385 ? -2.438 19.734 -0.248 1 98.81 385 THR B CA 1
ATOM 6655 C C . THR B 1 385 ? -1.1 19.609 -0.971 1 98.81 385 THR B C 1
ATOM 6657 O O . THR B 1 385 ? -0.17 20.375 -0.699 1 98.81 385 THR B O 1
ATOM 6660 N N . LEU B 1 386 ? -1.03 18.656 -1.896 1 98.88 386 LEU B N 1
ATOM 6661 C CA . LEU B 1 386 ? 0.183 18.5 -2.689 1 98.88 386 LEU B CA 1
ATOM 6662 C C . LEU B 1 386 ? 0.512 19.781 -3.447 1 98.88 386 LEU B C 1
ATOM 6664 O O . LEU B 1 386 ? 1.657 20.234 -3.434 1 98.88 386 LEU B O 1
ATOM 6668 N N . MET B 1 387 ? -0.457 20.328 -4.062 1 98.81 387 MET B N 1
ATOM 6669 C CA . MET B 1 387 ? -0.25 21.531 -4.863 1 98.81 387 MET B CA 1
ATOM 6670 C C . MET B 1 387 ? 0.062 22.719 -3.971 1 98.81 387 MET B C 1
ATOM 6672 O O . MET B 1 387 ? 0.831 23.609 -4.355 1 98.81 387 MET B O 1
ATOM 6676 N N . LYS B 1 388 ? -0.538 22.75 -2.797 1 98.44 388 LYS B N 1
ATOM 6677 C CA . LYS B 1 388 ? -0.202 23.781 -1.827 1 98.44 388 LYS B CA 1
ATOM 6678 C C . LYS B 1 388 ? 1.27 23.703 -1.429 1 98.44 388 LYS B C 1
ATOM 6680 O O . LYS B 1 388 ? 1.953 24.734 -1.359 1 98.44 388 LYS B O 1
ATOM 6685 N N . ILE B 1 389 ? 1.728 22.531 -1.18 1 98.56 389 ILE B N 1
ATOM 6686 C CA . ILE B 1 389 ? 3.129 22.312 -0.832 1 98.56 389 ILE B CA 1
ATOM 6687 C C . ILE B 1 389 ? 4.02 22.734 -2 1 98.56 389 ILE B C 1
ATOM 6689 O O . ILE B 1 389 ? 4.953 23.516 -1.827 1 98.56 389 ILE B O 1
ATOM 6693 N N . ALA B 1 390 ? 3.711 22.25 -3.17 1 98.5 390 ALA B N 1
ATOM 6694 C CA . ALA B 1 390 ? 4.539 22.453 -4.355 1 98.5 390 ALA B CA 1
ATOM 6695 C C . ALA B 1 390 ? 4.699 23.938 -4.656 1 98.5 390 ALA B C 1
ATOM 6697 O O . ALA B 1 390 ? 5.754 24.375 -5.133 1 98.5 390 ALA B O 1
ATOM 6698 N N . GLY B 1 391 ? 3.715 24.703 -4.398 1 97.62 391 GLY B N 1
ATOM 6699 C CA . GLY B 1 391 ? 3.752 26.141 -4.676 1 97.62 391 GLY B CA 1
ATOM 6700 C C . GLY B 1 391 ? 4.48 26.938 -3.611 1 97.62 391 GLY B C 1
ATOM 6701 O O . GLY B 1 391 ? 4.711 28.125 -3.775 1 97.62 391 GLY B O 1
ATOM 6702 N N . ASN B 1 392 ? 4.957 26.234 -2.537 1 95.94 392 ASN B N 1
ATOM 6703 C CA . ASN B 1 392 ? 5.504 27 -1.418 1 95.94 392 ASN B CA 1
ATOM 6704 C C . ASN B 1 392 ? 6.871 26.469 -0.999 1 95.94 392 ASN B C 1
ATOM 6706 O O . ASN B 1 392 ? 7.355 26.781 0.093 1 95.94 392 ASN B O 1
ATOM 6710 N N . ILE B 1 393 ? 7.449 25.641 -1.84 1 94.81 393 ILE B N 1
ATOM 6711 C CA . ILE B 1 393 ? 8.781 25.141 -1.51 1 94.81 393 ILE B CA 1
ATOM 6712 C C . ILE B 1 393 ? 9.711 25.312 -2.711 1 94.81 393 ILE B C 1
ATOM 6714 O O . ILE B 1 393 ? 9.242 25.484 -3.842 1 94.81 393 ILE B O 1
ATOM 6718 N N . ASP B 1 394 ? 11.016 25.375 -2.375 1 92.94 394 ASP B N 1
ATOM 6719 C CA . ASP B 1 394 ? 12.031 25.172 -3.406 1 92.94 394 ASP B CA 1
ATOM 6720 C C . ASP B 1 394 ? 12.367 23.688 -3.553 1 92.94 394 ASP B C 1
ATOM 6722 O O . ASP B 1 394 ? 13.281 23.188 -2.895 1 92.94 394 ASP B O 1
ATOM 6726 N N . ASP B 1 395 ? 11.672 23.109 -4.445 1 95 395 ASP B N 1
ATOM 6727 C CA . ASP B 1 395 ? 11.828 21.672 -4.648 1 95 395 ASP B CA 1
ATOM 6728 C C . ASP B 1 395 ? 13.133 21.359 -5.379 1 95 395 ASP B C 1
ATOM 6730 O O . ASP B 1 395 ? 13.242 21.578 -6.586 1 95 395 ASP B O 1
ATOM 6734 N N . THR B 1 396 ? 14.031 20.75 -4.684 1 92.69 396 THR B N 1
ATOM 6735 C CA . THR B 1 396 ? 15.359 20.516 -5.242 1 92.69 396 THR B CA 1
ATOM 6736 C C . THR B 1 396 ? 15.297 19.547 -6.41 1 92.69 396 THR B C 1
ATOM 6738 O O . THR B 1 396 ? 16.078 19.641 -7.355 1 92.69 396 THR B O 1
ATOM 6741 N N . ASN B 1 397 ? 14.352 18.578 -6.363 1 93.44 397 ASN B N 1
ATOM 6742 C CA . ASN B 1 397 ? 14.188 17.656 -7.484 1 93.44 397 ASN B CA 1
ATOM 6743 C C . ASN B 1 397 ? 13.695 18.375 -8.734 1 93.44 397 ASN B C 1
ATOM 6745 O O . ASN B 1 397 ? 14.18 18.125 -9.836 1 93.44 397 ASN B O 1
ATOM 6749 N N . LEU B 1 398 ? 12.75 19.203 -8.562 1 95.56 398 LEU B N 1
ATOM 6750 C CA . LEU B 1 398 ? 12.203 19.984 -9.664 1 95.56 398 LEU B CA 1
ATOM 6751 C C . LEU B 1 398 ? 13.266 20.891 -10.266 1 95.56 398 LEU B C 1
ATOM 6753 O O . LEU B 1 398 ? 13.398 20.984 -11.484 1 95.56 398 LEU B O 1
ATOM 6757 N N . ILE B 1 399 ? 14.008 21.578 -9.43 1 94.75 399 ILE B N 1
ATOM 6758 C CA . ILE B 1 399 ? 15.039 22.516 -9.844 1 94.75 399 ILE B CA 1
ATOM 6759 C C . ILE B 1 399 ? 16.141 21.781 -10.609 1 94.75 399 ILE B C 1
ATOM 6761 O O . ILE B 1 399 ? 16.594 22.234 -11.664 1 94.75 399 ILE B O 1
ATOM 6765 N N . LYS B 1 400 ? 16.547 20.672 -10.094 1 92.69 400 LYS B N 1
ATOM 6766 C CA . LYS B 1 400 ? 17.578 19.859 -10.734 1 92.69 400 LYS B CA 1
ATOM 6767 C C . LYS B 1 400 ? 17.156 19.422 -12.141 1 92.69 400 LYS B C 1
ATOM 6769 O O . LYS B 1 400 ? 17.922 19.562 -13.094 1 92.69 400 LYS B O 1
ATOM 6774 N N . ARG B 1 401 ? 15.953 18.984 -12.305 1 94.88 401 ARG B N 1
ATOM 6775 C CA . ARG B 1 401 ? 15.461 18.469 -13.586 1 94.88 401 ARG B CA 1
ATOM 6776 C C . ARG B 1 401 ? 15.234 19.609 -14.57 1 94.88 401 ARG B C 1
ATOM 6778 O O . ARG B 1 401 ? 15.438 19.438 -15.781 1 94.88 401 ARG B O 1
ATOM 6785 N N . ALA B 1 402 ? 14.844 20.688 -14.008 1 95.06 402 ALA B N 1
ATOM 6786 C CA . ALA B 1 402 ? 14.633 21.859 -14.852 1 95.06 402 ALA B CA 1
ATOM 6787 C C . ALA B 1 402 ? 15.969 22.484 -15.266 1 95.06 402 ALA B C 1
ATOM 6789 O O . ALA B 1 402 ? 16.047 23.172 -16.281 1 95.06 402 ALA B O 1
ATOM 6790 N N . GLY B 1 403 ? 16.969 22.312 -14.391 1 92.19 403 GLY B N 1
ATOM 6791 C CA . GLY B 1 403 ? 18.281 22.875 -14.648 1 92.19 403 GLY B CA 1
ATOM 6792 C C . GLY B 1 403 ? 18.375 24.344 -14.289 1 92.19 403 GLY B C 1
ATOM 6793 O O . GLY B 1 403 ? 19.344 25.031 -14.664 1 92.19 403 GLY B O 1
ATOM 6794 N N . ASN B 1 404 ? 17.328 24.859 -13.641 1 90.94 404 ASN B N 1
ATOM 6795 C CA . ASN B 1 404 ? 17.328 26.25 -13.227 1 90.94 404 ASN B CA 1
ATOM 6796 C C . ASN B 1 404 ? 16.438 26.484 -12.008 1 90.94 404 ASN B C 1
ATOM 6798 O O . ASN B 1 404 ? 15.391 25.844 -11.875 1 90.94 404 ASN B O 1
ATOM 6802 N N . ALA B 1 405 ? 16.781 27.5 -11.242 1 89.19 405 ALA B N 1
ATOM 6803 C CA . ALA B 1 405 ? 16.062 27.797 -10 1 89.19 405 ALA B CA 1
ATOM 6804 C C . ALA B 1 405 ? 14.789 28.594 -10.273 1 89.19 405 ALA B C 1
ATOM 6806 O O . ALA B 1 405 ? 13.891 28.641 -9.422 1 89.19 405 ALA B O 1
ATOM 6807 N N . THR B 1 406 ? 14.641 29.109 -11.406 1 92.44 406 THR B N 1
ATOM 6808 C CA . THR B 1 406 ? 13.5 29.969 -11.719 1 92.44 406 THR B CA 1
ATOM 6809 C C . THR B 1 406 ? 12.234 29.125 -11.867 1 92.44 406 THR B C 1
ATOM 6811 O O . THR B 1 406 ? 11.125 29.656 -11.812 1 92.44 406 THR B O 1
ATOM 6814 N N . ILE B 1 407 ? 12.414 27.812 -12.008 1 96.19 407 ILE B N 1
ATOM 6815 C CA . ILE B 1 407 ? 11.273 26.906 -12.156 1 96.19 407 ILE B CA 1
ATOM 6816 C C . ILE B 1 407 ? 10.383 27 -10.922 1 96.19 407 ILE B C 1
ATOM 6818 O O . ILE B 1 407 ? 9.18 26.719 -11 1 96.19 407 ILE B O 1
ATOM 6822 N N . SER B 1 408 ? 10.938 27.375 -9.812 1 95.81 408 SER B N 1
ATOM 6823 C CA . SER B 1 408 ? 10.164 27.5 -8.578 1 95.81 408 SER B CA 1
ATOM 6824 C C . SER B 1 408 ? 9.078 28.562 -8.719 1 95.81 408 SER B C 1
ATOM 6826 O O . SER B 1 408 ? 7.984 28.422 -8.18 1 95.81 408 SER B O 1
ATOM 6828 N N . LYS B 1 409 ? 9.43 29.609 -9.383 1 96.81 409 LYS B N 1
ATOM 6829 C CA . LYS B 1 409 ? 8.453 30.656 -9.625 1 96.81 409 LYS B CA 1
ATOM 6830 C C . LYS B 1 409 ? 7.32 30.172 -10.523 1 96.81 409 LYS B C 1
ATOM 6832 O O . LYS B 1 409 ? 6.156 30.5 -10.305 1 96.81 409 LYS B O 1
ATOM 6837 N N . ASP B 1 410 ? 7.691 29.438 -11.523 1 97.69 410 ASP B N 1
ATOM 6838 C CA . ASP B 1 410 ? 6.684 28.828 -12.383 1 97.69 410 ASP B CA 1
ATOM 6839 C C . ASP B 1 410 ? 5.75 27.938 -11.578 1 97.69 410 ASP B C 1
ATOM 6841 O O . ASP B 1 410 ? 4.531 27.969 -11.758 1 97.69 410 ASP B O 1
ATOM 6845 N N . MET B 1 411 ? 6.348 27.125 -10.711 1 98.19 411 MET B N 1
ATOM 6846 C CA . MET B 1 411 ? 5.551 26.203 -9.906 1 98.19 411 MET B CA 1
ATOM 6847 C C . MET B 1 411 ? 4.582 26.953 -9.008 1 98.19 411 MET B C 1
ATOM 6849 O O . MET B 1 411 ? 3.445 26.531 -8.812 1 98.19 411 MET B O 1
ATOM 6853 N N . GLN B 1 412 ? 5.066 28.031 -8.445 1 97.56 412 GLN B N 1
ATOM 6854 C CA . GLN B 1 412 ? 4.195 28.875 -7.641 1 97.56 412 GLN B CA 1
ATOM 6855 C C . GLN B 1 412 ? 3.01 29.391 -8.461 1 97.56 412 GLN B C 1
ATOM 6857 O O . GLN B 1 412 ? 1.871 29.375 -7.988 1 97.56 412 GLN B O 1
ATOM 6862 N N . HIS B 1 413 ? 3.322 29.812 -9.664 1 98 413 HIS B N 1
ATOM 6863 C CA . HIS B 1 413 ? 2.277 30.312 -10.547 1 98 413 HIS B CA 1
ATOM 6864 C C . HIS B 1 413 ? 1.27 29.219 -10.883 1 98 413 HIS B C 1
ATOM 6866 O O . HIS B 1 413 ? 0.061 29.453 -10.875 1 98 413 HIS B O 1
ATOM 6872 N N . TRP B 1 414 ? 1.765 28.062 -11.227 1 98.5 414 TRP B N 1
ATOM 6873 C CA . TRP B 1 414 ? 0.877 26.953 -11.539 1 98.5 414 TRP B CA 1
ATOM 6874 C C . TRP B 1 414 ? -0.005 26.594 -10.344 1 98.5 414 TRP B C 1
ATOM 6876 O O . TRP B 1 414 ? -1.188 26.297 -10.508 1 98.5 414 TRP B O 1
ATOM 6886 N N . SER B 1 415 ? 0.581 26.609 -9.148 1 98.44 415 SER B N 1
ATOM 6887 C CA . SER B 1 415 ? -0.193 26.344 -7.945 1 98.44 415 SER B CA 1
ATOM 6888 C C . SER B 1 415 ? -1.302 27.375 -7.754 1 98.44 415 SER B C 1
ATOM 6890 O O . SER B 1 415 ? -2.449 27.016 -7.484 1 98.44 415 SER B O 1
ATOM 6892 N N . VAL B 1 416 ? -0.951 28.641 -7.879 1 97.31 416 VAL B N 1
ATOM 6893 C CA . VAL B 1 416 ? -1.921 29.719 -7.723 1 97.31 416 VAL B CA 1
ATOM 6894 C C . VAL B 1 416 ? -3.051 29.547 -8.734 1 97.31 416 VAL B C 1
ATOM 6896 O O . VAL B 1 416 ? -4.227 29.656 -8.383 1 97.31 416 VAL B O 1
ATOM 6899 N N . THR B 1 417 ? -2.727 29.266 -9.961 1 98.38 417 THR B N 1
ATOM 6900 C CA . THR B 1 417 ? -3.707 29.078 -11.016 1 98.38 417 THR B CA 1
ATOM 6901 C C . THR B 1 417 ? -4.641 27.906 -10.688 1 98.38 417 THR B C 1
ATOM 6903 O O . THR B 1 417 ? -5.855 28.016 -10.875 1 98.38 417 THR B O 1
ATOM 6906 N N . PHE B 1 418 ? -4.09 26.844 -10.25 1 98.56 418 PHE B N 1
ATOM 6907 C CA . PHE B 1 418 ? -4.844 25.656 -9.867 1 98.56 418 PHE B CA 1
ATOM 6908 C C . PHE B 1 418 ? -5.918 26.016 -8.844 1 98.56 418 PHE B C 1
ATOM 6910 O O . PHE B 1 418 ? -7.078 25.625 -8.992 1 98.56 418 PHE B O 1
ATOM 6917 N N . PHE B 1 419 ? -5.527 26.75 -7.836 1 97.31 419 PHE B N 1
ATOM 6918 C CA . PHE B 1 419 ? -6.469 27.062 -6.77 1 97.31 419 PHE B CA 1
ATOM 6919 C C . PHE B 1 419 ? -7.48 28.109 -7.23 1 97.31 419 PHE B C 1
ATOM 6921 O O . PHE B 1 419 ? -8.641 28.094 -6.809 1 97.31 419 PHE B O 1
ATOM 6928 N N . GLN B 1 420 ? -7.109 29 -8.109 1 97.25 420 GLN B N 1
ATOM 6929 C CA . GLN B 1 420 ? -8 30.016 -8.633 1 97.25 420 GLN B CA 1
ATOM 6930 C C . GLN B 1 420 ? -9.164 29.406 -9.398 1 97.25 420 GLN B C 1
ATOM 6932 O O . GLN B 1 420 ? -10.273 29.938 -9.398 1 97.25 420 GLN B O 1
ATOM 6937 N N . ILE B 1 421 ? -8.914 28.312 -9.984 1 97.56 421 ILE B N 1
ATOM 6938 C CA . ILE B 1 421 ? -9.961 27.703 -10.797 1 97.56 421 ILE B CA 1
ATOM 6939 C C . ILE B 1 421 ? -10.703 26.656 -9.977 1 97.56 421 ILE B C 1
ATOM 6941 O O . ILE B 1 421 ? -11.398 25.797 -10.539 1 97.56 421 ILE B O 1
ATOM 6945 N N . GLY B 1 422 ? -10.453 26.578 -8.664 1 96.44 422 GLY B N 1
ATOM 6946 C CA . GLY B 1 422 ? -11.273 25.781 -7.77 1 96.44 422 GLY B CA 1
ATOM 6947 C C . GLY B 1 422 ? -10.562 24.531 -7.266 1 96.44 422 GLY B C 1
ATOM 6948 O O . GLY B 1 422 ? -11.172 23.703 -6.586 1 96.44 422 GLY B O 1
ATOM 6949 N N . GLY B 1 423 ? -9.297 24.344 -7.641 1 97.5 423 GLY B N 1
ATOM 6950 C CA . GLY B 1 423 ? -8.555 23.188 -7.176 1 97.5 423 GLY B CA 1
ATOM 6951 C C . GLY B 1 423 ? -9.109 21.875 -7.695 1 97.5 423 GLY B C 1
ATOM 6952 O O . GLY B 1 423 ? -9.711 21.828 -8.773 1 97.5 423 GLY B O 1
ATOM 6953 N N . SER B 1 424 ? -8.938 20.812 -6.969 1 97.06 424 SER B N 1
ATOM 6954 C CA . SER B 1 424 ? -9.352 19.484 -7.41 1 97.06 424 SER B CA 1
ATOM 6955 C C . SER B 1 424 ? -10.852 19.281 -7.242 1 97.06 424 SER B C 1
ATOM 6957 O O . SER B 1 424 ? -11.398 18.25 -7.621 1 97.06 424 SER B O 1
ATOM 6959 N N . TYR B 1 425 ? -11.578 20.266 -6.672 1 96.19 425 TYR B N 1
ATOM 6960 C CA . TYR B 1 425 ? -13.016 20.156 -6.449 1 96.19 425 TYR B CA 1
ATOM 6961 C C . TYR B 1 425 ? -13.789 20.344 -7.75 1 96.19 425 TYR B C 1
ATOM 6963 O O . TYR B 1 425 ? -14.969 20 -7.836 1 96.19 425 TYR B O 1
ATOM 6971 N N . THR B 1 426 ? -13.125 20.938 -8.75 1 96.81 426 THR B N 1
ATOM 6972 C CA . THR B 1 426 ? -13.797 21.219 -10.016 1 96.81 426 THR B CA 1
ATOM 6973 C C . THR B 1 426 ? -13.219 20.375 -11.141 1 96.81 426 THR B C 1
ATOM 6975 O O . THR B 1 426 ? -12.047 20 -11.102 1 96.81 426 THR B O 1
ATOM 6978 N N . PRO B 1 427 ? -14 20.094 -12.125 1 96.75 427 PRO B N 1
ATOM 6979 C CA . PRO B 1 427 ? -13.477 19.391 -13.289 1 96.75 427 PRO B CA 1
ATOM 6980 C C . PRO B 1 427 ? -12.352 20.156 -13.992 1 96.75 427 PRO B C 1
ATOM 6982 O O . PRO B 1 427 ? -11.422 19.547 -14.523 1 96.75 427 PRO B O 1
ATOM 6985 N N . GLU B 1 428 ? -12.453 21.438 -13.984 1 97.69 428 GLU B N 1
ATOM 6986 C CA . GLU B 1 428 ? -11.422 22.281 -14.586 1 97.69 428 GLU B CA 1
ATOM 6987 C C . GLU B 1 428 ? -10.094 22.125 -13.852 1 97.69 428 GLU B C 1
ATOM 6989 O O . GLU B 1 428 ? -9.031 22.094 -14.484 1 97.69 428 GLU B O 1
ATOM 6994 N N . GLY B 1 429 ? -10.188 22.094 -12.539 1 98.12 429 GLY B N 1
ATOM 6995 C CA . GLY B 1 429 ? -8.992 21.875 -11.75 1 98.12 429 GLY B CA 1
ATOM 6996 C C . GLY B 1 429 ? -8.312 20.547 -12.016 1 98.12 429 GLY B C 1
ATOM 6997 O O . GLY B 1 429 ? -7.09 20.469 -12.117 1 98.12 429 GLY B O 1
ATOM 6998 N N . LEU B 1 430 ? -9.117 19.547 -12.188 1 97.25 430 LEU B N 1
ATOM 6999 C CA . LEU B 1 430 ? -8.578 18.219 -12.484 1 97.25 430 LEU B CA 1
ATOM 7000 C C . LEU B 1 430 ? -7.973 18.188 -13.883 1 97.25 430 LEU B C 1
ATOM 7002 O O . LEU B 1 430 ? -6.93 17.562 -14.094 1 97.25 430 LEU B O 1
ATOM 7006 N N . LYS B 1 431 ? -8.625 18.75 -14.789 1 97.94 431 LYS B N 1
ATOM 7007 C CA . LYS B 1 431 ? -8.078 18.844 -16.141 1 97.94 431 LYS B CA 1
ATOM 7008 C C . LYS B 1 431 ? -6.742 19.594 -16.141 1 97.94 431 LYS B C 1
ATOM 7010 O O . LYS B 1 431 ? -5.812 19.203 -16.844 1 97.94 431 LYS B O 1
ATOM 7015 N N . PHE B 1 432 ? -6.711 20.656 -15.359 1 98.5 432 PHE B N 1
ATOM 7016 C CA . PHE B 1 432 ? -5.48 21.422 -15.234 1 98.5 432 PHE B CA 1
ATOM 7017 C C . PHE B 1 432 ? -4.336 20.547 -14.742 1 98.5 432 PHE B C 1
ATOM 7019 O O . PHE B 1 432 ? -3.225 20.609 -15.273 1 98.5 432 PHE B O 1
ATOM 7026 N N . LEU B 1 433 ? -4.594 19.703 -13.75 1 98.25 433 LEU B N 1
ATOM 7027 C CA . LEU B 1 433 ? -3.566 18.812 -13.219 1 98.25 433 LEU B CA 1
ATOM 7028 C C . LEU B 1 433 ? -3.105 17.828 -14.289 1 98.25 433 LEU B C 1
ATOM 7030 O O . LEU B 1 433 ? -1.913 17.531 -14.383 1 98.25 433 LEU B O 1
ATOM 7034 N N . ASN B 1 434 ? -4.004 17.312 -15.047 1 97.75 434 ASN B N 1
ATOM 7035 C CA . ASN B 1 434 ? -3.66 16.391 -16.125 1 97.75 434 ASN B CA 1
ATOM 7036 C C . ASN B 1 434 ? -2.797 17.062 -17.188 1 97.75 434 ASN B C 1
ATOM 7038 O O . ASN B 1 434 ? -1.836 16.469 -17.688 1 97.75 434 ASN B O 1
ATOM 7042 N N . ASP B 1 435 ? -3.18 18.25 -17.547 1 98.31 435 ASP B N 1
ATOM 7043 C CA . ASP B 1 435 ? -2.4 19 -18.516 1 98.31 435 ASP B CA 1
ATOM 7044 C C . ASP B 1 435 ? -1.002 19.312 -17.984 1 98.31 435 ASP B C 1
ATOM 7046 O O . ASP B 1 435 ? -0.019 19.234 -18.719 1 98.31 435 ASP B O 1
ATOM 7050 N N . LEU B 1 436 ? -0.984 19.703 -16.734 1 98.5 436 LEU B N 1
ATOM 7051 C CA . LEU B 1 436 ? 0.3 19.969 -16.109 1 98.5 436 LEU B CA 1
ATOM 7052 C C . LEU B 1 436 ? 1.172 18.719 -16.078 1 98.5 436 LEU B C 1
ATOM 7054 O O . LEU B 1 436 ? 2.387 18.797 -16.266 1 98.5 436 LEU B O 1
ATOM 7058 N N . ASP B 1 437 ? 0.585 17.625 -15.812 1 98.06 437 ASP B N 1
ATOM 7059 C CA . ASP B 1 437 ? 1.301 16.344 -15.812 1 98.06 437 ASP B CA 1
ATOM 7060 C C . ASP B 1 437 ? 1.927 16.078 -17.188 1 98.06 437 ASP B C 1
ATOM 7062 O O . ASP B 1 437 ? 3.094 15.688 -17.266 1 98.06 437 ASP B O 1
ATOM 7066 N N . GLN B 1 438 ? 1.166 16.25 -18.203 1 98 438 GLN B N 1
ATOM 7067 C CA . GLN B 1 438 ? 1.678 16.047 -19.562 1 98 438 GLN B CA 1
ATOM 7068 C C . GLN B 1 438 ? 2.85 16.969 -19.844 1 98 438 GLN B C 1
ATOM 7070 O O . GLN B 1 438 ? 3.84 16.562 -20.453 1 98 438 GLN B O 1
ATOM 7075 N N . MET B 1 439 ? 2.691 18.188 -19.438 1 98.19 439 MET B N 1
ATOM 7076 C CA . MET B 1 439 ? 3.768 19.156 -19.641 1 98.19 439 MET B CA 1
ATOM 7077 C C . MET B 1 439 ? 5.012 18.766 -18.844 1 98.19 439 MET B C 1
ATOM 7079 O O . MET B 1 439 ? 6.129 18.859 -19.359 1 98.19 439 MET B O 1
ATOM 7083 N N . PHE B 1 440 ? 4.824 18.344 -17.625 1 98.69 440 PHE B N 1
ATOM 7084 C CA . PHE B 1 440 ? 5.941 17.906 -16.797 1 98.69 440 PHE B CA 1
ATOM 7085 C C . PHE B 1 440 ? 6.656 16.719 -17.438 1 98.69 440 PHE B C 1
ATOM 7087 O O . PHE B 1 440 ? 7.887 16.672 -17.469 1 98.69 440 PHE B O 1
ATOM 7094 N N . ILE B 1 441 ? 5.898 15.805 -17.938 1 98.12 441 ILE B N 1
ATOM 7095 C CA . ILE B 1 441 ? 6.457 14.617 -18.562 1 98.12 441 ILE B CA 1
ATOM 7096 C C . ILE B 1 441 ? 7.27 15.023 -19.797 1 98.12 441 ILE B C 1
ATOM 7098 O O . ILE B 1 441 ? 8.398 14.562 -19.969 1 98.12 441 ILE B O 1
ATOM 7102 N N . LYS B 1 442 ? 6.73 15.828 -20.594 1 97.81 442 LYS B N 1
ATOM 7103 C CA . LYS B 1 442 ? 7.398 16.297 -21.797 1 97.81 442 LYS B CA 1
ATOM 7104 C C . LYS B 1 442 ? 8.711 17 -21.469 1 97.81 442 LYS B C 1
ATOM 7106 O O . LYS B 1 442 ? 9.695 16.844 -22.203 1 97.81 442 LYS B O 1
ATOM 7111 N N . ARG B 1 443 ? 8.742 17.688 -20.391 1 97.69 443 ARG B N 1
ATOM 7112 C CA . ARG B 1 443 ? 9.906 18.469 -20 1 97.69 443 ARG B CA 1
ATOM 7113 C C . ARG B 1 443 ? 10.789 17.703 -19.031 1 97.69 443 ARG B C 1
ATOM 7115 O O . ARG B 1 443 ? 11.789 18.234 -18.531 1 97.69 443 ARG B O 1
ATOM 7122 N N . ASN B 1 444 ? 10.398 16.531 -18.656 1 97.81 444 ASN B N 1
ATOM 7123 C CA . ASN B 1 444 ? 11.117 15.672 -17.719 1 97.81 444 ASN B CA 1
ATOM 7124 C C . ASN B 1 444 ? 11.219 16.297 -16.344 1 97.81 444 ASN B C 1
ATOM 7126 O O . ASN B 1 444 ? 12.289 16.312 -15.734 1 97.81 444 ASN B O 1
ATOM 7130 N N . LEU B 1 445 ? 10.148 16.906 -15.891 1 98.06 445 LEU B N 1
ATOM 7131 C CA . LEU B 1 445 ? 10.078 17.547 -14.578 1 98.06 445 LEU B CA 1
ATOM 7132 C C . LEU B 1 445 ? 9.445 16.625 -13.555 1 98.06 445 LEU B C 1
ATOM 7134 O O . LEU B 1 445 ? 8.633 15.766 -13.906 1 98.06 445 LEU B O 1
ATOM 7138 N N . SER B 1 446 ? 9.836 16.734 -12.312 1 97.69 446 SER B N 1
ATOM 7139 C CA . SER B 1 446 ? 9.266 15.969 -11.203 1 97.69 446 SER B CA 1
ATOM 7140 C C . SER B 1 446 ? 9.352 16.734 -9.891 1 97.69 446 SER B C 1
ATOM 7142 O O . SER B 1 446 ? 10.352 17.406 -9.625 1 97.69 446 SER B O 1
ATOM 7144 N N . MET B 1 447 ? 8.328 16.688 -9.125 1 97 447 MET B N 1
ATOM 7145 C CA . MET B 1 447 ? 8.328 17.406 -7.852 1 97 447 MET B CA 1
ATOM 7146 C C . MET B 1 447 ? 8.438 16.438 -6.68 1 97 447 MET B C 1
ATOM 7148 O O . MET B 1 447 ? 7.602 16.453 -5.773 1 97 447 MET B O 1
ATOM 7152 N N . GLY B 1 448 ? 9.539 15.742 -6.645 1 97.06 448 GLY B N 1
ATOM 7153 C CA . GLY B 1 448 ? 9.766 14.727 -5.629 1 97.06 448 GLY B CA 1
ATOM 7154 C C . GLY B 1 448 ? 9.812 15.281 -4.223 1 97.06 448 GLY B C 1
ATOM 7155 O O . GLY B 1 448 ? 9.398 14.617 -3.27 1 97.06 448 GLY B O 1
ATOM 7156 N N . GLY B 1 449 ? 10.344 16.484 -4.062 1 96.88 449 GLY B N 1
ATOM 7157 C CA . GLY B 1 449 ? 10.344 17.125 -2.758 1 96.88 449 GLY B CA 1
ATOM 7158 C C . GLY B 1 449 ? 8.953 17.359 -2.205 1 96.88 449 GLY B C 1
ATOM 7159 O O . GLY B 1 449 ? 8.711 17.156 -1.012 1 96.88 449 GLY B O 1
ATOM 7160 N N . ALA B 1 450 ? 8.062 17.828 -3.062 1 98.31 450 ALA B N 1
ATOM 7161 C CA . ALA B 1 450 ? 6.672 18.031 -2.652 1 98.31 450 ALA B CA 1
ATOM 7162 C C . ALA B 1 450 ? 6.031 16.703 -2.236 1 98.31 450 ALA B C 1
ATOM 7164 O O . ALA B 1 450 ? 5.262 16.656 -1.271 1 98.31 450 ALA B O 1
ATOM 7165 N N . ALA B 1 451 ? 6.34 15.648 -2.961 1 98.5 451 ALA B N 1
ATOM 7166 C CA . ALA B 1 451 ? 5.812 14.32 -2.637 1 98.5 451 ALA B CA 1
ATOM 7167 C C . ALA B 1 451 ? 6.273 13.875 -1.251 1 98.5 451 ALA B C 1
ATOM 7169 O O . ALA B 1 451 ? 5.48 13.336 -0.472 1 98.5 451 ALA B O 1
ATOM 7170 N N . ASP B 1 452 ? 7.539 14.07 -0.925 1 98.25 452 ASP B N 1
ATOM 7171 C CA . ASP B 1 452 ? 8.07 13.703 0.385 1 98.25 452 ASP B CA 1
ATOM 7172 C C . ASP B 1 452 ? 7.379 14.492 1.496 1 98.25 452 ASP B C 1
ATOM 7174 O O . ASP B 1 452 ? 7.047 13.938 2.545 1 98.25 452 ASP B O 1
ATOM 7178 N N . ASN B 1 453 ? 7.195 15.773 1.234 1 98.62 453 ASN B N 1
ATOM 7179 C CA . ASN B 1 453 ? 6.508 16.594 2.225 1 98.62 453 ASN B CA 1
ATOM 7180 C C . ASN B 1 453 ? 5.059 16.141 2.416 1 98.62 453 ASN B C 1
ATOM 7182 O O . ASN B 1 453 ? 4.52 16.234 3.52 1 98.62 453 ASN B O 1
ATOM 7186 N N . LEU B 1 454 ? 4.418 15.742 1.355 1 98.88 454 LEU B N 1
ATOM 7187 C CA . LEU B 1 454 ? 3.055 15.234 1.476 1 98.88 454 LEU B CA 1
ATOM 7188 C C . LEU B 1 454 ? 3.016 13.984 2.344 1 98.88 454 LEU B C 1
ATOM 7190 O O . LEU B 1 454 ? 2.096 13.805 3.146 1 98.88 454 LEU B O 1
ATOM 7194 N N . ILE B 1 455 ? 4.008 13.062 2.184 1 98.88 455 ILE B N 1
ATOM 7195 C CA . ILE B 1 455 ? 4.105 11.852 3 1 98.88 455 ILE B CA 1
ATOM 7196 C C . ILE B 1 455 ? 4.141 12.234 4.48 1 98.88 455 ILE B C 1
ATOM 7198 O O . ILE B 1 455 ? 3.398 11.672 5.289 1 98.88 455 ILE B O 1
ATOM 7202 N N . LEU B 1 456 ? 4.957 13.203 4.832 1 98.81 456 LEU B N 1
ATOM 7203 C CA . LEU B 1 456 ? 5.07 13.656 6.215 1 98.81 456 LEU B CA 1
ATOM 7204 C C . LEU B 1 456 ? 3.748 14.242 6.703 1 98.81 456 LEU B C 1
ATOM 7206 O O . LEU B 1 456 ? 3.354 14.023 7.852 1 98.81 456 LEU B O 1
ATOM 7210 N N . THR B 1 457 ? 3.123 15 5.828 1 98.88 457 THR B N 1
ATOM 7211 C CA . THR B 1 457 ? 1.858 15.641 6.164 1 98.88 457 THR B CA 1
ATOM 7212 C C . THR B 1 457 ? 0.784 14.602 6.469 1 98.88 457 THR B C 1
ATOM 7214 O O . THR B 1 457 ? 0.055 14.727 7.457 1 98.88 457 THR B O 1
ATOM 7217 N N . ILE B 1 458 ? 0.695 13.57 5.66 1 98.88 458 ILE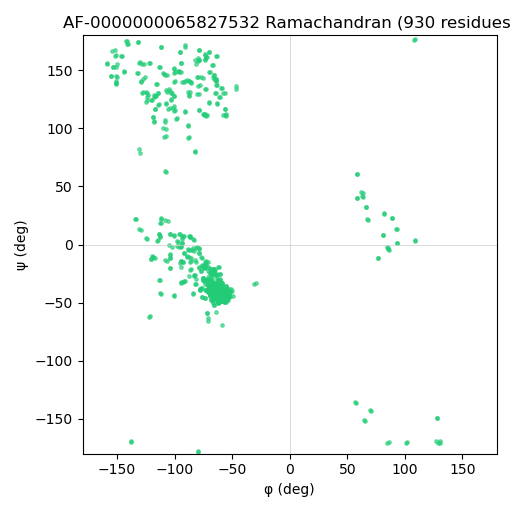 B N 1
ATOM 7218 C CA . ILE B 1 458 ? -0.279 12.5 5.859 1 98.88 458 ILE B CA 1
ATOM 7219 C C . ILE B 1 458 ? 0.02 11.766 7.16 1 98.88 458 ILE B C 1
ATOM 7221 O O . ILE B 1 458 ? -0.894 11.445 7.926 1 98.88 458 ILE B O 1
ATOM 7225 N N . PHE B 1 459 ? 1.287 11.484 7.441 1 98.81 459 PHE B N 1
ATOM 7226 C CA . PHE B 1 459 ? 1.72 10.82 8.664 1 98.81 459 PHE B CA 1
ATOM 7227 C C . PHE B 1 459 ? 1.228 11.57 9.898 1 98.81 459 PHE B C 1
ATOM 7229 O O . PHE B 1 459 ? 0.573 10.992 10.766 1 98.81 459 PHE B O 1
ATOM 7236 N N . LEU B 1 460 ? 1.466 12.859 9.906 1 98.56 460 LEU B N 1
ATOM 7237 C CA . LEU B 1 460 ? 1.079 13.664 11.062 1 98.56 460 LEU B CA 1
ATOM 7238 C C . LEU B 1 460 ? -0.437 13.805 11.141 1 98.56 460 LEU B C 1
ATOM 7240 O O . LEU B 1 460 ? -1.004 13.836 12.242 1 98.56 460 LEU B O 1
ATOM 7244 N N . ALA B 1 461 ? -1.075 14.008 10.023 1 98.31 461 ALA B N 1
ATOM 7245 C CA . ALA B 1 461 ? -2.531 14.102 10.008 1 98.31 461 ALA B CA 1
ATOM 7246 C C . ALA B 1 461 ? -3.174 12.867 10.633 1 98.31 461 ALA B C 1
ATOM 7248 O O . ALA B 1 461 ? -4.191 12.977 11.32 1 98.31 461 ALA B O 1
ATOM 7249 N N . ARG B 1 462 ? -2.58 11.703 10.352 1 97.38 462 ARG B N 1
ATOM 7250 C CA . ARG B 1 462 ? -3.061 10.469 10.953 1 97.38 462 ARG B CA 1
ATOM 7251 C C . ARG B 1 462 ? -2.873 10.484 12.461 1 97.38 462 ARG B C 1
ATOM 7253 O O . ARG B 1 462 ? -3.732 10.008 13.211 1 97.38 462 ARG B O 1
ATOM 7260 N N . LEU B 1 463 ? -1.79 10.977 12.93 1 97.38 463 LEU B N 1
ATOM 7261 C CA . LEU B 1 463 ? -1.471 10.961 14.352 1 97.38 463 LEU B CA 1
ATOM 7262 C C . LEU B 1 463 ? -2.365 11.93 15.117 1 97.38 463 LEU B C 1
ATOM 7264 O O . LEU B 1 463 ? -2.723 11.672 16.266 1 97.38 463 LEU B O 1
ATOM 7268 N N . VAL B 1 464 ? -2.717 13.07 14.484 1 96.12 464 VAL B N 1
ATOM 7269 C CA . VAL B 1 464 ? -3.52 14.062 15.188 1 96.12 464 VAL B CA 1
ATOM 7270 C C . VAL B 1 464 ? -5.004 13.766 15 1 96.12 464 VAL B C 1
ATOM 7272 O O . VAL B 1 464 ? -5.859 14.5 15.492 1 96.12 464 VAL B O 1
ATOM 7275 N N . GLY B 1 465 ? -5.379 12.773 14.211 1 93.12 465 GLY B N 1
ATOM 7276 C CA . GLY B 1 465 ? -6.75 12.297 14.086 1 93.12 465 GLY B CA 1
ATOM 7277 C C . GLY B 1 465 ? -7.543 13.031 13.023 1 93.12 465 GLY B C 1
ATOM 7278 O O . GLY B 1 465 ? -8.773 13.125 13.109 1 93.12 465 GLY B O 1
ATOM 7279 N N . SER B 1 466 ? -6.852 13.609 12.102 1 92.19 466 SER B N 1
ATOM 7280 C CA . SER B 1 466 ? -7.535 14.344 11.047 1 92.19 466 SER B CA 1
ATOM 7281 C C . SER B 1 466 ? -7.75 13.461 9.812 1 92.19 466 SER B C 1
ATOM 7283 O O . SER B 1 466 ? -8.445 13.859 8.875 1 92.19 466 SER B O 1
ATOM 7285 N N . LEU B 1 467 ? -7.082 12.422 9.812 1 91.25 467 LEU B N 1
ATOM 7286 C CA . LEU B 1 467 ? -7.262 11.414 8.773 1 91.25 467 LEU B CA 1
ATOM 7287 C C . LEU B 1 467 ? -7.527 10.039 9.375 1 91.25 467 LEU B C 1
ATOM 7289 O O . LEU B 1 467 ? -6.988 9.711 10.438 1 91.25 467 LEU B O 1
#

InterPro domains:
  IPR002736 Triphosphoribosyl-dephospho-CoA protein [PF01874] (192-461)
  IPR002736 Triphosphoribosyl-dephospho-CoA protein [PTHR30201] (184-464)
  IPR005551 Apo-citrate lyase phosphoribosyl-dephospho-CoA transferase [MF_00398] (1-179)
  IPR005551 Apo-citrate lyase phosphoribosyl-dephospho-CoA transferase [PF03802] (12-174)
  IPR005551 Apo-citrate lyase phosphoribosyl-dephospho-CoA transferase [TIGR03124] (11-174)
  IPR017551 Triphosphoribosyl-dephospho-CoA synthase CitG [MF_00397] (180-467)
  IPR017551 Triphosphoribosyl-dephospho-CoA synthase CitG [TIGR03125] (189-462)

Radius of gyration: 37.52 Å; Cα contacts (8 Å, |Δi|>4): 1491; chains: 2; bounding box: 71×118×82 Å

pLDDT: mean 92.12, std 9.05, range [44.91, 98.88]

Foldseek 3Di:
DQQLPAFDFADPVLVVVVVVVVVVVVVVVQVVPQQWKKKKKAFAADHRGQHDPSRQVVVVVLVVVCVVLCVVWDFPDKDWDAPRSNGIMIMTITHDDQLVVVVSLVVSLVPDLCSLRMDIFMDHNPPPDGDDCVNNPHDARADLQPRHHNVVCVVVVVDDSVSRSVSNLVSSLLNVQQVLKFWQDDLVLLLVLLLCLQLVLQCFPDAAQPAHQVDNRLDDQDHSVLSVLLSVLCSVLLSVLLCLQQVDDDDQLLVSVVSNVVSLVVSQVSSCVSSVRDDDCNVLSNQVSLQSSLSSNQQNPTMGTRSSSLVSQLNNLPCVLCVQQNPPVVPDDPVPDDLQNVLCVVPVDNAPSVCSNRSNCLLSRPLQVQLLPDDDDPSQSLQLSLLRSLLPDQQSQQCVLLVHSCVSVVSVVLSVVLVVVPHPVDPVSNVSSVVSNVVCNVSSGDRVSSSSSSSVSSSSCSSSPSD/DQQLPAFDFADPVLVVVVVVVVVVVVVVVQVVPQQWKKKKKAFAADHRGQHHPSRQVVVVVLVVVCVVLCVVWAFPDKDWDAPRSNGIMIMTITHDDQLVVVVSLVVSLVPPLCSLRMDIFMDHNPPPDGDDCVNNPHDARADLQPRHHNVVCVVVVVDDSVSRSVSNLVSSLLNVQQVLKFWQDDLVLLLVLLLCLQLVLQCFPDAAQPAHQVDNFLDDQDHSVLSVLLSVLCSVLLSVLLCLQQVDDDDQLLVSVVSNVVSLVVSQVSSCVSSVRDDDCNVLSNPVSLQSSLSSNQQNPTMGTRSSSLVSQLNNLPCVLCVQQNPPVVPDDPVPDDLQNVLCVVPVDNAPSVCSNRSNCLLSRPLQVQLLPDDDDPSQSLQLSLLRSLLPDQQSQQCVLLVHSCVSVVSVVLSVVLVVVPHPVDPVSNVSSVVSNVVCNVSSGDRVSSSSSSSVSSSSCVSSPSD

Nearest PDB structures (foldseek):
  7dcn-assembly1_A  TM=8.814E-01  e=3.008E-09  Escherichia coli
  6zxm-assembly3_E  TM=3.668E-01  e=2.884E+00  Leptospira biflexa serovar Patoc strain 'Patoc 1 (Paris)'
  4yme-assembly1_A  TM=3.491E-01  e=2.420E+00  Caulobacter vibrioides CB15
  6pwk-assembly1_B  TM=3.768E-01  e=3.148E+00  Vibrio cholerae O1 str. 2010EL-1786
  5m3c-assembly1_A  TM=2.479E-01  e=1.781E+00  Pseudomonas aeruginosa

Solvent-accessible surface area (backbone atoms only — not comparable to full-atom values): 48420 Å² total; per-residue (Å²): 108,65,52,60,55,90,32,59,76,49,54,70,64,59,54,49,51,52,51,49,52,52,52,51,52,51,51,50,48,28,68,77,35,54,76,31,26,39,36,39,41,32,70,54,60,74,76,48,49,47,33,16,69,55,44,50,53,50,50,53,53,51,49,61,64,46,50,66,71,40,64,89,34,55,73,77,44,76,48,79,41,71,82,43,86,62,28,45,39,35,36,38,31,24,54,64,54,64,68,57,57,42,52,51,52,52,49,46,33,71,68,40,92,62,21,80,40,45,39,77,47,53,45,46,55,84,49,93,61,76,78,50,57,58,78,74,72,41,76,78,62,56,27,93,85,78,62,44,57,29,69,58,40,60,73,65,55,75,65,56,69,68,56,49,51,50,52,50,36,52,50,51,47,48,49,54,27,53,68,40,46,30,64,60,68,53,71,67,56,53,39,48,29,46,49,46,10,52,54,51,52,39,49,38,72,77,46,49,10,36,50,13,63,89,38,34,39,43,48,88,79,53,43,41,66,41,48,50,39,26,52,64,49,37,46,66,43,44,50,48,25,27,47,53,20,48,64,56,82,80,83,63,37,47,57,56,39,52,56,46,51,57,50,38,57,54,35,51,52,42,25,24,66,54,35,77,66,43,88,79,47,66,66,37,50,53,55,45,37,48,51,43,17,26,49,29,39,57,26,61,89,27,69,37,27,46,44,57,29,31,49,46,33,19,53,24,29,58,63,40,48,51,65,69,51,56,63,54,59,78,72,53,56,80,88,70,54,50,73,65,46,51,43,25,70,74,69,69,46,65,50,69,49,44,34,38,36,64,27,32,50,64,34,67,56,34,34,33,58,51,41,65,67,49,66,82,54,69,66,39,26,50,51,44,33,37,39,54,40,42,35,71,46,75,34,59,48,29,26,61,48,64,70,38,74,65,53,44,58,52,38,27,49,52,30,52,51,35,52,72,56,51,23,55,83,29,72,65,17,44,50,48,36,50,52,44,19,53,51,22,32,76,62,45,23,31,47,55,44,32,51,42,45,42,23,48,25,44,23,51,33,39,57,54,63,69,91,109,65,51,60,54,88,31,59,76,51,52,71,64,58,53,49,51,52,50,49,51,51,52,52,51,52,51,50,48,28,69,77,36,52,76,31,25,38,36,38,42,32,69,54,59,75,76,44,48,45,31,18,70,55,44,51,54,52,49,52,53,51,47,61,64,46,52,66,71,43,65,90,34,55,72,78,43,77,47,77,41,71,82,43,87,62,27,47,39,36,37,38,30,23,55,64,53,63,68,57,54,42,51,51,52,52,49,46,34,72,67,40,91,63,20,79,39,45,39,78,47,54,47,46,55,84,50,92,59,76,76,51,58,60,79,74,70,41,76,78,62,56,27,92,86,78,61,44,56,29,69,58,39,62,74,66,56,76,66,55,69,69,57,49,52,50,52,50,38,50,50,52,47,48,49,54,26,55,67,40,44,32,66,60,68,53,71,67,56,54,41,48,28,48,48,46,10,52,52,50,52,39,48,39,72,77,47,50,10,35,48,11,62,91,38,34,39,42,48,87,79,54,44,42,65,40,48,50,40,27,52,61,51,36,46,66,43,44,50,48,24,28,48,53,21,48,64,56,81,81,83,63,36,48,57,56,39,52,57,44,51,58,49,40,56,54,35,52,53,43,26,23,65,54,34,76,66,41,88,78,48,67,66,38,48,54,55,45,38,50,50,43,16,26,48,29,39,55,26,61,88,28,70,37,27,46,45,58,29,31,49,46,32,20,54,25,30,58,64,41,48,52,65,73,52,55,63,57,59,80,73,52,57,81,87,71,54,53,72,68,46,53,43,26,71,73,69,70,46,64,48,71,50,43,33,39,36,66,27,32,50,65,34,68,54,34,34,34,58,50,42,67,69,47,65,81,55,68,67,39,28,48,51,44,33,37,40,54,40,42,36,71,45,77,34,58,47,29,26,60,49,64,70,38,70,65,52,44,58,53,38,26,49,52,31,53,51,36,52,72,55,51,23,54,83,29,73,64,19,45,51,48,36,50,51,45,19,53,51,22,32,76,60,44,24,32,46,56,45,32,52,44,44,43,21,49,25,45,22,50,32,37,57,53,64,71,92

Secondary structure (DSSP, 8-state):
--TTTTPPB--HHHHHHHHHHHHHHHHHHHHH-TTSEEEEEEE---SSB---HHHHHHHHHHHHHHGGGGTTS-EEEEEEETT-TT--EEEEEE-S-HHHHHHHHHHHHHHSTTGGGEEEEEE-TT-SS---TGGGTPPPPBPTTTSSBHHHHHHHT-S-HHHHHHHHHHHHHHHHHHHSEE----HHHHHHHHHHHHHHHHH----TTS-BTTB-TT-SS--HHHHHHHHHHTHHHHHHHHHHHHH--SS-HHHHHHHHHHHHHHHHHHHHHHTTT--SSHHHHHHHHHHHHHHHHHTTTS-EEHHHHHHHHHHHTTTHHIIIIISTTTTS-GGG--HHHHHHHHH---HHHHHHHTT-HIIIIIIHHHHHH--S-HHHHHHHHHHHHHTTS--HHHHHHHTSTTHHHHHHHHHHHHHHTTGGGSHHHHHHHHHHHHHHHHHT---HHHHHHHHHHHHHHHHTT--/--TTTTPPB--HHHHHHHHHHHHHHHHHHHHH-TTSEEEEEEE---SSB---HHHHHHHHHHHHHHGGGGTTS-EEEEEEETT-TT--EEEEEE-S-HHHHHHHHHHHHHHSTTGGGEEEEEE-TT-SS---TGGGTPPPPBPTTTSSBHHHHHHHT-S-HHHHHHHHHHHHHHHHHHHSEE----HHHHHHHHHHHHHHHHH----TTS-BTTB-TT-SS--HHHHHHHHHHTHHHHHHHHHHHHH--SS-HHHHHHHHHHHHHHHHHHHHHHTTT--SSHHHHHHHHHHHHHHHHHTTTS-EEHHHHHHHHHHHTTTHHIIIIISGGGTS-GGG--HHHHHHHHH---HHHHHHHTT-HIIIIIIHHHHHH--S-HHHHHHHHHHHHHTTS--HHHHHHHTSTTHHHHHHHHHHHHHHTTGGGSHHHHHHHHHHHHHHHHTT---HHHHHHHHHHHHHHHHTT--

Sequence (934 aa):
MDYFEGGERLNLMQVLDNREWREKYQKQLMASFPTAVITSVKLNLPGPIKTSPKLQSVFQIIINDLNPVFKDLQIIKEASFVDQITGPDIFFVTSGCLKLVKQIMITFEESHLLGRLLDLDVMCQNADKQLSREELGFAPRKCLLCGKDAKTCIKEGNHSLAEGYSQINKMLHNFEKSKMIVPQMTQSQVVNAALTGMLYEVSLAPKPGLVDPSSNGAHKDMTVFTFIDSSLALQPYLNEAYRIGNQFKGTDLPRMFSLLRNAGIRAEKDMFAATNGVNTHKGAVFSLGIMVTAVAYATQKGITNLLTIQKVISDMTQDLVKNDLGKNNLRHSQNQQTAGERQFIKYKIPGVRGEAEKGFPIVMNLALPFLCEQQGNLNQRLLNTLMKIAGNIDDTNLIKRAGNATISKDMQHWSVTFFQIGGSYTPEGLKFLNDLDQMFIKRNLSMGGAADNLILTIFLARLVGSLMDYFEGGERLNLMQVLDNREWREKYQKQLMASFPTAVITSVKLNLPGPIKTSPKLQSVFQIIINDLNPVFKDLQIIKEASFVDQITGPDIFFVTSGCLKLVKQIMITFEESHLLGRLLDLDVMCQNADKQLSREELGFAPRKCLLCGKDAKTCIKEGNHSLAEGYSQINKMLHNFEKSKMIVPQMTQSQVVNAALTGMLYEVSLAPKPGLVDPSSNGAHKDMTVFTFIDSSLALQPYLNEAYRIGNQFKGTDLPRMFSLLRNAGIRAEKDMFAATNGVNTHKGAVFSLGIMVTAVAYATQKGITNLLTIQKVISDMTQDLVKNDLGKNNLRHSQNQQTAGERQFIKYKIPGVRGEAEKGFPIVMNLALPFLCEQQGNLNQRLLNTLMKIAGNIDDTNLIKRAGNATISKDMQHWSVTFFQIGGSYTPEGLKFLNDLDQMFIKRNLSMGGAADNLILTIFLARLVGSL

Organism: Leuconostoc mesenteroides subsp. cremoris (NCBI:txid33965)